Protein AF-0000000068820274 (afdb_homodimer)

Radius of gyration: 36.7 Å; Cα contacts (8 Å, |Δi|>4): 2735; chains: 2; bounding box: 63×118×173 Å

Structure (mmCIF, N/CA/C/O backbone):
data_AF-0000000068820274-model_v1
#
loop_
_entity.id
_entity.type
_entity.pdbx_description
1 polymer 'Uncharacterized protein'
#
loop_
_atom_site.group_PDB
_atom_site.id
_atom_site.type_symbol
_atom_site.label_atom_id
_atom_site.label_alt_id
_atom_site.label_comp_id
_atom_site.label_asym_id
_atom_site.label_entity_id
_atom_site.label_seq_id
_atom_site.pdbx_PDB_ins_code
_atom_site.Cartn_x
_atom_site.Cartn_y
_atom_site.Cartn_z
_atom_site.occupancy
_atom_site.B_iso_or_equiv
_atom_site.auth_seq_id
_atom_site.auth_comp_id
_atom_site.auth_asym_id
_atom_site.auth_atom_id
_atom_site.pdbx_PDB_model_num
ATOM 1 N N . MET A 1 1 ? -26.656 -56.094 -82.062 1 28.8 1 MET A N 1
ATOM 2 C CA . MET A 1 1 ? -25.469 -55.812 -82.875 1 28.8 1 MET A CA 1
ATOM 3 C C . MET A 1 1 ? -24.203 -56.031 -82.062 1 28.8 1 MET A C 1
ATOM 5 O O . MET A 1 1 ? -23.938 -55.281 -81.125 1 28.8 1 MET A O 1
ATOM 9 N N . LYS A 1 2 ? -23.906 -57.312 -81.938 1 45.19 2 LYS A N 1
ATOM 10 C CA . LYS A 1 2 ? -22.703 -57.812 -81.25 1 45.19 2 LYS A CA 1
ATOM 11 C C . LYS A 1 2 ? -21.453 -57.25 -81.938 1 45.19 2 LYS A C 1
ATOM 13 O O . LYS A 1 2 ? -21.219 -57.438 -83.125 1 45.19 2 LYS A O 1
ATOM 18 N N . ILE A 1 3 ? -21.016 -56.062 -81.562 1 47.78 3 ILE A N 1
ATOM 19 C CA . ILE A 1 3 ? -19.828 -55.375 -82.062 1 47.78 3 ILE A CA 1
ATOM 20 C C . ILE A 1 3 ? -18.625 -56.312 -81.938 1 47.78 3 ILE A C 1
ATOM 22 O O . ILE A 1 3 ? -18.266 -56.75 -80.875 1 47.78 3 ILE A O 1
ATOM 26 N N . ASN A 1 4 ? -18.328 -57.094 -83 1 51.5 4 ASN A N 1
ATOM 27 C CA . ASN A 1 4 ? -17.188 -57.969 -83.312 1 51.5 4 ASN A CA 1
ATOM 28 C C . ASN A 1 4 ? -15.875 -57.188 -83.312 1 51.5 4 ASN A C 1
ATOM 30 O O . ASN A 1 4 ? -15.57 -56.469 -84.25 1 51.5 4 ASN A O 1
ATOM 34 N N . LEU A 1 5 ? -15.492 -56.719 -82.188 1 54.69 5 LEU A N 1
ATOM 35 C CA . LEU A 1 5 ? -14.219 -56 -82.125 1 54.69 5 LEU A CA 1
ATOM 36 C C . LEU A 1 5 ? -13.055 -56.938 -82.5 1 54.69 5 LEU A C 1
ATOM 38 O O . LEU A 1 5 ? -13.094 -58.125 -82.125 1 54.69 5 LEU A O 1
ATOM 42 N N . SER A 1 6 ? -12.234 -56.656 -83.5 1 67.38 6 SER A N 1
ATOM 43 C CA . SER A 1 6 ? -11.078 -57.406 -84 1 67.38 6 SER A CA 1
ATOM 44 C C . SER A 1 6 ? -10.117 -57.75 -82.875 1 67.38 6 SER A C 1
ATOM 46 O O . SER A 1 6 ? -10.156 -57.125 -81.812 1 67.38 6 SER A O 1
ATOM 48 N N . ARG A 1 7 ? -9.289 -58.844 -83.062 1 64.38 7 ARG A N 1
ATOM 49 C CA . ARG A 1 7 ? -8.367 -59.375 -82.062 1 64.38 7 ARG A CA 1
ATOM 50 C C . ARG A 1 7 ? -7.406 -58.281 -81.625 1 64.38 7 ARG A C 1
ATOM 52 O O . ARG A 1 7 ? -7.094 -58.219 -80.375 1 64.38 7 ARG A O 1
ATOM 59 N N . ALA A 1 8 ? -7.012 -57.438 -82.5 1 64.94 8 ALA A N 1
ATOM 60 C CA . ALA A 1 8 ? -6.07 -56.375 -82.188 1 64.94 8 ALA A CA 1
ATOM 61 C C . ALA A 1 8 ? -6.738 -55.281 -81.312 1 64.94 8 ALA A C 1
ATOM 63 O O . ALA A 1 8 ? -6.152 -54.781 -80.375 1 64.94 8 ALA A O 1
ATOM 64 N N . ALA A 1 9 ? -7.902 -55.094 -81.75 1 64.94 9 ALA A N 1
ATOM 65 C CA . ALA A 1 9 ? -8.68 -54.094 -81 1 64.94 9 ALA A CA 1
ATOM 66 C C . ALA A 1 9 ? -9.062 -54.625 -79.625 1 64.94 9 ALA A C 1
ATOM 68 O O . ALA A 1 9 ? -9.023 -53.875 -78.688 1 64.94 9 ALA A O 1
ATOM 69 N N . LYS A 1 10 ? -9.188 -55.906 -79.438 1 68.94 10 LYS A N 1
ATOM 70 C CA . LYS A 1 10 ? -9.484 -56.531 -78.188 1 68.94 10 LYS A CA 1
ATOM 71 C C . LYS A 1 10 ? -8.25 -56.531 -77.25 1 68.94 10 LYS A C 1
ATOM 73 O O . LYS A 1 10 ? -8.344 -56.25 -76.062 1 68.94 10 LYS A O 1
ATOM 78 N N . LYS A 1 11 ? -7.105 -56.781 -77.938 1 70.69 11 LYS A N 1
ATOM 79 C CA . LYS A 1 11 ? -5.844 -56.781 -77.25 1 70.69 11 LYS A CA 1
ATOM 80 C C . LYS A 1 11 ? -5.523 -55.375 -76.688 1 70.69 11 LYS A C 1
ATOM 82 O O . LYS A 1 11 ? -5.094 -55.219 -75.562 1 70.69 11 LYS A O 1
ATOM 87 N N . ASN A 1 12 ? -5.746 -54.438 -77.562 1 69.62 12 ASN A N 1
ATOM 88 C CA . ASN A 1 12 ? -5.516 -53.031 -77.188 1 69.62 12 ASN A CA 1
ATOM 89 C C . ASN A 1 12 ? -6.492 -52.594 -76.125 1 69.62 12 ASN A C 1
ATOM 91 O O . ASN A 1 12 ? -6.125 -51.844 -75.188 1 69.62 12 ASN A O 1
ATOM 95 N N . LEU A 1 13 ? -7.703 -53.125 -76.188 1 69.06 13 LEU A N 1
ATOM 96 C CA . LEU A 1 13 ? -8.703 -52.812 -75.188 1 69.06 13 LEU A CA 1
ATOM 97 C C . LEU A 1 13 ? -8.328 -53.438 -73.875 1 69.06 13 LEU A C 1
ATOM 99 O O . LEU A 1 13 ? -8.469 -52.812 -72.812 1 69.06 13 LEU A O 1
ATOM 103 N N . TYR A 1 14 ? -7.789 -54.719 -74 1 72.25 14 TYR A N 1
ATOM 104 C CA . TYR A 1 14 ? -7.371 -55.375 -72.75 1 72.25 14 TYR A CA 1
ATOM 105 C C . TYR A 1 14 ? -6.16 -54.688 -72.125 1 72.25 14 TYR A C 1
ATOM 107 O O . TYR A 1 14 ? -6.078 -54.531 -70.938 1 72.25 14 TYR A O 1
ATOM 115 N N . ILE A 1 15 ? -5.277 -54.188 -73 1 74.81 15 ILE A N 1
ATOM 116 C CA . ILE A 1 15 ? -4.094 -53.469 -72.562 1 74.81 15 ILE A CA 1
ATOM 117 C C . ILE A 1 15 ? -4.512 -52.156 -71.938 1 74.81 15 ILE A C 1
ATOM 119 O O . ILE A 1 15 ? -4.004 -51.75 -70.875 1 74.81 15 ILE A O 1
ATOM 123 N N . THR A 1 16 ? -5.461 -51.469 -72.562 1 70.5 16 THR A N 1
ATOM 124 C CA . THR A 1 16 ? -5.953 -50.188 -72.062 1 70.5 16 THR A CA 1
ATOM 125 C C . THR A 1 16 ? -6.711 -50.406 -70.75 1 70.5 16 THR A C 1
ATOM 127 O O . THR A 1 16 ? -6.559 -49.625 -69.812 1 70.5 16 THR A O 1
ATOM 130 N N . LEU A 1 17 ? -7.453 -51.5 -70.625 1 71.25 17 LEU A N 1
ATOM 131 C CA . LEU A 1 17 ? -8.188 -51.812 -69.438 1 71.25 17 LEU A CA 1
ATOM 132 C C . LEU A 1 17 ? -7.23 -52.219 -68.312 1 71.25 17 LEU A C 1
ATOM 134 O O . LEU A 1 17 ? -7.402 -51.781 -67.188 1 71.25 17 LEU A O 1
ATOM 138 N N . ALA A 1 18 ? -6.223 -53.031 -68.688 1 72.5 18 ALA A N 1
ATOM 139 C CA . ALA A 1 18 ? -5.215 -53.406 -67.688 1 72.5 18 ALA A CA 1
ATOM 140 C C . ALA A 1 18 ? -4.426 -52.219 -67.188 1 72.5 18 ALA A C 1
ATOM 142 O O . ALA A 1 18 ? -4.152 -52.094 -66 1 72.5 18 ALA A O 1
ATOM 143 N N . ALA A 1 19 ? -4.07 -51.281 -68.125 1 75.06 19 ALA A N 1
ATOM 144 C CA . ALA A 1 19 ? -3.367 -50.062 -67.75 1 75.06 19 ALA A CA 1
ATOM 145 C C . ALA A 1 19 ? -4.242 -49.156 -66.875 1 75.06 19 ALA A C 1
ATOM 147 O O . ALA A 1 19 ? -3.758 -48.562 -65.938 1 75.06 19 ALA A O 1
ATOM 148 N N . SER A 1 20 ? -5.516 -49.125 -67.188 1 72.19 20 SER A N 1
ATOM 149 C CA . SER A 1 20 ? -6.445 -48.344 -66.375 1 72.19 20 SER A CA 1
ATOM 150 C C . SER A 1 20 ? -6.617 -48.938 -65 1 72.19 20 SER A C 1
ATOM 152 O O . SER A 1 20 ? -6.68 -48.219 -64 1 72.19 20 SER A O 1
ATOM 154 N N . VAL A 1 21 ? -6.633 -50.312 -64.938 1 72.38 21 VAL A N 1
ATOM 155 C CA . VAL A 1 21 ? -6.738 -50.969 -63.656 1 72.38 21 VAL A CA 1
ATOM 156 C C . VAL A 1 21 ? -5.445 -50.781 -62.875 1 72.38 21 VAL A C 1
ATOM 158 O O . VAL A 1 21 ? -5.484 -50.5 -61.656 1 72.38 21 VAL A O 1
ATOM 161 N N . LEU A 1 22 ? -4.305 -50.875 -63.531 1 72.94 22 LEU A N 1
ATOM 162 C CA . LEU A 1 22 ? -3.02 -50.625 -62.875 1 72.94 22 LEU A CA 1
ATOM 163 C C . LEU A 1 22 ? -2.914 -49.188 -62.375 1 72.94 22 LEU A C 1
ATOM 165 O O . LEU A 1 22 ? -2.426 -48.938 -61.281 1 72.94 22 LEU A O 1
ATOM 169 N N . SER A 1 23 ? -3.371 -48.25 -63.156 1 72.75 23 SER A N 1
ATOM 170 C CA . SER A 1 23 ? -3.371 -46.844 -62.75 1 72.75 23 SER A CA 1
ATOM 171 C C . SER A 1 23 ? -4.316 -46.625 -61.562 1 72.75 23 SER A C 1
ATOM 173 O O . SER A 1 23 ? -4 -45.875 -60.656 1 72.75 23 SER A O 1
ATOM 175 N N . ALA A 1 24 ? -5.438 -47.25 -61.594 1 74.75 24 ALA A N 1
ATOM 176 C CA . ALA A 1 24 ? -6.383 -47.156 -60.5 1 74.75 24 ALA A CA 1
ATOM 177 C C . ALA A 1 24 ? -5.816 -47.812 -59.25 1 74.75 24 ALA A C 1
ATOM 179 O O . ALA A 1 24 ? -5.977 -47.281 -58.125 1 74.75 24 ALA A O 1
ATOM 180 N N . VAL A 1 25 ? -5.121 -48.938 -59.344 1 72.06 25 VAL A N 1
ATOM 181 C CA . VAL A 1 25 ? -4.477 -49.625 -58.219 1 72.06 25 VAL A CA 1
ATOM 182 C C . VAL A 1 25 ? -3.338 -48.75 -57.688 1 72.06 25 VAL A C 1
ATOM 184 O O . VAL A 1 25 ? -3.186 -48.562 -56.5 1 72.06 25 VAL A O 1
ATOM 187 N N . ILE A 1 26 ? -2.533 -48.125 -58.562 1 71.94 26 ILE A N 1
ATOM 188 C CA . ILE A 1 26 ? -1.46 -47.219 -58.156 1 71.94 26 ILE A CA 1
ATOM 189 C C . ILE A 1 26 ? -2.051 -45.969 -57.5 1 71.94 26 ILE A C 1
ATOM 191 O O . ILE A 1 26 ? -1.549 -45.531 -56.469 1 71.94 26 ILE A O 1
ATOM 195 N N . LEU A 1 27 ? -3.121 -45.438 -58.062 1 71.5 27 LEU A N 1
ATOM 196 C CA . LEU A 1 27 ? -3.801 -44.312 -57.438 1 71.5 27 LEU A CA 1
ATOM 197 C C . LEU A 1 27 ? -4.402 -44.719 -56.094 1 71.5 27 LEU A C 1
ATOM 199 O O . LEU A 1 27 ? -4.32 -43.969 -55.125 1 71.5 27 LEU A O 1
ATOM 203 N N . GLY A 1 28 ? -5.051 -45.875 -55.969 1 68.38 28 GLY A N 1
ATOM 204 C CA . GLY A 1 28 ? -5.547 -46.406 -54.719 1 68.38 28 GLY A CA 1
ATOM 205 C C . GLY A 1 28 ? -4.445 -46.656 -53.719 1 68.38 28 GLY A C 1
ATOM 206 O O . GLY A 1 28 ? -4.598 -46.312 -52.531 1 68.38 28 GLY A O 1
ATOM 207 N N . LEU A 1 29 ? -3.328 -47.25 -54.125 1 66.25 29 LEU A N 1
ATOM 208 C CA . LEU A 1 29 ? -2.176 -47.469 -53.25 1 66.25 29 LEU A CA 1
ATOM 209 C C . LEU A 1 29 ? -1.571 -46.125 -52.844 1 66.25 29 LEU A C 1
ATOM 211 O O . LEU A 1 29 ? -1.197 -45.906 -51.688 1 66.25 29 LEU A O 1
ATOM 215 N N . THR A 1 30 ? -1.388 -45.156 -53.844 1 62.84 30 THR A N 1
ATOM 216 C CA . THR A 1 30 ? -0.918 -43.812 -53.5 1 62.84 30 THR A CA 1
ATOM 217 C C . THR A 1 30 ? -1.885 -43.125 -52.562 1 62.84 30 THR A C 1
ATOM 219 O O . THR A 1 30 ? -1.459 -42.469 -51.594 1 62.84 30 THR A O 1
ATOM 222 N N . LEU A 1 31 ? -3.158 -43.219 -52.875 1 62.03 31 LEU A N 1
ATOM 223 C CA . LEU A 1 31 ? -4.152 -42.656 -51.969 1 62.03 31 LEU A CA 1
ATOM 224 C C . LEU A 1 31 ? -4.117 -43.406 -50.625 1 62.03 31 LEU A C 1
ATOM 226 O O . LEU A 1 31 ? -4.242 -42.781 -49.562 1 62.03 31 LEU A O 1
ATOM 230 N N . TYR A 1 32 ? -4.059 -44.781 -50.656 1 55.84 32 TYR A N 1
ATOM 231 C CA . TYR A 1 32 ? -3.898 -45.594 -49.438 1 55.84 32 TYR A CA 1
ATOM 232 C C . TYR A 1 32 ? -2.637 -45.188 -48.688 1 55.84 32 TYR A C 1
ATOM 234 O O . TYR A 1 32 ? -2.662 -45 -47.469 1 55.84 32 TYR A O 1
ATOM 242 N N . PHE A 1 33 ? -1.496 -45.094 -49.312 1 57.34 33 PHE A N 1
ATOM 243 C CA . PHE A 1 33 ? -0.262 -44.688 -48.656 1 57.34 33 PHE A CA 1
ATOM 244 C C . PHE A 1 33 ? -0.289 -43.219 -48.344 1 57.34 33 PHE A C 1
ATOM 246 O O . PHE A 1 33 ? 0.257 -42.781 -47.344 1 57.34 33 PHE A O 1
ATOM 253 N N . VAL A 1 34 ? -0.666 -42.406 -49.281 1 53 34 VAL A N 1
ATOM 254 C CA . VAL A 1 34 ? -0.792 -40.969 -49.031 1 53 34 VAL A CA 1
ATOM 255 C C . VAL A 1 34 ? -1.95 -40.719 -48.062 1 53 34 VAL A C 1
ATOM 257 O O . VAL A 1 34 ? -1.823 -39.938 -47.125 1 53 34 VAL A O 1
ATOM 260 N N . LEU A 1 35 ? -3.123 -41.219 -48.406 1 50.72 35 LEU A N 1
ATOM 261 C CA . LEU A 1 35 ? -4.266 -41.062 -47.531 1 50.72 35 LEU A CA 1
ATOM 262 C C . LEU A 1 35 ? -4.164 -42 -46.344 1 50.72 35 LEU A C 1
ATOM 264 O O . LEU A 1 35 ? -4.664 -41.688 -45.25 1 50.72 35 LEU A O 1
ATOM 268 N N . GLY A 1 36 ? -3.762 -43.281 -46.594 1 47.91 36 GLY A N 1
ATOM 269 C CA . GLY A 1 36 ? -3.693 -44.25 -45.531 1 47.91 36 GLY A CA 1
ATOM 270 C C . GLY A 1 36 ? -2.631 -43.938 -44.5 1 47.91 36 GLY A C 1
ATOM 271 O O . GLY A 1 36 ? -2.723 -44.375 -43.344 1 47.91 36 GLY A O 1
ATOM 272 N N . ASN A 1 37 ? -1.454 -43.719 -45.062 1 42.56 37 ASN A N 1
ATOM 273 C CA . ASN A 1 37 ? -0.422 -43.406 -44.094 1 42.56 37 ASN A CA 1
ATOM 274 C C . ASN A 1 37 ? -0.684 -42.062 -43.375 1 42.56 37 ASN A C 1
ATOM 276 O O . ASN A 1 37 ? 0.256 -41.375 -43 1 42.56 37 ASN A O 1
ATOM 280 N N . GLY A 1 38 ? -1.677 -41.469 -43.719 1 42.53 38 GLY A N 1
ATOM 281 C CA . GLY A 1 38 ? -1.92 -40.344 -42.875 1 42.53 38 GLY A CA 1
ATOM 282 C C . GLY A 1 38 ? -1.878 -40.688 -41.375 1 42.53 38 GLY A C 1
ATOM 283 O O . GLY A 1 38 ? -2.9 -41.031 -40.781 1 42.53 38 GLY A O 1
ATOM 284 N N . HIS A 1 39 ? -0.945 -41.438 -40.969 1 44.75 39 HIS A N 1
ATOM 285 C CA . HIS A 1 39 ? -0.741 -41.594 -39.531 1 44.75 39 HIS A CA 1
ATOM 286 C C . HIS A 1 39 ? -1.062 -40.281 -38.781 1 44.75 39 HIS A C 1
ATOM 288 O O . HIS A 1 39 ? -0.376 -39.281 -38.969 1 44.75 39 HIS A O 1
ATOM 294 N N . THR A 1 40 ? -2.268 -39.875 -38.812 1 54.34 40 THR A N 1
ATOM 295 C CA . THR A 1 40 ? -2.627 -38.75 -37.938 1 54.34 40 THR A CA 1
ATOM 296 C C . THR A 1 40 ? -1.851 -38.844 -36.625 1 54.34 40 THR A C 1
ATOM 298 O O . THR A 1 40 ? -1.95 -39.812 -35.875 1 54.34 40 THR A O 1
ATOM 301 N N . LYS A 1 41 ? -0.756 -38.219 -36.469 1 69.56 41 LYS A N 1
ATOM 302 C CA . LYS A 1 41 ? 0.138 -38.125 -35.312 1 69.56 41 LYS A CA 1
ATOM 303 C C . LYS A 1 41 ? -0.645 -37.906 -34.031 1 69.56 41 LYS A C 1
ATOM 305 O O . LYS A 1 41 ? -1.383 -36.906 -33.906 1 69.56 41 LYS A O 1
ATOM 310 N N . LYS A 1 42 ? -0.745 -38.969 -33.375 1 89.44 42 LYS A N 1
ATOM 311 C CA . LYS A 1 42 ? -1.422 -38.906 -32.062 1 89.44 42 LYS A CA 1
ATOM 312 C C . LYS A 1 42 ? -0.634 -38.062 -31.078 1 89.44 42 LYS A C 1
ATOM 314 O O . LYS A 1 42 ? 0.587 -38.188 -30.969 1 89.44 42 LYS A O 1
ATOM 319 N N . ILE A 1 43 ? -1.303 -37.219 -30.406 1 94.69 43 ILE A N 1
ATOM 320 C CA . ILE A 1 43 ? -0.692 -36.406 -29.359 1 94.69 43 ILE A CA 1
ATOM 321 C C . ILE A 1 43 ? -0.411 -37.281 -28.125 1 94.69 43 ILE A C 1
ATOM 323 O O . ILE A 1 43 ? -1.303 -37.969 -27.641 1 94.69 43 ILE A O 1
ATOM 327 N N . ARG A 1 44 ? 0.851 -37.25 -27.703 1 95.44 44 ARG A N 1
ATOM 328 C CA . ARG A 1 44 ? 1.259 -38.094 -26.594 1 95.44 44 ARG A CA 1
ATOM 329 C C . ARG A 1 44 ? 1.648 -37.281 -25.375 1 95.44 44 ARG A C 1
ATOM 331 O O . ARG A 1 44 ? 1.866 -37.812 -24.281 1 95.44 44 ARG A O 1
ATOM 338 N N . GLY A 1 45 ? 1.765 -36.031 -25.547 1 96.88 45 GLY A N 1
ATOM 339 C CA . GLY A 1 45 ? 2.141 -35.125 -24.469 1 96.88 45 GLY A CA 1
ATOM 340 C C . GLY A 1 45 ? 2.023 -33.656 -24.844 1 96.88 45 GLY A C 1
ATOM 341 O O . GLY A 1 45 ? 1.717 -33.344 -26 1 96.88 45 GLY A O 1
ATOM 342 N N . SER A 1 46 ? 2.24 -32.781 -23.828 1 98.69 46 SER A N 1
ATOM 343 C CA . SER A 1 46 ? 2.139 -31.359 -24.094 1 98.69 46 SER A CA 1
ATOM 344 C C . SER A 1 46 ? 2.799 -30.547 -22.984 1 98.69 46 SER A C 1
ATOM 346 O O . SER A 1 46 ? 2.996 -31.047 -21.875 1 98.69 46 SER A O 1
ATOM 348 N N . VAL A 1 47 ? 3.242 -29.391 -23.344 1 98.81 47 VAL A N 1
ATOM 349 C CA . VAL A 1 47 ? 3.695 -28.359 -22.406 1 98.81 47 VAL A CA 1
ATOM 350 C C . VAL A 1 47 ? 2.889 -27.094 -22.625 1 98.81 47 VAL A C 1
ATOM 352 O O . VAL A 1 47 ? 2.732 -26.625 -23.75 1 98.81 47 VAL A O 1
ATOM 355 N N . VAL A 1 48 ? 2.324 -26.547 -21.547 1 98.75 48 VAL A N 1
ATOM 356 C CA . VAL A 1 48 ? 1.585 -25.297 -21.609 1 98.75 48 VAL A CA 1
ATOM 357 C C . VAL A 1 48 ? 2.209 -24.281 -20.656 1 98.75 48 VAL A C 1
ATOM 359 O O . VAL A 1 48 ? 2.521 -24.625 -19.5 1 98.75 48 VAL A O 1
ATOM 362 N N . THR A 1 49 ? 2.459 -23.062 -21.094 1 98.19 49 THR A N 1
ATOM 363 C CA . THR A 1 49 ? 3.08 -22 -20.312 1 98.19 49 THR A CA 1
ATOM 364 C C . THR A 1 49 ? 2.35 -20.672 -20.5 1 98.19 49 THR A C 1
ATOM 366 O O . THR A 1 49 ? 1.44 -20.578 -21.328 1 98.19 49 THR A O 1
ATOM 369 N N . ASN A 1 50 ? 2.707 -19.703 -19.703 1 95.88 50 ASN A N 1
ATOM 370 C CA . ASN A 1 50 ? 2.211 -18.344 -19.891 1 95.88 50 ASN A CA 1
ATOM 371 C C . ASN A 1 50 ? 3.039 -17.562 -20.922 1 95.88 50 ASN A C 1
ATOM 373 O O . ASN A 1 50 ? 2.496 -16.781 -21.688 1 95.88 50 ASN A O 1
ATOM 377 N N . GLY A 1 51 ? 4.305 -17.828 -20.875 1 95.81 51 GLY A N 1
ATOM 378 C CA . GLY A 1 51 ? 5.184 -17.188 -21.844 1 95.81 51 GLY A CA 1
ATOM 379 C C . GLY A 1 51 ? 5.035 -17.719 -23.25 1 95.81 51 GLY A C 1
ATOM 380 O O . GLY A 1 51 ? 4.898 -18.922 -23.453 1 95.81 51 GLY A O 1
ATOM 381 N N . VAL A 1 52 ? 5.156 -16.828 -24.188 1 96.88 52 VAL A N 1
ATOM 382 C CA . VAL A 1 52 ? 4.891 -17.203 -25.578 1 96.88 52 VAL A CA 1
ATOM 383 C C . VAL A 1 52 ? 6.016 -18.094 -26.109 1 96.88 52 VAL A C 1
ATOM 385 O O . VAL A 1 52 ? 5.777 -18.984 -26.922 1 96.88 52 VAL A O 1
ATOM 388 N N . GLU A 1 53 ? 7.188 -17.938 -25.594 1 97.69 53 GLU A N 1
ATOM 389 C CA . GLU A 1 53 ? 8.344 -18.688 -26.078 1 97.69 53 GLU A CA 1
ATOM 390 C C . GLU A 1 53 ? 8.562 -19.969 -25.266 1 97.69 53 GLU A C 1
ATOM 392 O O . GLU A 1 53 ? 9.305 -20.859 -25.688 1 97.69 53 GLU A O 1
ATOM 397 N N . CYS A 1 54 ? 7.922 -20.109 -24.219 1 98.69 54 CYS A N 1
ATOM 398 C CA . CYS A 1 54 ? 8.414 -21 -23.172 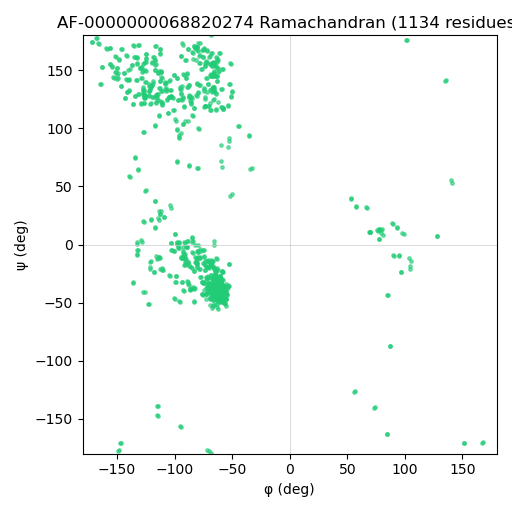1 98.69 54 CYS A CA 1
ATOM 399 C C . CYS A 1 54 ? 7.926 -22.422 -23.375 1 98.69 54 CYS A C 1
ATOM 401 O O . CYS A 1 54 ? 8.625 -23.391 -23.047 1 98.69 54 CYS A O 1
ATOM 403 N N . ALA A 1 55 ? 6.68 -22.562 -23.906 1 98.81 55 ALA A N 1
ATOM 404 C CA . ALA A 1 55 ? 6.219 -23.922 -24.188 1 98.81 55 ALA A CA 1
ATOM 405 C C . ALA A 1 55 ? 7.125 -24.609 -25.203 1 98.81 55 ALA A C 1
ATOM 407 O O . ALA A 1 55 ? 7.418 -25.797 -25.078 1 98.81 55 ALA A O 1
ATOM 408 N N . ASN A 1 56 ? 7.539 -23.844 -26.203 1 98.62 56 ASN A N 1
ATOM 409 C CA . ASN A 1 56 ? 8.461 -24.391 -27.188 1 98.62 56 ASN A CA 1
ATOM 410 C C . ASN A 1 56 ? 9.781 -24.828 -26.562 1 98.62 56 ASN A C 1
ATOM 412 O O . ASN A 1 56 ? 10.312 -25.875 -26.891 1 98.62 56 ASN A O 1
ATOM 416 N N . ILE A 1 57 ? 10.25 -24.031 -25.734 1 98.69 57 ILE A N 1
ATOM 417 C CA . ILE A 1 57 ? 11.516 -24.328 -25.078 1 98.69 57 ILE A CA 1
ATOM 418 C C . ILE A 1 57 ? 11.367 -25.562 -24.203 1 98.69 57 ILE A C 1
ATOM 420 O O . ILE A 1 57 ? 12.188 -26.484 -24.25 1 98.69 57 ILE A O 1
ATOM 424 N N . GLY A 1 58 ? 10.32 -25.672 -23.406 1 98.81 58 GLY A N 1
ATOM 425 C CA . GLY A 1 58 ? 10.055 -26.859 -22.609 1 98.81 58 GLY A CA 1
ATOM 426 C C . GLY A 1 58 ? 9.797 -28.094 -23.438 1 98.81 58 GLY A C 1
ATOM 427 O O . GLY A 1 58 ? 10.375 -29.156 -23.188 1 98.81 58 GLY A O 1
ATOM 428 N N . GLY A 1 59 ? 8.922 -27.953 -24.484 1 98.69 59 GLY A N 1
ATOM 429 C CA . GLY A 1 59 ? 8.57 -29.062 -25.344 1 98.69 59 GLY A CA 1
ATOM 430 C C . GLY A 1 59 ? 9.758 -29.625 -26.109 1 98.69 59 GLY A C 1
ATOM 431 O O . GLY A 1 59 ? 9.844 -30.828 -26.328 1 98.69 59 GLY A O 1
ATOM 432 N N . SER A 1 60 ? 10.641 -28.734 -26.5 1 98.44 60 SER A N 1
ATOM 433 C CA . SER A 1 60 ? 11.82 -29.172 -27.234 1 98.44 60 SER A CA 1
ATOM 434 C C . SER A 1 60 ? 12.68 -30.109 -26.406 1 98.44 60 SER A C 1
ATOM 436 O O . SER A 1 60 ? 13.359 -30.984 -26.953 1 98.44 60 SER A O 1
ATOM 438 N N . MET A 1 61 ? 12.703 -29.938 -25.109 1 98.75 61 MET A N 1
ATOM 439 C CA . MET A 1 61 ? 13.445 -30.844 -24.25 1 98.75 61 MET A CA 1
ATOM 440 C C . MET A 1 61 ? 12.852 -32.25 -24.312 1 98.75 61 MET A C 1
ATOM 442 O O . MET A 1 61 ? 13.586 -33.25 -24.266 1 98.75 61 MET A O 1
ATOM 446 N N . LEU A 1 62 ? 11.508 -32.344 -24.344 1 98.31 62 LEU A N 1
ATOM 447 C CA . LEU A 1 62 ? 10.852 -33.625 -24.469 1 98.31 62 LEU A CA 1
ATOM 448 C C . LEU A 1 62 ? 11.18 -34.281 -25.797 1 98.31 62 LEU A C 1
ATOM 450 O O . LEU A 1 62 ? 11.391 -35.5 -25.859 1 98.31 62 LEU A O 1
ATOM 454 N N . GLU A 1 63 ? 11.25 -33.5 -26.844 1 97.38 63 GLU A N 1
ATOM 455 C CA . GLU A 1 63 ? 11.586 -34 -28.156 1 97.38 63 GLU A CA 1
ATOM 456 C C . GLU A 1 63 ? 13 -34.594 -28.172 1 97.38 63 GLU A C 1
ATOM 458 O O . GLU A 1 63 ? 13.273 -35.531 -28.906 1 97.38 63 GLU A O 1
ATOM 463 N N . LYS A 1 64 ? 13.812 -34.094 -27.391 1 97.38 64 LYS A N 1
ATOM 464 C CA . LYS A 1 64 ? 15.203 -34.531 -27.312 1 97.38 64 LYS A CA 1
ATOM 465 C C . LYS A 1 64 ? 15.344 -35.75 -26.391 1 97.38 64 LYS A C 1
ATOM 467 O O . LYS A 1 64 ? 16.453 -36.156 -26.078 1 97.38 64 LYS A O 1
ATOM 472 N N . GLY A 1 65 ? 14.289 -36.188 -25.906 1 97.25 65 GLY A N 1
ATOM 473 C CA . GLY A 1 65 ? 14.312 -37.375 -25.047 1 97.25 65 GLY A CA 1
ATOM 474 C C . GLY A 1 65 ? 14.422 -37.031 -23.562 1 97.25 65 GLY A C 1
ATOM 475 O O . GLY A 1 65 ? 14.703 -37.906 -22.734 1 97.25 65 GLY A O 1
ATOM 476 N N . GLY A 1 66 ? 14.188 -35.781 -23.219 1 98.56 66 GLY A N 1
ATOM 477 C CA . GLY A 1 66 ? 14.25 -35.375 -21.844 1 98.56 66 GLY A CA 1
ATOM 478 C C . GLY A 1 66 ? 13.055 -35.812 -21.016 1 98.56 66 GLY A C 1
ATOM 479 O O . GLY A 1 66 ? 12.07 -36.312 -21.562 1 98.56 66 GLY A O 1
ATOM 480 N N . SER A 1 67 ? 13.195 -35.688 -19.719 1 98.69 67 SER A N 1
ATOM 481 C CA . SER A 1 67 ? 12.133 -36.031 -18.781 1 98.69 67 SER A CA 1
ATOM 482 C C . SER A 1 67 ? 11.133 -34.875 -18.656 1 98.69 67 SER A C 1
ATOM 484 O O . SER A 1 67 ? 11.359 -33.781 -19.172 1 98.69 67 SER A O 1
ATOM 486 N N . ALA A 1 68 ? 9.953 -35.156 -17.969 1 98.81 68 ALA A N 1
ATOM 487 C CA . ALA A 1 68 ? 9.023 -34.094 -17.625 1 98.81 68 ALA A CA 1
ATOM 488 C C . ALA A 1 68 ? 9.719 -33 -16.812 1 98.81 68 ALA A C 1
ATOM 490 O O . ALA A 1 68 ? 9.422 -31.828 -16.984 1 98.81 68 ALA A O 1
ATOM 491 N N . ALA A 1 69 ? 10.648 -33.438 -15.977 1 98.88 69 ALA A N 1
ATOM 492 C CA . ALA A 1 69 ? 11.406 -32.469 -15.172 1 98.88 69 ALA A CA 1
ATOM 493 C C . ALA A 1 69 ? 12.266 -31.578 -16.047 1 98.88 69 ALA A C 1
ATOM 495 O O . ALA A 1 69 ? 12.352 -30.359 -15.82 1 98.88 69 ALA A O 1
ATOM 496 N N . ASP A 1 70 ? 12.953 -32.188 -17.047 1 98.94 70 ASP A N 1
ATOM 497 C CA . ASP A 1 70 ? 13.766 -31.391 -17.969 1 98.94 70 ASP A CA 1
ATOM 498 C C . ASP A 1 70 ? 12.922 -30.328 -18.656 1 98.94 70 ASP A C 1
ATOM 500 O O . ASP A 1 70 ? 13.336 -29.172 -18.766 1 98.94 70 ASP A O 1
ATOM 504 N N . ALA A 1 71 ? 11.742 -30.719 -19.109 1 98.94 71 ALA A N 1
ATOM 505 C CA . ALA A 1 71 ? 10.844 -29.781 -19.781 1 98.94 71 ALA A CA 1
ATOM 506 C C . ALA A 1 71 ? 10.398 -28.672 -18.828 1 98.94 71 ALA A C 1
ATOM 508 O O . ALA A 1 71 ? 10.375 -27.5 -19.203 1 98.94 71 ALA A O 1
ATOM 509 N N . ALA A 1 72 ? 10.031 -29.031 -17.625 1 98.94 72 ALA A N 1
ATOM 510 C CA . ALA A 1 72 ? 9.578 -28.047 -16.625 1 98.94 72 ALA A CA 1
ATOM 511 C C . ALA A 1 72 ? 10.688 -27.062 -16.281 1 98.94 72 ALA A C 1
ATOM 513 O O . ALA A 1 72 ? 10.453 -25.859 -16.188 1 98.94 72 ALA A O 1
ATOM 514 N N . ILE A 1 73 ? 11.891 -27.578 -16.062 1 98.94 73 ILE A N 1
ATOM 515 C CA . ILE A 1 73 ? 13.023 -26.734 -15.688 1 98.94 73 ILE A CA 1
ATOM 516 C C . ILE A 1 73 ? 13.312 -25.734 -16.797 1 98.94 73 ILE A C 1
ATOM 518 O O . ILE A 1 73 ? 13.453 -24.531 -16.531 1 98.94 73 ILE A O 1
ATOM 522 N N . ALA A 1 74 ? 13.391 -26.219 -18 1 98.94 74 ALA A N 1
ATOM 523 C CA . ALA A 1 74 ? 13.648 -25.328 -19.141 1 98.94 74 ALA A CA 1
ATOM 524 C C . ALA A 1 74 ? 12.562 -24.266 -19.25 1 98.94 74 ALA A C 1
ATOM 526 O O . ALA A 1 74 ? 12.859 -23.078 -19.484 1 98.94 74 ALA A O 1
ATOM 527 N N . ALA A 1 75 ? 11.344 -24.688 -19.125 1 98.88 75 ALA A N 1
ATOM 528 C CA . ALA A 1 75 ? 10.227 -23.766 -19.219 1 98.88 75 ALA A CA 1
ATOM 529 C C . ALA A 1 75 ? 10.266 -22.75 -18.078 1 98.88 75 ALA A C 1
ATOM 531 O O . ALA A 1 75 ? 9.914 -21.578 -18.25 1 98.88 75 ALA A O 1
ATOM 532 N N . MET A 1 76 ? 10.641 -23.141 -16.875 1 98.81 76 MET A N 1
ATOM 533 C CA . MET A 1 76 ? 10.711 -22.25 -15.727 1 98.81 76 MET A CA 1
ATOM 534 C C . MET A 1 76 ? 11.766 -21.172 -15.938 1 98.81 76 MET A C 1
ATOM 536 O O . MET A 1 76 ? 11.555 -20 -15.602 1 98.81 76 MET A O 1
ATOM 540 N N . PHE A 1 77 ? 12.93 -21.578 -16.438 1 98.88 77 PHE A N 1
ATOM 541 C CA . PHE A 1 77 ? 13.93 -20.578 -16.766 1 98.88 77 PHE A CA 1
ATOM 542 C C . PHE A 1 77 ? 13.398 -19.578 -17.781 1 98.88 77 PHE A C 1
ATOM 544 O O . PHE A 1 77 ? 13.594 -18.359 -17.641 1 98.88 77 PHE A O 1
ATOM 551 N N . CYS A 1 78 ? 12.727 -20.094 -18.766 1 98.81 78 CYS A N 1
ATOM 552 C CA . CYS A 1 78 ? 12.172 -19.234 -19.797 1 98.81 78 CYS A CA 1
ATOM 553 C C . CYS A 1 78 ? 11.125 -18.297 -19.203 1 98.81 78 CYS A C 1
ATOM 555 O O . CYS A 1 78 ? 11.117 -17.094 -19.5 1 98.81 78 CYS A O 1
ATOM 557 N N . GLU A 1 79 ? 10.195 -18.812 -18.391 1 98.19 79 GLU A N 1
ATOM 558 C CA . GLU A 1 79 ? 9.148 -18.016 -17.766 1 98.19 79 GLU A CA 1
ATOM 559 C C . GLU A 1 79 ? 9.734 -16.875 -16.938 1 98.19 79 GLU A C 1
ATOM 561 O O . GLU A 1 79 ? 9.156 -15.797 -16.844 1 98.19 79 GLU A O 1
ATOM 566 N N . SER A 1 80 ? 10.867 -17.141 -16.297 1 97.75 80 SER A N 1
ATOM 567 C CA . SER A 1 80 ? 11.539 -16.125 -15.492 1 97.75 80 SER A CA 1
ATOM 568 C C . SER A 1 80 ? 11.969 -14.93 -16.344 1 97.75 80 SER A C 1
ATOM 570 O O . SER A 1 80 ? 12.062 -13.812 -15.836 1 97.75 80 SER A O 1
ATOM 572 N N . ALA A 1 81 ? 12.219 -15.18 -17.594 1 98 81 ALA A N 1
ATOM 573 C CA . ALA A 1 81 ? 12.609 -14.117 -18.5 1 98 81 ALA A CA 1
ATOM 574 C C . ALA A 1 81 ? 11.398 -13.523 -19.219 1 98 81 ALA A C 1
ATOM 576 O O . ALA A 1 81 ? 11.289 -12.305 -19.359 1 98 81 ALA A O 1
ATOM 577 N N . ALA A 1 82 ? 10.492 -14.352 -19.578 1 97 82 ALA A N 1
ATOM 578 C CA . ALA A 1 82 ? 9.344 -13.938 -20.391 1 97 82 ALA A CA 1
ATOM 579 C C . ALA A 1 82 ? 8.352 -13.141 -19.547 1 97 82 ALA A C 1
ATOM 581 O O . ALA A 1 82 ? 7.672 -12.25 -20.062 1 97 82 ALA A O 1
ATOM 582 N N . MET A 1 83 ? 8.25 -13.484 -18.281 1 95.19 83 MET A N 1
ATOM 583 C CA . MET A 1 83 ? 7.395 -12.766 -17.344 1 95.19 83 MET A CA 1
ATOM 584 C C . MET A 1 83 ? 8.141 -12.445 -16.047 1 95.19 83 MET A C 1
ATOM 586 O O . MET A 1 83 ? 7.711 -12.852 -14.969 1 95.19 83 MET A O 1
ATOM 590 N N . PRO A 1 84 ? 9.141 -11.625 -16.172 1 95.81 84 PRO A N 1
ATOM 591 C CA . PRO A 1 84 ? 9.992 -11.375 -15.008 1 95.81 84 PRO A CA 1
ATOM 592 C C . PRO A 1 84 ? 9.273 -10.602 -13.906 1 95.81 84 PRO A C 1
ATOM 594 O O . PRO A 1 84 ? 9.695 -10.625 -12.75 1 95.81 84 PRO A O 1
ATOM 597 N N . ALA A 1 85 ? 8.156 -9.992 -14.289 1 94.75 85 ALA A N 1
ATOM 598 C CA . ALA A 1 85 ? 7.383 -9.227 -13.312 1 94.75 85 ALA A CA 1
ATOM 599 C C . ALA A 1 85 ? 6.684 -10.156 -12.328 1 94.75 85 ALA A C 1
ATOM 601 O O . ALA A 1 85 ? 6.34 -9.75 -11.211 1 94.75 85 ALA A O 1
ATOM 602 N N . ALA A 1 86 ? 6.531 -11.414 -12.688 1 95.25 86 ALA A N 1
ATOM 603 C CA . ALA A 1 86 ? 5.621 -12.25 -11.906 1 95.25 86 ALA A CA 1
ATOM 604 C C . ALA A 1 86 ? 6.363 -13.406 -11.258 1 95.25 86 ALA A C 1
ATOM 606 O O . ALA A 1 86 ? 5.859 -14.031 -10.312 1 95.25 86 ALA A O 1
ATOM 607 N N . ASN A 1 87 ? 7.469 -13.781 -11.797 1 96.94 87 ASN A N 1
ATOM 608 C CA . ASN A 1 87 ? 8.203 -14.93 -11.289 1 96.94 87 ASN A CA 1
ATOM 609 C C . ASN A 1 87 ? 9.688 -14.859 -11.648 1 96.94 87 ASN A C 1
ATOM 611 O O . ASN A 1 87 ? 10.102 -13.984 -12.414 1 96.94 87 ASN A O 1
ATOM 615 N N . GLY A 1 88 ? 10.477 -15.758 -11.023 1 97.94 88 GLY A N 1
ATOM 616 C CA . GLY A 1 88 ? 11.891 -15.828 -11.367 1 97.94 88 GLY A CA 1
ATOM 617 C C . GLY A 1 88 ? 12.758 -16.312 -10.227 1 97.94 88 GLY A C 1
ATOM 618 O O . GLY A 1 88 ? 12.25 -16.719 -9.18 1 97.94 88 GLY A O 1
ATOM 619 N N . LEU A 1 89 ? 14.023 -16.203 -10.469 1 98.62 89 LEU A N 1
ATOM 620 C CA . LEU A 1 89 ? 15.008 -16.766 -9.555 1 98.62 89 LEU A CA 1
ATOM 621 C C . LEU A 1 89 ? 15 -16.016 -8.219 1 98.62 89 LEU A C 1
ATOM 623 O O . LEU A 1 89 ? 15.547 -16.516 -7.23 1 98.62 89 LEU A O 1
ATOM 627 N N . GLY A 1 90 ? 14.375 -14.875 -8.164 1 98.56 90 GLY A N 1
ATOM 628 C CA . GLY A 1 90 ? 14.25 -14.133 -6.918 1 98.56 90 GLY A CA 1
ATOM 629 C C . GLY A 1 90 ? 13.164 -14.672 -6.012 1 98.56 90 GLY A C 1
ATOM 630 O O . GLY A 1 90 ? 13.07 -14.289 -4.844 1 98.56 90 GLY A O 1
ATOM 631 N N . GLY A 1 91 ? 12.344 -15.547 -6.535 1 98.12 91 GLY A N 1
ATOM 632 C CA . GLY A 1 91 ? 11.219 -16.078 -5.797 1 98.12 91 GLY A CA 1
ATOM 633 C C . GLY A 1 91 ? 11.328 -17.578 -5.531 1 98.12 91 GLY A C 1
ATOM 634 O O . GLY A 1 91 ? 12.414 -18.062 -5.207 1 98.12 91 GLY A O 1
ATOM 635 N N . GLY A 1 92 ? 10.188 -18.234 -5.508 1 98.31 92 GLY A N 1
ATOM 636 C CA . GLY A 1 92 ? 10.078 -19.656 -5.277 1 98.31 92 GLY A CA 1
ATOM 637 C C . GLY A 1 92 ? 8.898 -20.297 -6.004 1 98.31 92 GLY A C 1
ATOM 638 O O . GLY A 1 92 ? 8.258 -19.641 -6.832 1 98.31 92 GLY A O 1
ATOM 639 N N . PHE A 1 93 ? 8.742 -21.609 -5.746 1 98.56 93 PHE A N 1
ATOM 640 C CA . PHE A 1 93 ? 7.664 -22.297 -6.445 1 98.56 93 PHE A CA 1
ATOM 641 C C . PHE A 1 93 ? 7.141 -23.469 -5.625 1 98.56 93 PHE A C 1
ATOM 643 O O . PHE A 1 93 ? 7.762 -23.859 -4.637 1 98.56 93 PHE A O 1
ATOM 650 N N . LEU A 1 94 ? 5.969 -23.906 -5.988 1 98.56 94 LEU A N 1
ATOM 651 C CA . LEU A 1 94 ? 5.348 -25.141 -5.547 1 98.56 94 LEU A CA 1
ATOM 652 C C . LEU A 1 94 ? 5.062 -26.062 -6.734 1 98.56 94 LEU A C 1
ATOM 654 O O . LEU A 1 94 ? 4.652 -25.594 -7.797 1 98.56 94 LEU A O 1
ATOM 658 N N . MET A 1 95 ? 5.352 -27.328 -6.508 1 98.81 95 MET A N 1
ATOM 659 C CA . MET A 1 95 ? 5.297 -28.234 -7.652 1 98.81 95 MET A CA 1
ATOM 660 C C . MET A 1 95 ? 4.715 -29.578 -7.254 1 98.81 95 MET A C 1
ATOM 662 O O . MET A 1 95 ? 5.105 -30.156 -6.23 1 98.81 95 MET A O 1
ATOM 666 N N . THR A 1 96 ? 3.746 -30.062 -8.039 1 98.88 96 THR A N 1
ATOM 667 C CA . THR A 1 96 ? 3.264 -31.438 -7.961 1 98.88 96 THR A CA 1
ATOM 668 C C . THR A 1 96 ? 3.816 -32.281 -9.109 1 98.88 96 THR A C 1
ATOM 670 O O . THR A 1 96 ? 3.803 -31.828 -10.266 1 98.88 96 THR A O 1
ATOM 673 N N . ILE A 1 97 ? 4.324 -33.469 -8.82 1 98.81 97 ILE A N 1
ATOM 674 C CA . ILE A 1 97 ? 4.938 -34.344 -9.812 1 98.81 97 ILE A CA 1
ATOM 675 C C . ILE A 1 97 ? 4.285 -35.719 -9.766 1 98.81 97 ILE A C 1
ATOM 677 O O . ILE A 1 97 ? 4.117 -36.281 -8.68 1 98.81 97 ILE A O 1
ATOM 681 N N . TYR A 1 98 ? 3.908 -36.25 -10.891 1 98.81 98 TYR A N 1
ATOM 682 C CA . TYR A 1 98 ? 3.365 -37.594 -11.016 1 98.81 98 TYR A CA 1
ATOM 683 C C . TYR A 1 98 ? 4.305 -38.469 -11.82 1 98.81 98 TYR A C 1
ATOM 685 O O . TYR A 1 98 ? 4.68 -38.156 -12.945 1 98.81 98 TYR A O 1
ATOM 693 N N . GLU A 1 99 ? 4.699 -39.594 -11.219 1 98.31 99 GLU A N 1
ATOM 694 C CA . GLU A 1 99 ? 5.48 -40.625 -11.883 1 98.31 99 GLU A CA 1
ATOM 695 C C . GLU A 1 99 ? 4.586 -41.781 -12.336 1 98.31 99 GLU A C 1
ATOM 697 O O . GLU A 1 99 ? 4.262 -42.656 -11.547 1 98.31 99 GLU A O 1
ATOM 702 N N . LYS A 1 100 ? 4.379 -41.875 -13.555 1 97.94 100 LYS A N 1
ATOM 703 C CA . LYS A 1 100 ? 3.404 -42.812 -14.109 1 97.94 100 LYS A CA 1
ATOM 704 C C . LYS A 1 100 ? 3.818 -44.25 -13.844 1 97.94 100 LYS A C 1
ATOM 706 O O . LYS A 1 100 ? 3.01 -45.062 -13.383 1 97.94 100 LYS A O 1
ATOM 711 N N . GLU A 1 101 ? 5.039 -44.531 -14.188 1 96.56 101 GLU A N 1
ATOM 712 C CA . GLU A 1 101 ? 5.508 -45.938 -14.07 1 96.56 101 GLU A CA 1
ATOM 713 C C . GLU A 1 101 ? 5.324 -46.438 -12.648 1 96.56 101 GLU A C 1
ATOM 715 O O . GLU A 1 101 ? 4.938 -47.594 -12.453 1 96.56 101 GLU A O 1
ATOM 720 N N . LYS A 1 102 ? 5.562 -45.625 -11.695 1 96.06 102 LYS A N 1
ATOM 721 C CA . LYS A 1 102 ? 5.469 -46.031 -10.297 1 96.06 102 LYS A CA 1
ATOM 722 C C . LYS A 1 102 ? 4.066 -45.781 -9.75 1 96.06 102 LYS A C 1
ATOM 724 O O . LYS A 1 102 ? 3.697 -46.344 -8.703 1 96.06 102 LYS A O 1
ATOM 729 N N . GLY A 1 103 ? 3.32 -44.969 -10.414 1 96 103 GLY A N 1
ATOM 730 C CA . GLY A 1 103 ? 2.014 -44.594 -9.906 1 96 103 GLY A CA 1
ATOM 731 C C . GLY A 1 103 ? 2.086 -43.75 -8.633 1 96 103 GLY A C 1
ATOM 732 O O . GLY A 1 103 ? 1.251 -43.906 -7.742 1 96 103 GLY A O 1
ATOM 733 N N . VAL A 1 104 ? 3.123 -42.969 -8.516 1 96.62 104 VAL A N 1
ATOM 734 C CA . VAL A 1 104 ? 3.355 -42.188 -7.297 1 96.62 104 VAL A CA 1
ATOM 735 C C . VAL A 1 104 ? 3.357 -40.688 -7.613 1 96.62 104 VAL A C 1
ATOM 737 O O . VAL A 1 104 ? 3.846 -40.281 -8.664 1 96.62 104 VAL A O 1
ATOM 740 N N . THR A 1 105 ? 2.748 -39.938 -6.734 1 98 105 THR A N 1
ATOM 741 C CA . THR A 1 105 ? 2.771 -38.469 -6.824 1 98 105 THR A CA 1
ATOM 742 C C . THR A 1 105 ? 3.568 -37.875 -5.672 1 98 105 THR A C 1
ATOM 744 O O . THR A 1 105 ? 3.414 -38.281 -4.52 1 98 105 THR A O 1
ATOM 747 N N . ARG A 1 106 ? 4.445 -36.906 -5.941 1 98.38 106 ARG A N 1
ATOM 748 C CA . ARG A 1 106 ? 5.25 -36.188 -4.957 1 98.38 106 ARG A CA 1
ATOM 749 C C . ARG A 1 106 ? 5.047 -34.656 -5.074 1 98.38 106 ARG A C 1
ATOM 751 O O . ARG A 1 106 ? 4.527 -34.188 -6.082 1 98.38 106 ARG A O 1
ATOM 758 N N . PHE A 1 107 ? 5.398 -34.031 -3.982 1 98.5 107 PHE A N 1
ATOM 759 C CA . PHE A 1 107 ? 5.285 -32.562 -3.943 1 98.5 107 PHE A CA 1
ATOM 760 C C . PHE A 1 107 ? 6.609 -31.922 -3.545 1 98.5 107 PHE A C 1
ATOM 762 O O . PHE A 1 107 ? 7.238 -32.344 -2.568 1 98.5 107 PHE A O 1
ATOM 769 N N . LEU A 1 108 ? 7.074 -31.016 -4.336 1 98.81 108 LEU A N 1
ATOM 770 C CA . LEU A 1 108 ? 8.297 -30.281 -4.027 1 98.81 108 LEU A CA 1
ATOM 771 C C . LEU A 1 108 ? 7.973 -28.844 -3.584 1 98.81 108 LEU A C 1
ATOM 773 O O . LEU A 1 108 ? 7.469 -28.047 -4.375 1 98.81 108 LEU A O 1
ATOM 777 N N . ASN A 1 109 ? 8.25 -28.578 -2.312 1 98.5 109 ASN A N 1
ATOM 778 C CA . ASN A 1 109 ? 8.102 -27.234 -1.747 1 98.5 109 ASN A CA 1
ATOM 779 C C . ASN A 1 109 ? 9.406 -26.453 -1.825 1 98.5 109 ASN A C 1
ATOM 781 O O . ASN A 1 109 ? 10.328 -26.688 -1.047 1 98.5 109 ASN A O 1
ATOM 785 N N . ALA A 1 110 ? 9.461 -25.562 -2.74 1 98.62 110 ALA A N 1
ATOM 786 C CA . ALA A 1 110 ? 10.578 -24.625 -2.855 1 98.62 110 ALA A CA 1
ATOM 787 C C . ALA A 1 110 ? 10.109 -23.188 -2.666 1 98.62 110 ALA A C 1
ATOM 789 O O . ALA A 1 110 ? 10.508 -22.297 -3.414 1 98.62 110 ALA A O 1
ATOM 790 N N . ARG A 1 111 ? 9.172 -22.969 -1.777 1 97.62 111 ARG A N 1
ATOM 791 C CA . ARG A 1 111 ? 8.688 -21.641 -1.423 1 97.62 111 ARG A CA 1
ATOM 792 C C . ARG A 1 111 ? 9.68 -20.906 -0.521 1 97.62 111 ARG A C 1
ATOM 794 O O . ARG A 1 111 ? 10.391 -21.547 0.267 1 97.62 111 ARG A O 1
ATOM 801 N N . GLU A 1 112 ? 9.727 -19.656 -0.57 1 98.06 112 GLU A N 1
ATOM 802 C CA . GLU A 1 112 ? 10.641 -18.812 0.195 1 98.06 112 GLU A CA 1
ATOM 803 C C . GLU A 1 112 ? 10.367 -18.906 1.692 1 98.06 112 GLU A C 1
ATOM 805 O O . GLU A 1 112 ? 9.242 -19.219 2.104 1 98.06 112 GLU A O 1
ATOM 810 N N . THR A 1 113 ? 11.367 -18.656 2.449 1 98.12 113 THR A N 1
ATOM 811 C CA . THR A 1 113 ? 11.242 -18.672 3.902 1 98.12 113 THR A CA 1
ATOM 812 C C . THR A 1 113 ? 11.719 -17.359 4.496 1 98.12 113 THR A C 1
ATOM 814 O O . THR A 1 113 ? 12.492 -16.625 3.871 1 98.12 113 THR A O 1
ATOM 817 N N . ALA A 1 114 ? 11.234 -17.062 5.68 1 97.88 114 ALA A N 1
ATOM 818 C CA . ALA A 1 114 ? 11.664 -15.867 6.395 1 97.88 114 ALA A CA 1
ATOM 819 C C . ALA A 1 114 ? 13.133 -15.969 6.789 1 97.88 114 ALA A C 1
ATOM 821 O O . ALA A 1 114 ? 13.586 -17.016 7.27 1 97.88 114 ALA A O 1
ATOM 822 N N . PRO A 1 115 ? 13.906 -14.891 6.594 1 98.19 115 PRO A N 1
ATOM 823 C CA . PRO A 1 115 ? 15.305 -14.883 7.027 1 98.19 115 PRO A CA 1
ATOM 824 C C . PRO A 1 115 ? 15.453 -15.07 8.539 1 98.19 115 PRO A C 1
ATOM 826 O O . PRO A 1 115 ? 14.492 -14.867 9.289 1 98.19 115 PRO A O 1
ATOM 829 N N . LYS A 1 116 ? 16.641 -15.375 8.984 1 97.94 116 LYS A N 1
ATOM 830 C CA . LYS A 1 116 ? 16.938 -15.648 10.383 1 97.94 116 LYS A CA 1
ATOM 831 C C . LYS A 1 116 ? 16.719 -14.414 11.25 1 97.94 116 LYS A C 1
ATOM 833 O O . LYS A 1 116 ? 16.344 -14.523 12.422 1 97.94 116 LYS A O 1
ATOM 838 N N . GLU A 1 117 ? 16.844 -13.242 10.711 1 96.06 117 GLU A N 1
ATOM 839 C CA . GLU A 1 117 ? 16.766 -12.008 11.484 1 96.06 117 GLU A CA 1
ATOM 840 C C . GLU A 1 117 ? 15.359 -11.414 11.438 1 96.06 117 GLU A C 1
ATOM 842 O O . GLU A 1 117 ? 15.117 -10.336 11.984 1 96.06 117 GLU A O 1
ATOM 847 N N . ALA A 1 118 ? 14.445 -12.086 10.766 1 95.19 118 ALA A N 1
ATOM 848 C CA . ALA A 1 118 ? 13.07 -11.594 10.695 1 95.19 118 ALA A CA 1
ATOM 849 C C . ALA A 1 118 ? 12.406 -11.656 12.07 1 95.19 118 ALA A C 1
ATOM 851 O O . ALA A 1 118 ? 12.672 -12.562 12.859 1 95.19 118 ALA A O 1
ATOM 852 N N . THR A 1 119 ? 11.516 -10.641 12.344 1 92.44 119 THR A N 1
ATOM 853 C CA . THR A 1 119 ? 10.766 -10.633 13.594 1 92.44 119 THR A CA 1
ATOM 854 C C . THR A 1 119 ? 9.273 -10.492 13.328 1 92.44 119 THR A C 1
ATOM 856 O O . THR A 1 119 ? 8.867 -9.945 12.305 1 92.44 119 THR A O 1
ATOM 859 N N . GLN A 1 120 ? 8.555 -10.938 14.227 1 89.75 120 GLN A N 1
ATOM 860 C CA . GLN A 1 120 ? 7.105 -11.016 14.094 1 89.75 120 GLN A CA 1
ATOM 861 C C . GLN A 1 120 ? 6.496 -9.641 13.859 1 89.75 120 GLN A C 1
ATOM 863 O O . GLN A 1 120 ? 5.512 -9.508 13.125 1 89.75 120 GLN A O 1
ATOM 868 N N . ASP A 1 121 ? 7.086 -8.57 14.414 1 84.69 121 ASP A N 1
ATOM 869 C CA . ASP A 1 121 ? 6.48 -7.242 14.398 1 84.69 121 ASP A CA 1
ATOM 870 C C . ASP A 1 121 ? 7.285 -6.277 13.531 1 84.69 121 ASP A C 1
ATOM 872 O O . ASP A 1 121 ? 7.211 -5.062 13.711 1 84.69 121 ASP A O 1
ATOM 876 N N . MET A 1 122 ? 7.969 -6.801 12.609 1 88.12 122 MET A N 1
ATOM 877 C CA . MET A 1 122 ? 8.906 -5.957 11.867 1 88.12 122 MET A CA 1
ATOM 878 C C . MET A 1 122 ? 8.164 -5.031 10.906 1 88.12 122 MET A C 1
ATOM 880 O O . MET A 1 122 ? 8.719 -4.027 10.453 1 88.12 122 MET A O 1
ATOM 884 N N . PHE A 1 123 ? 6.953 -5.418 10.562 1 83.88 123 PHE A N 1
ATOM 885 C CA . PHE A 1 123 ? 6.168 -4.551 9.695 1 83.88 123 PHE A CA 1
ATOM 886 C C . PHE A 1 123 ? 5.035 -3.889 10.469 1 83.88 123 PHE A C 1
ATOM 888 O O . PHE A 1 123 ? 4.324 -4.555 11.227 1 83.88 123 PHE A O 1
ATOM 895 N N . LYS A 1 124 ? 4.84 -2.578 10.172 1 73.31 124 LYS A N 1
ATOM 896 C CA . LYS A 1 124 ? 3.811 -1.847 10.906 1 73.31 124 LYS A CA 1
ATOM 897 C C . LYS A 1 124 ? 2.639 -1.482 10 1 73.31 124 LYS A C 1
ATOM 899 O O . LYS A 1 124 ? 1.556 -1.148 10.484 1 73.31 124 LYS A O 1
ATOM 904 N N . ASP A 1 125 ? 2.932 -1.49 8.695 1 68.38 125 ASP A N 1
ATOM 905 C CA . ASP A 1 125 ? 1.857 -1.204 7.75 1 68.38 125 ASP A CA 1
ATOM 906 C C . ASP A 1 125 ? 2.037 -2 6.461 1 68.38 125 ASP A C 1
ATOM 908 O O . ASP A 1 125 ? 3.096 -2.586 6.227 1 68.38 125 ASP A O 1
ATOM 912 N N . GLU A 1 126 ? 1.008 -2.014 5.633 1 65 126 GLU A N 1
ATOM 913 C CA . GLU A 1 126 ? 0.981 -2.818 4.414 1 65 126 GLU A CA 1
ATOM 914 C C . GLU A 1 126 ? 1.999 -2.312 3.398 1 65 126 GLU A C 1
ATOM 916 O O . GLU A 1 126 ? 2.617 -3.104 2.684 1 65 126 GLU A O 1
ATOM 921 N N . SER A 1 127 ? 2.154 -1.106 3.371 1 64.31 127 SER A N 1
ATOM 922 C CA . SER A 1 127 ? 3.066 -0.573 2.363 1 64.31 127 SER A CA 1
ATOM 923 C C . SER A 1 127 ? 4.504 -0.999 2.639 1 64.31 127 SER A C 1
ATOM 925 O O . SER A 1 127 ? 5.266 -1.267 1.707 1 64.31 127 SER A O 1
ATOM 927 N N . THR A 1 128 ? 4.77 -1.192 3.955 1 71.75 128 THR A N 1
ATOM 928 C CA . THR A 1 128 ? 6.152 -1.494 4.312 1 71.75 128 THR A CA 1
ATOM 929 C C . THR A 1 128 ? 6.453 -2.977 4.105 1 71.75 128 THR A C 1
ATOM 931 O O . THR A 1 128 ? 7.617 -3.375 4.039 1 71.75 128 THR A O 1
ATOM 934 N N . SER A 1 129 ? 5.402 -3.693 3.975 1 82.5 129 SER A N 1
ATOM 935 C CA . SER A 1 129 ? 5.648 -5.117 3.781 1 82.5 129 SER A CA 1
ATOM 936 C C . SER A 1 129 ? 5.68 -5.477 2.299 1 82.5 129 SER A C 1
ATOM 938 O O . SER A 1 129 ? 6.133 -6.562 1.929 1 82.5 129 SER A O 1
ATOM 940 N N . GLN A 1 130 ? 5.281 -4.562 1.438 1 86.12 130 GLN A N 1
ATOM 941 C CA . GLN A 1 130 ? 5.09 -4.902 0.032 1 86.12 130 GLN A CA 1
ATOM 942 C C . GLN A 1 130 ? 6.297 -4.484 -0.804 1 86.12 130 GLN A C 1
ATOM 944 O O . GLN A 1 130 ? 6.543 -5.051 -1.872 1 86.12 130 GLN A O 1
ATOM 949 N N . LEU A 1 131 ? 7.016 -3.482 -0.373 1 87.88 131 LEU A N 1
ATOM 950 C CA . LEU A 1 131 ? 8.148 -2.973 -1.138 1 87.88 131 LEU A CA 1
ATOM 951 C C . LEU A 1 131 ? 9.391 -2.857 -0.259 1 87.88 131 LEU A C 1
ATOM 953 O O . LEU A 1 131 ? 9.281 -2.787 0.968 1 87.88 131 LEU A O 1
ATOM 957 N N . GLY A 1 132 ? 10.555 -2.971 -0.907 1 90.75 132 GLY A N 1
ATOM 958 C CA . GLY A 1 132 ? 11.797 -2.684 -0.212 1 90.75 132 GLY A CA 1
ATOM 959 C C . GLY A 1 132 ? 12.539 -3.934 0.229 1 90.75 132 GLY A C 1
ATOM 960 O O . GLY A 1 132 ? 12.016 -5.047 0.102 1 90.75 132 GLY A O 1
ATOM 961 N N . PRO A 1 133 ? 13.672 -3.773 0.774 1 93.75 133 PRO A N 1
ATOM 962 C CA . PRO A 1 133 ? 14.57 -4.902 1.031 1 93.75 133 PRO A CA 1
ATOM 963 C C . PRO A 1 133 ? 14.078 -5.805 2.162 1 93.75 133 PRO A C 1
ATOM 965 O O . PRO A 1 133 ? 14.344 -7.008 2.158 1 93.75 133 PRO A O 1
ATOM 968 N N . LEU A 1 134 ? 13.344 -5.23 3.117 1 93.81 134 LEU A N 1
ATOM 969 C CA . LEU A 1 134 ? 12.883 -6.035 4.242 1 93.81 134 LEU A CA 1
ATOM 970 C C . LEU A 1 134 ? 11.734 -6.949 3.828 1 93.81 134 LEU A C 1
ATOM 972 O O . LEU A 1 134 ? 11.398 -7.895 4.547 1 93.81 134 LEU A O 1
ATOM 976 N N . SER A 1 135 ? 11.164 -6.625 2.709 1 94.44 135 SER A N 1
ATOM 977 C CA . SER A 1 135 ? 10.047 -7.43 2.23 1 94.44 135 SER A CA 1
ATOM 978 C C . SER A 1 135 ? 10.531 -8.711 1.562 1 94.44 135 SER A C 1
ATOM 980 O O . SER A 1 135 ? 9.734 -9.609 1.269 1 94.44 135 SER A O 1
ATOM 982 N N . VAL A 1 136 ? 11.82 -8.875 1.383 1 97.25 136 VAL A N 1
ATOM 983 C CA . VAL A 1 136 ? 12.383 -9.992 0.619 1 97.25 136 VAL A CA 1
ATOM 984 C C . VAL A 1 136 ? 12.547 -11.203 1.525 1 97.25 136 VAL A C 1
ATOM 986 O O . VAL A 1 136 ? 13.195 -11.125 2.572 1 97.25 136 VAL A O 1
ATOM 989 N N . ALA A 1 137 ? 11.93 -12.305 1.199 1 98.12 137 ALA A N 1
ATOM 990 C CA . ALA A 1 137 ? 12.211 -13.602 1.806 1 98.12 137 ALA A CA 1
ATOM 991 C C . ALA A 1 137 ? 13.32 -14.328 1.055 1 98.12 137 ALA A C 1
ATOM 993 O O . ALA A 1 137 ? 13.695 -13.93 -0.053 1 98.12 137 ALA A O 1
ATOM 994 N N . VAL A 1 138 ? 13.844 -15.375 1.59 1 98.75 138 VAL A N 1
ATOM 995 C CA . VAL A 1 138 ? 15.008 -16.047 1.024 1 98.75 138 VAL A CA 1
ATOM 996 C C . VAL A 1 138 ? 14.664 -16.609 -0.352 1 98.75 138 VAL A C 1
ATOM 998 O O . VAL A 1 138 ? 13.805 -17.484 -0.471 1 98.75 138 VAL A O 1
ATOM 1001 N N . PRO A 1 139 ? 15.328 -16.094 -1.422 1 98.69 139 PRO A N 1
ATOM 1002 C CA . PRO A 1 139 ? 15.07 -16.641 -2.754 1 98.69 139 PRO A CA 1
ATOM 1003 C C . PRO A 1 139 ? 15.375 -18.141 -2.848 1 98.69 139 PRO A C 1
ATOM 1005 O O . PRO A 1 139 ? 16.438 -18.578 -2.418 1 98.69 139 PRO A O 1
ATOM 1008 N N . SER A 1 140 ? 14.445 -18.906 -3.449 1 98.56 140 SER A N 1
ATOM 1009 C CA . SER A 1 140 ? 14.547 -20.344 -3.287 1 98.56 140 SER A CA 1
ATOM 1010 C C . SER A 1 140 ? 14.391 -21.062 -4.621 1 98.56 140 SER A C 1
ATOM 1012 O O . SER A 1 140 ? 14.633 -22.266 -4.715 1 98.56 140 SER A O 1
ATOM 1014 N N . GLN A 1 141 ? 14.023 -20.422 -5.664 1 98.62 141 GLN A N 1
ATOM 1015 C CA . GLN A 1 141 ? 13.633 -21.062 -6.906 1 98.62 141 GLN A CA 1
ATOM 1016 C C . GLN A 1 141 ? 14.773 -21.891 -7.48 1 98.62 141 GLN A C 1
ATOM 1018 O O . GLN A 1 141 ? 14.578 -23.047 -7.883 1 98.62 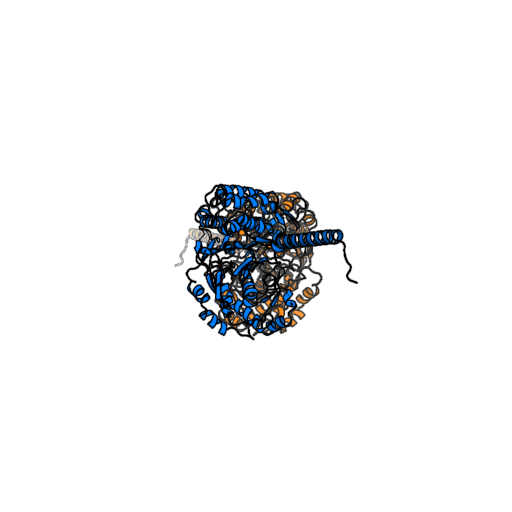141 GLN A O 1
ATOM 1023 N N . LEU A 1 142 ? 15.945 -21.328 -7.547 1 98.88 142 LEU A N 1
ATOM 1024 C CA . LEU A 1 142 ? 17.062 -22.047 -8.148 1 98.88 142 LEU A CA 1
ATOM 1025 C C . LEU A 1 142 ? 17.391 -23.312 -7.359 1 98.88 142 LEU A C 1
ATOM 1027 O O . LEU A 1 142 ? 17.703 -24.344 -7.945 1 98.88 142 LEU A O 1
ATOM 1031 N N . LYS A 1 143 ? 17.344 -23.188 -6.066 1 98.44 143 LYS A N 1
ATOM 1032 C CA . LYS A 1 143 ? 17.609 -24.359 -5.238 1 98.44 143 LYS A CA 1
ATOM 1033 C C . LYS A 1 143 ? 16.578 -25.453 -5.492 1 98.44 143 LYS A C 1
ATOM 1035 O O . LYS A 1 143 ? 16.906 -26.641 -5.531 1 98.44 143 LYS A O 1
ATOM 1040 N N . GLY A 1 144 ? 15.359 -25.078 -5.57 1 98.75 144 GLY A N 1
ATOM 1041 C CA . GLY A 1 144 ? 14.312 -26.031 -5.898 1 98.75 144 GLY A CA 1
ATOM 1042 C C . GLY A 1 144 ? 14.492 -26.672 -7.266 1 98.75 144 GLY A C 1
ATOM 1043 O O . GLY A 1 144 ? 14.305 -27.875 -7.422 1 98.75 144 GLY A O 1
ATOM 1044 N N . ILE A 1 145 ? 14.852 -25.859 -8.227 1 98.81 145 ILE A N 1
ATOM 1045 C CA . ILE A 1 145 ? 15.086 -26.359 -9.578 1 98.81 145 ILE A CA 1
ATOM 1046 C C . ILE A 1 145 ? 16.219 -27.375 -9.562 1 98.81 145 ILE A C 1
ATOM 1048 O O . ILE A 1 145 ? 16.141 -28.422 -10.211 1 98.81 145 ILE A O 1
ATOM 1052 N N . MET A 1 146 ? 17.25 -27.078 -8.852 1 98.56 146 MET A N 1
ATOM 1053 C CA . MET A 1 146 ? 18.375 -28 -8.766 1 98.56 146 MET A CA 1
ATOM 1054 C C . MET A 1 146 ? 17.969 -29.312 -8.109 1 98.56 146 MET A C 1
ATOM 1056 O O . MET A 1 146 ? 18.406 -30.391 -8.539 1 98.56 146 MET A O 1
ATOM 1060 N N . GLU A 1 147 ? 17.172 -29.219 -7.07 1 98.56 147 GLU A N 1
ATOM 1061 C CA . GLU A 1 147 ? 16.672 -30.422 -6.426 1 98.56 147 GLU A CA 1
ATOM 1062 C C . GLU A 1 147 ? 15.867 -31.281 -7.402 1 98.56 147 GLU A C 1
ATOM 1064 O O . GLU A 1 147 ? 16 -32.5 -7.426 1 98.56 147 GLU A O 1
ATOM 1069 N N . LEU A 1 148 ? 15.062 -30.641 -8.156 1 98.75 148 LEU A N 1
ATOM 1070 C CA . LEU A 1 148 ? 14.289 -31.328 -9.18 1 98.75 148 LEU A CA 1
ATOM 1071 C C . LEU A 1 148 ? 15.211 -32 -10.203 1 98.75 148 LEU A C 1
ATOM 1073 O O . LEU A 1 148 ? 14.992 -33.156 -10.578 1 98.75 148 LEU A O 1
ATOM 1077 N N . TYR A 1 149 ? 16.219 -31.328 -10.656 1 98.75 149 TYR A N 1
ATOM 1078 C CA . TYR A 1 149 ? 17.156 -31.812 -11.664 1 98.75 149 TYR A CA 1
ATOM 1079 C C . TYR A 1 149 ? 17.922 -33.031 -11.148 1 98.75 149 TYR A C 1
ATOM 1081 O O . TYR A 1 149 ? 18.078 -34.031 -11.859 1 98.75 149 TYR A O 1
ATOM 1089 N N . LYS A 1 150 ? 18.391 -32.969 -9.961 1 98.31 150 LYS A N 1
ATOM 1090 C CA . LYS A 1 150 ? 19.125 -34.062 -9.359 1 98.31 150 LYS A CA 1
ATOM 1091 C C . LYS A 1 150 ? 18.281 -35.312 -9.266 1 98.31 150 LYS A C 1
ATOM 1093 O O . LYS A 1 150 ? 18.781 -36.438 -9.414 1 98.31 150 LYS A O 1
ATOM 1098 N N . THR A 1 151 ? 17.062 -35.125 -9.078 1 98.38 151 THR A N 1
ATOM 1099 C CA . THR A 1 151 ? 16.172 -36.25 -8.828 1 98.38 151 THR A CA 1
ATOM 1100 C C . THR A 1 151 ? 15.68 -36.844 -10.148 1 98.38 151 THR A C 1
ATOM 1102 O O . THR A 1 151 ? 15.547 -38.062 -10.273 1 98.38 151 THR A O 1
ATOM 1105 N N . TYR A 1 152 ? 15.391 -36 -11.195 1 98.25 152 TYR A N 1
ATOM 1106 C CA . TYR A 1 152 ? 14.641 -36.5 -12.344 1 98.25 152 TYR A CA 1
ATOM 1107 C C . TYR A 1 152 ? 15.305 -36.094 -13.648 1 98.25 152 TYR A C 1
ATOM 1109 O O . TYR A 1 152 ? 14.852 -36.469 -14.734 1 98.25 152 TYR A O 1
ATOM 1117 N N . GLY A 1 153 ? 16.344 -35.312 -13.617 1 98.38 153 GLY A N 1
ATOM 1118 C CA . GLY A 1 153 ? 16.969 -34.781 -14.828 1 98.38 153 GLY A CA 1
ATOM 1119 C C . GLY A 1 153 ? 17.578 -35.875 -15.688 1 98.38 153 GLY A C 1
ATOM 1120 O O . GLY A 1 153 ? 18.156 -36.844 -15.172 1 98.38 153 GLY A O 1
ATOM 1121 N N . LYS A 1 154 ? 17.484 -35.625 -17.016 1 98.5 154 LYS A N 1
ATOM 1122 C CA . LYS A 1 154 ? 18.078 -36.594 -17.953 1 98.5 154 LYS A CA 1
ATOM 1123 C C . LYS A 1 154 ? 19.016 -35.875 -18.922 1 98.5 154 LYS A C 1
ATOM 1125 O O . LYS A 1 154 ? 20.062 -36.406 -19.281 1 98.5 154 LYS A O 1
ATOM 1130 N N . LEU A 1 155 ? 18.578 -34.719 -19.359 1 98.75 155 LEU A N 1
ATOM 1131 C CA . LEU A 1 155 ? 19.422 -33.938 -20.266 1 98.75 155 LEU A CA 1
ATOM 1132 C C . LEU A 1 155 ? 20.5 -33.156 -19.484 1 98.75 155 LEU A C 1
ATOM 1134 O O . LEU A 1 155 ? 20.438 -33.094 -18.25 1 98.75 155 LEU A O 1
ATOM 1138 N N . SER A 1 156 ? 21.484 -32.625 -20.234 1 98.69 156 SER A N 1
ATOM 1139 C CA . SER A 1 156 ? 22.531 -31.875 -19.547 1 98.69 156 SER A CA 1
ATOM 1140 C C . SER A 1 156 ? 21.969 -30.578 -18.969 1 98.69 156 SER A C 1
ATOM 1142 O O . SER A 1 156 ? 21.109 -29.938 -19.578 1 98.69 156 SER A O 1
ATOM 1144 N N . TRP A 1 157 ? 22.484 -30.219 -17.859 1 98.56 157 TRP A N 1
ATOM 1145 C CA . TRP A 1 157 ? 22.094 -29 -17.172 1 98.56 157 TRP A CA 1
ATOM 1146 C C . TRP A 1 157 ? 22.234 -27.797 -18.094 1 98.56 157 TRP A C 1
ATOM 1148 O O . TRP A 1 157 ? 21.328 -26.953 -18.188 1 98.56 157 TRP A O 1
ATOM 1158 N N . LYS A 1 158 ? 23.234 -27.703 -18.812 1 98.38 158 LYS A N 1
ATOM 1159 C CA . LYS A 1 158 ? 23.5 -26.594 -19.719 1 98.38 158 LYS A CA 1
ATOM 1160 C C . LYS A 1 158 ? 22.453 -26.484 -20.812 1 98.38 158 LYS A C 1
ATOM 1162 O O . LYS A 1 158 ? 22.047 -25.391 -21.188 1 98.38 158 LYS A O 1
ATOM 1167 N N . GLU A 1 159 ? 22.047 -27.609 -21.297 1 98.12 159 GLU A N 1
ATOM 1168 C CA . GLU A 1 159 ? 21.078 -27.656 -22.391 1 98.12 159 GLU A CA 1
ATOM 1169 C C . GLU A 1 159 ? 19.734 -27.078 -21.938 1 98.12 159 GLU A C 1
ATOM 1171 O O . GLU A 1 159 ? 18.984 -26.531 -22.75 1 98.12 159 GLU A O 1
ATOM 1176 N N . LEU A 1 160 ? 19.438 -27.188 -20.656 1 98.88 160 LEU A N 1
ATOM 1177 C CA . LEU A 1 160 ? 18.141 -26.734 -20.141 1 98.88 160 LEU A CA 1
ATOM 1178 C C . LEU A 1 160 ? 18.109 -25.219 -19.984 1 98.88 160 LEU A C 1
ATOM 1180 O O . LEU A 1 160 ? 17.031 -24.625 -19.969 1 98.88 160 LEU A O 1
ATOM 1184 N N . ILE A 1 161 ? 19.281 -24.562 -19.891 1 98.81 161 ILE A N 1
ATOM 1185 C CA . ILE A 1 161 ? 19.359 -23.141 -19.562 1 98.81 161 ILE A CA 1
ATOM 1186 C C . ILE A 1 161 ? 19.672 -22.344 -20.828 1 98.81 161 ILE A C 1
ATOM 1188 O O . ILE A 1 161 ? 19.25 -21.203 -20.969 1 98.81 161 ILE A O 1
ATOM 1192 N N . GLN A 1 162 ? 20.328 -22.938 -21.812 1 98.75 162 GLN A N 1
ATOM 1193 C CA . GLN A 1 162 ? 20.922 -22.266 -22.969 1 98.75 162 GLN A CA 1
ATOM 1194 C C . GLN A 1 162 ? 19.859 -21.516 -23.781 1 98.75 162 GLN A C 1
ATOM 1196 O O . GLN A 1 162 ? 20.078 -20.391 -24.203 1 98.75 162 GLN A O 1
ATOM 1201 N N . PRO A 1 163 ? 18.719 -22.156 -24.016 1 98.81 163 PRO A N 1
ATOM 1202 C CA . PRO A 1 163 ? 17.734 -21.422 -24.812 1 98.81 163 PRO A CA 1
ATOM 1203 C C . PRO A 1 163 ? 17.312 -20.109 -24.188 1 98.81 163 PRO A C 1
ATOM 1205 O O . PRO A 1 163 ? 17.062 -19.125 -24.891 1 98.81 163 PRO A O 1
ATOM 1208 N N . THR A 1 164 ? 17.219 -20.078 -22.859 1 98.88 164 THR A N 1
ATOM 1209 C CA . THR A 1 164 ? 16.797 -18.859 -22.172 1 98.88 164 THR A CA 1
ATOM 1210 C C . THR A 1 164 ? 17.906 -17.812 -22.219 1 98.88 164 THR A C 1
ATOM 1212 O O . THR A 1 164 ? 17.641 -16.609 -22.328 1 98.88 164 THR A O 1
ATOM 1215 N N . ILE A 1 165 ? 19.188 -18.25 -22.109 1 98.88 165 ILE A N 1
ATOM 1216 C CA . ILE A 1 165 ? 20.312 -17.328 -22.266 1 98.88 165 ILE A CA 1
ATOM 1217 C C . ILE A 1 165 ? 20.219 -16.625 -23.625 1 98.88 165 ILE A C 1
ATOM 1219 O O . ILE A 1 165 ? 20.344 -15.398 -23.688 1 98.88 165 ILE A O 1
ATOM 1223 N N . GLU A 1 166 ? 19.938 -17.375 -24.641 1 98.69 166 GLU A N 1
ATOM 1224 C CA . GLU A 1 166 ? 19.828 -16.812 -25.984 1 98.69 166 GLU A CA 1
ATOM 1225 C C . GLU A 1 166 ? 18.641 -15.867 -26.078 1 98.69 166 GLU A C 1
ATOM 1227 O O . GLU A 1 166 ? 18.734 -14.789 -26.688 1 98.69 166 GLU A O 1
ATOM 1232 N N . LEU A 1 167 ? 17.578 -16.266 -25.5 1 98.62 167 LEU A N 1
ATOM 1233 C CA . LEU A 1 167 ? 16.375 -15.43 -25.516 1 98.62 167 LEU A CA 1
ATOM 1234 C C . LEU A 1 167 ? 16.656 -14.07 -24.875 1 98.62 167 LEU A C 1
ATOM 1236 O O . LEU A 1 167 ? 16.25 -13.031 -25.391 1 98.62 167 LEU A O 1
ATOM 1240 N N . CYS A 1 168 ? 17.344 -14.062 -23.719 1 98.69 168 CYS A N 1
ATOM 1241 C CA . CYS A 1 168 ? 17.656 -12.844 -22.984 1 98.69 168 CYS A CA 1
ATOM 1242 C C . CYS A 1 168 ? 18.547 -11.922 -23.812 1 98.69 168 CYS A C 1
ATOM 1244 O O . CYS A 1 168 ? 18.484 -10.703 -23.688 1 98.69 168 CYS A O 1
ATOM 1246 N N . ARG A 1 169 ? 19.359 -12.5 -24.688 1 98.44 169 ARG A N 1
ATOM 1247 C CA . ARG A 1 169 ? 20.297 -11.734 -25.5 1 98.44 169 ARG A CA 1
ATOM 1248 C C . ARG A 1 169 ? 19.625 -11.234 -26.781 1 98.44 169 ARG A C 1
ATOM 1250 O O . ARG A 1 169 ? 19.875 -10.109 -27.219 1 98.44 169 ARG A O 1
ATOM 1257 N N . GLU A 1 170 ? 18.797 -12.023 -27.359 1 97.81 170 GLU A N 1
ATOM 1258 C CA . GLU A 1 170 ? 18.188 -11.703 -28.641 1 97.81 170 GLU A CA 1
ATOM 1259 C C . GLU A 1 170 ? 16.969 -10.797 -28.469 1 97.81 170 GLU A C 1
ATOM 1261 O O . GLU A 1 170 ? 16.672 -9.977 -29.328 1 97.81 170 GLU A O 1
ATOM 1266 N N . GLY A 1 171 ? 16.266 -11.125 -27.391 1 98.12 171 GLY A N 1
ATOM 1267 C CA . GLY A 1 171 ? 15.102 -10.305 -27.109 1 98.12 171 GLY A CA 1
ATOM 1268 C C . GLY A 1 171 ? 13.875 -11.117 -26.734 1 98.12 171 GLY A C 1
ATOM 1269 O O . GLY A 1 171 ? 13.625 -12.18 -27.312 1 98.12 171 GLY A O 1
ATOM 1270 N N . ILE A 1 172 ? 13.141 -10.648 -25.828 1 98.31 172 ILE A N 1
ATOM 1271 C CA . ILE A 1 172 ? 11.906 -11.266 -25.359 1 98.31 172 ILE A CA 1
ATOM 1272 C C . ILE A 1 172 ? 10.703 -10.453 -25.844 1 98.31 172 ILE A C 1
ATOM 1274 O O . ILE A 1 172 ? 10.672 -9.234 -25.688 1 98.31 172 ILE A O 1
ATOM 1278 N N . LEU A 1 173 ? 9.734 -11.102 -26.328 1 97.75 173 LEU A N 1
ATOM 1279 C CA . LEU A 1 173 ? 8.578 -10.43 -26.922 1 97.75 173 LEU A CA 1
ATOM 1280 C C . LEU A 1 173 ? 7.695 -9.828 -25.828 1 97.75 173 LEU A C 1
ATOM 1282 O O . LEU A 1 173 ? 7.383 -10.492 -24.828 1 97.75 173 LEU A O 1
ATOM 1286 N N . VAL A 1 174 ? 7.312 -8.586 -26 1 97.81 174 VAL A N 1
ATOM 1287 C CA . VAL A 1 174 ? 6.336 -7.949 -25.109 1 97.81 174 VAL A CA 1
ATOM 1288 C C . VAL A 1 174 ? 4.922 -8.289 -25.578 1 97.81 174 VAL A C 1
ATOM 1290 O O . VAL A 1 174 ? 4.496 -7.852 -26.656 1 97.81 174 VAL A O 1
ATOM 1293 N N . THR A 1 175 ? 4.227 -9.062 -24.812 1 95.69 175 THR A N 1
ATOM 1294 C CA . THR A 1 175 ? 2.84 -9.406 -25.094 1 95.69 175 THR A CA 1
ATOM 1295 C C . THR A 1 175 ? 1.901 -8.289 -24.656 1 95.69 175 THR A C 1
ATOM 1297 O O . THR A 1 175 ? 2.328 -7.34 -24 1 95.69 175 THR A O 1
ATOM 1300 N N . SER A 1 176 ? 0.635 -8.43 -25.078 1 93.62 176 SER A N 1
ATOM 1301 C CA . SER A 1 176 ? -0.356 -7.449 -24.641 1 93.62 176 SER A CA 1
ATOM 1302 C C . SER A 1 176 ? -0.47 -7.422 -23.125 1 93.62 176 SER A C 1
ATOM 1304 O O . SER A 1 176 ? -0.628 -6.355 -22.531 1 93.62 176 SER A O 1
ATOM 1306 N N . TYR A 1 177 ? -0.37 -8.578 -22.531 1 92.38 177 TYR A N 1
ATOM 1307 C CA . TYR A 1 177 ? -0.465 -8.664 -21.078 1 92.38 177 TYR A CA 1
ATOM 1308 C C . TYR A 1 177 ? 0.72 -7.973 -20.406 1 92.38 177 TYR A C 1
ATOM 1310 O O . TYR A 1 177 ? 0.544 -7.191 -19.469 1 92.38 177 TYR A O 1
ATOM 1318 N N . LEU A 1 178 ? 1.916 -8.25 -20.859 1 94.12 178 LEU A N 1
ATOM 1319 C CA . LEU A 1 178 ? 3.105 -7.652 -20.266 1 94.12 178 LEU A CA 1
ATOM 1320 C C . LEU A 1 178 ? 3.09 -6.137 -20.438 1 94.12 178 LEU A C 1
ATOM 1322 O O . LEU A 1 178 ? 3.494 -5.398 -19.531 1 94.12 178 LEU A O 1
ATOM 1326 N N . GLU A 1 179 ? 2.648 -5.668 -21.609 1 94.56 179 GLU A N 1
ATOM 1327 C CA . GLU A 1 179 ? 2.508 -4.227 -21.812 1 94.56 179 GLU A CA 1
ATOM 1328 C C . GLU A 1 179 ? 1.621 -3.609 -20.734 1 94.56 179 GLU A C 1
ATOM 1330 O O . GLU A 1 179 ? 1.957 -2.568 -20.156 1 94.56 179 GLU A O 1
ATOM 1335 N N . GLY A 1 180 ? 0.478 -4.27 -20.5 1 90.25 180 GLY A N 1
ATOM 1336 C CA . GLY A 1 180 ? -0.416 -3.791 -19.469 1 90.25 180 GLY A CA 1
ATOM 1337 C C . GLY A 1 180 ? 0.234 -3.75 -18.094 1 90.25 180 GLY A C 1
ATOM 1338 O O . GLY A 1 180 ? 0.028 -2.803 -17.328 1 90.25 180 GLY A O 1
ATOM 1339 N N . VAL A 1 181 ? 1.027 -4.723 -17.781 1 91.31 181 VAL A N 1
ATOM 1340 C CA . VAL A 1 181 ? 1.728 -4.797 -16.5 1 91.31 181 VAL A CA 1
ATOM 1341 C C . VAL A 1 181 ? 2.744 -3.662 -16.406 1 91.31 181 VAL A C 1
ATOM 1343 O O . VAL A 1 181 ? 2.863 -3.02 -15.359 1 91.31 181 VAL A O 1
ATOM 1346 N N . LEU A 1 182 ? 3.486 -3.441 -17.5 1 93.06 182 LEU A N 1
ATOM 1347 C CA . LEU A 1 182 ? 4.477 -2.371 -17.516 1 93.06 182 LEU A CA 1
ATOM 1348 C C . LEU A 1 182 ? 3.816 -1.014 -17.312 1 93.06 182 LEU A C 1
ATOM 1350 O O . LEU A 1 182 ? 4.344 -0.168 -16.578 1 93.06 182 LEU A O 1
ATOM 1354 N N . GLU A 1 183 ? 2.686 -0.86 -17.891 1 88.44 183 GLU A N 1
ATOM 1355 C CA . GLU A 1 183 ? 1.954 0.395 -17.734 1 88.44 183 GLU A CA 1
ATOM 1356 C C . GLU A 1 183 ? 1.431 0.567 -16.312 1 88.44 183 GLU A C 1
ATOM 1358 O O . GLU A 1 183 ? 1.6 1.628 -15.711 1 88.44 183 GLU A O 1
ATOM 1363 N N . ASP A 1 184 ? 0.875 -0.464 -15.852 1 84.31 184 ASP A N 1
ATOM 1364 C CA . ASP A 1 184 ? 0.233 -0.425 -14.547 1 84.31 184 ASP A CA 1
ATOM 1365 C C . ASP A 1 184 ? 1.263 -0.217 -13.438 1 84.31 184 ASP A C 1
ATOM 1367 O O . ASP A 1 184 ? 0.972 0.426 -12.422 1 84.31 184 ASP A O 1
ATOM 1371 N N . LYS A 1 185 ? 2.447 -0.769 -13.617 1 88.69 185 LYS A N 1
ATOM 1372 C CA . LYS A 1 185 ? 3.455 -0.744 -12.562 1 88.69 185 LYS A CA 1
ATOM 1373 C C . LYS A 1 185 ? 4.605 0.19 -12.922 1 88.69 185 LYS A C 1
ATOM 1375 O O . LYS A 1 185 ? 5.719 0.036 -12.414 1 88.69 185 LYS A O 1
ATOM 1380 N N . LEU A 1 186 ? 4.355 1.128 -13.766 1 88.88 186 LEU A N 1
ATOM 1381 C CA . LEU A 1 186 ? 5.395 2.039 -14.234 1 88.88 186 LEU A CA 1
ATOM 1382 C C . LEU A 1 186 ? 6.078 2.738 -13.062 1 88.88 186 LEU A C 1
ATOM 1384 O O . LEU A 1 186 ? 7.297 2.9 -13.062 1 88.88 186 LEU A O 1
ATOM 1388 N N . ASN A 1 187 ? 5.309 3.123 -12.109 1 86.19 187 ASN A N 1
ATOM 1389 C CA . ASN A 1 187 ? 5.855 3.826 -10.953 1 86.19 187 ASN A CA 1
ATOM 1390 C C . ASN A 1 187 ? 6.879 2.973 -10.211 1 86.19 187 ASN A C 1
ATOM 1392 O O . ASN A 1 187 ? 7.926 3.473 -9.797 1 86.19 187 ASN A O 1
ATOM 1396 N N . VAL A 1 188 ? 6.621 1.708 -10.008 1 87.75 188 VAL A N 1
ATOM 1397 C CA . VAL A 1 188 ? 7.531 0.783 -9.344 1 87.75 188 VAL A CA 1
ATOM 1398 C C . VAL A 1 188 ? 8.805 0.624 -10.172 1 87.75 188 VAL A C 1
ATOM 1400 O O . VAL A 1 188 ? 9.914 0.616 -9.625 1 87.75 188 VAL A O 1
ATOM 1403 N N . ILE A 1 189 ? 8.648 0.548 -11.445 1 92.5 189 ILE A N 1
ATOM 1404 C CA . ILE A 1 189 ? 9.773 0.409 -12.359 1 92.5 189 ILE A CA 1
ATOM 1405 C C . ILE A 1 189 ? 10.688 1.632 -12.25 1 92.5 189 ILE A C 1
ATOM 1407 O O . ILE A 1 189 ? 11.906 1.501 -12.195 1 92.5 189 ILE A O 1
ATOM 1411 N N . MET A 1 190 ? 10.094 2.74 -12.102 1 88.69 190 MET A N 1
ATOM 1412 C CA . MET A 1 190 ? 10.828 4 -12.117 1 88.69 190 MET A CA 1
ATOM 1413 C C . MET A 1 190 ? 11.539 4.227 -10.781 1 88.69 190 MET A C 1
ATOM 1415 O O . MET A 1 190 ? 12.414 5.086 -10.68 1 88.69 190 MET A O 1
ATOM 1419 N N . MET A 1 191 ? 11.258 3.469 -9.812 1 85.88 191 MET A N 1
ATOM 1420 C CA . MET A 1 191 ? 11.898 3.594 -8.508 1 85.88 191 MET A CA 1
ATOM 1421 C C . MET A 1 191 ? 13.266 2.912 -8.508 1 85.88 191 MET A C 1
ATOM 1423 O O . MET A 1 191 ? 14.078 3.143 -7.609 1 85.88 191 MET A O 1
ATOM 1427 N N . ASN A 1 192 ? 13.508 2.096 -9.5 1 89.44 192 ASN A N 1
ATOM 1428 C CA . ASN A 1 192 ? 14.727 1.296 -9.547 1 89.44 192 ASN A CA 1
ATOM 1429 C C . ASN A 1 192 ? 15.469 1.488 -10.867 1 89.44 192 ASN A C 1
ATOM 1431 O O . ASN A 1 192 ? 14.953 1.163 -11.938 1 89.44 192 ASN A O 1
ATOM 1435 N N . ALA A 1 193 ? 16.703 1.92 -10.773 1 89.19 193 ALA A N 1
ATOM 1436 C CA . ALA A 1 193 ? 17.484 2.27 -11.953 1 89.19 193 ALA A CA 1
ATOM 1437 C C . ALA A 1 193 ? 17.688 1.055 -12.852 1 89.19 193 ALA A C 1
ATOM 1439 O O . ALA A 1 193 ? 17.672 1.174 -14.086 1 89.19 193 ALA A O 1
ATOM 1440 N N . GLU A 1 194 ? 17.906 -0.11 -12.25 1 94.19 194 GLU A N 1
ATOM 1441 C CA . GLU A 1 194 ? 18.125 -1.319 -13.039 1 94.19 194 GLU A CA 1
ATOM 1442 C C . GLU A 1 194 ? 16.859 -1.722 -13.797 1 94.19 194 GLU A C 1
ATOM 1444 O O . GLU A 1 194 ? 16.938 -2.162 -14.945 1 94.19 194 GLU A O 1
ATOM 1449 N N . MET A 1 195 ? 15.727 -1.606 -13.203 1 95.75 195 MET A N 1
ATOM 1450 C CA . MET A 1 195 ? 14.477 -1.939 -13.875 1 95.75 195 MET A CA 1
ATOM 1451 C C . MET A 1 195 ? 14.195 -0.97 -15.023 1 95.75 195 MET A C 1
ATOM 1453 O O . MET A 1 195 ? 13.711 -1.374 -16.078 1 95.75 195 MET A O 1
ATOM 1457 N N . MET A 1 196 ? 14.477 0.293 -14.766 1 93.75 196 MET A N 1
ATOM 1458 C CA . MET A 1 196 ? 14.289 1.277 -15.828 1 93.75 196 MET A CA 1
ATOM 1459 C C . MET A 1 196 ? 15.125 0.927 -17.047 1 93.75 196 MET A C 1
ATOM 1461 O O . MET A 1 196 ? 14.648 1.032 -18.188 1 93.75 196 MET A O 1
ATOM 1465 N N . LYS A 1 197 ? 16.344 0.487 -16.828 1 96 197 LYS A N 1
ATOM 1466 C CA . LYS A 1 197 ? 17.25 0.122 -17.906 1 96 197 LYS A CA 1
ATOM 1467 C C . LYS A 1 197 ? 16.672 -1.009 -18.766 1 96 197 LYS A C 1
ATOM 1469 O O . LYS A 1 197 ? 16.906 -1.075 -19.969 1 96 197 LYS A O 1
ATOM 1474 N N . ILE A 1 198 ? 15.891 -1.84 -18.141 1 97.69 198 ILE A N 1
ATOM 1475 C CA . ILE A 1 198 ? 15.422 -3.053 -18.812 1 97.69 198 ILE A CA 1
ATOM 1476 C C . ILE A 1 198 ? 14.062 -2.793 -19.453 1 97.69 198 ILE A C 1
ATOM 1478 O O . ILE A 1 198 ? 13.797 -3.291 -20.562 1 97.69 198 ILE A O 1
ATOM 1482 N N . PHE A 1 199 ? 13.219 -1.937 -18.875 1 97.81 199 PHE A N 1
ATOM 1483 C CA . PHE A 1 199 ? 11.82 -1.961 -19.281 1 97.81 199 PHE A CA 1
ATOM 1484 C C . PHE A 1 199 ? 11.438 -0.65 -19.969 1 97.81 199 PHE A C 1
ATOM 1486 O O . PHE A 1 199 ? 10.352 -0.538 -20.531 1 97.81 199 PHE A O 1
ATOM 1493 N N . ILE A 1 200 ? 12.289 0.34 -19.875 1 95.69 200 ILE A N 1
ATOM 1494 C CA . ILE A 1 200 ? 12.055 1.6 -20.562 1 95.69 200 ILE A CA 1
ATOM 1495 C C . ILE A 1 200 ? 12.828 1.615 -21.875 1 95.69 200 ILE A C 1
ATOM 1497 O O . ILE A 1 200 ? 14.031 1.345 -21.906 1 95.69 200 ILE A O 1
ATOM 1501 N N . ASN A 1 201 ? 12.102 1.844 -22.938 1 96.12 201 ASN A N 1
ATOM 1502 C CA . ASN A 1 201 ? 12.719 1.989 -24.25 1 96.12 201 ASN A CA 1
ATOM 1503 C C . ASN A 1 201 ? 13.531 3.275 -24.359 1 96.12 201 ASN A C 1
ATOM 1505 O O . ASN A 1 201 ? 12.977 4.375 -24.297 1 96.12 201 ASN A O 1
ATOM 1509 N N . PRO A 1 202 ? 14.781 3.164 -24.531 1 92.88 202 PRO A N 1
ATOM 1510 C CA . PRO A 1 202 ? 15.617 4.363 -24.547 1 92.88 202 PRO A CA 1
ATOM 1511 C C . PRO A 1 202 ? 15.32 5.277 -25.734 1 92.88 202 PRO A C 1
ATOM 1513 O O . PRO A 1 202 ? 15.617 6.473 -25.688 1 92.88 202 PRO A O 1
ATOM 1516 N N . ASP A 1 203 ? 14.734 4.766 -26.75 1 94.25 203 ASP A N 1
ATOM 1517 C CA . ASP A 1 203 ? 14.43 5.566 -27.938 1 94.25 203 ASP A CA 1
ATOM 1518 C C . ASP A 1 203 ? 13.219 6.469 -27.703 1 94.25 203 ASP A C 1
ATOM 1520 O O . ASP A 1 203 ? 13.141 7.57 -28.25 1 94.25 203 ASP A O 1
ATOM 1524 N N . THR A 1 204 ? 12.297 5.984 -26.891 1 91.88 204 THR A N 1
ATOM 1525 C CA . THR A 1 204 ? 11.047 6.723 -26.719 1 91.88 204 THR A CA 1
ATOM 1526 C C . THR A 1 204 ? 10.961 7.324 -25.328 1 91.88 204 THR A C 1
ATOM 1528 O O . THR A 1 204 ? 10.156 8.227 -25.078 1 91.88 204 THR A O 1
ATOM 1531 N N . GLY A 1 205 ? 11.75 6.707 -24.438 1 89.25 205 GLY A N 1
ATOM 1532 C CA . GLY A 1 205 ? 11.656 7.125 -23.047 1 89.25 205 GLY A CA 1
ATOM 1533 C C . GLY A 1 205 ? 10.438 6.574 -22.328 1 89.25 205 GLY A C 1
ATOM 1534 O O . GLY A 1 205 ? 10.141 6.957 -21.203 1 89.25 205 GLY A O 1
ATOM 1535 N N . LYS A 1 206 ? 9.711 5.746 -22.984 1 91.31 206 LYS A N 1
ATOM 1536 C CA . LYS A 1 206 ? 8.523 5.094 -22.453 1 91.31 206 LYS A CA 1
ATOM 1537 C C . LYS A 1 206 ? 8.734 3.59 -22.297 1 91.31 206 LYS A C 1
ATOM 1539 O O . LYS A 1 206 ? 9.734 3.049 -22.781 1 91.31 206 LYS A O 1
ATOM 1544 N N . HIS A 1 207 ? 7.852 2.984 -21.531 1 95.19 207 HIS A N 1
ATOM 1545 C CA . HIS A 1 207 ? 7.969 1.536 -21.391 1 95.19 207 HIS A CA 1
ATOM 1546 C C . HIS A 1 207 ? 7.781 0.839 -22.734 1 95.19 207 HIS A C 1
ATOM 1548 O O . HIS A 1 207 ? 7.148 1.39 -23.641 1 95.19 207 HIS A O 1
ATOM 1554 N N . TYR A 1 208 ? 8.266 -0.411 -22.906 1 97.88 208 TYR A N 1
ATOM 1555 C CA . TYR A 1 208 ? 8.062 -1.197 -24.125 1 97.88 208 TYR A CA 1
ATOM 1556 C C . TYR A 1 208 ? 6.598 -1.562 -24.312 1 97.88 208 TYR A C 1
ATOM 1558 O O . TYR A 1 208 ? 5.859 -1.695 -23.328 1 97.88 208 TYR A O 1
ATOM 1566 N N . VAL A 1 209 ? 6.164 -1.64 -25.531 1 97.25 209 VAL A N 1
ATOM 1567 C CA . VAL A 1 209 ? 4.77 -1.919 -25.859 1 97.25 209 VAL A CA 1
ATOM 1568 C C . VAL A 1 209 ? 4.668 -3.242 -26.609 1 97.25 209 VAL A C 1
ATOM 1570 O O . VAL A 1 209 ? 5.684 -3.816 -27 1 97.25 209 VAL A O 1
ATOM 1573 N N . LYS A 1 210 ? 3.463 -3.715 -26.797 1 97.25 210 LYS A N 1
ATOM 1574 C CA . LYS A 1 210 ? 3.205 -4.969 -27.5 1 97.25 210 LYS A CA 1
ATOM 1575 C C . LYS A 1 210 ? 3.939 -5.008 -28.828 1 97.25 210 LYS A C 1
ATOM 1577 O O . LYS A 1 210 ? 3.867 -4.059 -29.609 1 97.25 210 LYS A O 1
ATOM 1582 N N . GLY A 1 211 ? 4.602 -6.074 -29.062 1 97.38 211 GLY A N 1
ATOM 1583 C CA . GLY A 1 211 ? 5.328 -6.254 -30.312 1 97.38 211 GLY A CA 1
ATOM 1584 C C . GLY A 1 211 ? 6.801 -5.902 -30.203 1 97.38 211 GLY A C 1
ATOM 1585 O O . GLY A 1 211 ? 7.621 -6.391 -30.984 1 97.38 211 GLY A O 1
ATOM 1586 N N . ASP A 1 212 ? 7.129 -5.031 -29.203 1 97.81 212 ASP A N 1
ATOM 1587 C CA . ASP A 1 212 ? 8.531 -4.742 -28.922 1 97.81 212 ASP A CA 1
ATOM 1588 C C . ASP A 1 212 ? 9.242 -5.969 -28.344 1 97.81 212 ASP A C 1
ATOM 1590 O O . ASP A 1 212 ? 8.602 -6.957 -28 1 97.81 212 ASP A O 1
ATOM 1594 N N . LYS A 1 213 ? 10.539 -5.914 -28.344 1 97.69 213 LYS A N 1
ATOM 1595 C CA . LYS A 1 213 ? 11.383 -6.875 -27.641 1 97.69 213 LYS A CA 1
ATOM 1596 C C . LYS A 1 213 ? 12.289 -6.18 -26.625 1 97.69 213 LYS A C 1
ATOM 1598 O O . LYS A 1 213 ? 12.789 -5.086 -26.891 1 97.69 213 LYS A O 1
ATOM 1603 N N . PHE A 1 214 ? 12.422 -6.695 -25.5 1 97.88 214 PHE A N 1
ATOM 1604 C CA . PHE A 1 214 ? 13.391 -6.207 -24.531 1 97.88 214 PHE A CA 1
ATOM 1605 C C . PHE A 1 214 ? 14.445 -7.273 -24.234 1 97.88 214 PHE A C 1
ATOM 1607 O O . PHE A 1 214 ? 14.227 -8.453 -24.5 1 97.88 214 PHE A O 1
ATOM 1614 N N . LYS A 1 215 ? 15.625 -6.867 -23.797 1 98.19 215 LYS A N 1
ATOM 1615 C CA . LYS A 1 215 ? 16.734 -7.766 -23.5 1 98.19 215 LYS A CA 1
ATOM 1616 C C . LYS A 1 215 ? 17.125 -7.707 -22.031 1 98.19 215 LYS A C 1
ATOM 1618 O O . LYS A 1 215 ? 16.734 -6.773 -21.312 1 98.19 215 LYS A O 1
ATOM 1623 N N . MET A 1 216 ? 17.766 -8.727 -21.594 1 98.31 216 MET A N 1
ATOM 1624 C CA . MET A 1 216 ? 18.234 -8.805 -20.203 1 98.31 216 MET A CA 1
ATOM 1625 C C . MET A 1 216 ? 19.672 -9.289 -20.156 1 98.31 216 MET A C 1
ATOM 1627 O O . MET A 1 216 ? 19.953 -10.383 -19.656 1 98.31 216 MET A O 1
ATOM 1631 N N . PRO A 1 217 ? 20.547 -8.422 -20.5 1 98.31 217 PRO A N 1
ATOM 1632 C CA . PRO A 1 217 ? 21.938 -8.852 -20.656 1 98.31 217 PRO A CA 1
ATOM 1633 C C . PRO A 1 217 ? 22.578 -9.273 -19.328 1 98.31 217 PRO A C 1
ATOM 1635 O O . PRO A 1 217 ? 23.312 -10.258 -19.281 1 98.31 217 PRO A O 1
ATOM 1638 N N . THR A 1 218 ? 22.359 -8.539 -18.25 1 98.56 218 THR A N 1
ATOM 1639 C CA . THR A 1 218 ? 22.922 -8.914 -16.953 1 98.56 218 THR A CA 1
ATOM 1640 C C . THR A 1 218 ? 22.375 -10.258 -16.5 1 98.56 218 THR A C 1
ATOM 1642 O O . THR A 1 218 ? 23.125 -11.094 -15.984 1 98.56 218 THR A O 1
ATOM 1645 N N . TYR A 1 219 ? 21.141 -10.516 -16.688 1 98.62 219 TYR A N 1
ATOM 1646 C CA . TYR A 1 219 ? 20.516 -11.789 -16.328 1 98.62 219 TYR A CA 1
ATOM 1647 C C . TYR A 1 219 ? 21.078 -12.93 -17.172 1 98.62 219 TYR A C 1
ATOM 1649 O O . TYR A 1 219 ? 21.281 -14.031 -16.672 1 98.62 219 TYR A O 1
ATOM 1657 N N . ALA A 1 220 ? 21.281 -12.656 -18.469 1 98.81 220 ALA A N 1
ATOM 1658 C CA . ALA A 1 220 ? 21.891 -13.656 -19.344 1 98.81 220 ALA A CA 1
ATOM 1659 C C . ALA A 1 220 ? 23.25 -14.102 -18.797 1 98.81 220 ALA A C 1
ATOM 1661 O O . ALA A 1 220 ? 23.562 -15.297 -18.797 1 98.81 220 ALA A O 1
ATOM 1662 N N . LYS A 1 221 ? 24.016 -13.141 -18.375 1 98.75 221 LYS A N 1
ATOM 1663 C CA . LYS A 1 221 ? 25.328 -13.461 -17.797 1 98.75 221 LYS A CA 1
ATOM 1664 C C . LYS A 1 221 ? 25.172 -14.305 -16.547 1 98.75 221 LYS A C 1
ATOM 1666 O O . LYS A 1 221 ? 25.953 -15.227 -16.297 1 98.75 221 LYS A O 1
ATOM 1671 N N . THR A 1 222 ? 24.219 -13.93 -15.742 1 98.81 222 THR A N 1
ATOM 1672 C CA . THR A 1 222 ? 23.938 -14.688 -14.531 1 98.81 222 THR A CA 1
ATOM 1673 C C . THR A 1 222 ? 23.562 -16.125 -14.867 1 98.81 222 THR A C 1
ATOM 1675 O O . THR A 1 222 ? 24.031 -17.062 -14.219 1 98.81 222 THR A O 1
ATOM 1678 N N . LEU A 1 223 ? 22.734 -16.312 -15.867 1 98.88 223 LEU A N 1
ATOM 1679 C CA . LEU A 1 223 ? 22.328 -17.656 -16.281 1 98.88 223 LEU A CA 1
ATOM 1680 C C . LEU A 1 223 ? 23.531 -18.438 -16.812 1 98.88 223 LEU A C 1
ATOM 1682 O O . LEU A 1 223 ? 23.609 -19.656 -16.641 1 98.88 223 LEU A O 1
ATOM 1686 N N . GLU A 1 224 ? 24.422 -17.766 -17.438 1 98.75 224 GLU A N 1
ATOM 1687 C CA . GLU A 1 224 ? 25.656 -18.422 -17.891 1 98.75 224 GLU A CA 1
ATOM 1688 C C . GLU A 1 224 ? 26.438 -18.969 -16.703 1 98.75 224 GLU A C 1
ATOM 1690 O O . GLU A 1 224 ? 26.922 -20.109 -16.734 1 98.75 224 GLU A O 1
ATOM 1695 N N . VAL A 1 225 ? 26.578 -18.172 -15.711 1 98.81 225 VAL A N 1
ATOM 1696 C CA . VAL A 1 225 ? 27.281 -18.625 -14.508 1 98.81 225 VAL A CA 1
ATOM 1697 C C . VAL A 1 225 ? 26.562 -19.828 -13.906 1 98.81 225 VAL A C 1
ATOM 1699 O O . VAL A 1 225 ? 27.188 -20.812 -13.523 1 98.81 225 VAL A O 1
ATOM 1702 N N . ILE A 1 226 ? 25.281 -19.75 -13.859 1 98.81 226 ILE A N 1
ATOM 1703 C CA . ILE A 1 226 ? 24.469 -20.828 -13.297 1 98.81 226 ILE A CA 1
ATOM 1704 C C . ILE A 1 226 ? 24.625 -22.078 -14.148 1 98.81 226 ILE A C 1
ATOM 1706 O O . ILE A 1 226 ? 24.656 -23.203 -13.625 1 98.81 226 ILE A O 1
ATOM 1710 N N . SER A 1 227 ? 24.688 -21.922 -15.461 1 98.56 227 SER A N 1
ATOM 1711 C CA . SER A 1 227 ? 24.844 -23.062 -16.359 1 98.56 227 SER A CA 1
ATOM 1712 C C . SER A 1 227 ? 26.156 -23.781 -16.109 1 98.56 227 SER A C 1
ATOM 1714 O O . SER A 1 227 ? 26.266 -24.984 -16.391 1 98.56 227 SER A O 1
ATOM 1716 N N . ILE A 1 228 ? 27.062 -23.078 -15.531 1 98 228 ILE A N 1
ATOM 1717 C CA . ILE A 1 228 ? 28.391 -23.641 -15.297 1 98 228 ILE A CA 1
ATOM 1718 C C . ILE A 1 228 ? 28.5 -24.125 -13.859 1 98 228 ILE A C 1
ATOM 1720 O O . ILE A 1 228 ? 28.906 -25.266 -13.609 1 98 228 ILE A O 1
ATOM 1724 N N . GLU A 1 229 ? 28.078 -23.312 -12.914 1 97.81 229 GLU A N 1
ATOM 1725 C CA . GLU A 1 229 ? 28.297 -23.578 -11.492 1 97.81 229 GLU A CA 1
ATOM 1726 C C . GLU A 1 229 ? 27.172 -24.422 -10.906 1 97.81 229 GLU A C 1
ATOM 1728 O O . GLU A 1 229 ? 27.297 -24.953 -9.805 1 97.81 229 GLU A O 1
ATOM 1733 N N . GLY A 1 230 ? 26.125 -24.484 -11.641 1 96.75 230 GLY A N 1
ATOM 1734 C CA . GLY A 1 230 ? 25 -25.266 -11.141 1 96.75 230 GLY A CA 1
ATOM 1735 C C . GLY A 1 230 ? 24.109 -24.484 -10.203 1 96.75 230 GLY A C 1
ATOM 1736 O O . GLY A 1 230 ? 24.094 -23.25 -10.227 1 96.75 230 GLY A O 1
ATOM 1737 N N . GLY A 1 231 ? 23.297 -25.234 -9.469 1 94.56 231 GLY A N 1
ATOM 1738 C CA . GLY A 1 231 ? 22.266 -24.656 -8.633 1 94.56 231 GLY A CA 1
ATOM 1739 C C . GLY A 1 231 ? 22.812 -23.938 -7.41 1 94.56 231 GLY A C 1
ATOM 1740 O O . GLY A 1 231 ? 22.094 -23.156 -6.777 1 94.56 231 GLY A O 1
ATOM 1741 N N . ASP A 1 232 ? 24.031 -24.109 -7.062 1 95.44 232 ASP A N 1
ATOM 1742 C CA . ASP A 1 232 ? 24.609 -23.516 -5.863 1 95.44 232 ASP A CA 1
ATOM 1743 C C . ASP A 1 232 ? 25.188 -22.141 -6.164 1 95.44 232 ASP A C 1
ATOM 1745 O O . ASP A 1 232 ? 25.641 -21.438 -5.258 1 95.44 232 ASP A O 1
ATOM 1749 N N . ALA A 1 233 ? 25.141 -21.719 -7.383 1 97.62 233 ALA A N 1
ATOM 1750 C CA . ALA A 1 233 ? 25.734 -20.453 -7.816 1 97.62 233 ALA A CA 1
ATOM 1751 C C . ALA A 1 233 ? 25.25 -19.281 -6.961 1 97.62 233 ALA A C 1
ATOM 1753 O O . ALA A 1 233 ? 26.016 -18.375 -6.633 1 97.62 233 ALA A O 1
ATOM 1754 N N . LEU A 1 234 ? 23.969 -19.297 -6.523 1 97.25 234 LEU A N 1
ATOM 1755 C CA . LEU A 1 234 ? 23.359 -18.203 -5.781 1 97.25 234 LEU A CA 1
ATOM 1756 C C . LEU A 1 234 ? 23.375 -18.484 -4.285 1 97.25 234 LEU A C 1
ATOM 1758 O O . LEU A 1 234 ? 22.875 -17.672 -3.49 1 97.25 234 LEU A O 1
ATOM 1762 N N . TYR A 1 235 ? 23.922 -19.578 -3.785 1 97.56 235 TYR A N 1
ATOM 1763 C CA . TYR A 1 235 ? 23.797 -19.984 -2.389 1 97.56 235 TYR A CA 1
ATOM 1764 C C . TYR A 1 235 ? 25.172 -20.156 -1.747 1 97.56 235 TYR A C 1
ATOM 1766 O O . TYR A 1 235 ? 25.453 -19.547 -0.704 1 97.56 235 TYR A O 1
ATOM 1774 N N . THR A 1 236 ? 26 -20.906 -2.41 1 96.75 236 THR A N 1
ATOM 1775 C CA . THR A 1 236 ? 27.359 -21.078 -1.923 1 96.75 236 THR A CA 1
ATOM 1776 C C . THR A 1 236 ? 28.375 -20.797 -3.029 1 96.75 236 THR A C 1
ATOM 1778 O O . THR A 1 236 ? 29.578 -20.922 -2.822 1 96.75 236 THR A O 1
ATOM 1781 N N . GLY A 1 237 ? 27.938 -20.391 -4.168 1 97.75 237 GLY A N 1
ATOM 1782 C CA . GLY A 1 237 ? 28.797 -20.188 -5.316 1 97.75 237 GLY A CA 1
ATOM 1783 C C . GLY A 1 237 ? 29.25 -18.75 -5.461 1 97.75 237 GLY A C 1
ATOM 1784 O O . GLY A 1 237 ? 29.281 -18 -4.484 1 97.75 237 GLY A O 1
ATOM 1785 N N . SER A 1 238 ? 29.609 -18.328 -6.641 1 98.12 238 SER A N 1
ATOM 1786 C CA . SER A 1 238 ? 30.344 -17.094 -6.891 1 98.12 238 SER A CA 1
ATOM 1787 C C . SER A 1 238 ? 29.422 -15.883 -6.879 1 98.12 238 SER A C 1
ATOM 1789 O O . SER A 1 238 ? 29.875 -14.742 -6.734 1 98.12 238 SER A O 1
ATOM 1791 N N . LEU A 1 239 ? 28.094 -16.141 -6.996 1 98.44 239 LEU A N 1
ATOM 1792 C CA . LEU A 1 239 ? 27.172 -15.016 -7.145 1 98.44 239 LEU A CA 1
ATOM 1793 C C . LEU A 1 239 ? 26.672 -14.539 -5.785 1 98.44 239 LEU A C 1
ATOM 1795 O O . LEU A 1 239 ? 26.109 -13.445 -5.672 1 98.44 239 LEU A O 1
ATOM 1799 N N . VAL A 1 240 ? 26.859 -15.352 -4.695 1 98.12 240 VAL A N 1
ATOM 1800 C CA . VAL A 1 240 ? 26.094 -15.18 -3.467 1 98.12 240 VAL A CA 1
ATOM 1801 C C . VAL A 1 240 ? 26.516 -13.883 -2.771 1 98.12 240 VAL A C 1
ATOM 1803 O O . VAL A 1 240 ? 25.656 -13.156 -2.246 1 98.12 240 VAL A O 1
ATOM 1806 N N . LYS A 1 241 ? 27.75 -13.523 -2.754 1 97.81 241 LYS A N 1
ATOM 1807 C CA . LYS A 1 241 ? 28.234 -12.352 -2.029 1 97.81 241 LYS A CA 1
ATOM 1808 C C . LYS A 1 241 ? 27.625 -11.07 -2.574 1 97.81 241 LYS A C 1
ATOM 1810 O O . LYS A 1 241 ? 27.047 -10.281 -1.822 1 97.81 241 LYS A O 1
ATOM 1815 N N . ASN A 1 242 ? 27.781 -10.891 -3.885 1 98.06 242 ASN A N 1
ATOM 1816 C CA . ASN A 1 242 ? 27.219 -9.688 -4.496 1 98.06 242 ASN A CA 1
ATOM 1817 C C . ASN A 1 242 ? 25.703 -9.688 -4.441 1 98.06 242 ASN A C 1
ATOM 1819 O O . ASN A 1 242 ? 25.078 -8.633 -4.301 1 98.06 242 ASN A O 1
ATOM 1823 N N . PHE A 1 243 ? 25.125 -10.852 -4.578 1 98.06 243 PHE A N 1
ATOM 1824 C CA . PHE A 1 243 ? 23.672 -10.977 -4.566 1 98.06 243 PHE A CA 1
ATOM 1825 C C . PHE A 1 243 ? 23.109 -10.539 -3.225 1 98.06 243 PHE A C 1
ATOM 1827 O O . PHE A 1 243 ? 22.141 -9.758 -3.178 1 98.06 243 PHE A O 1
ATOM 1834 N N . VAL A 1 244 ? 23.688 -10.984 -2.107 1 98.19 244 VAL A N 1
ATOM 1835 C CA . VAL A 1 244 ? 23.25 -10.633 -0.761 1 98.19 244 VAL A CA 1
ATOM 1836 C C . VAL A 1 244 ? 23.469 -9.141 -0.515 1 98.19 244 VAL A C 1
ATOM 1838 O O . VAL A 1 244 ? 22.625 -8.477 0.086 1 98.19 244 VAL A O 1
ATOM 1841 N N . LYS A 1 245 ? 24.562 -8.602 -1.007 1 96.12 245 LYS A N 1
ATOM 1842 C CA . LYS A 1 245 ? 24.828 -7.168 -0.907 1 96.12 245 LYS A CA 1
ATOM 1843 C C . LYS A 1 245 ? 23.781 -6.359 -1.653 1 96.12 245 LYS A C 1
ATOM 1845 O O . LYS A 1 245 ? 23.328 -5.32 -1.169 1 96.12 245 LYS A O 1
ATOM 1850 N N . ASP A 1 246 ? 23.391 -6.832 -2.842 1 96.31 246 ASP A N 1
ATOM 1851 C CA . ASP A 1 246 ? 22.391 -6.156 -3.67 1 96.31 246 ASP A CA 1
ATOM 1852 C C . ASP A 1 246 ? 21.031 -6.145 -2.99 1 96.31 246 ASP A C 1
ATOM 1854 O O . ASP A 1 246 ? 20.25 -5.199 -3.154 1 96.31 246 ASP A O 1
ATOM 1858 N N . ILE A 1 247 ? 20.688 -7.215 -2.248 1 95.12 247 ILE A N 1
ATOM 1859 C CA . ILE A 1 247 ? 19.406 -7.266 -1.536 1 95.12 247 ILE A CA 1
ATOM 1860 C C . ILE A 1 247 ? 19.359 -6.148 -0.497 1 95.12 247 ILE A C 1
ATOM 1862 O O . ILE A 1 247 ? 18.328 -5.484 -0.348 1 95.12 247 ILE A O 1
ATOM 1866 N N . ASN A 1 248 ? 20.484 -6.02 0.227 1 91.25 248 ASN A N 1
ATOM 1867 C CA . ASN A 1 248 ? 20.672 -4.938 1.19 1 91.25 248 ASN A CA 1
ATOM 1868 C C . ASN A 1 248 ? 19.578 -4.945 2.25 1 91.25 248 ASN A C 1
ATOM 1870 O O . ASN A 1 248 ? 19.016 -3.898 2.576 1 91.25 248 ASN A O 1
ATOM 1874 N N . GLY A 1 249 ? 19.062 -6.059 2.627 1 92.31 249 GLY A N 1
ATOM 1875 C CA . GLY A 1 249 ? 18.094 -6.277 3.695 1 92.31 249 GLY A CA 1
ATOM 1876 C C . GLY A 1 249 ? 18.656 -7.098 4.844 1 92.31 249 GLY A C 1
ATOM 1877 O O . GLY A 1 249 ? 19.797 -6.898 5.258 1 92.31 249 GLY A O 1
ATOM 1878 N N . ILE A 1 250 ? 17.859 -7.996 5.352 1 94.19 250 ILE A N 1
ATOM 1879 C CA . ILE A 1 250 ? 18.266 -8.742 6.539 1 94.19 250 ILE A CA 1
ATOM 1880 C C . ILE A 1 250 ? 18.719 -10.141 6.137 1 94.19 250 ILE A C 1
ATOM 1882 O O . ILE A 1 250 ? 19.156 -10.93 6.984 1 94.19 250 ILE A O 1
ATOM 1886 N N . ILE A 1 251 ? 18.578 -10.484 4.859 1 97.62 251 ILE A N 1
ATOM 1887 C CA . ILE A 1 251 ? 19.062 -11.781 4.379 1 97.62 251 ILE A CA 1
ATOM 1888 C C . ILE A 1 251 ? 20.594 -11.812 4.418 1 97.62 251 ILE A C 1
ATOM 1890 O O . ILE A 1 251 ? 21.25 -10.875 3.969 1 97.62 251 ILE A O 1
ATOM 1894 N N . THR A 1 252 ? 21.141 -12.898 4.941 1 97.88 252 THR A N 1
ATOM 1895 C CA . THR A 1 252 ? 22.578 -13.094 5.02 1 97.88 252 THR A CA 1
ATOM 1896 C C . THR A 1 252 ? 23.031 -14.234 4.109 1 97.88 252 THR A C 1
ATOM 1898 O O . THR A 1 252 ? 22.188 -14.977 3.584 1 97.88 252 THR A O 1
ATOM 1901 N N . GLU A 1 253 ? 24.328 -14.289 3.963 1 97.94 253 GLU A N 1
ATOM 1902 C CA . GLU A 1 253 ? 24.875 -15.422 3.211 1 97.94 253 GLU A CA 1
ATOM 1903 C C . GLU A 1 253 ? 24.516 -16.75 3.879 1 97.94 253 GLU A C 1
ATOM 1905 O O . GLU A 1 253 ? 24.297 -17.75 3.201 1 97.94 253 GLU A O 1
ATOM 1910 N N . GLU A 1 254 ? 24.406 -16.75 5.16 1 98.12 254 GLU A N 1
ATOM 1911 C CA . GLU A 1 254 ? 24.031 -17.953 5.898 1 98.12 254 GLU A CA 1
ATOM 1912 C C . GLU A 1 254 ? 22.594 -18.375 5.586 1 98.12 254 GLU A C 1
ATOM 1914 O O . GLU A 1 254 ? 22.297 -19.562 5.484 1 98.12 254 GLU A O 1
ATOM 1919 N N . ASP A 1 255 ? 21.688 -17.391 5.473 1 98.62 255 ASP A N 1
ATOM 1920 C CA . ASP A 1 255 ? 20.328 -17.688 5.074 1 98.62 255 ASP A CA 1
ATOM 1921 C C . ASP A 1 255 ? 20.297 -18.422 3.734 1 98.62 255 ASP A C 1
ATOM 1923 O O . ASP A 1 255 ? 19.562 -19.406 3.576 1 98.62 255 ASP A O 1
ATOM 1927 N N . MET A 1 256 ? 21.109 -17.891 2.814 1 98.5 256 MET A N 1
ATOM 1928 C CA . MET A 1 256 ? 21.172 -18.516 1.49 1 98.5 256 MET A CA 1
ATOM 1929 C C . MET A 1 256 ? 21.719 -19.922 1.569 1 98.5 256 MET A C 1
ATOM 1931 O O . MET A 1 256 ? 21.156 -20.859 0.982 1 98.5 256 MET A O 1
ATOM 1935 N N . LYS A 1 257 ? 22.719 -20.125 2.301 1 97.81 257 LYS A N 1
ATOM 1936 C CA . LYS A 1 257 ? 23.422 -21.391 2.42 1 97.81 257 LYS A CA 1
ATOM 1937 C C . LYS A 1 257 ? 22.531 -22.453 3.062 1 97.81 257 LYS A C 1
ATOM 1939 O O . LYS A 1 257 ? 22.547 -23.625 2.668 1 97.81 257 LYS A O 1
ATOM 1944 N N . GLU A 1 258 ? 21.75 -22.062 3.973 1 97.5 258 GLU A N 1
ATOM 1945 C CA . GLU A 1 258 ? 21.031 -23.031 4.809 1 97.5 258 GLU A CA 1
ATOM 1946 C C . GLU A 1 258 ? 19.672 -23.375 4.199 1 97.5 258 GLU A C 1
ATOM 1948 O O . GLU A 1 258 ? 19.047 -24.359 4.609 1 97.5 258 GLU A O 1
ATOM 1953 N N . TYR A 1 259 ? 19.281 -22.641 3.223 1 97.81 259 TYR A N 1
ATOM 1954 C CA . TYR A 1 259 ? 17.984 -22.953 2.646 1 97.81 259 TYR A CA 1
ATOM 1955 C C . TYR A 1 259 ? 17.969 -24.344 2.027 1 97.81 259 TYR A C 1
ATOM 1957 O O . TYR A 1 259 ? 18.922 -24.734 1.344 1 97.81 259 TYR A O 1
ATOM 1965 N N . LYS A 1 260 ? 16.797 -25.016 2.25 1 97.12 260 LYS A N 1
ATOM 1966 C CA . LYS A 1 260 ? 16.594 -26.328 1.644 1 97.12 260 LYS A CA 1
ATOM 1967 C C . LYS A 1 260 ? 15.148 -26.516 1.204 1 97.12 260 LYS A C 1
ATOM 1969 O O . LYS A 1 260 ? 14.227 -26.344 2.002 1 97.12 260 LYS A O 1
ATOM 1974 N N . PRO A 1 261 ? 14.977 -26.875 -0.098 1 97.81 261 PRO A N 1
ATOM 1975 C CA . PRO A 1 261 ? 13.625 -27.297 -0.489 1 97.81 261 PRO A CA 1
ATOM 1976 C C . PRO A 1 261 ? 13.172 -28.562 0.226 1 97.81 261 PRO A C 1
ATOM 1978 O O . PRO A 1 261 ? 14.008 -29.328 0.736 1 97.81 261 PRO A O 1
ATOM 1981 N N . LYS A 1 262 ? 11.859 -28.812 0.244 1 97.75 262 LYS A N 1
ATOM 1982 C CA . LYS A 1 262 ? 11.328 -29.984 0.959 1 97.75 262 LYS A CA 1
ATOM 1983 C C . LYS A 1 262 ? 10.461 -30.844 0.043 1 97.75 262 LYS A C 1
ATOM 1985 O O . LYS A 1 262 ? 9.578 -30.328 -0.649 1 97.75 262 LYS A O 1
ATOM 1990 N N . TRP A 1 263 ? 10.789 -32.125 0.03 1 98.31 263 TRP A N 1
ATOM 1991 C CA . TRP A 1 263 ? 9.883 -33.094 -0.572 1 98.31 263 TRP A CA 1
ATOM 1992 C C . TRP A 1 263 ? 8.766 -33.469 0.396 1 98.31 263 TRP A C 1
ATOM 1994 O O . TRP A 1 263 ? 9.023 -33.812 1.555 1 98.31 263 TRP A O 1
ATOM 2004 N N . LEU A 1 264 ? 7.527 -33.375 -0.06 1 97.06 264 LEU A N 1
ATOM 2005 C CA . LEU A 1 264 ? 6.355 -33.656 0.76 1 97.06 264 LEU A CA 1
ATOM 2006 C C . LEU A 1 264 ? 5.379 -34.562 0.012 1 97.06 264 LEU A C 1
ATOM 2008 O O . LEU A 1 264 ? 5.492 -34.719 -1.204 1 97.06 264 LEU A O 1
ATOM 2012 N N . ASP A 1 265 ? 4.48 -35.188 0.797 1 95.88 265 ASP A N 1
ATOM 2013 C CA . ASP A 1 265 ? 3.309 -35.781 0.174 1 95.88 265 ASP A CA 1
ATOM 2014 C C . ASP A 1 265 ? 2.293 -34.719 -0.241 1 95.88 265 ASP A C 1
ATOM 2016 O O . ASP A 1 265 ? 2.039 -33.781 0.505 1 95.88 265 ASP A O 1
ATOM 2020 N N . PRO A 1 266 ? 1.764 -34.844 -1.462 1 96.81 266 PRO A N 1
ATOM 2021 C CA . PRO A 1 266 ? 0.719 -33.906 -1.848 1 96.81 266 PRO A CA 1
ATOM 2022 C C . PRO A 1 266 ? -0.562 -34.062 -1.033 1 96.81 266 PRO A C 1
ATOM 2024 O O . PRO A 1 266 ? -0.772 -35.094 -0.414 1 96.81 266 PRO A O 1
ATOM 2027 N N . SER A 1 267 ? -1.317 -32.969 -0.961 1 93.44 267 SER A N 1
ATOM 2028 C CA . SER A 1 267 ? -2.697 -33.125 -0.511 1 93.44 267 SER A CA 1
ATOM 2029 C C . SER A 1 267 ? -3.521 -33.906 -1.521 1 93.44 267 SER A C 1
ATOM 2031 O O . SER A 1 267 ? -3.443 -33.656 -2.725 1 93.44 267 SER A O 1
ATOM 2033 N N . SER A 1 268 ? -4.242 -34.906 -1.011 1 91.94 268 SER A N 1
ATOM 2034 C CA . SER A 1 268 ? -4.988 -35.75 -1.93 1 91.94 268 SER A CA 1
ATOM 2035 C C . SER A 1 268 ? -6.449 -35.875 -1.509 1 91.94 268 SER A C 1
ATOM 2037 O O . SER A 1 268 ? -6.766 -35.812 -0.318 1 91.94 268 SER A O 1
ATOM 2039 N N . ASN A 1 269 ? -7.266 -35.906 -2.514 1 88.38 269 ASN A N 1
ATOM 2040 C CA . ASN A 1 269 ? -8.703 -36.125 -2.338 1 88.38 269 ASN A CA 1
ATOM 2041 C C . ASN A 1 269 ? -9.312 -36.844 -3.529 1 88.38 269 ASN A C 1
ATOM 2043 O O . ASN A 1 269 ? -8.844 -36.719 -4.66 1 88.38 269 ASN A O 1
ATOM 2047 N N . THR A 1 270 ? -10.305 -37.625 -3.178 1 87.5 270 THR A N 1
ATOM 2048 C CA . THR A 1 270 ? -11 -38.344 -4.25 1 87.5 270 THR A CA 1
ATOM 2049 C C . THR A 1 270 ? -12.227 -37.562 -4.707 1 87.5 270 THR A C 1
ATOM 2051 O O . THR A 1 270 ? -13.07 -37.188 -3.891 1 87.5 270 THR A O 1
ATOM 2054 N N . LEU A 1 271 ? -12.32 -37.375 -5.973 1 83.19 271 LEU A N 1
ATOM 2055 C CA . LEU A 1 271 ? -13.445 -36.656 -6.566 1 83.19 271 LEU A CA 1
ATOM 2056 C C . LEU A 1 271 ? -14.641 -37.594 -6.746 1 83.19 271 LEU A C 1
ATOM 2058 O O . LEU A 1 271 ? -14.523 -38.812 -6.605 1 83.19 271 LEU A O 1
ATOM 2062 N N . LEU A 1 272 ? -15.781 -37 -7.094 1 76 272 LEU A N 1
ATOM 2063 C CA . LEU A 1 272 ? -17 -37.75 -7.348 1 76 272 LEU A CA 1
ATOM 2064 C C . LEU A 1 272 ? -16.828 -38.719 -8.516 1 76 272 LEU A C 1
ATOM 2066 O O . LEU A 1 272 ? -17.453 -39.781 -8.562 1 76 272 LEU A O 1
ATOM 2070 N N . THR A 1 273 ? -16.031 -38.344 -9.422 1 77.69 273 THR A N 1
ATOM 2071 C CA . THR A 1 273 ? -15.797 -39.125 -10.617 1 77.69 273 THR A CA 1
ATOM 2072 C C . THR A 1 273 ? -15 -40.375 -10.273 1 77.69 273 THR A C 1
ATOM 2074 O O . THR A 1 273 ? -14.914 -41.312 -11.086 1 77.69 273 THR A O 1
ATOM 2077 N N . GLY A 1 274 ? -14.438 -40.438 -9.156 1 86.12 274 GLY A N 1
ATOM 2078 C CA . GLY A 1 274 ? -13.547 -41.5 -8.773 1 86.12 274 GLY A CA 1
ATOM 2079 C C . GLY A 1 274 ? -12.078 -41.188 -9.008 1 86.12 274 GLY A C 1
ATOM 2080 O O . GLY A 1 274 ? -11.195 -41.875 -8.5 1 86.12 274 GLY A O 1
ATOM 2081 N N . ASP A 1 275 ? -11.82 -40.094 -9.711 1 92.25 275 ASP A N 1
ATOM 2082 C CA . ASP A 1 275 ? -10.445 -39.656 -9.922 1 92.25 275 ASP A CA 1
ATOM 2083 C C . ASP A 1 275 ? -9.859 -39.062 -8.641 1 92.25 275 ASP A C 1
ATOM 2085 O O . ASP A 1 275 ? -10.594 -38.625 -7.758 1 92.25 275 ASP A O 1
ATOM 2089 N N . THR A 1 276 ? -8.539 -39.156 -8.562 1 95.25 276 THR A N 1
ATOM 2090 C CA . THR A 1 276 ? -7.859 -38.594 -7.395 1 95.25 276 THR A CA 1
ATOM 2091 C C . THR A 1 276 ? -7.176 -37.281 -7.742 1 95.25 276 THR A C 1
ATOM 2093 O O . THR A 1 276 ? -6.438 -37.188 -8.727 1 95.25 276 THR A O 1
ATOM 2096 N N . ILE A 1 277 ? -7.465 -36.281 -6.98 1 95.88 277 ILE A N 1
ATOM 2097 C CA . ILE A 1 277 ? -6.805 -35 -7.133 1 95.88 277 ILE A CA 1
ATOM 2098 C C . ILE A 1 277 ? -5.586 -34.938 -6.215 1 95.88 277 ILE A C 1
ATOM 2100 O O . ILE A 1 277 ? -5.664 -35.281 -5.039 1 95.88 277 ILE A O 1
ATOM 2104 N N . TYR A 1 278 ? -4.41 -34.625 -6.746 1 97.81 278 TYR A N 1
ATOM 2105 C CA . TYR A 1 278 ? -3.189 -34.312 -6.012 1 97.81 278 TYR A CA 1
ATOM 2106 C C . TYR A 1 278 ? -2.816 -32.844 -6.168 1 97.81 278 TYR A C 1
ATOM 2108 O O . TYR A 1 278 ? -2.693 -32.344 -7.285 1 97.81 278 TYR A O 1
ATOM 2116 N N . THR A 1 279 ? -2.691 -32.125 -5.09 1 97.5 279 THR A N 1
ATOM 2117 C CA . THR A 1 279 ? -2.41 -30.703 -5.145 1 97.5 279 THR A CA 1
ATOM 2118 C C . THR A 1 279 ? -1.56 -30.281 -3.949 1 97.5 279 THR A C 1
ATOM 2120 O O . THR A 1 279 ? -0.968 -31.109 -3.27 1 97.5 279 THR A O 1
ATOM 2123 N N . ALA A 1 280 ? -1.365 -29.016 -3.74 1 96.44 280 ALA A N 1
ATOM 2124 C CA . ALA A 1 280 ? -0.371 -28.469 -2.818 1 96.44 280 ALA A CA 1
ATOM 2125 C C . ALA A 1 280 ? -0.809 -28.656 -1.368 1 96.44 280 ALA A C 1
ATOM 2127 O O . ALA A 1 280 ? -1.862 -28.156 -0.962 1 96.44 280 ALA A O 1
ATOM 2128 N N . PRO A 1 281 ? -0.033 -29.406 -0.533 1 95.5 281 PRO A N 1
ATOM 2129 C CA . PRO A 1 281 ? -0.205 -29.266 0.915 1 95.5 281 PRO A CA 1
ATOM 2130 C C . PRO A 1 281 ? 0.249 -27.906 1.437 1 95.5 281 PRO A C 1
ATOM 2132 O O . PRO A 1 281 ? 0.57 -27.016 0.647 1 95.5 281 PRO A O 1
ATOM 2135 N N . LEU A 1 282 ? 0.158 -27.656 2.756 1 93.44 282 LEU A N 1
ATOM 2136 C CA . LEU A 1 282 ? 0.761 -26.438 3.279 1 93.44 282 LEU A CA 1
ATOM 2137 C C . LEU A 1 282 ? 2.221 -26.328 2.854 1 93.44 282 LEU A C 1
ATOM 2139 O O . LEU A 1 282 ? 2.936 -27.328 2.801 1 93.44 282 LEU A O 1
ATOM 2143 N N . PRO A 1 283 ? 2.672 -25.203 2.484 1 94.25 283 PRO A N 1
ATOM 2144 C CA . PRO A 1 283 ? 2.061 -23.891 2.668 1 94.25 283 PRO A CA 1
ATOM 2145 C C . PRO A 1 283 ? 1.127 -23.5 1.521 1 94.25 283 PRO A C 1
ATOM 2147 O O . PRO A 1 283 ? 0.605 -22.391 1.49 1 94.25 283 PRO A O 1
ATOM 2150 N N . GLY A 1 284 ? 0.896 -24.375 0.498 1 94.5 284 GLY A N 1
ATOM 2151 C CA . GLY A 1 284 ? -0.076 -24.094 -0.543 1 94.5 284 GLY A CA 1
ATOM 2152 C C . GLY A 1 284 ? -1.511 -24.156 -0.058 1 94.5 284 GLY A C 1
ATOM 2153 O O . GLY A 1 284 ? -1.76 -24.359 1.132 1 94.5 284 GLY A O 1
ATOM 2154 N N . SER A 1 285 ? -2.424 -23.953 -0.964 1 94.75 285 SER A N 1
ATOM 2155 C CA . SER A 1 285 ? -3.834 -23.922 -0.592 1 94.75 285 SER A CA 1
ATOM 2156 C C . SER A 1 285 ? -4.586 -25.125 -1.173 1 94.75 285 SER A C 1
ATOM 2158 O O . SER A 1 285 ? -5.785 -25.031 -1.438 1 94.75 285 SER A O 1
ATOM 2160 N N . GLY A 1 286 ? -3.932 -26.172 -1.353 1 95.62 286 GLY A N 1
ATOM 2161 C CA . GLY A 1 286 ? -4.574 -27.375 -1.868 1 95.62 286 GLY A CA 1
ATOM 2162 C C . GLY A 1 286 ? -5.641 -27.922 -0.94 1 95.62 286 GLY A C 1
ATOM 2163 O O . GLY A 1 286 ? -6.641 -28.484 -1.397 1 95.62 286 GLY A O 1
ATOM 2164 N N . ASN A 1 287 ? -5.426 -27.781 0.36 1 93.81 287 ASN A N 1
ATOM 2165 C CA . ASN A 1 287 ? -6.441 -28.203 1.316 1 93.81 287 ASN A CA 1
ATOM 2166 C C . ASN A 1 287 ? -7.719 -27.375 1.183 1 93.81 287 ASN A C 1
ATOM 2168 O O . ASN A 1 287 ? -8.82 -27.906 1.359 1 93.81 287 ASN A O 1
ATOM 2172 N N . VAL A 1 288 ? -7.535 -26.156 0.888 1 94.56 288 VAL A N 1
ATOM 2173 C CA . VAL A 1 288 ? -8.688 -25.281 0.672 1 94.56 288 VAL A CA 1
ATOM 2174 C C . VAL A 1 288 ? -9.43 -25.703 -0.593 1 94.56 288 VAL A C 1
ATOM 2176 O O . VAL A 1 288 ? -10.656 -25.828 -0.59 1 94.56 288 VAL A O 1
ATOM 2179 N N . LEU A 1 289 ? -8.68 -25.953 -1.615 1 95.44 289 LEU A N 1
ATOM 2180 C CA . LEU A 1 289 ? -9.234 -26.406 -2.883 1 95.44 289 LEU A CA 1
ATOM 2181 C C . LEU A 1 289 ? -10 -27.719 -2.701 1 95.44 289 LEU A C 1
ATOM 2183 O O . LEU A 1 289 ? -11.141 -27.828 -3.148 1 95.44 289 LEU A O 1
ATOM 2187 N N . SER A 1 290 ? -9.383 -28.625 -2.049 1 92.94 290 SER A N 1
ATOM 2188 C CA . SER A 1 290 ? -9.992 -29.938 -1.828 1 92.94 290 SER A CA 1
ATOM 2189 C C . SER A 1 290 ? -11.266 -29.812 -0.996 1 92.94 290 SER A C 1
ATOM 2191 O O . SER A 1 290 ? -12.273 -30.469 -1.295 1 92.94 290 SER A O 1
ATOM 2193 N N . PHE A 1 291 ? -11.211 -29.062 0.024 1 94.5 291 PHE A N 1
ATOM 2194 C CA . PHE A 1 291 ? -12.375 -28.859 0.885 1 94.5 291 PHE A CA 1
ATOM 2195 C C . PHE A 1 291 ? -13.531 -28.25 0.1 1 94.5 291 PHE A C 1
ATOM 2197 O O . PHE A 1 291 ? -14.672 -28.688 0.228 1 94.5 291 PHE A O 1
ATOM 2204 N N . PHE A 1 292 ? -13.25 -27.297 -0.684 1 95.25 292 PHE A N 1
ATOM 2205 C CA . PHE A 1 292 ? -14.234 -26.656 -1.545 1 95.25 292 PHE A CA 1
ATOM 2206 C C . PHE A 1 292 ? -14.914 -27.672 -2.449 1 95.25 292 PHE A C 1
ATOM 2208 O O . PHE A 1 292 ? -16.141 -27.719 -2.537 1 95.25 292 PHE A O 1
ATOM 2215 N N . LEU A 1 293 ? -14.133 -28.453 -3.102 1 92.81 293 LEU A N 1
ATOM 2216 C CA . LEU A 1 293 ? -14.68 -29.469 -4 1 92.81 293 LEU A CA 1
ATOM 2217 C C . LEU A 1 293 ? -15.5 -30.5 -3.23 1 92.81 293 LEU A C 1
ATOM 2219 O O . LEU A 1 293 ? -16.531 -30.969 -3.709 1 92.81 293 LEU A O 1
ATOM 2223 N N . ASN A 1 294 ? -15.031 -30.828 -2.014 1 92.12 294 ASN A N 1
ATOM 2224 C CA . ASN A 1 294 ? -15.781 -31.75 -1.167 1 92.12 294 ASN A CA 1
ATOM 2225 C C . ASN A 1 294 ? -17.156 -31.188 -0.795 1 92.12 294 ASN A C 1
ATOM 2227 O O . ASN A 1 294 ? -18.141 -31.922 -0.73 1 92.12 294 ASN A O 1
ATOM 2231 N N . LEU A 1 295 ? -17.172 -29.953 -0.538 1 94.25 295 LEU A N 1
ATOM 2232 C CA . LEU A 1 295 ? -18.422 -29.297 -0.173 1 94.25 295 LEU A CA 1
ATOM 2233 C C . LEU A 1 295 ? -19.453 -29.422 -1.295 1 94.25 295 LEU A C 1
ATOM 2235 O O . LEU A 1 295 ? -20.656 -29.531 -1.036 1 94.25 295 LEU A O 1
ATOM 2239 N N . LEU A 1 296 ? -18.969 -29.438 -2.467 1 92.94 296 LEU A N 1
ATOM 2240 C CA . LEU A 1 296 ? -19.875 -29.406 -3.611 1 92.94 296 LEU A CA 1
ATOM 2241 C C . LEU A 1 296 ? -20.25 -30.812 -4.059 1 92.94 296 LEU A C 1
ATOM 2243 O O . LEU A 1 296 ? -21.188 -31 -4.828 1 92.94 296 LEU A O 1
ATOM 2247 N N . HIS A 1 297 ? -19.578 -31.734 -3.57 1 87.06 297 HIS A N 1
ATOM 2248 C CA . HIS A 1 297 ? -19.781 -33.125 -3.98 1 87.06 297 HIS A CA 1
ATOM 2249 C C . HIS A 1 297 ? -21.234 -33.562 -3.734 1 87.06 297 HIS A C 1
ATOM 2251 O O . HIS A 1 297 ? -21.672 -33.594 -2.588 1 87.06 297 HIS A O 1
ATOM 2257 N N . GLY A 1 298 ? -21.922 -33.906 -4.801 1 83.62 298 GLY A N 1
ATOM 2258 C CA . GLY A 1 298 ? -23.297 -34.344 -4.695 1 83.62 298 GLY A CA 1
ATOM 2259 C C . GLY A 1 298 ? -24.25 -33.25 -4.285 1 83.62 298 GLY A C 1
ATOM 2260 O O . GLY A 1 298 ? -25.406 -33.5 -3.943 1 83.62 298 GLY A O 1
ATOM 2261 N N . PHE A 1 299 ? -23.781 -32.062 -4.301 1 89.75 299 PHE A N 1
ATOM 2262 C CA . PHE A 1 299 ? -24.531 -30.969 -3.703 1 89.75 299 PHE A CA 1
ATOM 2263 C C . PHE A 1 299 ? -25 -29.984 -4.773 1 89.75 299 PHE A C 1
ATOM 2265 O O . PHE A 1 299 ? -25.844 -29.125 -4.512 1 89.75 299 PHE A O 1
ATOM 2272 N N . ILE A 1 300 ? -24.484 -30.125 -5.98 1 87.88 300 ILE A N 1
ATOM 2273 C CA . ILE A 1 300 ? -24.859 -29.188 -7.035 1 87.88 300 ILE A CA 1
ATOM 2274 C C . ILE A 1 300 ? -25.312 -29.953 -8.273 1 87.88 300 ILE A C 1
ATOM 2276 O O . ILE A 1 300 ? -24.906 -31.094 -8.484 1 87.88 300 ILE A O 1
ATOM 2280 N N . ASP A 1 301 ? -26.203 -29.281 -9.031 1 85.81 301 ASP A N 1
ATOM 2281 C CA . ASP A 1 301 ? -26.656 -29.859 -10.281 1 85.81 301 ASP A CA 1
ATOM 2282 C C . ASP A 1 301 ? -25.797 -29.391 -11.453 1 85.81 301 ASP A C 1
ATOM 2284 O O . ASP A 1 301 ? -24.891 -28.578 -11.281 1 85.81 301 ASP A O 1
ATOM 2288 N N . LYS A 1 302 ? -26.016 -29.969 -12.586 1 85.19 302 LYS A N 1
ATOM 2289 C CA . LYS A 1 302 ? -25.156 -29.719 -13.742 1 85.19 302 LYS A CA 1
ATOM 2290 C C . LYS A 1 302 ? -25.609 -28.453 -14.484 1 85.19 302 LYS A C 1
ATOM 2292 O O . LYS A 1 302 ? -24.984 -28.062 -15.469 1 85.19 302 LYS A O 1
ATOM 2297 N N . ASN A 1 303 ? -26.562 -27.766 -13.891 1 87.44 303 ASN A N 1
ATOM 2298 C CA . ASN A 1 303 ? -27 -26.516 -14.516 1 87.44 303 ASN A CA 1
ATOM 2299 C C . ASN A 1 303 ? -26.203 -25.328 -14 1 87.44 303 ASN A C 1
ATOM 2301 O O . ASN A 1 303 ? -26.516 -24.766 -12.953 1 87.44 303 ASN A O 1
ATOM 2305 N N . THR A 1 304 ? -25.312 -24.828 -14.836 1 86.75 304 THR A N 1
ATOM 2306 C CA . THR A 1 304 ? -24.375 -23.781 -14.445 1 86.75 304 THR A CA 1
ATOM 2307 C C . THR A 1 304 ? -25.078 -22.438 -14.305 1 86.75 304 THR A C 1
ATOM 2309 O O . THR A 1 304 ? -24.547 -21.5 -13.703 1 86.75 304 THR A O 1
ATOM 2312 N N . LYS A 1 305 ? -26.281 -22.328 -14.797 1 89.06 305 LYS A N 1
ATOM 2313 C CA . LYS A 1 305 ? -26.984 -21.047 -14.758 1 89.06 305 LYS A CA 1
ATOM 2314 C C . LYS A 1 305 ? -27.984 -21.016 -13.609 1 89.06 305 LYS A C 1
ATOM 2316 O O . LYS A 1 305 ? -28.562 -19.969 -13.312 1 89.06 305 LYS A O 1
ATOM 2321 N N . SER A 1 306 ? -28.109 -22.109 -12.969 1 93.5 306 SER A N 1
ATOM 2322 C CA . SER A 1 306 ? -29.062 -22.219 -11.875 1 93.5 306 SER A CA 1
ATOM 2323 C C . SER A 1 306 ? -28.672 -21.328 -10.695 1 93.5 306 SER A C 1
ATOM 2325 O O . SER A 1 306 ? -27.5 -21.328 -10.289 1 93.5 306 SER A O 1
ATOM 2327 N N . LEU A 1 307 ? -29.688 -20.562 -10.18 1 96.25 307 LEU A N 1
ATOM 2328 C CA . LEU A 1 307 ? -29.453 -19.734 -9 1 96.25 307 LEU A CA 1
ATOM 2329 C C . LEU A 1 307 ? -29.016 -20.594 -7.816 1 96.25 307 LEU A C 1
ATOM 2331 O O . LEU A 1 307 ? -28.094 -20.219 -7.086 1 96.25 307 LEU A O 1
ATOM 2335 N N . THR A 1 308 ? -29.625 -21.734 -7.684 1 96.75 308 THR A N 1
ATOM 2336 C CA . THR A 1 308 ? -29.312 -22.625 -6.57 1 96.75 308 THR A CA 1
ATOM 2337 C C . THR A 1 308 ? -27.875 -23.125 -6.668 1 96.75 308 THR A C 1
ATOM 2339 O O . THR A 1 308 ? -27.156 -23.156 -5.676 1 96.75 308 THR A O 1
ATOM 2342 N N . THR A 1 309 ? -27.516 -23.547 -7.867 1 95.62 309 THR A N 1
ATOM 2343 C CA . THR A 1 309 ? -26.156 -24.047 -8.086 1 95.62 309 THR A CA 1
ATOM 2344 C C . THR A 1 309 ? -25.141 -22.969 -7.75 1 95.62 309 THR A C 1
ATOM 2346 O O . THR A 1 309 ? -24.172 -23.219 -7.023 1 95.62 309 THR A O 1
ATOM 2349 N N . ASN A 1 310 ? -25.359 -21.797 -8.227 1 97 310 ASN A N 1
ATOM 2350 C CA . ASN A 1 310 ? -24.406 -20.719 -8 1 97 310 ASN A CA 1
ATOM 2351 C C . ASN A 1 310 ? -24.406 -20.25 -6.551 1 97 310 ASN A C 1
ATOM 2353 O O . ASN A 1 310 ? -23.359 -19.922 -5.996 1 97 310 ASN A O 1
ATOM 2357 N N . GLN A 1 311 ? -25.578 -20.25 -5.926 1 97.75 311 GLN A N 1
ATOM 2358 C CA . GLN A 1 311 ? -25.672 -19.953 -4.5 1 97.75 311 GLN A CA 1
ATOM 2359 C C . GLN A 1 311 ? -24.844 -20.922 -3.676 1 97.75 311 GLN A C 1
ATOM 2361 O O . GLN A 1 311 ? -24.078 -20.516 -2.799 1 97.75 311 GLN A O 1
ATOM 2366 N N . ARG A 1 312 ? -24.938 -22.141 -3.984 1 97.19 312 ARG A N 1
ATOM 2367 C CA . ARG A 1 312 ? -24.203 -23.172 -3.242 1 97.19 312 ARG A CA 1
ATOM 2368 C C . ARG A 1 312 ? -22.703 -23.078 -3.484 1 97.19 312 ARG A C 1
ATOM 2370 O O . ARG A 1 312 ? -21.906 -23.297 -2.57 1 97.19 312 ARG A O 1
ATOM 2377 N N . ILE A 1 313 ? -22.359 -22.781 -4.699 1 97.06 313 ILE A N 1
ATOM 2378 C CA . ILE A 1 313 ? -20.938 -22.609 -5.023 1 97.06 313 ILE A CA 1
ATOM 2379 C C . ILE A 1 313 ? -20.375 -21.422 -4.246 1 97.06 313 ILE A C 1
ATOM 2381 O O . ILE A 1 313 ? -19.312 -21.531 -3.633 1 97.06 313 ILE A O 1
ATOM 2385 N N . VAL A 1 314 ? -21.078 -20.297 -4.215 1 97.81 314 VAL A N 1
ATOM 2386 C CA . VAL A 1 314 ? -20.609 -19.094 -3.527 1 97.81 314 VAL A CA 1
ATOM 2387 C C . VAL A 1 314 ? -20.484 -19.359 -2.031 1 97.81 314 VAL A C 1
ATOM 2389 O O . VAL A 1 314 ? -19.484 -19 -1.411 1 97.81 314 VAL A O 1
ATOM 2392 N N . GLU A 1 315 ? -21.5 -19.969 -1.478 1 98.19 315 GLU A N 1
ATOM 2393 C CA . GLU A 1 315 ? -21.453 -20.281 -0.053 1 98.19 315 GLU A CA 1
ATOM 2394 C C . GLU A 1 315 ? -20.312 -21.25 0.268 1 98.19 315 GLU A C 1
ATOM 2396 O O . GLU A 1 315 ? -19.672 -21.125 1.31 1 98.19 315 GLU A O 1
ATOM 2401 N N . ALA A 1 316 ? -20.109 -22.188 -0.604 1 97.31 316 ALA A N 1
ATOM 2402 C CA . ALA A 1 316 ? -19 -23.109 -0.413 1 97.31 316 ALA A CA 1
ATOM 2403 C C . ALA A 1 316 ? -17.672 -22.359 -0.436 1 97.31 316 ALA A C 1
ATOM 2405 O O . ALA A 1 316 ? -16.766 -22.688 0.333 1 97.31 316 ALA A O 1
ATOM 2406 N N . MET A 1 317 ? -17.531 -21.391 -1.345 1 97.12 317 MET A N 1
ATOM 2407 C CA . MET A 1 317 ? -16.328 -20.578 -1.361 1 97.12 317 MET A CA 1
ATOM 2408 C C . MET A 1 317 ? -16.125 -19.891 -0.017 1 97.12 317 MET A C 1
ATOM 2410 O O . MET A 1 317 ? -15.008 -19.875 0.519 1 97.12 317 MET A O 1
ATOM 2414 N N . LYS A 1 318 ? -17.156 -19.328 0.491 1 96.5 318 LYS A N 1
ATOM 2415 C CA . LYS A 1 318 ? -17.094 -18.578 1.745 1 96.5 318 LYS A CA 1
ATOM 2416 C C . LYS A 1 318 ? -16.625 -19.484 2.889 1 96.5 318 LYS A C 1
ATOM 2418 O O . LYS A 1 318 ? -15.75 -19.094 3.67 1 96.5 318 LYS A O 1
ATOM 2423 N N . TYR A 1 319 ? -17.141 -20.656 2.951 1 96.44 319 TYR A N 1
ATOM 2424 C CA . TYR A 1 319 ? -16.75 -21.578 4.012 1 96.44 319 TYR A CA 1
ATOM 2425 C C . TYR A 1 319 ? -15.32 -22.062 3.809 1 96.44 319 TYR A C 1
ATOM 2427 O O . TYR A 1 319 ? -14.57 -22.234 4.777 1 96.44 319 TYR A O 1
ATOM 2435 N N . ALA A 1 320 ? -14.969 -22.344 2.584 1 95.56 320 ALA A N 1
ATOM 2436 C CA . ALA A 1 320 ? -13.594 -22.766 2.301 1 95.56 320 ALA A CA 1
ATOM 2437 C C . ALA A 1 320 ? -12.594 -21.688 2.697 1 95.56 320 ALA A C 1
ATOM 2439 O O . ALA A 1 320 ? -11.57 -21.984 3.322 1 95.56 320 ALA A O 1
ATOM 2440 N N . TYR A 1 321 ? -12.898 -20.5 2.389 1 93.81 321 TYR A N 1
ATOM 2441 C CA . TYR A 1 321 ? -11.977 -19.406 2.689 1 93.81 321 TYR A CA 1
ATOM 2442 C C . TYR A 1 321 ? -12.039 -19.031 4.168 1 93.81 321 TYR A C 1
ATOM 2444 O O . TYR A 1 321 ? -11.102 -18.438 4.703 1 93.81 321 TYR A O 1
ATOM 2452 N N . GLY A 1 322 ? -13.18 -19.266 4.781 1 92 322 GLY A N 1
ATOM 2453 C CA . GLY A 1 322 ? -13.172 -19.188 6.234 1 92 322 GLY A CA 1
ATOM 2454 C C . GLY A 1 322 ? -12.125 -20.094 6.871 1 92 322 GLY A C 1
ATOM 2455 O O . GLY A 1 322 ? -11.406 -19.656 7.777 1 92 322 GLY A O 1
ATOM 2456 N N . LYS A 1 323 ? -12.023 -21.266 6.355 1 92.31 323 LYS A N 1
ATOM 2457 C CA . LYS A 1 323 ? -11.039 -22.203 6.863 1 92.31 323 LYS A CA 1
ATOM 2458 C C . LYS A 1 323 ? -9.617 -21.766 6.512 1 92.31 323 LYS A C 1
ATOM 2460 O O . LYS A 1 323 ? -8.68 -21.984 7.281 1 92.31 323 LYS A O 1
ATOM 2465 N N . ARG A 1 324 ? -9.445 -21.141 5.387 1 91.62 324 ARG A N 1
ATOM 2466 C CA . ARG A 1 324 ? -8.125 -20.688 4.961 1 91.62 324 ARG A CA 1
ATOM 2467 C C . ARG A 1 324 ? -7.531 -19.719 5.973 1 91.62 324 ARG A C 1
ATOM 2469 O O . ARG A 1 324 ? -6.312 -19.656 6.152 1 91.62 324 ARG A O 1
ATOM 2476 N N . THR A 1 325 ? -8.383 -18.922 6.602 1 88.44 325 THR A N 1
ATOM 2477 C CA . THR A 1 325 ? -7.918 -17.906 7.539 1 88.44 325 THR A CA 1
ATOM 2478 C C . THR A 1 325 ? -7.211 -18.547 8.734 1 88.44 325 THR A C 1
ATOM 2480 O O . THR A 1 325 ? -6.523 -17.875 9.492 1 88.44 325 THR A O 1
ATOM 2483 N N . LEU A 1 326 ? -7.34 -19.859 8.891 1 88.44 326 LEU A N 1
ATOM 2484 C CA . LEU A 1 326 ? -6.754 -20.578 10.031 1 88.44 326 LEU A CA 1
ATOM 2485 C C . LEU A 1 326 ? -5.41 -21.188 9.656 1 88.44 326 LEU A C 1
ATOM 2487 O O . LEU A 1 326 ? -4.719 -21.734 10.516 1 88.44 326 LEU A O 1
ATOM 2491 N N . LEU A 1 327 ? -5.062 -21.047 8.492 1 89.31 327 LEU A N 1
ATOM 2492 C CA . LEU A 1 327 ? -3.906 -21.797 7.992 1 89.31 327 LEU A CA 1
ATOM 2493 C C . LEU A 1 327 ? -2.639 -20.953 8.086 1 89.31 327 LEU A C 1
ATOM 2495 O O . LEU A 1 327 ? -2.711 -19.734 8.273 1 89.31 327 LEU A O 1
ATOM 2499 N N . GLY A 1 328 ? -1.494 -21.562 8.023 1 87.88 328 GLY A N 1
ATOM 2500 C CA . GLY A 1 328 ? -0.146 -21.031 8.133 1 87.88 328 GLY A CA 1
ATOM 2501 C C . GLY A 1 328 ? 0.909 -22.109 8.312 1 87.88 328 GLY A C 1
ATOM 2502 O O . GLY A 1 328 ? 0.683 -23.266 7.969 1 87.88 328 GLY A O 1
ATOM 2503 N N . ASP A 1 329 ? 1.991 -21.656 8.586 1 87.06 329 ASP A N 1
ATOM 2504 C CA . ASP A 1 329 ? 3.094 -22.578 8.844 1 87.06 329 ASP A CA 1
ATOM 2505 C C . ASP A 1 329 ? 3.301 -22.797 10.344 1 87.06 329 ASP A C 1
ATOM 2507 O O . ASP A 1 329 ? 4.234 -22.25 10.93 1 87.06 329 ASP A O 1
ATOM 2511 N N . SER A 1 330 ? 2.34 -23.516 10.891 1 81.69 330 SER A N 1
ATOM 2512 C CA . SER A 1 330 ? 2.367 -23.812 12.32 1 81.69 330 SER A CA 1
ATOM 2513 C C . SER A 1 330 ? 1.935 -25.25 12.602 1 81.69 330 SER A C 1
ATOM 2515 O O . SER A 1 330 ? 1.056 -25.781 11.922 1 81.69 330 SER A O 1
ATOM 2517 N N . ASP A 1 331 ? 2.576 -25.781 13.531 1 79.38 331 ASP A N 1
ATOM 2518 C CA . ASP A 1 331 ? 2.211 -27.141 13.945 1 79.38 331 ASP A CA 1
ATOM 2519 C C . ASP A 1 331 ? 0.848 -27.156 14.633 1 79.38 331 ASP A C 1
ATOM 2521 O O . ASP A 1 331 ? 0.213 -28.203 14.75 1 79.38 331 ASP A O 1
ATOM 2525 N N . GLU A 1 332 ? 0.451 -26 14.977 1 81.12 332 GLU A N 1
ATOM 2526 C CA . GLU A 1 332 ? -0.762 -25.891 15.781 1 81.12 332 GLU A CA 1
ATOM 2527 C C . GLU A 1 332 ? -2.012 -26.062 14.922 1 81.12 332 GLU A C 1
ATOM 2529 O O . GLU A 1 332 ? -3.111 -26.25 15.453 1 81.12 332 GLU A O 1
ATOM 2534 N N . ILE A 1 333 ? -1.799 -26.188 13.617 1 86.56 333 ILE A N 1
ATOM 2535 C CA . ILE A 1 333 ? -3.002 -26.172 12.797 1 86.56 333 ILE A CA 1
ATOM 2536 C C . ILE A 1 333 ? -3.178 -27.531 12.125 1 86.56 333 ILE A C 1
ATOM 2538 O O . ILE A 1 333 ? -3.887 -27.656 11.117 1 86.56 333 ILE A O 1
ATOM 2542 N N . LYS A 1 334 ? -2.627 -28.531 12.633 1 86.38 334 LYS A N 1
ATOM 2543 C CA . LYS A 1 334 ? -2.684 -29.875 12.039 1 86.38 334 LYS A CA 1
ATOM 2544 C C . LYS A 1 334 ? -4.109 -30.406 12.039 1 86.38 334 LYS A C 1
ATOM 2546 O O . LYS A 1 334 ? -4.539 -31.047 11.078 1 86.38 334 LYS A O 1
ATOM 2551 N N . ASP A 1 335 ? -4.82 -30.109 13.094 1 87.75 335 ASP A N 1
ATOM 2552 C CA . ASP A 1 335 ? -6.191 -30.609 13.203 1 87.75 335 ASP A CA 1
ATOM 2553 C C . ASP A 1 335 ? -7.102 -29.922 12.188 1 87.75 335 ASP A C 1
ATOM 2555 O O . ASP A 1 335 ? -8.008 -30.562 11.641 1 87.75 335 ASP A O 1
ATOM 2559 N N . VAL A 1 336 ? -6.848 -28.703 11.977 1 88.31 336 VAL A N 1
ATOM 2560 C CA . VAL A 1 336 ? -7.637 -27.953 11 1 88.31 336 VAL A CA 1
ATOM 2561 C C . VAL A 1 336 ? -7.441 -28.547 9.609 1 88.31 336 VAL A C 1
ATOM 2563 O O . VAL A 1 336 ? -8.406 -28.781 8.875 1 88.31 336 VAL A O 1
ATOM 2566 N N . VAL A 1 337 ? -6.242 -28.859 9.289 1 90 337 VAL A N 1
ATOM 2567 C CA . VAL A 1 337 ? -5.891 -29.406 7.98 1 90 337 VAL A CA 1
ATOM 2568 C C . VAL A 1 337 ? -6.504 -30.781 7.816 1 90 337 VAL A C 1
ATOM 2570 O O . VAL A 1 337 ? -7.059 -31.109 6.762 1 90 337 VAL A O 1
ATOM 2573 N N . LYS A 1 338 ? -6.426 -31.531 8.844 1 88.94 338 LYS A N 1
ATOM 2574 C CA . LYS A 1 338 ? -7 -32.875 8.812 1 88.94 338 LYS A CA 1
ATOM 2575 C C . LYS A 1 338 ? -8.508 -32.812 8.602 1 88.94 338 LYS A C 1
ATOM 2577 O O . LYS A 1 338 ? -9.055 -33.562 7.785 1 88.94 338 LYS A O 1
ATOM 2582 N N . ASN A 1 339 ? -9.125 -31.984 9.289 1 89.25 339 ASN A N 1
ATOM 2583 C CA . ASN A 1 339 ? -10.57 -31.859 9.172 1 89.25 339 ASN A CA 1
ATOM 2584 C C . ASN A 1 339 ? -10.984 -31.438 7.758 1 89.25 339 ASN A C 1
ATOM 2586 O O . ASN A 1 339 ? -11.992 -31.922 7.238 1 89.25 339 ASN A O 1
ATOM 2590 N N . MET A 1 340 ? -10.25 -30.625 7.176 1 90.38 340 MET A N 1
ATOM 2591 C CA . MET A 1 340 ? -10.578 -30.109 5.848 1 90.38 340 MET A CA 1
ATOM 2592 C C . MET A 1 340 ? -10.531 -31.234 4.816 1 90.38 340 MET A C 1
ATOM 2594 O O . MET A 1 340 ? -11.18 -31.156 3.771 1 90.38 340 MET A O 1
ATOM 2598 N N . SER A 1 341 ? -9.859 -32.281 5.121 1 85.69 341 SER A N 1
ATOM 2599 C CA . SER A 1 341 ? -9.695 -33.375 4.168 1 85.69 341 SER A CA 1
ATOM 2600 C C . SER A 1 341 ? -10.789 -34.438 4.352 1 85.69 341 SER A C 1
ATOM 2602 O O . SER A 1 341 ? -10.945 -35.312 3.52 1 85.69 341 SER A O 1
ATOM 2604 N N . MET A 1 342 ? -11.555 -34.25 5.367 1 86.56 342 MET A N 1
ATOM 2605 C CA . MET A 1 342 ? -12.555 -35.281 5.695 1 86.56 342 MET A CA 1
ATOM 2606 C C . MET A 1 342 ? -13.906 -34.938 5.074 1 86.56 342 MET A C 1
ATOM 2608 O O . MET A 1 342 ? -14.391 -33.812 5.207 1 86.56 342 MET A O 1
ATOM 2612 N N . MET A 1 343 ? -14.484 -35.938 4.48 1 88.38 343 MET A N 1
ATOM 2613 C CA . MET A 1 343 ? -15.812 -35.75 3.893 1 88.38 343 MET A CA 1
ATOM 2614 C C . MET A 1 343 ? -16.859 -35.5 4.973 1 88.38 343 MET A C 1
ATOM 2616 O O . MET A 1 343 ? -17.812 -34.781 4.75 1 88.38 343 MET A O 1
ATOM 2620 N N . SER A 1 344 ? -16.656 -36.062 6.109 1 90.75 344 SER A N 1
ATOM 2621 C CA . SER A 1 344 ? -17.609 -35.875 7.199 1 90.75 344 SER A CA 1
ATOM 2622 C C . SER A 1 344 ? -17.703 -34.406 7.609 1 90.75 344 SER A C 1
ATOM 2624 O O . SER A 1 344 ? -18.797 -33.906 7.91 1 90.75 344 SER A O 1
ATOM 2626 N N . HIS A 1 345 ? -16.594 -33.812 7.613 1 92.12 345 HIS A N 1
ATOM 2627 C CA . HIS A 1 345 ? -16.594 -32.406 7.945 1 92.12 345 HIS A CA 1
ATOM 2628 C C . HIS A 1 345 ? -17.312 -31.578 6.883 1 92.12 345 HIS A C 1
ATOM 2630 O O . HIS A 1 345 ? -18.062 -30.656 7.207 1 92.12 345 HIS A O 1
ATOM 2636 N N . ALA A 1 346 ? -17.078 -31.891 5.637 1 93.25 346 ALA A N 1
ATOM 2637 C CA . ALA A 1 346 ? -17.781 -31.203 4.547 1 93.25 346 ALA A CA 1
ATOM 2638 C C . ALA A 1 346 ? -19.297 -31.391 4.676 1 93.25 346 ALA A C 1
ATOM 2640 O O . ALA A 1 346 ? -20.062 -30.453 4.438 1 93.25 346 ALA A O 1
ATOM 2641 N N . ASP A 1 347 ? -19.688 -32.562 5.062 1 92.94 347 ASP A N 1
ATOM 2642 C CA . ASP A 1 347 ? -21.109 -32.875 5.25 1 92.94 347 ASP A CA 1
ATOM 2643 C C . ASP A 1 347 ? -21.719 -31.969 6.336 1 92.94 347 ASP A C 1
ATOM 2645 O O . ASP A 1 347 ? -22.844 -31.484 6.191 1 92.94 347 ASP A O 1
ATOM 2649 N N . ASP A 1 348 ? -21.016 -31.844 7.332 1 94.38 348 ASP A N 1
ATOM 2650 C CA . ASP A 1 348 ? -21.484 -31.016 8.438 1 94.38 348 ASP A CA 1
ATOM 2651 C C . ASP A 1 348 ? -21.641 -29.562 8 1 94.38 348 ASP A C 1
ATOM 2653 O O . ASP A 1 348 ? -22.594 -28.891 8.391 1 94.38 348 ASP A O 1
ATOM 2657 N N . ILE A 1 349 ? -20.734 -29.078 7.262 1 95.31 349 ILE A N 1
ATOM 2658 C CA . ILE A 1 349 ? -20.766 -27.688 6.809 1 95.31 349 ILE A CA 1
ATOM 2659 C C . ILE A 1 349 ? -21.891 -27.5 5.789 1 95.31 349 ILE A C 1
ATOM 2661 O O . ILE A 1 349 ? -22.547 -26.469 5.758 1 95.31 349 ILE A O 1
ATOM 2665 N N . ARG A 1 350 ? -22.188 -28.453 5.02 1 95 350 ARG A N 1
ATOM 2666 C CA . ARG A 1 350 ? -23.25 -28.391 4.016 1 95 350 ARG A CA 1
ATOM 2667 C C . ARG A 1 350 ? -24.594 -28.125 4.664 1 95 350 ARG A C 1
ATOM 2669 O O . ARG A 1 350 ? -25.438 -27.438 4.082 1 95 350 ARG A O 1
ATOM 2676 N N . LYS A 1 351 ? -24.688 -28.625 5.801 1 95.25 351 LYS A N 1
ATOM 2677 C CA . LYS A 1 351 ? -25.953 -28.422 6.52 1 95.25 351 LYS A CA 1
ATOM 2678 C C . LYS A 1 351 ? -26.156 -26.953 6.871 1 95.25 351 LYS A C 1
ATOM 2680 O O . LYS A 1 351 ? -27.281 -26.531 7.125 1 95.25 351 LYS A O 1
ATOM 2685 N N . LEU A 1 352 ? -25.141 -26.266 6.848 1 96.19 352 LEU A N 1
ATOM 2686 C CA . LEU A 1 352 ? -25.203 -24.859 7.23 1 96.19 352 LEU A CA 1
ATOM 2687 C C . LEU A 1 352 ? -25.453 -23.969 6.008 1 96.19 352 LEU A C 1
ATOM 2689 O O . LEU A 1 352 ? -25.75 -22.781 6.148 1 96.19 352 LEU A O 1
ATOM 2693 N N . ILE A 1 353 ? -25.375 -24.5 4.836 1 96.88 353 ILE A N 1
ATOM 2694 C CA . ILE A 1 353 ? -25.531 -23.734 3.605 1 96.88 353 ILE A CA 1
ATOM 2695 C C . ILE A 1 353 ? -27.016 -23.641 3.258 1 96.88 353 ILE A C 1
ATOM 2697 O O . ILE A 1 353 ? -27.703 -24.656 3.121 1 96.88 353 ILE A O 1
ATOM 2701 N N . SER A 1 354 ? -27.484 -22.406 3.131 1 97.44 354 SER A N 1
ATOM 2702 C CA . SER A 1 354 ? -28.875 -22.156 2.734 1 97.44 354 SER A CA 1
ATOM 2703 C C . SER A 1 354 ? -28.969 -21.797 1.254 1 97.44 354 SER A C 1
ATOM 2705 O O . SER A 1 354 ? -28.109 -21.078 0.725 1 97.44 354 SER A O 1
ATOM 2707 N N . ASP A 1 355 ? -30.047 -22.234 0.676 1 96.81 355 ASP A N 1
ATOM 2708 C CA . ASP A 1 355 ? -30.281 -21.922 -0.729 1 96.81 355 ASP A CA 1
ATOM 2709 C C . ASP A 1 355 ? -30.875 -20.516 -0.883 1 96.81 355 ASP A C 1
ATOM 2711 O O . ASP A 1 355 ? -30.906 -19.969 -1.987 1 96.81 355 ASP A O 1
ATOM 2715 N N . THR A 1 356 ? -31.297 -19.906 0.22 1 97.19 356 THR A N 1
ATOM 2716 C CA . THR A 1 356 ? -32.094 -18.672 0.071 1 97.19 356 THR A CA 1
ATOM 2717 C C . THR A 1 356 ? -31.562 -17.594 1.012 1 97.19 356 THR A C 1
ATOM 2719 O O . THR A 1 356 ? -32.156 -16.5 1.091 1 97.19 356 THR A O 1
ATOM 2722 N N . GLU A 1 357 ? -30.547 -17.891 1.75 1 97.06 357 GLU A N 1
ATOM 2723 C CA . GLU A 1 357 ? -29.984 -16.906 2.676 1 97.06 357 GLU A CA 1
ATOM 2724 C C . GLU A 1 357 ? -28.469 -16.906 2.627 1 97.06 357 GLU A C 1
ATOM 2726 O O . GLU A 1 357 ? -27.859 -17.906 2.221 1 97.06 357 GLU A O 1
ATOM 2731 N N . THR A 1 358 ? -27.891 -15.766 2.992 1 97.12 358 THR A N 1
ATOM 2732 C CA . THR A 1 358 ? -26.453 -15.633 3.141 1 97.12 358 THR A CA 1
ATOM 2733 C C . THR A 1 358 ? -26.109 -14.75 4.336 1 97.12 358 THR A C 1
ATOM 2735 O O . THR A 1 358 ? -27 -14.133 4.934 1 97.12 358 THR A O 1
ATOM 2738 N N . SER A 1 359 ? -24.891 -14.82 4.801 1 92.62 359 SER A N 1
ATOM 2739 C CA . SER A 1 359 ? -24.406 -13.945 5.863 1 92.62 359 SER A CA 1
ATOM 2740 C C . SER A 1 359 ? -23.359 -12.961 5.34 1 92.62 359 SER A C 1
ATOM 2742 O O . SER A 1 359 ? -22.562 -13.312 4.48 1 92.62 359 SER A O 1
ATOM 2744 N N . GLN A 1 360 ? -23.375 -11.727 5.867 1 84.62 360 GLN A N 1
ATOM 2745 C CA . GLN A 1 360 ? -22.359 -10.734 5.547 1 84.62 360 GLN A CA 1
ATOM 2746 C C . GLN A 1 360 ? -21.312 -10.648 6.652 1 84.62 360 GLN A C 1
ATOM 2748 O O . GLN A 1 360 ? -20.469 -9.75 6.645 1 84.62 360 GLN A O 1
ATOM 2753 N N . ASP A 1 361 ? -21.375 -11.594 7.617 1 80.94 361 ASP A N 1
ATOM 2754 C CA . ASP A 1 361 ? -20.422 -11.68 8.719 1 80.94 361 ASP A CA 1
ATOM 2755 C C . ASP A 1 361 ? -19.391 -12.766 8.461 1 80.94 361 ASP A C 1
ATOM 2757 O O . ASP A 1 361 ? -19.703 -13.953 8.477 1 80.94 361 ASP A O 1
ATOM 2761 N N . PRO A 1 362 ? -18.141 -12.383 8.32 1 85.94 362 PRO A N 1
ATOM 2762 C CA . PRO A 1 362 ? -17.109 -13.398 8.062 1 85.94 362 PRO A CA 1
ATOM 2763 C C . PRO A 1 362 ? -17 -14.43 9.18 1 85.94 362 PRO A C 1
ATOM 2765 O O . PRO A 1 362 ? -16.641 -15.578 8.93 1 85.94 362 PRO A O 1
ATOM 2768 N N . ALA A 1 363 ? -17.359 -14.055 10.359 1 83.38 363 ALA A N 1
ATOM 2769 C CA . ALA A 1 363 ? -17.266 -14.977 11.492 1 83.38 363 ALA A CA 1
ATOM 2770 C C . ALA A 1 363 ? -18.25 -16.125 11.344 1 83.38 363 ALA A C 1
ATOM 2772 O O . ALA A 1 363 ? -18 -17.234 11.805 1 83.38 363 ALA A O 1
ATOM 2773 N N . HIS A 1 364 ? -19.312 -15.867 10.688 1 89.81 364 HIS A N 1
ATOM 2774 C CA . HIS A 1 364 ? -20.297 -16.906 10.406 1 89.81 364 HIS A CA 1
ATOM 2775 C C . HIS A 1 364 ? -19.688 -18.062 9.617 1 89.81 364 HIS A C 1
ATOM 2777 O O . HIS A 1 364 ? -20.047 -19.219 9.805 1 89.81 364 HIS A O 1
ATOM 2783 N N . TYR A 1 365 ? -18.734 -17.766 8.852 1 93.06 365 TYR A N 1
ATOM 2784 C CA . TYR A 1 365 ? -18.109 -18.75 7.977 1 93.06 365 TYR A CA 1
ATOM 2785 C C . TYR A 1 365 ? -16.828 -19.312 8.602 1 93.06 365 TYR A C 1
ATOM 2787 O O . TYR A 1 365 ? -16.094 -20.062 7.957 1 93.06 365 TYR A O 1
ATOM 2795 N N . GLY A 1 366 ? -16.531 -18.844 9.75 1 85 366 GLY A N 1
ATOM 2796 C CA . GLY A 1 366 ? -15.406 -19.391 10.492 1 85 366 GLY A CA 1
ATOM 2797 C C . GLY A 1 366 ? -14.133 -18.578 10.344 1 85 366 GLY A C 1
ATOM 2798 O O . GLY A 1 366 ? -13.062 -19 10.789 1 85 366 GLY A O 1
ATOM 2799 N N . ALA A 1 367 ? -14.328 -17.422 9.75 1 82.12 367 ALA A N 1
ATOM 2800 C CA . ALA A 1 367 ? -13.141 -16.578 9.578 1 82.12 367 ALA A CA 1
ATOM 2801 C C . ALA A 1 367 ? -12.672 -16.016 10.914 1 82.12 367 ALA A C 1
ATOM 2803 O O . ALA A 1 367 ? -13.484 -15.625 11.75 1 82.12 367 ALA A O 1
ATOM 2804 N N . VAL A 1 368 ? -11.414 -16.062 11.016 1 69.56 368 VAL A N 1
ATOM 2805 C CA . VAL A 1 368 ? -10.883 -15.555 12.273 1 69.56 368 VAL A CA 1
ATOM 2806 C C . VAL A 1 368 ? -9.922 -14.398 12 1 69.56 368 VAL A C 1
ATOM 2808 O O . VAL A 1 368 ? -9.617 -13.609 12.891 1 69.56 368 VAL A O 1
ATOM 2811 N N . THR A 1 369 ? -9.57 -14.352 10.711 1 65.44 369 THR A N 1
ATOM 2812 C CA . THR A 1 369 ? -8.57 -13.336 10.398 1 65.44 369 THR A CA 1
ATOM 2813 C C . THR A 1 369 ? -8.594 -12.984 8.914 1 65.44 369 THR A C 1
ATOM 2815 O O . THR A 1 369 ? -9.305 -13.625 8.133 1 65.44 369 THR A O 1
ATOM 2818 N N . LEU A 1 370 ? -7.859 -11.859 8.664 1 58.22 370 LEU A N 1
ATOM 2819 C CA . LEU A 1 370 ? -7.676 -11.445 7.277 1 58.22 370 LEU A CA 1
ATOM 2820 C C . LEU A 1 370 ? -6.375 -12.008 6.711 1 58.22 370 LEU A C 1
ATOM 2822 O O . LEU A 1 370 ? -5.375 -12.109 7.426 1 58.22 370 LEU A O 1
ATOM 2826 N N . GLN A 1 371 ? -6.531 -12.5 5.461 1 57.75 371 GLN A N 1
ATOM 2827 C CA . GLN A 1 371 ? -5.336 -12.945 4.758 1 57.75 371 GLN A CA 1
ATOM 2828 C C . GLN A 1 371 ? -4.93 -11.945 3.678 1 57.75 371 GLN A C 1
ATOM 2830 O O . GLN A 1 371 ? -5.785 -11.375 3.002 1 57.75 371 GLN A O 1
ATOM 2835 N N . PRO A 1 372 ? -3.561 -11.688 3.49 1 52.88 372 PRO A N 1
ATOM 2836 C CA . PRO A 1 372 ? -3.096 -10.742 2.473 1 52.88 372 PRO A CA 1
ATOM 2837 C C . PRO A 1 372 ? -3.357 -11.234 1.05 1 52.88 372 PRO A C 1
ATOM 2839 O O . PRO A 1 372 ? -3.488 -12.438 0.821 1 52.88 372 PRO A O 1
ATOM 2842 N N . ASP A 1 373 ? -3.436 -10.242 0.064 1 58.06 373 ASP A N 1
ATOM 2843 C CA . ASP A 1 373 ? -3.629 -10.555 -1.349 1 58.06 373 ASP A CA 1
ATOM 2844 C C . ASP A 1 373 ? -2.291 -10.789 -2.047 1 58.06 373 ASP A C 1
ATOM 2846 O O . ASP A 1 373 ? -1.294 -10.141 -1.725 1 58.06 373 ASP A O 1
ATOM 2850 N N . ASP A 1 374 ? -2.166 -11.805 -2.91 1 59.56 374 ASP A N 1
ATOM 2851 C CA . ASP A 1 374 ? -1.001 -12.07 -3.75 1 59.56 374 ASP A CA 1
ATOM 2852 C C . ASP A 1 374 ? -1.342 -11.906 -5.23 1 59.56 374 ASP A C 1
ATOM 2854 O O . ASP A 1 374 ? -2.506 -12.016 -5.617 1 59.56 374 ASP A O 1
ATOM 2858 N N . HIS A 1 375 ? -0.319 -11.414 -6.191 1 66.94 375 HIS A N 1
ATOM 2859 C CA . HIS A 1 375 ? -0.756 -11.117 -7.551 1 66.94 375 HIS A CA 1
ATOM 2860 C C . HIS A 1 375 ? 0.232 -11.656 -8.578 1 66.94 375 HIS A C 1
ATOM 2862 O O . HIS A 1 375 ? -0.141 -11.922 -9.727 1 66.94 375 HIS A O 1
ATOM 2868 N N . GLY A 1 376 ? 1.527 -11.719 -8.383 1 70.31 376 GLY A N 1
ATOM 2869 C CA . GLY A 1 376 ? 2.521 -12.023 -9.398 1 70.31 376 GLY A CA 1
ATOM 2870 C C . GLY A 1 376 ? 2.904 -13.484 -9.438 1 70.31 376 GLY A C 1
ATOM 2871 O O . GLY A 1 376 ? 3.725 -13.945 -8.641 1 70.31 376 GLY A O 1
ATOM 2872 N N . THR A 1 377 ? 2.23 -14.258 -10.375 1 82.88 377 THR A N 1
ATOM 2873 C CA . THR A 1 377 ? 2.479 -15.695 -10.438 1 82.88 377 THR A CA 1
ATOM 2874 C C . THR A 1 377 ? 2.516 -16.172 -11.891 1 82.88 377 THR A C 1
ATOM 2876 O O . THR A 1 377 ? 2.055 -15.477 -12.789 1 82.88 377 THR A O 1
ATOM 2879 N N . ALA A 1 378 ? 3.295 -17.234 -12.141 1 91.62 378 ALA A N 1
ATOM 2880 C CA . ALA A 1 378 ? 3.264 -17.984 -13.391 1 91.62 378 ALA A CA 1
ATOM 2881 C C . ALA A 1 378 ? 3.025 -19.469 -13.141 1 91.62 378 ALA A C 1
ATOM 2883 O O . ALA A 1 378 ? 3.426 -20 -12.102 1 91.62 378 ALA A O 1
ATOM 2884 N N . HIS A 1 379 ? 2.359 -20.109 -14.164 1 97.62 379 HIS A N 1
ATOM 2885 C CA . HIS A 1 379 ? 2.09 -21.531 -14.008 1 97.62 379 HIS A CA 1
ATOM 2886 C C . HIS A 1 379 ? 2.453 -22.312 -15.266 1 97.62 379 HIS A C 1
ATOM 2888 O O . HIS A 1 379 ? 2.234 -21.828 -16.375 1 97.62 379 HIS A O 1
ATOM 2894 N N . ILE A 1 380 ? 3.014 -23.516 -15.07 1 98.56 380 ILE A N 1
ATOM 2895 C CA . ILE A 1 380 ? 3.434 -24.422 -16.141 1 98.56 380 ILE A CA 1
ATOM 2896 C C . ILE A 1 380 ? 2.807 -25.797 -15.938 1 98.56 380 ILE A C 1
ATOM 2898 O O . ILE A 1 380 ? 2.824 -26.328 -14.836 1 98.56 380 ILE A O 1
ATOM 2902 N N . SER A 1 381 ? 2.256 -26.328 -17.016 1 98.81 381 SER A N 1
ATOM 2903 C CA . SER A 1 381 ? 1.761 -27.703 -17.047 1 98.81 381 SER A CA 1
ATOM 2904 C C . SER A 1 381 ? 2.541 -28.547 -18.047 1 98.81 381 SER A C 1
ATOM 2906 O O . SER A 1 381 ? 2.666 -28.172 -19.219 1 98.81 381 SER A O 1
ATOM 2908 N N . VAL A 1 382 ? 3.029 -29.703 -17.594 1 98.94 382 VAL A N 1
ATOM 2909 C CA . VAL A 1 382 ? 3.789 -30.609 -18.469 1 98.94 382 VAL A CA 1
ATOM 2910 C C . VAL A 1 382 ? 3.207 -32 -18.375 1 98.94 382 VAL A C 1
ATOM 2912 O O . VAL A 1 382 ? 3.117 -32.594 -17.297 1 98.94 382 VAL A O 1
ATOM 2915 N N . LEU A 1 383 ? 2.795 -32.531 -19.453 1 98.88 383 LEU A N 1
ATOM 2916 C CA . LEU A 1 383 ? 2.506 -33.969 -19.641 1 98.88 383 LEU A CA 1
ATOM 2917 C C . LEU A 1 383 ? 3.484 -34.594 -20.609 1 98.88 383 LEU A C 1
ATOM 2919 O O . LEU A 1 383 ? 3.457 -34.281 -21.812 1 98.88 383 LEU A O 1
ATOM 2923 N N . ALA A 1 384 ? 4.344 -35.469 -20.094 1 98.69 384 ALA A N 1
ATOM 2924 C CA . ALA A 1 384 ? 5.348 -36.094 -20.938 1 98.69 384 ALA A CA 1
ATOM 2925 C C . ALA A 1 384 ? 4.758 -37.312 -21.656 1 98.69 384 ALA A C 1
ATOM 2927 O O . ALA A 1 384 ? 3.758 -37.875 -21.219 1 98.69 384 ALA A O 1
ATOM 2928 N N . PRO A 1 385 ? 5.402 -37.719 -22.75 1 97.12 385 PRO A N 1
ATOM 2929 C CA . PRO A 1 385 ? 4.867 -38.844 -23.531 1 97.12 385 PRO A CA 1
ATOM 2930 C C . PRO A 1 385 ? 4.82 -40.156 -22.75 1 97.12 385 PRO A C 1
ATOM 2932 O O . PRO A 1 385 ? 4 -41.031 -23.062 1 97.12 385 PRO A O 1
ATOM 2935 N N . ASN A 1 386 ? 5.648 -40.344 -21.828 1 97.19 386 ASN A N 1
ATOM 2936 C CA . ASN A 1 386 ? 5.656 -41.562 -21.047 1 97.19 386 ASN A CA 1
ATOM 2937 C C . ASN A 1 386 ? 4.582 -41.562 -19.953 1 97.19 386 ASN A C 1
ATOM 2939 O O . ASN A 1 386 ? 4.457 -42.5 -19.188 1 97.19 386 ASN A O 1
ATOM 2943 N N . GLY A 1 387 ? 3.871 -40.406 -19.781 1 97.88 387 GLY A N 1
ATOM 2944 C CA . GLY A 1 387 ? 2.777 -40.312 -18.828 1 97.88 387 GLY A CA 1
ATOM 2945 C C . GLY A 1 387 ? 3.141 -39.562 -17.562 1 97.88 387 GLY A C 1
ATOM 2946 O O . GLY A 1 387 ? 2.268 -39.219 -16.766 1 97.88 387 GLY A O 1
ATOM 2947 N N . ASP A 1 388 ? 4.453 -39.281 -17.328 1 98.75 388 ASP A N 1
ATOM 2948 C CA . ASP A 1 388 ? 4.844 -38.406 -16.219 1 98.75 388 ASP A CA 1
ATOM 2949 C C . ASP A 1 388 ? 4.27 -37 -16.391 1 98.75 388 ASP A C 1
ATOM 2951 O O . ASP A 1 388 ? 4.035 -36.562 -17.516 1 98.75 388 ASP A O 1
ATOM 2955 N N . ALA A 1 389 ? 4.004 -36.406 -15.289 1 98.88 389 ALA A N 1
ATOM 2956 C CA . ALA A 1 389 ? 3.393 -35.062 -15.375 1 98.88 389 ALA A CA 1
ATOM 2957 C C . ALA A 1 389 ? 3.908 -34.156 -14.266 1 98.88 389 ALA A C 1
ATOM 2959 O O . ALA A 1 389 ? 4.238 -34.625 -13.172 1 98.88 389 ALA A O 1
ATOM 2960 N N . ILE A 1 390 ? 3.99 -32.906 -14.578 1 98.94 390 ILE A N 1
ATOM 2961 C CA . ILE A 1 390 ? 4.383 -31.875 -13.602 1 98.94 390 ILE A CA 1
ATOM 2962 C C . ILE A 1 390 ? 3.451 -30.672 -13.711 1 98.94 390 ILE A C 1
ATOM 2964 O O . ILE A 1 390 ? 3.182 -30.188 -14.805 1 98.94 390 ILE A O 1
ATOM 2968 N N . SER A 1 391 ? 2.896 -30.25 -12.633 1 98.88 391 SER A N 1
ATOM 2969 C CA . SER A 1 391 ? 2.213 -28.969 -12.43 1 98.88 391 SER A CA 1
ATOM 2970 C C . SER A 1 391 ? 3 -28.062 -11.492 1 98.88 391 SER A C 1
ATOM 2972 O O . SER A 1 391 ? 3.295 -28.453 -10.359 1 98.88 391 SER A O 1
ATOM 2974 N N . VAL A 1 392 ? 3.402 -26.859 -11.961 1 98.81 392 VAL A N 1
ATOM 2975 C CA . VAL A 1 392 ? 4.27 -26.031 -11.133 1 98.81 392 VAL A CA 1
ATOM 2976 C C . VAL A 1 392 ? 3.84 -24.562 -11.242 1 98.81 392 VAL A C 1
ATOM 2978 O O . VAL A 1 392 ? 3.516 -24.078 -12.328 1 98.81 392 VAL A O 1
ATOM 2981 N N . THR A 1 393 ? 3.705 -23.859 -10.094 1 98.12 393 THR A N 1
ATOM 2982 C CA . THR A 1 393 ? 3.432 -22.438 -10 1 98.12 393 THR A CA 1
ATOM 2983 C C . THR A 1 393 ? 4.594 -21.703 -9.336 1 98.12 393 THR A C 1
ATOM 2985 O O . THR A 1 393 ? 5.031 -22.078 -8.25 1 98.12 393 THR A O 1
ATOM 2988 N N . SER A 1 394 ? 5.137 -20.75 -10.016 1 97.75 394 SER A N 1
ATOM 2989 C CA . SER A 1 394 ? 6.254 -19.938 -9.547 1 97.75 394 SER A CA 1
ATOM 2990 C C . SER A 1 394 ? 5.832 -18.484 -9.328 1 97.75 394 SER A C 1
ATOM 2992 O O . SER A 1 394 ? 4.926 -18 -10.008 1 97.75 394 SER A O 1
ATOM 2994 N N . THR A 1 395 ? 6.523 -17.797 -8.32 1 96.81 395 THR A N 1
ATOM 2995 C CA . THR A 1 395 ? 6.074 -16.453 -8 1 96.81 395 THR A CA 1
ATOM 2996 C C . THR A 1 395 ? 7.199 -15.633 -7.367 1 96.81 395 THR A C 1
ATOM 2998 O O . THR A 1 395 ? 8.156 -16.203 -6.832 1 96.81 395 THR A O 1
ATOM 3001 N N . ILE A 1 396 ? 7.086 -14.367 -7.5 1 96.94 396 ILE A N 1
ATOM 3002 C CA . ILE A 1 396 ? 7.809 -13.43 -6.648 1 96.94 396 ILE A CA 1
ATOM 3003 C C . ILE A 1 396 ? 6.812 -12.594 -5.84 1 96.94 396 ILE A C 1
ATOM 3005 O O . ILE A 1 396 ? 7.168 -11.547 -5.305 1 96.94 396 ILE A O 1
ATOM 3009 N N . ASN A 1 397 ? 5.551 -13.031 -5.801 1 93.88 397 ASN A N 1
ATOM 3010 C CA . ASN A 1 397 ? 4.43 -12.555 -4.996 1 93.88 397 ASN A CA 1
ATOM 3011 C C . ASN A 1 397 ? 3.695 -11.406 -5.68 1 93.88 397 ASN A C 1
ATOM 3013 O O . ASN A 1 397 ? 2.814 -11.633 -6.512 1 93.88 397 ASN A O 1
ATOM 3017 N N . LEU A 1 398 ? 4.094 -10.148 -5.504 1 90.94 398 LEU A N 1
ATOM 3018 C CA . LEU A 1 398 ? 3.467 -9.055 -6.234 1 90.94 398 LEU A CA 1
ATOM 3019 C C . LEU A 1 398 ? 4.188 -8.797 -7.551 1 90.94 398 LEU A C 1
ATOM 3021 O O . LEU A 1 398 ? 5.32 -9.242 -7.742 1 90.94 398 LEU A O 1
ATOM 3025 N N . LEU A 1 399 ? 3.477 -8.148 -8.492 1 91.69 399 LEU A N 1
ATOM 3026 C CA . LEU A 1 399 ? 4.129 -7.789 -9.742 1 91.69 399 LEU A CA 1
ATOM 3027 C C . LEU A 1 399 ? 5.355 -6.918 -9.492 1 91.69 399 LEU A C 1
ATOM 3029 O O . LEU A 1 399 ? 5.254 -5.871 -8.844 1 91.69 399 LEU A O 1
ATOM 3033 N N . PHE A 1 400 ? 6.508 -7.434 -9.859 1 94.12 400 PHE A N 1
ATOM 3034 C CA . PHE A 1 400 ? 7.844 -6.867 -9.711 1 94.12 400 PHE A CA 1
ATOM 3035 C C . PHE A 1 400 ? 8.328 -7.004 -8.273 1 94.12 400 PHE A C 1
ATOM 3037 O O . PHE A 1 400 ? 9.281 -6.328 -7.867 1 94.12 400 PHE A O 1
ATOM 3044 N N . GLY A 1 401 ? 7.633 -7.785 -7.488 1 93.38 401 GLY A N 1
ATOM 3045 C CA . GLY A 1 401 ? 8.086 -8.141 -6.152 1 93.38 401 GLY A CA 1
ATOM 3046 C C . GLY A 1 401 ? 8.359 -6.934 -5.273 1 93.38 401 GLY A C 1
ATOM 3047 O O . GLY A 1 401 ? 7.523 -6.031 -5.168 1 93.38 401 GLY A O 1
ATOM 3048 N N . SER A 1 402 ? 9.57 -6.914 -4.723 1 93.75 402 SER A N 1
ATOM 3049 C CA . SER A 1 402 ? 9.984 -5.887 -3.775 1 93.75 402 SER A CA 1
ATOM 3050 C C . SER A 1 402 ? 10.273 -4.566 -4.484 1 93.75 402 SER A C 1
ATOM 3052 O O . SER A 1 402 ? 10.562 -3.559 -3.836 1 93.75 402 SER A O 1
ATOM 3054 N N . GLY A 1 403 ? 10.203 -4.578 -5.758 1 92.12 403 GLY A N 1
ATOM 3055 C CA . GLY A 1 403 ? 10.578 -3.4 -6.523 1 92.12 403 GLY A CA 1
ATOM 3056 C C . GLY A 1 403 ? 12.078 -3.244 -6.684 1 92.12 403 GLY A C 1
ATOM 3057 O O . GLY A 1 403 ? 12.555 -2.182 -7.086 1 92.12 403 GLY A O 1
ATOM 3058 N N . ILE A 1 404 ? 12.844 -4.312 -6.355 1 94.38 404 ILE A N 1
ATOM 3059 C CA . ILE A 1 404 ? 14.297 -4.254 -6.434 1 94.38 404 ILE A CA 1
ATOM 3060 C C . ILE A 1 404 ? 14.805 -5.293 -7.43 1 94.38 404 ILE A C 1
ATOM 3062 O O . ILE A 1 404 ? 14.414 -6.461 -7.375 1 94.38 404 ILE A O 1
ATOM 3066 N N . MET A 1 405 ? 15.578 -4.832 -8.336 1 97.19 405 MET A N 1
ATOM 3067 C CA . MET A 1 405 ? 16.344 -5.719 -9.211 1 97.19 405 MET A CA 1
ATOM 3068 C C . MET A 1 405 ? 17.828 -5.707 -8.836 1 97.19 405 MET A C 1
ATOM 3070 O O . MET A 1 405 ? 18.438 -4.641 -8.734 1 97.19 405 MET A O 1
ATOM 3074 N N . SER A 1 406 ? 18.375 -6.855 -8.578 1 97.94 406 SER A N 1
ATOM 3075 C CA . SER A 1 406 ? 19.797 -6.98 -8.281 1 97.94 406 SER A CA 1
ATOM 3076 C C . SER A 1 406 ? 20.641 -6.484 -9.438 1 97.94 406 SER A C 1
ATOM 3078 O O . SER A 1 406 ? 20.594 -7.047 -10.539 1 97.94 406 SER A O 1
ATOM 3080 N N . PRO A 1 407 ? 21.438 -5.453 -9.195 1 97 407 PRO A N 1
ATOM 3081 C CA . PRO A 1 407 ? 22.234 -4.922 -10.312 1 97 407 PRO A CA 1
ATOM 3082 C C . PRO A 1 407 ? 23.328 -5.891 -10.773 1 97 407 PRO A C 1
ATOM 3084 O O . PRO A 1 407 ? 23.703 -5.871 -11.945 1 97 407 PRO A O 1
ATOM 3087 N N . SER A 1 408 ? 23.797 -6.742 -9.93 1 98.38 408 SER A N 1
ATOM 3088 C CA . SER A 1 408 ? 24.891 -7.641 -10.297 1 98.38 408 SER A CA 1
ATOM 3089 C C . SER A 1 408 ? 24.375 -8.867 -11.039 1 98.38 408 SER A C 1
ATOM 3091 O O . SER A 1 408 ? 25.109 -9.492 -11.805 1 98.38 408 SER A O 1
ATOM 3093 N N . THR A 1 409 ? 23.062 -9.18 -10.812 1 98.56 409 THR A N 1
ATOM 3094 C CA . THR A 1 409 ? 22.609 -10.445 -11.367 1 98.56 409 THR A CA 1
ATOM 3095 C C . THR A 1 409 ? 21.438 -10.219 -12.328 1 98.56 409 THR A C 1
ATOM 3097 O O . THR A 1 409 ? 21.109 -11.109 -13.117 1 98.56 409 THR A O 1
ATOM 3100 N N . GLY A 1 410 ? 20.781 -9.148 -12.25 1 98.38 410 GLY A N 1
ATOM 3101 C CA . GLY A 1 410 ? 19.609 -8.906 -13.062 1 98.38 410 GLY A CA 1
ATOM 3102 C C . GLY A 1 410 ? 18.375 -9.633 -12.555 1 98.38 410 GLY A C 1
ATOM 3103 O O . GLY A 1 410 ? 17.359 -9.695 -13.25 1 98.38 410 GLY A O 1
ATOM 3104 N N . ILE A 1 411 ? 18.391 -10.18 -11.328 1 98.62 411 ILE A N 1
ATOM 3105 C CA . ILE A 1 411 ? 17.281 -10.906 -10.727 1 98.62 411 ILE A CA 1
ATOM 3106 C C . ILE A 1 411 ? 16.359 -9.938 -10.008 1 98.62 411 ILE A C 1
ATOM 3108 O O . ILE A 1 411 ? 16.812 -9.102 -9.219 1 98.62 411 ILE A O 1
ATOM 3112 N N . ILE A 1 412 ? 15.078 -9.992 -10.328 1 98.19 412 ILE A N 1
ATOM 3113 C CA . ILE A 1 412 ? 14.094 -9.234 -9.562 1 98.19 412 ILE A CA 1
ATOM 3114 C C . ILE A 1 412 ? 13.758 -9.977 -8.273 1 98.19 412 ILE A C 1
ATOM 3116 O O . ILE A 1 412 ? 13.445 -11.172 -8.297 1 98.19 412 ILE A O 1
ATOM 3120 N N . LEU A 1 413 ? 13.789 -9.281 -7.176 1 97.88 413 LEU A N 1
ATOM 3121 C CA . LEU A 1 413 ? 13.648 -9.891 -5.859 1 97.88 413 LEU A CA 1
ATOM 3122 C C . LEU A 1 413 ? 12.18 -9.961 -5.449 1 97.88 413 LEU A C 1
ATOM 3124 O O . LEU A 1 413 ? 11.398 -9.047 -5.754 1 97.88 413 LEU A O 1
ATOM 3128 N N . ASN A 1 414 ? 11.828 -10.977 -4.711 1 97.56 414 ASN A N 1
ATOM 3129 C CA . ASN A 1 414 ? 10.461 -11.172 -4.238 1 97.56 414 ASN A CA 1
ATOM 3130 C C . ASN A 1 414 ? 10.125 -10.211 -3.1 1 97.56 414 ASN A C 1
ATOM 3132 O O . ASN A 1 414 ? 10.992 -9.477 -2.617 1 97.56 414 ASN A O 1
ATOM 3136 N N . ASP A 1 415 ? 8.805 -10.172 -2.787 1 95.25 415 ASP A N 1
ATOM 3137 C CA . ASP A 1 415 ? 8.344 -9.555 -1.548 1 95.25 415 ASP A CA 1
ATOM 3138 C C . ASP A 1 415 ? 7.496 -10.523 -0.728 1 95.25 415 ASP A C 1
ATOM 3140 O O . ASP A 1 415 ? 6.441 -10.148 -0.21 1 95.25 415 ASP A O 1
ATOM 3144 N N . GLU A 1 416 ? 7.969 -11.688 -0.596 1 96.06 416 GLU A N 1
ATOM 3145 C CA . GLU A 1 416 ? 7.18 -12.789 -0.053 1 96.06 416 GLU A CA 1
ATOM 3146 C C . GLU A 1 416 ? 6.93 -12.602 1.44 1 96.06 416 GLU A C 1
ATOM 3148 O O . GLU A 1 416 ? 6.055 -13.25 2.014 1 96.06 416 GLU A O 1
ATOM 3153 N N . MET A 1 417 ? 7.684 -11.797 2.158 1 94.31 417 MET A N 1
ATOM 3154 C CA . MET A 1 417 ? 7.402 -11.539 3.566 1 94.31 417 MET A CA 1
ATOM 3155 C C . MET A 1 417 ? 6.008 -10.953 3.744 1 94.31 417 MET A C 1
ATOM 3157 O O . MET A 1 417 ? 5.41 -11.078 4.816 1 94.31 417 MET A O 1
ATOM 3161 N N . ASP A 1 418 ? 5.523 -10.336 2.678 1 91.31 418 ASP A N 1
ATOM 3162 C CA . ASP A 1 418 ? 4.203 -9.711 2.668 1 91.31 418 ASP A CA 1
ATOM 3163 C C . ASP A 1 418 ? 3.102 -10.75 2.859 1 91.31 418 ASP A C 1
ATOM 3165 O O . ASP A 1 418 ? 1.981 -10.414 3.244 1 91.31 418 ASP A O 1
ATOM 3169 N N . ASP A 1 419 ? 3.387 -11.938 2.582 1 90.88 419 ASP A N 1
ATOM 3170 C CA . ASP A 1 419 ? 2.379 -12.984 2.662 1 90.88 419 ASP A CA 1
ATOM 3171 C C . ASP A 1 419 ? 2.189 -13.461 4.102 1 90.88 419 ASP A C 1
ATOM 3173 O O . ASP A 1 419 ? 1.259 -14.211 4.395 1 90.88 419 ASP A O 1
ATOM 3177 N N . PHE A 1 420 ? 3.074 -13.078 5.012 1 90.56 420 PHE A N 1
ATOM 3178 C CA . PHE A 1 420 ? 2.875 -13.359 6.43 1 90.56 420 PHE A CA 1
ATOM 3179 C C . PHE A 1 420 ? 1.829 -12.422 7.027 1 90.56 420 PHE A C 1
ATOM 3181 O O . PHE A 1 420 ? 1.479 -11.406 6.422 1 90.56 420 PHE A O 1
ATOM 3188 N N . SER A 1 421 ? 1.348 -12.875 8.133 1 81.31 421 SER A N 1
ATOM 3189 C CA . SER A 1 421 ? 0.502 -12 8.945 1 81.31 421 SER A CA 1
ATOM 3190 C C . SER A 1 421 ? 1.333 -11.164 9.914 1 81.31 421 SER A C 1
ATOM 3192 O O . SER A 1 421 ? 2.324 -11.648 10.461 1 81.31 421 SER A O 1
ATOM 3194 N N . SER A 1 422 ? 0.958 -9.906 9.945 1 74.69 422 SER A N 1
ATOM 3195 C CA . SER A 1 422 ? 1.643 -9.039 10.898 1 74.69 422 SER A CA 1
ATOM 3196 C C . SER A 1 422 ? 0.707 -8.602 12.023 1 74.69 422 SER A C 1
ATOM 3198 O O . SER A 1 422 ? -0.428 -8.195 11.773 1 74.69 422 SER A O 1
ATOM 3200 N N . THR A 1 423 ? 1.148 -8.719 13.25 1 69.12 423 THR A N 1
ATOM 3201 C CA . THR A 1 423 ? 0.353 -8.414 14.43 1 69.12 423 THR A CA 1
ATOM 3202 C C . THR A 1 423 ? -0.003 -6.934 14.484 1 69.12 423 THR A C 1
ATOM 3204 O O . THR A 1 423 ? -1.002 -6.547 15.094 1 69.12 423 THR A O 1
ATOM 3207 N N . SER A 1 424 ? 0.828 -6.199 13.867 1 63.41 424 SER A N 1
ATOM 3208 C CA . SER A 1 424 ? 0.701 -4.754 14.023 1 63.41 424 SER A CA 1
ATOM 3209 C C . SER A 1 424 ? -0.192 -4.156 12.945 1 63.41 424 SER A C 1
ATOM 3211 O O . SER A 1 424 ? -0.499 -2.963 12.977 1 63.41 424 SER A O 1
ATOM 3213 N N . ILE A 1 425 ? -0.517 -4.945 12.047 1 62.03 425 ILE A N 1
ATOM 3214 C CA . ILE A 1 425 ? -1.328 -4.422 10.953 1 62.03 425 ILE A CA 1
ATOM 3215 C C . ILE A 1 425 ? -2.799 -4.75 11.203 1 62.03 425 ILE A C 1
ATOM 3217 O O . ILE A 1 425 ? -3.18 -5.922 11.258 1 62.03 425 ILE A O 1
ATOM 3221 N N . VAL A 1 426 ? -3.479 -3.703 11.734 1 54.59 426 VAL A N 1
ATOM 3222 C CA . VAL A 1 426 ? -4.922 -3.877 11.852 1 54.59 426 VAL A CA 1
ATOM 3223 C C . VAL A 1 426 ? -5.594 -3.539 10.523 1 54.59 426 VAL A C 1
ATOM 3225 O O . VAL A 1 426 ? -5.352 -2.475 9.953 1 54.59 426 VAL A O 1
ATOM 3228 N N . ASN A 1 427 ? -6.215 -4.594 10.016 1 53.94 427 ASN A N 1
ATOM 3229 C CA . ASN A 1 427 ? -6.867 -4.355 8.734 1 53.94 427 ASN A CA 1
ATOM 3230 C C . ASN A 1 427 ? -8.117 -3.496 8.891 1 53.94 427 ASN A C 1
ATOM 3232 O O . ASN A 1 427 ? -8.531 -3.188 10.016 1 53.94 427 ASN A O 1
ATOM 3236 N N . TYR A 1 428 ? -8.531 -3.07 7.82 1 48.09 428 TYR A N 1
ATOM 3237 C CA . TYR A 1 428 ? -9.68 -2.182 7.703 1 48.09 428 TYR A CA 1
ATOM 3238 C C . TYR A 1 428 ? -10.891 -2.758 8.43 1 48.09 428 TYR A C 1
ATOM 3240 O O . TYR A 1 428 ? -11.789 -2.016 8.836 1 48.09 428 TYR A O 1
ATOM 3248 N N . TYR A 1 429 ? -10.781 -4.062 8.711 1 49.25 429 TYR A N 1
ATOM 3249 C CA . TYR A 1 429 ? -11.961 -4.715 9.25 1 49.25 429 TYR A CA 1
ATOM 3250 C C . TYR A 1 429 ? -11.82 -4.934 10.758 1 49.25 429 TYR A C 1
ATOM 3252 O O . TYR A 1 429 ? -12.75 -5.422 11.406 1 49.25 429 TYR A O 1
ATOM 3260 N N . GLY A 1 430 ? -10.727 -4.477 11.164 1 53.97 430 GLY A N 1
ATOM 3261 C CA . GLY A 1 430 ? -10.492 -4.684 12.586 1 53.97 430 GLY A CA 1
ATOM 3262 C C . GLY A 1 430 ? -10.258 -6.137 12.945 1 53.97 430 GLY A C 1
ATOM 3263 O O . GLY A 1 430 ? -10.352 -6.516 14.117 1 53.97 430 GLY A O 1
ATOM 3264 N N . VAL A 1 431 ? -10.078 -6.965 11.93 1 58.91 431 VAL A N 1
ATOM 3265 C CA . VAL A 1 431 ? -9.852 -8.391 12.148 1 58.91 431 VAL A CA 1
ATOM 3266 C C . VAL A 1 431 ? -8.367 -8.633 12.414 1 58.91 431 VAL A C 1
ATOM 3268 O O . VAL A 1 431 ? -7.504 -8.117 11.695 1 58.91 431 VAL A O 1
ATOM 3271 N N . PRO A 1 432 ? -8.156 -9.289 13.547 1 64.75 432 PRO A N 1
ATOM 3272 C CA . PRO A 1 432 ? -6.754 -9.57 13.867 1 64.75 432 PRO A CA 1
ATOM 3273 C C . PRO A 1 432 ? -6.094 -10.492 12.844 1 64.75 432 PRO A C 1
ATOM 3275 O O . PRO A 1 432 ? -6.777 -11.258 12.156 1 64.75 432 PRO A O 1
ATOM 3278 N N . PRO A 1 433 ? -4.777 -10.414 12.773 1 70.69 433 PRO A N 1
ATOM 3279 C CA . PRO A 1 433 ? -4.059 -11.305 11.867 1 70.69 433 PRO A CA 1
ATOM 3280 C C . PRO A 1 433 ? -4.02 -12.75 12.367 1 70.69 433 PRO A C 1
ATOM 3282 O O . PRO A 1 433 ? -4.215 -13 13.555 1 70.69 433 PRO A O 1
ATOM 3285 N N . SER A 1 434 ? -3.84 -13.641 11.445 1 74.62 434 SER A N 1
ATOM 3286 C CA . SER A 1 434 ? -3.793 -15.062 11.766 1 74.62 434 SER A CA 1
ATOM 3287 C C . SER A 1 434 ? -2.512 -15.422 12.516 1 74.62 434 SER A C 1
ATOM 3289 O O . SER A 1 434 ? -1.413 -15.297 11.969 1 74.62 434 SER A O 1
ATOM 3291 N N . PRO A 1 435 ? -2.609 -15.914 13.719 1 79.75 435 PRO A N 1
ATOM 3292 C CA . PRO A 1 435 ? -1.405 -16.297 14.453 1 79.75 435 PRO A CA 1
ATOM 3293 C C . PRO A 1 435 ? -0.644 -17.438 13.781 1 79.75 435 PRO A C 1
ATOM 3295 O O . PRO A 1 435 ? 0.579 -17.531 13.922 1 79.75 435 PRO A O 1
ATOM 3298 N N . ALA A 1 436 ? -1.37 -18.25 13.039 1 87.44 436 ALA A N 1
ATOM 3299 C CA . ALA A 1 436 ? -0.748 -19.406 12.398 1 87.44 436 ALA A CA 1
ATOM 3300 C C . ALA A 1 436 ? 0.205 -18.969 11.289 1 87.44 436 ALA A C 1
ATOM 3302 O O . ALA A 1 436 ? 1.072 -19.75 10.867 1 87.44 436 ALA A O 1
ATOM 3303 N N . ASN A 1 437 ? 0.135 -17.781 10.859 1 90.81 437 ASN A N 1
ATOM 3304 C CA . ASN A 1 437 ? 0.917 -17.297 9.727 1 90.81 437 ASN A CA 1
ATOM 3305 C C . ASN A 1 437 ? 1.814 -16.125 10.117 1 90.81 437 ASN A C 1
ATOM 3307 O O . ASN A 1 437 ? 2.256 -15.367 9.258 1 90.81 437 ASN A O 1
ATOM 3311 N N . PHE A 1 438 ? 2.105 -16 11.398 1 89.81 438 PHE A N 1
ATOM 3312 C CA . PHE A 1 438 ? 2.998 -14.945 11.867 1 89.81 438 PHE A CA 1
ATOM 3313 C C . PHE A 1 438 ? 4.422 -15.18 11.375 1 89.81 438 PHE A C 1
ATOM 3315 O O . PHE A 1 438 ? 4.84 -16.328 11.195 1 89.81 438 PHE A O 1
ATOM 3322 N N . ILE A 1 439 ? 5.105 -14.117 11.273 1 92.56 439 ILE A N 1
ATOM 3323 C CA . ILE A 1 439 ? 6.512 -14.172 10.891 1 92.56 439 ILE A CA 1
ATOM 3324 C C . ILE A 1 439 ? 7.32 -14.867 11.977 1 92.56 439 ILE A C 1
ATOM 3326 O O . ILE A 1 439 ? 7.219 -14.516 13.156 1 92.56 439 ILE A O 1
ATOM 3330 N N . LYS A 1 440 ? 8.008 -15.82 11.656 1 94.31 440 LYS A N 1
ATOM 3331 C CA . LYS A 1 440 ? 9.062 -16.453 12.438 1 94.31 440 LYS A CA 1
ATOM 3332 C C . LYS A 1 440 ? 10.227 -16.891 11.555 1 94.31 440 LYS A C 1
ATOM 3334 O O . LYS A 1 440 ? 10.023 -17.312 10.422 1 94.31 440 LYS A O 1
ATOM 3339 N N . PRO A 1 441 ? 11.414 -16.734 12.078 1 96.44 441 PRO A N 1
ATOM 3340 C CA . PRO A 1 441 ? 12.562 -17.156 11.273 1 96.44 441 PRO A CA 1
ATOM 3341 C C . PRO A 1 441 ? 12.422 -18.578 10.742 1 96.44 441 PRO A C 1
ATOM 3343 O O . PRO A 1 441 ? 12.094 -19.5 11.5 1 96.44 441 PRO A O 1
ATOM 3346 N N . GLY A 1 442 ? 12.594 -18.734 9.422 1 96.25 442 GLY A N 1
ATOM 3347 C CA . GLY A 1 442 ? 12.609 -20.047 8.82 1 96.25 442 GLY A CA 1
ATOM 3348 C C . GLY A 1 442 ? 11.234 -20.531 8.383 1 96.25 442 GLY A C 1
ATOM 3349 O O . GLY A 1 442 ? 11.117 -21.5 7.645 1 96.25 442 GLY A O 1
ATOM 3350 N N . ARG A 1 443 ? 10.219 -19.812 8.75 1 95.38 443 ARG A N 1
ATOM 3351 C CA . ARG A 1 443 ? 8.867 -20.219 8.383 1 95.38 443 ARG A CA 1
ATOM 3352 C C . ARG A 1 443 ? 8.562 -19.844 6.934 1 95.38 443 ARG A C 1
ATOM 3354 O O . ARG A 1 443 ? 9.211 -18.969 6.363 1 95.38 443 ARG A O 1
ATOM 3361 N N . CYS A 1 444 ? 7.586 -20.609 6.383 1 95.44 444 CYS A N 1
ATOM 3362 C CA . CYS A 1 444 ? 7.047 -20.344 5.051 1 95.44 444 CYS A CA 1
ATOM 3363 C C . CYS A 1 444 ? 5.668 -19.703 5.137 1 95.44 444 CYS A C 1
ATOM 3365 O O . CYS A 1 444 ? 4.777 -20.234 5.805 1 95.44 444 CYS A O 1
ATOM 3367 N N . PRO A 1 445 ? 5.551 -18.578 4.453 1 94.19 445 PRO A N 1
ATOM 3368 C CA . PRO A 1 445 ? 4.211 -17.984 4.484 1 94.19 445 PRO A CA 1
ATOM 3369 C C . PRO A 1 445 ? 3.201 -18.781 3.65 1 94.19 445 PRO A C 1
ATOM 3371 O O . PRO A 1 445 ? 3.582 -19.453 2.695 1 94.19 445 PRO A O 1
ATOM 3374 N N . LEU A 1 446 ? 1.939 -18.625 3.971 1 92.88 446 LEU A N 1
ATOM 3375 C CA . LEU A 1 446 ? 0.849 -19.266 3.24 1 92.88 446 LEU A CA 1
ATOM 3376 C C . LEU A 1 446 ? 0.801 -18.766 1.798 1 92.88 446 LEU A C 1
ATOM 3378 O O . LEU A 1 446 ? 1.076 -17.594 1.524 1 92.88 446 LEU A O 1
ATOM 3382 N N . SER A 1 447 ? 0.436 -19.672 0.905 1 93.69 447 SER A N 1
ATOM 3383 C CA . SER A 1 447 ? 0.345 -19.375 -0.52 1 93.69 447 SER A CA 1
ATOM 3384 C C . SER A 1 447 ? -1.006 -19.797 -1.089 1 93.69 447 SER A C 1
ATOM 3386 O O . SER A 1 447 ? -1.615 -20.75 -0.612 1 93.69 447 SER A O 1
ATOM 3388 N N . SER A 1 448 ? -1.444 -19.062 -2.086 1 93.75 448 SER A N 1
ATOM 3389 C CA . SER A 1 448 ? -2.668 -19.422 -2.793 1 93.75 448 SER A CA 1
ATOM 3390 C C . SER A 1 448 ? -2.393 -20.469 -3.881 1 93.75 448 SER A C 1
ATOM 3392 O O . SER A 1 448 ? -3.324 -20.984 -4.492 1 93.75 448 SER A O 1
ATOM 3394 N N . MET A 1 449 ? -1.178 -20.812 -4.164 1 96.31 449 MET A N 1
ATOM 3395 C CA . MET A 1 449 ? -0.797 -21.688 -5.266 1 96.31 449 MET A CA 1
ATOM 3396 C C . MET A 1 449 ? -1.314 -23.109 -5.039 1 96.31 449 MET A C 1
ATOM 3398 O O . MET A 1 449 ? -1.215 -23.641 -3.934 1 96.31 449 MET A O 1
ATOM 3402 N N . VAL A 1 450 ? -1.862 -23.672 -6.098 1 97.5 450 VAL A N 1
ATOM 3403 C CA . VAL A 1 450 ? -2.387 -25.031 -6.031 1 97.5 450 VAL A CA 1
ATOM 3404 C C . VAL A 1 450 ? -2.031 -25.781 -7.312 1 97.5 450 VAL A C 1
ATOM 3406 O O . VAL A 1 450 ? -2.91 -26.328 -7.984 1 97.5 450 VAL A O 1
ATOM 3409 N N . PRO A 1 451 ? -0.769 -25.906 -7.629 1 98.5 451 PRO A N 1
ATOM 3410 C CA . PRO A 1 451 ? -0.46 -26.781 -8.773 1 98.5 451 PRO A CA 1
ATOM 3411 C C . PRO A 1 451 ? -1.059 -28.172 -8.625 1 98.5 451 PRO A C 1
ATOM 3413 O O . PRO A 1 451 ? -0.665 -28.938 -7.738 1 98.5 451 PRO A O 1
ATOM 3416 N N . THR A 1 452 ? -1.924 -28.547 -9.586 1 98.62 452 THR A N 1
ATOM 3417 C CA . THR A 1 452 ? -2.807 -29.688 -9.367 1 98.62 452 THR A CA 1
ATOM 3418 C C . THR A 1 452 ? -2.656 -30.719 -10.492 1 98.62 452 THR A C 1
ATOM 3420 O O . THR A 1 452 ? -2.533 -30.344 -11.664 1 98.62 452 THR A O 1
ATOM 3423 N N . ILE A 1 453 ? -2.666 -32.031 -10.125 1 98.69 453 ILE A N 1
ATOM 3424 C CA . ILE A 1 453 ? -2.74 -33.156 -11.055 1 98.69 453 ILE A CA 1
ATOM 3425 C C . ILE A 1 453 ? -3.895 -34.062 -10.664 1 98.69 453 ILE A C 1
ATOM 3427 O O . ILE A 1 453 ? -3.998 -34.5 -9.508 1 98.69 453 ILE A O 1
ATOM 3431 N N . VAL A 1 454 ? -4.742 -34.344 -11.594 1 97.94 454 VAL A N 1
ATOM 3432 C CA . VAL A 1 454 ? -5.82 -35.312 -11.406 1 97.94 454 VAL A CA 1
ATOM 3433 C C . VAL A 1 454 ? -5.461 -36.625 -12.109 1 97.94 454 VAL A C 1
ATOM 3435 O O . VAL A 1 454 ? -5.156 -36.625 -13.305 1 97.94 454 VAL A O 1
ATOM 3438 N N . VAL A 1 455 ? -5.559 -37.688 -11.344 1 97.75 455 VAL A N 1
ATOM 3439 C CA . VAL A 1 455 ? -5.184 -39 -11.875 1 97.75 455 VAL A CA 1
ATOM 3440 C C . VAL A 1 455 ? -6.379 -39.969 -11.797 1 97.75 455 VAL A C 1
ATOM 3442 O O . VAL A 1 455 ? -7.055 -40.031 -10.773 1 97.75 455 VAL A O 1
ATOM 3445 N N . GLY A 1 456 ? -6.586 -40.625 -12.867 1 95.25 456 GLY A N 1
ATOM 3446 C CA . GLY A 1 456 ? -7.68 -41.594 -12.914 1 95.25 456 GLY A CA 1
ATOM 3447 C C . GLY A 1 456 ? -7.352 -42.906 -12.227 1 95.25 456 GLY A C 1
ATOM 3448 O O . GLY A 1 456 ? -6.199 -43.156 -11.859 1 95.25 456 GLY A O 1
ATOM 3449 N N . LYS A 1 457 ? -8.406 -43.781 -12.125 1 91.56 457 LYS A N 1
ATOM 3450 C CA . LYS A 1 457 ? -8.234 -45.094 -11.523 1 91.56 457 LYS A CA 1
ATOM 3451 C C . LYS A 1 457 ? -7.289 -45.938 -12.344 1 91.56 457 LYS A C 1
ATOM 3453 O O . LYS A 1 457 ? -6.629 -46.844 -11.805 1 91.56 457 LYS A O 1
ATOM 3458 N N . ASP A 1 458 ? -7.238 -45.688 -13.508 1 92.56 458 ASP A N 1
ATOM 3459 C CA . ASP A 1 458 ? -6.367 -46.406 -14.406 1 92.56 458 ASP A CA 1
ATOM 3460 C C . ASP A 1 458 ? -4.93 -45.906 -14.336 1 92.56 458 ASP A C 1
ATOM 3462 O O . ASP A 1 458 ? -4.086 -46.281 -15.148 1 92.56 458 ASP A O 1
ATOM 3466 N N . LYS A 1 459 ? -4.641 -44.938 -13.539 1 94.75 459 LYS A N 1
ATOM 3467 C CA . LYS A 1 459 ? -3.324 -44.375 -13.242 1 94.75 459 LYS A CA 1
ATOM 3468 C C . LYS A 1 459 ? -2.873 -43.438 -14.344 1 94.75 459 LYS A C 1
ATOM 3470 O O . LYS A 1 459 ? -1.704 -43.031 -14.391 1 94.75 459 LYS A O 1
ATOM 3475 N N . ASN A 1 460 ? -3.803 -43.156 -15.211 1 96.5 460 ASN A N 1
ATOM 3476 C CA . ASN A 1 460 ? -3.484 -42.125 -16.219 1 96.5 460 ASN A CA 1
ATOM 3477 C C . ASN A 1 460 ? -3.867 -40.75 -15.734 1 96.5 460 ASN A C 1
ATOM 3479 O O . ASN A 1 460 ? -4.887 -40.562 -15.07 1 96.5 460 ASN A O 1
ATOM 3483 N N . VAL A 1 461 ? -3.016 -39.812 -16.109 1 98 461 VAL A N 1
ATOM 3484 C CA . VAL A 1 461 ? -3.34 -38.406 -15.82 1 98 461 VAL A CA 1
ATOM 3485 C C . VAL A 1 461 ? -4.605 -38 -16.578 1 98 461 VAL A C 1
ATOM 3487 O O . VAL A 1 461 ? -4.734 -38.281 -17.766 1 98 461 VAL A O 1
ATOM 3490 N N . ARG A 1 462 ? -5.531 -37.406 -15.812 1 97.19 462 ARG A N 1
ATOM 3491 C CA . ARG A 1 462 ? -6.777 -36.938 -16.406 1 97.19 462 ARG A CA 1
ATOM 3492 C C . ARG A 1 462 ? -6.719 -35.438 -16.688 1 97.19 462 ARG A C 1
ATOM 3494 O O . ARG A 1 462 ? -7.332 -34.969 -17.656 1 97.19 462 ARG A O 1
ATOM 3501 N N . MET A 1 463 ? -5.98 -34.781 -15.812 1 98 463 MET A N 1
ATOM 3502 C CA . MET A 1 463 ? -5.949 -33.312 -15.969 1 98 463 MET A CA 1
ATOM 3503 C C . MET A 1 463 ? -4.797 -32.719 -15.172 1 98 463 MET A C 1
ATOM 3505 O O . MET A 1 463 ? -4.453 -33.219 -14.094 1 98 463 MET A O 1
ATOM 3509 N N . LEU A 1 464 ? -4.145 -31.797 -15.742 1 98.69 464 LEU A N 1
ATOM 3510 C CA . LEU A 1 464 ? -3.279 -30.859 -15.039 1 98.69 464 LEU A CA 1
ATOM 3511 C C . LEU A 1 464 ? -3.906 -29.469 -15 1 98.69 464 LEU A C 1
ATOM 3513 O O . LEU A 1 464 ? -4.488 -29.016 -15.992 1 98.69 464 LEU A O 1
ATOM 3517 N N . ALA A 1 465 ? -3.777 -28.797 -13.828 1 97.62 465 ALA A N 1
ATOM 3518 C CA . ALA A 1 465 ? -4.324 -27.453 -13.75 1 97.62 465 ALA A CA 1
ATOM 3519 C C . ALA A 1 465 ? -3.566 -26.609 -12.727 1 97.62 465 ALA A C 1
ATOM 3521 O O . ALA A 1 465 ? -3.156 -27.125 -11.68 1 97.62 465 ALA A O 1
ATOM 3522 N N . GLY A 1 466 ? -3.375 -25.406 -12.945 1 96.94 466 GLY A N 1
ATOM 3523 C CA . GLY A 1 466 ? -2.867 -24.328 -12.117 1 96.94 466 GLY A CA 1
ATOM 3524 C C . GLY A 1 466 ? -3.125 -22.953 -12.695 1 96.94 466 GLY A C 1
ATOM 3525 O O . GLY A 1 466 ? -3.666 -22.828 -13.797 1 96.94 466 GLY A O 1
ATOM 3526 N N . ALA A 1 467 ? -2.816 -21.984 -11.891 1 95.06 467 ALA A N 1
ATOM 3527 C CA . ALA A 1 467 ? -3.139 -20.641 -12.352 1 95.06 467 ALA A CA 1
ATOM 3528 C C . ALA A 1 467 ? -2.133 -19.625 -11.82 1 95.06 467 ALA A C 1
ATOM 3530 O O . ALA A 1 467 ? -1.406 -19.906 -10.867 1 95.06 467 ALA A O 1
ATOM 3531 N N . ALA A 1 468 ? -2.1 -18.531 -12.516 1 90.5 468 ALA A N 1
ATOM 3532 C CA . ALA A 1 468 ? -1.329 -17.359 -12.117 1 90.5 468 ALA A CA 1
ATOM 3533 C C . ALA A 1 468 ? -2.246 -16.172 -11.812 1 90.5 468 ALA A C 1
ATOM 3535 O O . ALA A 1 468 ? -3.09 -15.805 -12.633 1 90.5 468 ALA A O 1
ATOM 3536 N N . GLY A 1 469 ? -2.109 -15.57 -10.648 1 82.19 469 GLY A N 1
ATOM 3537 C CA . GLY A 1 469 ? -2.926 -14.391 -10.391 1 82.19 469 GLY A CA 1
ATOM 3538 C C . GLY A 1 469 ? -3.439 -14.328 -8.961 1 82.19 469 GLY A C 1
ATOM 3539 O O . GLY A 1 469 ? -4.652 -14.328 -8.734 1 82.19 469 GLY A O 1
ATOM 3540 N N . GLY A 1 470 ? -2.67 -14.422 -8.023 1 78.5 470 GLY A N 1
ATOM 3541 C CA . GLY A 1 470 ? -2.924 -14 -6.656 1 78.5 470 GLY A CA 1
ATOM 3542 C C . GLY A 1 470 ? -3.871 -14.93 -5.914 1 78.5 470 GLY A C 1
ATOM 3543 O O . GLY A 1 470 ? -3.805 -16.156 -6.07 1 78.5 470 GLY A O 1
ATOM 3544 N N . THR A 1 471 ? -4.789 -14.328 -5.102 1 80.62 471 THR A N 1
ATOM 3545 C CA . THR A 1 471 ? -5.625 -15.07 -4.164 1 80.62 471 THR A CA 1
ATOM 3546 C C . THR A 1 471 ? -6.723 -15.828 -4.906 1 80.62 471 THR A C 1
ATOM 3548 O O . THR A 1 471 ? -7.34 -16.734 -4.352 1 80.62 471 THR A O 1
ATOM 3551 N N . LYS A 1 472 ? -6.895 -15.547 -6.156 1 90.5 472 LYS A N 1
ATOM 3552 C CA . LYS A 1 472 ? -7.98 -16.172 -6.902 1 90.5 472 LYS A CA 1
ATOM 3553 C C . LYS A 1 472 ? -7.516 -17.469 -7.574 1 90.5 472 LYS A C 1
ATOM 3555 O O . LYS A 1 472 ? -8.297 -18.141 -8.25 1 90.5 472 LYS A O 1
ATOM 3560 N N . ILE A 1 473 ? -6.305 -17.797 -7.363 1 93.62 473 ILE A N 1
ATOM 3561 C CA . ILE A 1 473 ? -5.746 -19 -7.969 1 93.62 473 ILE A CA 1
ATOM 3562 C C . ILE A 1 473 ? -6.574 -20.219 -7.555 1 93.62 473 ILE A C 1
ATOM 3564 O O . ILE A 1 473 ? -7.004 -21 -8.398 1 93.62 473 ILE A O 1
ATOM 3568 N N . THR A 1 474 ? -6.855 -20.281 -6.301 1 93.88 474 THR A N 1
ATOM 3569 C CA . THR A 1 474 ? -7.496 -21.469 -5.75 1 93.88 474 THR A CA 1
ATOM 3570 C C . THR A 1 474 ? -8.891 -21.656 -6.34 1 93.88 474 THR A C 1
ATOM 3572 O O . THR A 1 474 ? -9.242 -22.734 -6.809 1 93.88 474 THR A O 1
ATOM 3575 N N . THR A 1 475 ? -9.641 -20.609 -6.41 1 94.12 475 THR A N 1
ATOM 3576 C CA . THR A 1 475 ? -11 -20.719 -6.926 1 94.12 475 THR A CA 1
ATOM 3577 C C . THR A 1 475 ? -10.992 -20.875 -8.445 1 94.12 475 THR A C 1
ATOM 3579 O O . THR A 1 475 ? -11.852 -21.547 -9.016 1 94.12 475 THR A O 1
ATOM 3582 N N . SER A 1 476 ? -10.039 -20.25 -9.094 1 94.88 476 SER A N 1
ATOM 3583 C CA . SER A 1 476 ? -9.953 -20.406 -10.547 1 94.88 476 SER A CA 1
ATOM 3584 C C . SER A 1 476 ? -9.664 -21.844 -10.938 1 94.88 476 SER A C 1
ATOM 3586 O O . SER A 1 476 ? -10.25 -22.375 -11.883 1 94.88 476 SER A O 1
ATOM 3588 N N . VAL A 1 477 ? -8.773 -22.453 -10.25 1 96.81 477 VAL A N 1
ATOM 3589 C CA . VAL A 1 477 ? -8.438 -23.844 -10.516 1 96.81 477 VAL A CA 1
ATOM 3590 C C . VAL A 1 477 ? -9.617 -24.75 -10.172 1 96.81 477 VAL A C 1
ATOM 3592 O O . VAL A 1 477 ? -9.961 -25.656 -10.938 1 96.81 477 VAL A O 1
ATOM 3595 N N . ALA A 1 478 ? -10.273 -24.453 -9.07 1 94.88 478 ALA A N 1
ATOM 3596 C CA . ALA A 1 478 ? -11.453 -25.219 -8.688 1 94.88 478 ALA A CA 1
ATOM 3597 C C . ALA A 1 478 ? -12.539 -25.125 -9.75 1 94.88 478 ALA A C 1
ATOM 3599 O O . ALA A 1 478 ? -13.172 -26.125 -10.094 1 94.88 478 ALA A O 1
ATOM 3600 N N . MET A 1 479 ? -12.695 -23.969 -10.227 1 94.12 479 MET A N 1
ATOM 3601 C CA . MET A 1 479 ? -13.781 -23.75 -11.188 1 94.12 479 MET A CA 1
ATOM 3602 C C . MET A 1 479 ? -13.508 -24.453 -12.5 1 94.12 479 MET A C 1
ATOM 3604 O O . MET A 1 479 ? -14.422 -25 -13.117 1 94.12 479 MET A O 1
ATOM 3608 N N . VAL A 1 480 ? -12.273 -24.469 -12.961 1 96.06 480 VAL A N 1
ATOM 3609 C CA . VAL A 1 480 ? -12 -25.125 -14.227 1 96.06 480 VAL A CA 1
ATOM 3610 C C . VAL A 1 480 ? -12.148 -26.641 -14.062 1 96.06 480 VAL A C 1
ATOM 3612 O O . VAL A 1 480 ? -12.594 -27.328 -14.977 1 96.06 480 VAL A O 1
ATOM 3615 N N . ILE A 1 481 ? -11.781 -27.156 -12.938 1 95.06 481 ILE A N 1
ATOM 3616 C CA . ILE A 1 481 ? -11.969 -28.578 -12.664 1 95.06 481 ILE A CA 1
ATOM 3617 C C . ILE A 1 481 ? -13.461 -28.906 -12.664 1 95.06 481 ILE A C 1
ATOM 3619 O O . ILE A 1 481 ? -13.883 -29.875 -13.312 1 95.06 481 ILE A O 1
ATOM 3623 N N . LEU A 1 482 ? -14.219 -28.109 -11.969 1 92.75 482 LEU A N 1
ATOM 3624 C CA . LEU A 1 482 ? -15.664 -28.297 -11.906 1 92.75 482 LEU A CA 1
ATOM 3625 C C . LEU A 1 482 ? -16.281 -28.25 -13.297 1 92.75 482 LEU A C 1
ATOM 3627 O O . LEU A 1 482 ? -17.031 -29.156 -13.672 1 92.75 482 LEU A O 1
ATOM 3631 N N . LYS A 1 483 ? -15.953 -27.281 -14.039 1 94.38 483 LYS A N 1
ATOM 3632 C CA . LYS A 1 483 ? -16.562 -27.062 -15.344 1 94.38 483 LYS A CA 1
ATOM 3633 C C . LYS A 1 483 ? -16.172 -28.156 -16.328 1 94.38 483 LYS A C 1
ATOM 3635 O O . LYS A 1 483 ? -17 -28.625 -17.109 1 94.38 483 LYS A O 1
ATOM 3640 N N . HIS A 1 484 ? -14.961 -28.578 -16.297 1 94.94 484 HIS A N 1
ATOM 3641 C CA . HIS A 1 484 ? -14.469 -29.531 -17.281 1 94.94 484 HIS A CA 1
ATOM 3642 C C . HIS A 1 484 ? -14.82 -30.969 -16.891 1 94.94 484 HIS A C 1
ATOM 3644 O O . HIS A 1 484 ? -15.375 -31.719 -17.688 1 94.94 484 HIS A O 1
ATOM 3650 N N . LEU A 1 485 ? -14.555 -31.312 -15.672 1 91.75 485 LEU A N 1
ATOM 3651 C CA . LEU A 1 485 ? -14.68 -32.719 -15.289 1 91.75 485 LEU A CA 1
ATOM 3652 C C . LEU A 1 485 ? -16.094 -33.031 -14.805 1 91.75 485 LEU A C 1
ATOM 3654 O O . LEU A 1 485 ? -16.578 -34.156 -14.977 1 91.75 485 LEU A O 1
ATOM 3658 N N . TRP A 1 486 ? -16.734 -32.031 -14.195 1 89.19 486 TRP A N 1
ATOM 3659 C CA . TRP A 1 486 ? -18.047 -32.281 -13.641 1 89.19 486 TRP A CA 1
ATOM 3660 C C . TRP A 1 486 ? -19.141 -31.875 -14.609 1 89.19 486 TRP A C 1
ATOM 3662 O O . TRP A 1 486 ? -20.094 -32.625 -14.852 1 89.19 486 TRP A O 1
ATOM 3672 N N . PHE A 1 487 ? -19.016 -30.656 -15.133 1 90.75 487 PHE A N 1
ATOM 3673 C CA . PHE A 1 487 ? -20.047 -30.156 -16.016 1 90.75 487 PHE A CA 1
ATOM 3674 C C . PHE A 1 487 ? -19.812 -30.625 -17.453 1 90.75 487 PHE A C 1
ATOM 3676 O O . PHE A 1 487 ? -20.703 -30.531 -18.297 1 90.75 487 PHE A O 1
ATOM 3683 N N . GLY A 1 488 ? -18.625 -31.016 -17.781 1 90.94 488 GLY A N 1
ATOM 3684 C CA . GLY A 1 488 ? -18.344 -31.641 -19.062 1 90.94 488 GLY A CA 1
ATOM 3685 C C . GLY A 1 488 ? -18 -30.641 -20.141 1 90.94 488 GLY A C 1
ATOM 3686 O O . GLY A 1 488 ? -18.016 -30.969 -21.328 1 90.94 488 GLY A O 1
ATOM 3687 N N . MET A 1 489 ? -17.641 -29.5 -19.781 1 93.81 489 MET A N 1
ATOM 3688 C CA . MET A 1 489 ? -17.203 -28.516 -20.766 1 93.81 489 MET A CA 1
ATOM 3689 C C . MET A 1 489 ? -15.875 -28.906 -21.406 1 93.81 489 MET A C 1
ATOM 3691 O O . MET A 1 489 ? -15.023 -29.484 -20.734 1 93.81 489 MET A O 1
ATOM 3695 N N . ASN A 1 490 ? -15.812 -28.547 -22.719 1 96 490 ASN A N 1
ATOM 3696 C CA . ASN A 1 490 ? -14.477 -28.672 -23.281 1 96 490 ASN A CA 1
ATOM 3697 C C . ASN A 1 490 ? -13.461 -27.828 -22.516 1 96 490 ASN A C 1
ATOM 3699 O O . ASN A 1 490 ? -13.82 -26.781 -21.969 1 96 490 ASN A O 1
ATOM 3703 N N . LEU A 1 491 ? -12.219 -28.328 -22.547 1 97.38 491 LEU A N 1
ATOM 3704 C CA . LEU A 1 491 ? -11.219 -27.719 -21.672 1 97.38 491 LEU A CA 1
ATOM 3705 C C . LEU A 1 491 ? -11.07 -26.234 -21.984 1 97.38 491 LEU A C 1
ATOM 3707 O O . LEU A 1 491 ? -11.102 -25.391 -21.078 1 97.38 491 LEU A O 1
ATOM 3711 N N . GLN A 1 492 ? -10.922 -25.875 -23.25 1 97.38 492 GLN A N 1
ATOM 3712 C CA . GLN A 1 492 ? -10.688 -24.469 -23.609 1 97.38 492 GLN A CA 1
ATOM 3713 C C . GLN A 1 492 ? -11.891 -23.609 -23.25 1 97.38 492 GLN A C 1
ATOM 3715 O O . GLN A 1 492 ? -11.734 -22.469 -22.812 1 97.38 492 GLN A O 1
ATOM 3720 N N . ASP A 1 493 ? -13.07 -24.156 -23.469 1 96.5 493 ASP A N 1
ATOM 3721 C CA . ASP A 1 493 ? -14.281 -23.438 -23.094 1 96.5 493 ASP A CA 1
ATOM 3722 C C . ASP A 1 493 ? -14.336 -23.219 -21.578 1 96.5 493 ASP A C 1
ATOM 3724 O O . ASP A 1 493 ? -14.742 -22.156 -21.109 1 96.5 493 ASP A O 1
ATOM 3728 N N . ALA A 1 494 ? -13.977 -24.234 -20.875 1 96.38 494 ALA A N 1
ATOM 3729 C CA . ALA A 1 494 ? -13.953 -24.141 -19.406 1 96.38 494 ALA A CA 1
ATOM 3730 C C . ALA A 1 494 ? -12.969 -23.062 -18.953 1 96.38 494 ALA A C 1
ATOM 3732 O O . ALA A 1 494 ? -13.266 -22.297 -18.016 1 96.38 494 ALA A O 1
ATOM 3733 N N . ILE A 1 495 ? -11.812 -22.984 -19.594 1 96.44 495 ILE A N 1
ATOM 3734 C CA . ILE A 1 495 ? -10.766 -22.031 -19.266 1 96.44 495 ILE A CA 1
ATOM 3735 C C . ILE A 1 495 ? -11.25 -20.609 -19.594 1 96.44 495 ILE A C 1
ATOM 3737 O O . ILE A 1 495 ? -11.031 -19.688 -18.812 1 96.44 495 ILE A O 1
ATOM 3741 N N . ASN A 1 496 ? -12.008 -20.469 -20.656 1 93.56 496 ASN A N 1
ATOM 3742 C CA . ASN A 1 496 ? -12.398 -19.141 -21.156 1 93.56 496 ASN A CA 1
ATOM 3743 C C . ASN A 1 496 ? -13.672 -18.656 -20.469 1 93.56 496 ASN A C 1
ATOM 3745 O O . ASN A 1 496 ? -13.984 -17.453 -20.531 1 93.56 496 ASN A O 1
ATOM 3749 N N . ASP A 1 497 ? -14.383 -19.531 -19.891 1 93.25 497 ASP A N 1
ATOM 3750 C CA . ASP A 1 497 ? -15.664 -19.156 -19.297 1 93.25 497 ASP A CA 1
ATOM 3751 C C . ASP A 1 497 ? -15.477 -18.141 -18.172 1 93.25 497 ASP A C 1
ATOM 3753 O O . ASP A 1 497 ? -14.398 -18.047 -17.594 1 93.25 497 ASP A O 1
ATOM 3757 N N . HIS A 1 498 ? -16.531 -17.281 -17.938 1 92.69 498 HIS A N 1
ATOM 3758 C CA . HIS A 1 498 ? -16.469 -16.25 -16.922 1 92.69 498 HIS A CA 1
ATOM 3759 C C . HIS A 1 498 ? -16.406 -16.859 -15.523 1 92.69 498 HIS A C 1
ATOM 3761 O O . HIS A 1 498 ? -16.844 -17.984 -15.32 1 92.69 498 HIS A O 1
ATOM 3767 N N . ARG A 1 499 ? -15.852 -16.062 -14.586 1 93.5 499 ARG A N 1
ATOM 3768 C CA . ARG A 1 499 ? -15.578 -16.547 -13.242 1 93.5 499 ARG A CA 1
ATOM 3769 C C . ARG A 1 499 ? -16.078 -15.562 -12.195 1 93.5 499 ARG A C 1
ATOM 3771 O O . ARG A 1 499 ? -16.312 -14.391 -12.5 1 93.5 499 ARG A O 1
ATOM 3778 N N . TYR A 1 500 ? -16.344 -16.016 -11.062 1 94.44 500 TYR A N 1
ATOM 3779 C CA . TYR A 1 500 ? -16.547 -15.203 -9.867 1 94.44 500 TYR A CA 1
ATOM 3780 C C . TYR A 1 500 ? -15.789 -15.773 -8.68 1 94.44 500 TYR A C 1
ATOM 3782 O O . TYR A 1 500 ? -15.312 -16.906 -8.727 1 94.44 500 TYR A O 1
ATOM 3790 N N . HIS A 1 501 ? -15.578 -14.984 -7.676 1 93.94 501 HIS A N 1
ATOM 3791 C CA . HIS A 1 501 ? -14.734 -15.289 -6.527 1 93.94 501 HIS A CA 1
ATOM 3792 C C . HIS A 1 501 ? -15.281 -14.648 -5.258 1 93.94 501 HIS A C 1
ATOM 3794 O O . HIS A 1 501 ? -15.828 -13.539 -5.301 1 93.94 501 HIS A O 1
ATOM 3800 N N . HIS A 1 502 ? -15.289 -15.352 -4.203 1 93.44 502 HIS A N 1
ATOM 3801 C CA . HIS A 1 502 ? -15.594 -14.812 -2.885 1 93.44 502 HIS A CA 1
ATOM 3802 C C . HIS A 1 502 ? -14.625 -15.336 -1.835 1 93.44 502 HIS A C 1
ATOM 3804 O O . HIS A 1 502 ? -14.539 -16.547 -1.604 1 93.44 502 HIS A O 1
ATOM 3810 N N . GLN A 1 503 ? -13.914 -14.445 -1.165 1 90.5 503 GLN A N 1
ATOM 3811 C CA . GLN A 1 503 ? -12.914 -14.898 -0.198 1 90.5 503 GLN A CA 1
ATOM 3812 C C . GLN A 1 503 ? -13.141 -14.242 1.162 1 90.5 503 GLN A C 1
ATOM 3814 O O . GLN A 1 503 ? -12.203 -14.117 1.956 1 90.5 503 GLN A O 1
ATOM 3819 N N . LEU A 1 504 ? -14.344 -13.727 1.412 1 86.25 504 LEU A N 1
ATOM 3820 C CA . LEU A 1 504 ? -14.844 -13.172 2.666 1 86.25 504 LEU A CA 1
ATOM 3821 C C . LEU A 1 504 ? -14.438 -11.711 2.814 1 86.25 504 LEU A C 1
ATOM 3823 O O . LEU A 1 504 ? -15.242 -10.883 3.262 1 86.25 504 LEU A O 1
ATOM 3827 N N . PHE A 1 505 ? -13.195 -11.391 2.484 1 77.06 505 PHE A N 1
ATOM 3828 C CA . PHE A 1 505 ? -12.742 -10.008 2.621 1 77.06 505 PHE A CA 1
ATOM 3829 C C . PHE A 1 505 ? -12.367 -9.43 1.263 1 77.06 505 PHE A C 1
ATOM 3831 O O . PHE A 1 505 ? -11.32 -9.766 0.707 1 77.06 505 PHE A O 1
ATOM 3838 N N . PRO A 1 506 ? -13.227 -8.594 0.673 1 76.38 506 PRO A N 1
ATOM 3839 C CA . PRO A 1 506 ? -14.477 -8.109 1.271 1 76.38 506 PRO A CA 1
ATOM 3840 C C . PRO A 1 506 ? -15.617 -9.117 1.159 1 76.38 506 PRO A C 1
ATOM 3842 O O . PRO A 1 506 ? -15.5 -10.102 0.427 1 76.38 506 PRO A O 1
ATOM 3845 N N . MET A 1 507 ? -16.703 -8.758 1.907 1 82.44 507 MET A N 1
ATOM 3846 C CA . MET A 1 507 ? -17.891 -9.609 1.872 1 82.44 507 MET A CA 1
ATOM 3847 C C . MET A 1 507 ? -18.719 -9.344 0.62 1 82.44 507 MET A C 1
ATOM 3849 O O . MET A 1 507 ? -19.875 -8.922 0.713 1 82.44 507 MET A O 1
ATOM 3853 N N . ALA A 1 508 ? -18.141 -9.672 -0.532 1 86.38 508 ALA A N 1
ATOM 3854 C CA . ALA A 1 508 ? -18.781 -9.461 -1.827 1 86.38 508 ALA A CA 1
ATOM 3855 C C . ALA A 1 508 ? -18.328 -10.516 -2.838 1 86.38 508 ALA A C 1
ATOM 3857 O O . ALA A 1 508 ? -17.172 -10.93 -2.84 1 86.38 508 ALA A O 1
ATOM 3858 N N . ILE A 1 509 ? -19.266 -10.93 -3.662 1 93.44 509 ILE A N 1
ATOM 3859 C CA . ILE A 1 509 ? -18.922 -11.734 -4.828 1 93.44 509 ILE A CA 1
ATOM 3860 C C . ILE A 1 509 ? -18.25 -10.852 -5.879 1 93.44 509 ILE A C 1
ATOM 3862 O O . ILE A 1 509 ? -18.828 -9.875 -6.348 1 93.44 509 ILE A O 1
ATOM 3866 N N . GLN A 1 510 ? -17.078 -11.164 -6.188 1 90.38 510 GLN A N 1
ATOM 3867 C CA . GLN A 1 510 ? -16.438 -10.492 -7.316 1 90.38 510 GLN A CA 1
ATOM 3868 C C . GLN A 1 510 ? -16.656 -11.273 -8.609 1 90.38 510 GLN A C 1
ATOM 3870 O O . GLN A 1 510 ? -16.281 -12.438 -8.711 1 90.38 510 GLN A O 1
ATOM 3875 N N . MET A 1 511 ? -17.312 -10.641 -9.57 1 92.69 511 MET A N 1
ATOM 3876 C CA . MET A 1 511 ? -17.656 -11.305 -10.828 1 92.69 511 MET A CA 1
ATOM 3877 C C . MET A 1 511 ? -16.953 -10.617 -12.008 1 92.69 511 MET A C 1
ATOM 3879 O O . MET A 1 511 ? -16.625 -9.438 -11.93 1 92.69 511 MET A O 1
ATOM 3883 N N . GLU A 1 512 ? -16.672 -11.391 -13 1 91.94 512 GLU A N 1
ATOM 3884 C CA . GLU A 1 512 ? -16.266 -10.773 -14.258 1 91.94 512 GLU A CA 1
ATOM 3885 C C . GLU A 1 512 ? -17.438 -10.039 -14.922 1 91.94 512 GLU A C 1
ATOM 3887 O O . GLU A 1 512 ? -18.594 -10.43 -14.75 1 91.94 512 GLU A O 1
ATOM 3892 N N . ASP A 1 513 ? -17.172 -9.062 -15.742 1 88.31 513 ASP A N 1
ATOM 3893 C CA . ASP A 1 513 ? -18.156 -8.172 -16.344 1 88.31 513 ASP A CA 1
ATOM 3894 C C . ASP A 1 513 ? -19.141 -8.953 -17.203 1 88.31 513 ASP A C 1
ATOM 3896 O O . ASP A 1 513 ? -20.297 -8.539 -17.375 1 88.31 513 ASP A O 1
ATOM 3900 N N . THR A 1 514 ? -18.688 -10.008 -17.688 1 90.88 514 THR A N 1
ATOM 3901 C CA . THR A 1 514 ? -19.531 -10.773 -18.594 1 90.88 514 THR A CA 1
ATOM 3902 C C . THR A 1 514 ? -20.734 -11.352 -17.844 1 90.88 514 THR A C 1
ATOM 3904 O O . THR A 1 514 ? -21.734 -11.711 -18.469 1 90.88 514 THR A O 1
ATOM 3907 N N . TYR A 1 515 ? -20.719 -11.359 -16.578 1 93.31 515 TYR A N 1
ATOM 3908 C CA . TYR A 1 515 ? -21.859 -11.805 -15.781 1 93.31 515 TYR A CA 1
ATOM 3909 C C . TYR A 1 515 ? -22.984 -10.781 -15.82 1 93.31 515 TYR A C 1
ATOM 3911 O O . TYR A 1 515 ? -24.125 -11.094 -15.484 1 93.31 515 TYR A O 1
ATOM 3919 N N . LYS A 1 516 ? -22.672 -9.602 -16.188 1 90.81 516 LYS A N 1
ATOM 3920 C CA . LYS A 1 516 ? -23.672 -8.555 -16.234 1 90.81 516 LYS A CA 1
ATOM 3921 C C . LYS A 1 516 ? -24.828 -8.93 -17.172 1 90.81 516 LYS A C 1
ATOM 3923 O O . LYS A 1 516 ? -25.953 -8.453 -17.016 1 90.81 516 LYS A O 1
ATOM 3928 N N . THR A 1 517 ? -24.562 -9.812 -18.094 1 92.56 517 THR A N 1
ATOM 3929 C CA . THR A 1 517 ? -25.594 -10.25 -19.031 1 92.56 517 THR A CA 1
ATOM 3930 C C . THR A 1 517 ? -26.484 -11.305 -18.391 1 92.56 517 THR A C 1
ATOM 3932 O O . THR A 1 517 ? -27.578 -11.594 -18.891 1 92.56 517 THR A O 1
ATOM 3935 N N . GLU A 1 518 ? -26.031 -11.922 -17.359 1 94.06 518 GLU A N 1
ATOM 3936 C CA . GLU A 1 518 ? -26.828 -12.914 -16.641 1 94.06 518 GLU A CA 1
ATOM 3937 C C . GLU A 1 518 ? -27.688 -12.258 -15.562 1 94.06 518 GLU A C 1
ATOM 3939 O O . GLU A 1 518 ? -27.547 -12.562 -14.375 1 94.06 518 GLU A O 1
ATOM 3944 N N . THR A 1 519 ? -28.672 -11.484 -15.945 1 94.94 519 THR A N 1
ATOM 3945 C CA . THR A 1 519 ? -29.438 -10.586 -15.086 1 94.94 519 THR A CA 1
ATOM 3946 C C . THR A 1 519 ? -30.219 -11.383 -14.047 1 94.94 519 THR A C 1
ATOM 3948 O O . THR A 1 519 ? -30.312 -10.977 -12.883 1 94.94 519 THR A O 1
ATOM 3951 N N . GLU A 1 520 ? -30.766 -12.5 -14.445 1 95.56 520 GLU A N 1
ATOM 3952 C CA . GLU A 1 520 ? -31.562 -13.305 -13.516 1 95.56 520 GLU A CA 1
ATOM 3953 C C . GLU A 1 520 ? -30.703 -13.844 -12.383 1 95.56 520 GLU A C 1
ATOM 3955 O O . GLU A 1 520 ? -31.125 -13.867 -11.227 1 95.56 520 GLU A O 1
ATOM 3960 N N . LEU A 1 521 ? -29.578 -14.281 -12.727 1 96.12 521 LEU A N 1
ATOM 3961 C CA . LEU A 1 521 ? -28.672 -14.797 -11.719 1 96.12 521 LEU A CA 1
ATOM 3962 C C . LEU A 1 521 ? -28.234 -13.695 -10.758 1 96.12 521 LEU A C 1
ATOM 3964 O O . LEU A 1 521 ? -28.234 -13.891 -9.547 1 96.12 521 LEU A O 1
ATOM 3968 N N . ILE A 1 522 ? -27.844 -12.562 -11.289 1 95.75 522 ILE A N 1
ATOM 3969 C CA . ILE A 1 522 ? -27.375 -11.43 -10.492 1 95.75 522 ILE A CA 1
ATOM 3970 C C . ILE A 1 522 ? -28.469 -10.977 -9.539 1 95.75 522 ILE A C 1
ATOM 3972 O O . ILE A 1 522 ? -28.234 -10.82 -8.336 1 95.75 522 ILE A O 1
ATOM 3976 N N . GLU A 1 523 ? -29.641 -10.797 -10.047 1 95.19 523 GLU A N 1
ATOM 3977 C CA . GLU A 1 523 ? -30.766 -10.359 -9.227 1 95.19 523 GLU A CA 1
ATOM 3978 C C . GLU A 1 523 ? -31.094 -11.383 -8.141 1 95.19 523 GLU A C 1
ATOM 3980 O O . GLU A 1 523 ? -31.406 -11.016 -7.012 1 95.19 523 GLU A O 1
ATOM 3985 N N . GLY A 1 524 ? -31.078 -12.602 -8.57 1 97 524 GLY A N 1
ATOM 3986 C CA . GLY A 1 524 ? -31.328 -13.656 -7.605 1 97 524 GLY A CA 1
ATOM 3987 C C . GLY A 1 524 ? -30.359 -13.664 -6.445 1 97 524 GLY A C 1
ATOM 3988 O O . GLY A 1 524 ? -30.766 -13.773 -5.285 1 97 524 GLY A O 1
ATOM 3989 N N . LEU A 1 525 ? -29.094 -13.547 -6.727 1 97.19 525 LEU A N 1
ATOM 3990 C CA . LEU A 1 525 ? -28.062 -13.531 -5.691 1 97.19 525 LEU A CA 1
ATOM 3991 C C . LEU A 1 525 ? -28.203 -12.297 -4.812 1 97.19 525 LEU A C 1
ATOM 3993 O O . LEU A 1 525 ? -27.984 -12.359 -3.602 1 97.19 525 LEU A O 1
ATOM 3997 N N . GLN A 1 526 ? -28.516 -11.195 -5.438 1 93.25 526 GLN A N 1
ATOM 3998 C CA . GLN A 1 526 ? -28.734 -9.969 -4.676 1 93.25 526 GLN A CA 1
ATOM 3999 C C . GLN A 1 526 ? -29.938 -10.102 -3.748 1 93.25 526 GLN A C 1
ATOM 4001 O O . GLN A 1 526 ? -29.906 -9.633 -2.609 1 93.25 526 GLN A O 1
ATOM 4006 N N . LYS A 1 527 ? -30.969 -10.664 -4.234 1 94.69 527 LYS A N 1
ATOM 4007 C CA . LYS A 1 527 ? -32.156 -10.883 -3.43 1 94.69 527 LYS A CA 1
ATOM 4008 C C . LYS A 1 527 ? -31.859 -11.766 -2.225 1 94.69 527 LYS A C 1
ATOM 4010 O O . LYS A 1 527 ? -32.438 -11.586 -1.153 1 94.69 527 LYS A O 1
ATOM 4015 N N . ILE A 1 528 ? -31.016 -12.734 -2.451 1 96.69 528 ILE A N 1
ATOM 4016 C CA . ILE A 1 528 ? -30.609 -13.609 -1.358 1 96.69 528 ILE A CA 1
ATOM 4017 C C . ILE A 1 528 ? -29.844 -12.812 -0.31 1 96.69 528 ILE A C 1
ATOM 4019 O O . ILE A 1 528 ? -29.859 -13.148 0.876 1 96.69 528 ILE A O 1
ATOM 4023 N N . GLY A 1 529 ? -29.141 -11.766 -0.79 1 93.5 529 GLY A N 1
ATOM 4024 C CA . GLY A 1 529 ? -28.453 -10.898 0.158 1 93.5 529 GLY A CA 1
ATOM 4025 C C . GLY A 1 529 ? -26.984 -10.703 -0.161 1 93.5 529 GLY A C 1
ATOM 4026 O O . GLY A 1 529 ? -26.266 -10.047 0.595 1 93.5 529 GLY A O 1
ATOM 4027 N N . HIS A 1 530 ? -26.531 -11.188 -1.3 1 93.88 530 HIS A N 1
ATOM 4028 C CA . HIS A 1 530 ? -25.125 -11.055 -1.656 1 93.88 530 HIS A CA 1
ATOM 4029 C C . HIS A 1 530 ? -24.812 -9.656 -2.174 1 93.88 530 HIS A C 1
ATOM 4031 O O . HIS A 1 530 ? -25.625 -9.062 -2.896 1 93.88 530 HIS A O 1
ATOM 4037 N N . ASN A 1 531 ? -23.672 -9.094 -1.721 1 86.06 531 ASN A N 1
ATOM 4038 C CA . ASN A 1 531 ? -23.078 -7.969 -2.428 1 86.06 531 ASN A CA 1
ATOM 4039 C C . ASN A 1 531 ? -22.281 -8.438 -3.646 1 86.06 531 ASN A C 1
ATOM 4041 O O . ASN A 1 531 ? -21.609 -9.469 -3.6 1 86.06 531 ASN A O 1
ATOM 4045 N N . ILE A 1 532 ? -22.422 -7.699 -4.707 1 88.38 532 ILE A N 1
ATOM 4046 C CA . ILE A 1 532 ? -21.734 -8.094 -5.938 1 88.38 532 ILE A CA 1
ATOM 4047 C C . ILE A 1 532 ? -20.906 -6.926 -6.461 1 88.38 532 ILE A C 1
ATOM 4049 O O . ILE A 1 532 ? -21.375 -5.785 -6.492 1 88.38 532 ILE A O 1
ATOM 4053 N N . THR A 1 533 ? -19.641 -7.203 -6.719 1 83.38 533 THR A N 1
ATOM 4054 C CA . THR A 1 533 ? -18.766 -6.258 -7.402 1 83.38 533 THR A CA 1
ATOM 4055 C C . THR A 1 533 ? -18.25 -6.855 -8.703 1 83.38 533 THR A C 1
ATOM 4057 O O . THR A 1 533 ? -18.219 -8.078 -8.875 1 83.38 533 THR A O 1
ATOM 4060 N N . PHE A 1 534 ? -17.859 -6 -9.633 1 82.56 534 PHE A N 1
ATOM 4061 C CA . PHE A 1 534 ? -17.359 -6.461 -10.922 1 82.56 534 PHE A CA 1
ATOM 4062 C C . PHE A 1 534 ? -15.898 -6.094 -11.094 1 82.56 534 PHE A C 1
ATOM 4064 O O . PHE A 1 534 ? -15.484 -4.977 -10.766 1 82.56 534 PHE A O 1
ATOM 4071 N N . ALA A 1 535 ? -15.133 -7.094 -11.453 1 77.38 535 ALA A N 1
ATOM 4072 C CA . ALA A 1 535 ? -13.688 -6.918 -11.609 1 77.38 535 ALA A CA 1
ATOM 4073 C C . ALA A 1 535 ? -13.344 -6.395 -13 1 77.38 535 ALA A C 1
ATOM 4075 O O . ALA A 1 535 ? -14.148 -6.508 -13.93 1 77.38 535 ALA A O 1
ATOM 4076 N N . ALA A 1 536 ? -12.039 -5.926 -13.039 1 67.5 536 ALA A N 1
ATOM 4077 C CA . ALA A 1 536 ? -11.477 -5.547 -14.336 1 67.5 536 ALA A CA 1
ATOM 4078 C C . ALA A 1 536 ? -11.25 -6.773 -15.219 1 67.5 536 ALA A C 1
ATOM 4080 O O . ALA A 1 536 ? -11.242 -7.902 -14.727 1 67.5 536 ALA A O 1
ATOM 4081 N N . PRO A 1 537 ? -11.094 -6.637 -16.516 1 62.69 537 PRO A N 1
ATOM 4082 C CA . PRO A 1 537 ? -10.914 -7.762 -17.438 1 62.69 537 PRO A CA 1
ATOM 4083 C C . PRO A 1 537 ? -9.75 -8.664 -17.047 1 62.69 537 PRO A C 1
ATOM 4085 O O . PRO A 1 537 ? -9.812 -9.883 -17.234 1 62.69 537 PRO A O 1
ATOM 4088 N N . ASP A 1 538 ? -8.766 -8.078 -16.516 1 63.22 538 ASP A N 1
ATOM 4089 C CA . ASP A 1 538 ? -7.602 -8.875 -16.125 1 63.22 538 ASP A CA 1
ATOM 4090 C C . ASP A 1 538 ? -7.566 -9.109 -14.617 1 63.22 538 ASP A C 1
ATOM 4092 O O . ASP A 1 538 ? -6.5 -9.344 -14.047 1 63.22 538 ASP A O 1
ATOM 4096 N N . GLY A 1 539 ? -8.773 -9.156 -14.148 1 68.06 539 GLY A N 1
ATOM 4097 C CA . GLY A 1 539 ? -8.836 -9.188 -12.695 1 68.06 539 GLY A CA 1
ATOM 4098 C C . GLY A 1 539 ? -8.828 -10.594 -12.125 1 68.06 539 GLY A C 1
ATOM 4099 O O . GLY A 1 539 ? -8.805 -10.773 -10.906 1 68.06 539 GLY A O 1
ATOM 4100 N N . PHE A 1 540 ? -8.805 -11.594 -13.023 1 76.25 540 PHE A N 1
ATOM 4101 C CA . PHE A 1 540 ? -8.82 -12.961 -12.523 1 76.25 540 PHE A CA 1
ATOM 4102 C C . PHE A 1 540 ? -7.562 -13.711 -12.953 1 76.25 540 PHE A C 1
ATOM 4104 O O . PHE A 1 540 ? -6.875 -13.305 -13.891 1 76.25 540 PHE A O 1
ATOM 4111 N N . SER A 1 541 ? -7.328 -14.836 -12.203 1 88.19 541 SER A N 1
ATOM 4112 C CA . SER A 1 541 ? -6.137 -15.648 -12.422 1 88.19 541 SER A CA 1
ATOM 4113 C C . SER A 1 541 ? -6.168 -16.312 -13.797 1 88.19 541 SER A C 1
ATOM 4115 O O . SER A 1 541 ? -7.242 -16.641 -14.312 1 88.19 541 SER A O 1
ATOM 4117 N N . ALA A 1 542 ? -5.027 -16.5 -14.367 1 92.31 542 ALA A N 1
ATOM 4118 C CA . ALA A 1 542 ? -4.895 -17.094 -15.688 1 92.31 542 ALA A CA 1
ATOM 4119 C C . ALA A 1 542 ? -4.48 -18.562 -15.586 1 92.31 542 ALA A C 1
ATOM 4121 O O . ALA A 1 542 ? -3.398 -18.875 -15.086 1 92.31 542 ALA A O 1
ATOM 4122 N N . LEU A 1 543 ? -5.258 -19.406 -16.219 1 96.12 543 LEU A N 1
ATOM 4123 C CA . LEU A 1 543 ? -5.078 -20.844 -16.109 1 96.12 543 LEU A CA 1
ATOM 4124 C C . LEU A 1 543 ? -4.164 -21.375 -17.203 1 96.12 543 LEU A C 1
ATOM 4126 O O . LEU A 1 543 ? -4.156 -20.828 -18.312 1 96.12 543 LEU A O 1
ATOM 4130 N N . THR A 1 544 ? -3.365 -22.375 -16.953 1 97.69 544 THR A N 1
ATOM 4131 C CA . THR A 1 544 ? -2.799 -23.328 -17.891 1 97.69 544 THR A CA 1
ATOM 4132 C C . THR A 1 544 ? -3.223 -24.75 -17.516 1 97.69 544 THR A C 1
ATOM 4134 O O . THR A 1 544 ? -3.281 -25.109 -16.344 1 97.69 544 THR A O 1
ATOM 4137 N N . SER A 1 545 ? -3.588 -25.484 -18.531 1 98.56 545 SER A N 1
ATOM 4138 C CA . SER A 1 545 ? -4.145 -26.797 -18.219 1 98.56 545 SER A CA 1
ATOM 4139 C C . SER A 1 545 ? -3.947 -27.766 -19.375 1 98.56 545 SER A C 1
ATOM 4141 O O . SER A 1 545 ? -3.756 -27.359 -20.516 1 98.56 545 SER A O 1
ATOM 4143 N N . ILE A 1 546 ? -3.881 -29.031 -19.078 1 98.75 546 ILE A N 1
ATOM 4144 C CA . ILE A 1 546 ? -3.871 -30.141 -20.016 1 98.75 546 ILE A CA 1
ATOM 4145 C C . ILE A 1 546 ? -4.891 -31.188 -19.578 1 98.75 546 ILE A C 1
ATOM 4147 O O . ILE A 1 546 ? -4.934 -31.578 -18.406 1 98.75 546 ILE A O 1
ATOM 4151 N N . SER A 1 547 ? -5.695 -31.578 -20.453 1 98.19 547 SER A N 1
ATOM 4152 C CA . SER A 1 547 ? -6.645 -32.656 -20.203 1 98.19 547 SER A CA 1
ATOM 4153 C C . SER A 1 547 ? -6.312 -33.906 -21.047 1 98.19 547 SER A C 1
ATOM 4155 O O . SER A 1 547 ? -5.84 -33.781 -22.188 1 98.19 547 SER A O 1
ATOM 4157 N N . ASN A 1 548 ? -6.469 -35 -20.453 1 97 548 ASN A N 1
ATOM 4158 C CA . ASN A 1 548 ? -6.309 -36.281 -21.109 1 97 548 ASN A CA 1
ATOM 4159 C C . ASN A 1 548 ? -7.531 -37.188 -20.922 1 97 548 ASN A C 1
ATOM 4161 O O . ASN A 1 548 ? -7.652 -37.844 -19.891 1 97 548 ASN A O 1
ATOM 4165 N N . ASN A 1 549 ? -8.367 -37.188 -21.844 1 92.38 549 ASN A N 1
ATOM 4166 C CA . ASN A 1 549 ? -9.547 -38.062 -21.812 1 92.38 549 ASN A CA 1
ATOM 4167 C C . ASN A 1 549 ? -9.32 -39.344 -22.594 1 92.38 549 ASN A C 1
ATOM 4169 O O . ASN A 1 549 ? -9.672 -39.438 -23.781 1 92.38 549 ASN A O 1
ATOM 4173 N N . ASN A 1 550 ? -8.883 -40.344 -21.953 1 89.5 550 ASN A N 1
ATOM 4174 C CA . ASN A 1 550 ? -8.641 -41.656 -22.547 1 89.5 550 ASN A CA 1
ATOM 4175 C C . ASN A 1 550 ? -7.742 -41.562 -23.781 1 89.5 550 ASN A C 1
ATOM 4177 O O . ASN A 1 550 ? -8.078 -42.094 -24.844 1 89.5 550 ASN A O 1
ATOM 4181 N N . GLY A 1 551 ? -6.77 -40.719 -23.656 1 90.94 551 GLY A N 1
ATOM 4182 C CA . GLY A 1 551 ? -5.793 -40.625 -24.734 1 90.94 551 GLY A CA 1
ATOM 4183 C C . GLY A 1 551 ? -5.984 -39.375 -25.578 1 90.94 551 GLY A C 1
ATOM 4184 O O . GLY A 1 551 ? -5.086 -39 -26.344 1 90.94 551 GLY A O 1
ATOM 4185 N N . ASP A 1 552 ? -7.098 -38.812 -25.562 1 94.44 552 ASP A N 1
ATOM 4186 C CA . ASP A 1 552 ? -7.312 -37.531 -26.234 1 94.44 552 ASP A CA 1
ATOM 4187 C C . ASP A 1 552 ? -6.77 -36.375 -25.406 1 94.44 552 ASP A C 1
ATOM 4189 O O . ASP A 1 552 ? -7.457 -35.844 -24.516 1 94.44 552 ASP A O 1
ATOM 4193 N N . ILE A 1 553 ? -5.598 -35.938 -25.781 1 97.31 553 ILE A N 1
ATOM 4194 C CA . ILE A 1 553 ? -4.91 -34.875 -25.016 1 97.31 553 ILE A CA 1
ATOM 4195 C C . ILE A 1 553 ? -5.234 -33.531 -25.609 1 97.31 553 ILE A C 1
ATOM 4197 O O . ILE A 1 553 ? -5.055 -33.281 -26.812 1 97.31 553 ILE A O 1
ATOM 4201 N N . VAL A 1 554 ? -5.746 -32.656 -24.781 1 98 554 VAL A N 1
ATOM 4202 C CA . VAL A 1 554 ? -6.043 -31.266 -25.141 1 98 554 VAL A CA 1
ATOM 4203 C C . VAL A 1 554 ? -5.379 -30.312 -24.141 1 98 554 VAL A C 1
ATOM 4205 O O . VAL A 1 554 ? -5.453 -30.516 -22.938 1 98 554 VAL A O 1
ATOM 4208 N N . ALA A 1 555 ? -4.672 -29.375 -24.703 1 98.12 555 ALA A N 1
ATOM 4209 C CA . ALA A 1 555 ? -4.02 -28.359 -23.875 1 98.12 555 ALA A CA 1
ATOM 4210 C C . ALA A 1 555 ? -4.648 -26.984 -24.078 1 98.12 555 ALA A C 1
ATOM 4212 O O . ALA A 1 555 ? -5.199 -26.703 -25.141 1 98.12 555 ALA A O 1
ATOM 4213 N N . GLY A 1 556 ? -4.629 -26.203 -23.016 1 97.81 556 GLY A N 1
ATOM 4214 C CA . GLY A 1 556 ? -5.195 -24.859 -23.109 1 97.81 556 GLY A CA 1
ATOM 4215 C C . GLY A 1 556 ? -4.543 -23.875 -22.156 1 97.81 556 GLY A C 1
ATOM 4216 O O . GLY A 1 556 ? -4.027 -24.266 -21.109 1 97.81 556 GLY A O 1
ATOM 4217 N N . TYR A 1 557 ? -4.492 -22.625 -22.578 1 96.5 557 TYR A N 1
ATOM 4218 C CA . TYR A 1 557 ? -4.102 -21.5 -21.719 1 96.5 557 TYR A CA 1
ATOM 4219 C C . TYR A 1 557 ? -5.176 -20.422 -21.703 1 96.5 557 TYR A C 1
ATOM 4221 O O . TYR A 1 557 ? -6.078 -20.422 -22.547 1 96.5 557 TYR A O 1
ATOM 4229 N N . ASP A 1 558 ? -5.109 -19.547 -20.75 1 94.38 558 ASP A N 1
ATOM 4230 C CA . ASP A 1 558 ? -6.156 -18.578 -20.438 1 94.38 558 ASP A CA 1
ATOM 4231 C C . ASP A 1 558 ? -6.008 -17.312 -21.266 1 94.38 558 ASP A C 1
ATOM 4233 O O . ASP A 1 558 ? -4.957 -16.672 -21.25 1 94.38 558 ASP A O 1
ATOM 4237 N N . ILE A 1 559 ? -7.023 -16.906 -21.906 1 88.69 559 ILE A N 1
ATOM 4238 C CA . ILE A 1 559 ? -7.004 -15.75 -22.781 1 88.69 559 ILE A CA 1
ATOM 4239 C C . ILE A 1 559 ? -6.816 -14.477 -21.969 1 88.69 559 ILE A C 1
ATOM 4241 O O . ILE A 1 559 ? -6.48 -13.422 -22.5 1 88.69 559 ILE A O 1
ATOM 4245 N N . ARG A 1 560 ? -7.062 -14.539 -20.688 1 89.88 560 ARG A N 1
ATOM 4246 C CA . ARG A 1 560 ? -6.871 -13.391 -19.812 1 89.88 560 ARG A CA 1
ATOM 4247 C C . ARG A 1 560 ? -5.402 -12.984 -19.75 1 89.88 560 ARG A C 1
ATOM 4249 O O . ARG A 1 560 ? -5.074 -11.875 -19.328 1 89.88 560 ARG A O 1
ATOM 4256 N N . ARG A 1 561 ? -4.594 -13.898 -20.031 1 90.38 561 ARG A N 1
ATOM 4257 C CA . ARG A 1 561 ? -3.156 -13.68 -20.172 1 90.38 561 ARG A CA 1
ATOM 4258 C C . ARG A 1 561 ? -2.635 -14.312 -21.469 1 90.38 561 ARG A C 1
ATOM 4260 O O . ARG A 1 561 ? -3.385 -14.977 -22.188 1 90.38 561 ARG A O 1
ATOM 4267 N N . SER A 1 562 ? -1.436 -14.086 -21.844 1 90.25 562 SER A N 1
ATOM 4268 C CA . SER A 1 562 ? -0.822 -14.789 -22.969 1 90.25 562 SER A CA 1
ATOM 4269 C C . SER A 1 562 ? -0.383 -16.188 -22.578 1 90.25 562 SER A C 1
ATOM 4271 O O . SER A 1 562 ? -0.35 -16.531 -21.391 1 90.25 562 SER A O 1
ATOM 4273 N N . GLY A 1 563 ? -0.157 -16.984 -23.531 1 95.06 563 GLY A N 1
ATOM 4274 C CA . GLY A 1 563 ? 0.343 -18.328 -23.297 1 95.06 563 GLY A CA 1
ATOM 4275 C C . GLY A 1 563 ? 0.81 -19.031 -24.547 1 95.06 563 GLY A C 1
ATOM 4276 O O . GLY A 1 563 ? 0.825 -18.438 -25.625 1 95.06 563 GLY A O 1
ATOM 4277 N N . SER A 1 564 ? 1.296 -20.203 -24.328 1 97.75 564 SER A N 1
ATOM 4278 C CA . SER A 1 564 ? 1.753 -21.031 -25.438 1 97.75 564 SER A CA 1
ATOM 4279 C C . SER A 1 564 ? 1.587 -22.516 -25.141 1 97.75 564 SER A C 1
ATOM 4281 O O . SER A 1 564 ? 1.534 -22.906 -23.969 1 97.75 564 SER A O 1
ATOM 4283 N N . ILE A 1 565 ? 1.408 -23.219 -26.25 1 98.44 565 ILE A N 1
ATOM 4284 C CA . ILE A 1 565 ? 1.224 -24.672 -26.172 1 98.44 565 ILE A CA 1
ATOM 4285 C C . ILE A 1 565 ? 2.215 -25.359 -27.109 1 98.44 565 ILE A C 1
ATOM 4287 O O . ILE A 1 565 ? 2.465 -24.891 -28.219 1 98.44 565 ILE A O 1
ATOM 4291 N N . TYR A 1 566 ? 2.824 -26.391 -26.594 1 98.62 566 TYR A N 1
ATOM 4292 C CA . TYR A 1 566 ? 3.613 -27.312 -27.391 1 98.62 566 TYR A CA 1
ATOM 4293 C C . TYR A 1 566 ? 3.08 -28.734 -27.281 1 98.62 566 TYR A C 1
ATOM 4295 O O . TYR A 1 566 ? 2.984 -29.281 -26.172 1 98.62 566 TYR A O 1
ATOM 4303 N N . TYR A 1 567 ? 2.695 -29.344 -28.391 1 97.88 567 TYR A N 1
ATOM 4304 C CA . TYR A 1 567 ? 2.26 -30.734 -28.406 1 97.88 567 TYR A CA 1
ATOM 4305 C C . TYR A 1 567 ? 3.395 -31.656 -28.844 1 97.88 567 TYR A C 1
ATOM 4307 O O . TYR A 1 567 ? 4.195 -31.297 -29.703 1 97.88 567 TYR A O 1
ATOM 4315 N N . ILE A 1 568 ? 3.383 -32.75 -28.234 1 96.5 568 ILE A N 1
ATOM 4316 C CA . ILE A 1 568 ? 4.281 -33.812 -28.641 1 96.5 568 ILE A CA 1
ATOM 4317 C C . ILE A 1 568 ? 3.49 -34.906 -29.344 1 96.5 568 ILE A C 1
ATOM 4319 O O . ILE A 1 568 ? 2.506 -35.406 -28.812 1 96.5 568 ILE A O 1
ATOM 4323 N N . TYR A 1 569 ? 4.039 -35.281 -30.484 1 93.25 569 TYR A N 1
ATOM 4324 C CA . TYR A 1 569 ? 3.338 -36.281 -31.281 1 93.25 569 TYR A CA 1
ATOM 4325 C C . TYR A 1 569 ? 4.102 -37.594 -31.281 1 93.25 569 TYR A C 1
ATOM 4327 O O . TYR A 1 569 ? 5.324 -37.625 -31.156 1 93.25 569 TYR A O 1
ATOM 4335 N N . MET B 1 1 ? 11.695 50.188 88.875 1 29.81 1 MET B N 1
ATOM 4336 C CA . MET B 1 1 ? 13.141 50.312 88.688 1 29.81 1 MET B CA 1
ATOM 4337 C C . MET B 1 1 ? 13.469 50.875 87.312 1 29.81 1 MET B C 1
ATOM 4339 O O . MET B 1 1 ? 13.234 50.25 86.312 1 29.81 1 MET B O 1
ATOM 4343 N N . LYS B 1 2 ? 13.242 52.188 87.25 1 45.16 2 LYS B N 1
ATOM 4344 C CA . LYS B 1 2 ? 13.539 53.031 86.125 1 45.16 2 LYS B CA 1
ATOM 4345 C C . LYS B 1 2 ? 15 52.906 85.688 1 45.16 2 LYS B C 1
ATOM 4347 O O . LYS B 1 2 ? 15.906 53.188 86.5 1 45.16 2 LYS B O 1
ATOM 4352 N N . ILE B 1 3 ? 15.336 51.906 84.875 1 48.56 3 ILE B N 1
ATOM 4353 C CA . ILE B 1 3 ? 16.688 51.625 84.375 1 48.56 3 ILE B CA 1
ATOM 4354 C C . ILE B 1 3 ? 17.25 52.875 83.75 1 48.56 3 ILE B C 1
ATOM 4356 O O . ILE B 1 3 ? 16.703 53.406 82.75 1 48.56 3 ILE B O 1
ATOM 4360 N N . ASN B 1 4 ? 17.906 53.75 84.438 1 50.78 4 ASN B N 1
ATOM 4361 C CA . ASN B 1 4 ? 18.656 54.969 84.125 1 50.78 4 ASN B CA 1
ATOM 4362 C C . ASN B 1 4 ? 19.812 54.656 83.188 1 50.78 4 ASN B C 1
ATOM 4364 O O . ASN B 1 4 ? 20.844 54.125 83.562 1 50.78 4 ASN B O 1
ATOM 4368 N N . LEU B 1 5 ? 19.562 54.375 82 1 54.72 5 LEU B N 1
ATOM 4369 C CA . LEU B 1 5 ? 20.609 54.094 81.062 1 54.72 5 LEU B CA 1
ATOM 4370 C C . LEU B 1 5 ? 21.422 55.344 80.75 1 54.72 5 LEU B C 1
ATOM 4372 O O . LEU B 1 5 ? 20.875 56.438 80.688 1 54.72 5 LEU B O 1
ATOM 4376 N N . SER B 1 6 ? 22.656 55.406 80.938 1 66 6 SER B N 1
ATOM 4377 C CA . SER B 1 6 ? 23.625 56.469 80.75 1 66 6 SER B CA 1
ATOM 4378 C C . SER B 1 6 ? 23.516 57.062 79.375 1 66 6 SER B C 1
ATOM 4380 O O . SER B 1 6 ? 22.969 56.438 78.438 1 66 6 SER B O 1
ATOM 4382 N N . ARG B 1 7 ? 23.969 58.344 79.25 1 63.47 7 ARG B N 1
ATOM 4383 C CA . ARG B 1 7 ? 23.875 59.125 78 1 63.47 7 ARG B CA 1
ATOM 4384 C C . ARG B 1 7 ? 24.547 58.406 76.875 1 63.47 7 ARG B C 1
ATOM 4386 O O . ARG B 1 7 ? 24.031 58.406 75.75 1 63.47 7 ARG B O 1
ATOM 4393 N N . ALA B 1 8 ? 25.656 57.781 77.125 1 64.5 8 ALA B N 1
ATOM 4394 C CA . ALA B 1 8 ? 26.406 57.062 76.125 1 64.5 8 ALA B CA 1
ATOM 4395 C C . ALA B 1 8 ? 25.672 55.812 75.688 1 64.5 8 ALA B C 1
ATOM 4397 O O . ALA B 1 8 ? 25.641 55.5 74.5 1 64.5 8 ALA B O 1
ATOM 4398 N N . ALA B 1 9 ? 25.047 55.281 76.625 1 65.38 9 ALA B N 1
ATOM 4399 C CA . ALA B 1 9 ? 24.266 54.062 76.375 1 65.38 9 ALA B CA 1
ATOM 4400 C C . ALA B 1 9 ? 23 54.406 75.562 1 65.38 9 ALA B C 1
ATOM 4402 O O . ALA B 1 9 ? 22.625 53.656 74.688 1 65.38 9 ALA B O 1
ATOM 4403 N N . LYS B 1 10 ? 22.5 55.594 75.75 1 70.31 10 LYS B N 1
ATOM 4404 C CA . LYS B 1 10 ? 21.297 56.031 75.062 1 70.31 10 LYS B CA 1
ATOM 4405 C C . LYS B 1 10 ? 21.641 56.375 73.625 1 70.31 10 LYS B C 1
ATOM 4407 O O . LYS B 1 10 ? 20.891 56.062 72.688 1 70.31 10 LYS B O 1
ATOM 4412 N N . LYS B 1 11 ? 22.797 57.062 73.5 1 69.75 11 LYS B N 1
ATOM 4413 C CA . LYS B 1 11 ? 23.266 57.406 72.188 1 69.75 11 LYS B CA 1
ATOM 4414 C C . LYS B 1 11 ? 23.547 56.156 71.312 1 69.75 11 LYS B C 1
ATOM 4416 O O . LYS B 1 11 ? 23.188 56.094 70.188 1 69.75 11 LYS B O 1
ATOM 4421 N N . ASN B 1 12 ? 24.156 55.188 72 1 68.5 12 ASN B N 1
ATOM 4422 C CA . ASN B 1 12 ? 24.453 53.938 71.312 1 68.5 12 ASN B CA 1
ATOM 4423 C C . ASN B 1 12 ? 23.172 53.156 71 1 68.5 12 ASN B C 1
ATOM 4425 O O . ASN B 1 12 ? 23.078 52.531 69.938 1 68.5 12 ASN B O 1
ATOM 4429 N N . LEU B 1 13 ? 22.203 53.344 71.812 1 69.56 13 LEU B N 1
ATOM 4430 C CA . LEU B 1 13 ? 20.922 52.688 71.625 1 69.56 13 LEU B CA 1
ATOM 4431 C C . LEU B 1 13 ? 20.188 53.344 70.438 1 69.56 13 LEU B C 1
ATOM 4433 O O . LEU B 1 13 ? 19.594 52.656 69.625 1 69.56 13 LEU B O 1
ATOM 4437 N N . TYR B 1 14 ? 20.297 54.75 70.438 1 72.19 14 TYR B N 1
ATOM 4438 C CA . TYR B 1 14 ? 19.656 55.438 69.375 1 72.19 14 TYR B CA 1
ATOM 4439 C C . TYR B 1 14 ? 20.344 55.156 68 1 72.19 14 TYR B C 1
ATOM 4441 O O . TYR B 1 14 ? 19.688 54.969 67 1 72.19 14 TYR B O 1
ATOM 4449 N N . ILE B 1 15 ? 21.672 55 68.062 1 73.94 15 ILE B N 1
ATOM 4450 C CA . ILE B 1 15 ? 22.438 54.656 66.875 1 73.94 15 ILE B CA 1
ATOM 4451 C C . ILE B 1 15 ? 22.109 53.25 66.438 1 73.94 15 ILE B C 1
ATOM 4453 O O . ILE B 1 15 ? 21.938 52.969 65.25 1 73.94 15 ILE B O 1
ATOM 4457 N N . THR B 1 16 ? 21.984 52.344 67.375 1 69.75 16 THR B N 1
ATOM 4458 C CA . THR B 1 16 ? 21.641 50.969 67.062 1 69.75 16 THR B CA 1
ATOM 4459 C C . THR B 1 16 ? 20.219 50.875 66.562 1 69.75 16 THR B C 1
ATOM 4461 O O . THR B 1 16 ? 19.953 50.125 65.562 1 69.75 16 THR B O 1
ATOM 4464 N N . LEU B 1 17 ? 19.328 51.656 67.062 1 71.56 17 LEU B N 1
ATOM 4465 C CA . LEU B 1 17 ? 17.938 51.656 66.625 1 71.56 17 LEU B CA 1
ATOM 4466 C C . LEU B 1 17 ? 17.828 52.281 65.25 1 71.56 17 LEU B C 1
ATOM 4468 O O . LEU B 1 17 ? 17.109 51.781 64.375 1 71.56 17 LEU B O 1
ATOM 4472 N N . ALA B 1 18 ? 18.562 53.406 65.062 1 72.12 18 ALA B N 1
ATOM 4473 C CA . ALA B 1 18 ? 18.578 54.062 63.75 1 72.12 18 ALA B CA 1
ATOM 4474 C C . ALA B 1 18 ? 19.172 53.156 62.688 1 72.12 18 ALA B C 1
ATOM 4476 O O . ALA B 1 18 ? 18.672 53.062 61.562 1 72.12 18 ALA B O 1
ATOM 4477 N N . ALA B 1 19 ? 20.25 52.406 63.031 1 74.31 19 ALA B N 1
ATOM 4478 C CA . ALA B 1 19 ? 20.875 51.469 62.125 1 74.31 19 ALA B CA 1
ATOM 4479 C C . ALA B 1 19 ? 19.938 50.281 61.844 1 74.31 19 ALA B C 1
ATOM 4481 O O . ALA B 1 19 ? 19.875 49.812 60.688 1 74.31 19 ALA B O 1
ATOM 4482 N N . SER B 1 20 ? 19.188 49.875 62.812 1 72.44 20 SER B N 1
ATOM 4483 C CA . SER B 1 20 ? 18.234 48.781 62.625 1 72.44 20 SER B CA 1
ATOM 4484 C C . SER B 1 20 ? 17.078 49.219 61.75 1 72.44 20 SER B C 1
ATOM 4486 O O . SER B 1 20 ? 16.609 48.469 60.875 1 72.44 20 SER B O 1
ATOM 4488 N N . VAL B 1 21 ? 16.656 50.5 61.969 1 72.44 21 VAL B N 1
ATOM 4489 C CA . VAL B 1 21 ? 15.594 51.062 61.125 1 72.44 21 VAL B CA 1
ATOM 4490 C C . VAL B 1 21 ? 16.094 51.219 59.688 1 72.44 21 VAL B C 1
ATOM 4492 O O . VAL B 1 21 ? 15.398 50.906 58.719 1 72.44 21 VAL B O 1
ATOM 4495 N N . LEU B 1 22 ? 17.312 51.75 59.531 1 72.25 22 LEU B N 1
ATOM 4496 C CA . LEU B 1 22 ? 17.906 51.906 58.188 1 72.25 22 LEU B CA 1
ATOM 4497 C C . LEU B 1 22 ? 18.094 50.531 57.531 1 72.25 22 LEU B C 1
ATOM 4499 O O . LEU B 1 22 ? 17.828 50.406 56.344 1 72.25 22 LEU B O 1
ATOM 4503 N N . SER B 1 23 ? 18.5 49.5 58.25 1 72.62 23 SER B N 1
ATOM 4504 C CA . SER B 1 23 ? 18.625 48.156 57.719 1 72.62 23 SER B CA 1
ATOM 4505 C C . SER B 1 23 ? 17.266 47.594 57.344 1 72.62 23 SER B C 1
ATOM 4507 O O . SER B 1 23 ? 17.141 46.938 56.312 1 72.62 23 SER B O 1
ATOM 4509 N N . ALA B 1 24 ? 16.312 47.875 58.125 1 74.88 24 ALA B N 1
ATOM 4510 C CA . ALA B 1 24 ? 14.953 47.406 57.812 1 74.88 24 ALA B CA 1
ATOM 4511 C C . ALA B 1 24 ? 14.398 48.125 56.594 1 74.88 24 ALA B C 1
ATOM 4513 O O . ALA B 1 24 ? 13.75 47.5 55.75 1 74.88 24 ALA B O 1
ATOM 4514 N N . VAL B 1 25 ? 14.648 49.438 56.469 1 72.44 25 VAL B N 1
ATOM 4515 C CA . VAL B 1 25 ? 14.227 50.219 55.281 1 72.44 25 VAL B CA 1
ATOM 4516 C C . VAL B 1 25 ? 14.977 49.719 54.062 1 72.44 25 VAL B C 1
ATOM 4518 O O . VAL B 1 25 ? 14.391 49.531 53 1 72.44 25 VAL B O 1
ATOM 4521 N N . ILE B 1 26 ? 16.281 49.438 54.156 1 71.5 26 ILE B N 1
ATOM 4522 C CA . ILE B 1 26 ? 17.078 48.906 53.031 1 71.5 26 ILE B CA 1
ATOM 4523 C C . ILE B 1 26 ? 16.562 47.5 52.688 1 71.5 26 ILE B C 1
ATOM 4525 O O . ILE B 1 26 ? 16.422 47.188 51.5 1 71.5 26 ILE B O 1
ATOM 4529 N N . LEU B 1 27 ? 16.281 46.688 53.688 1 71.25 27 LEU B N 1
ATOM 4530 C CA . LEU B 1 27 ? 15.703 45.375 53.438 1 71.25 27 LEU B CA 1
ATOM 4531 C C . LEU B 1 27 ? 14.312 45.5 52.812 1 71.25 27 LEU B C 1
ATOM 4533 O O . LEU B 1 27 ? 13.977 44.781 51.875 1 71.25 27 LEU B O 1
ATOM 4537 N N . GLY B 1 28 ? 13.477 46.375 53.312 1 68.38 28 GLY B N 1
ATOM 4538 C CA . GLY B 1 28 ? 12.18 46.656 52.719 1 68.38 28 GLY B CA 1
ATOM 4539 C C . GLY B 1 28 ? 12.273 47.188 51.281 1 68.38 28 GLY B C 1
ATOM 4540 O O . GLY B 1 28 ? 11.531 46.75 50.406 1 68.38 28 GLY B O 1
ATOM 4541 N N . LEU B 1 29 ? 13.156 48.156 51.031 1 65.75 29 LEU B N 1
ATOM 4542 C CA . LEU B 1 29 ? 13.398 48.656 49.688 1 65.75 29 LEU B CA 1
ATOM 4543 C C . LEU B 1 29 ? 13.969 47.562 48.781 1 65.75 29 LEU B C 1
ATOM 4545 O O . LEU B 1 29 ? 13.578 47.406 47.625 1 65.75 29 LEU B O 1
ATOM 4549 N N . THR B 1 30 ? 14.984 46.75 49.312 1 62.66 30 THR B N 1
ATOM 4550 C CA . THR B 1 30 ? 15.5 45.625 48.562 1 62.66 30 THR B CA 1
ATOM 4551 C C . THR B 1 30 ? 14.398 44.594 48.281 1 62.66 30 THR B C 1
ATOM 4553 O O . THR B 1 30 ? 14.297 44.062 47.188 1 62.66 30 THR B O 1
ATOM 4556 N N . LEU B 1 31 ? 13.633 44.312 49.312 1 61.75 31 LEU B N 1
ATOM 4557 C CA . LEU B 1 31 ? 12.492 43.438 49.125 1 61.75 31 LEU B CA 1
ATOM 4558 C C . LEU B 1 31 ? 11.477 44.062 48.156 1 61.75 31 LEU B C 1
ATOM 4560 O O . LEU B 1 31 ? 10.906 43.375 47.312 1 61.75 31 LEU B O 1
ATOM 4564 N N . TYR B 1 32 ? 11.133 45.375 48.375 1 56 32 TYR B N 1
ATOM 4565 C CA . TYR B 1 32 ? 10.258 46.125 47.469 1 56 32 TYR B CA 1
ATOM 4566 C C . TYR B 1 32 ? 10.828 46.094 46.031 1 56 32 TYR B C 1
ATOM 4568 O O . TYR B 1 32 ? 10.094 45.875 45.094 1 56 32 TYR B O 1
ATOM 4576 N N . PHE B 1 33 ? 12.07 46.469 45.844 1 57.19 33 PHE B N 1
ATOM 4577 C CA . PHE B 1 33 ? 12.68 46.438 44.531 1 57.19 33 PHE B CA 1
ATOM 4578 C C . PHE B 1 33 ? 12.883 45 44.062 1 57.19 33 PHE B C 1
ATOM 4580 O O . PHE B 1 33 ? 12.766 44.719 42.844 1 57.19 33 PHE B O 1
ATOM 4587 N N . VAL B 1 34 ? 13.406 44.156 44.906 1 53.06 34 VAL B N 1
ATOM 4588 C CA . VAL B 1 34 ? 13.547 42.75 44.531 1 53.06 34 VAL B CA 1
ATOM 4589 C C . VAL B 1 34 ? 12.164 42.094 44.438 1 53.06 34 VAL B C 1
ATOM 4591 O O . VAL B 1 34 ? 11.891 41.344 43.5 1 53.06 34 VAL B O 1
ATOM 4594 N N . LEU B 1 35 ? 11.367 42.25 45.5 1 50.56 35 LEU B N 1
ATOM 4595 C CA . LEU B 1 35 ? 10.023 41.688 45.438 1 50.56 35 LEU B CA 1
ATOM 4596 C C . LEU B 1 35 ? 9.102 42.531 44.594 1 50.56 35 LEU B C 1
ATOM 4598 O O . LEU B 1 35 ? 8.156 42.031 43.969 1 50.56 35 LEU B O 1
ATOM 4602 N N . GLY B 1 36 ? 9.172 43.875 44.75 1 48.28 36 GLY B N 1
ATOM 4603 C CA . GLY B 1 36 ? 8.281 44.781 44.031 1 48.28 36 GLY B CA 1
ATOM 4604 C C . GLY B 1 36 ? 8.516 44.781 42.531 1 48.28 36 GLY B C 1
ATOM 4605 O O . GLY B 1 36 ? 7.617 45.094 41.75 1 48.28 36 GLY B O 1
ATOM 4606 N N . ASN B 1 37 ? 9.789 45 42.219 1 42.72 37 ASN B N 1
ATOM 4607 C CA . ASN B 1 37 ? 10.031 44.969 40.781 1 42.72 37 ASN B CA 1
ATOM 4608 C C . ASN B 1 37 ? 9.805 43.594 40.188 1 42.72 37 ASN B C 1
ATOM 4610 O O . ASN B 1 37 ? 10.5 43.188 39.25 1 42.72 37 ASN B O 1
ATOM 4614 N N . GLY B 1 38 ? 9.406 42.75 40.969 1 42.62 38 GLY B N 1
ATOM 4615 C CA . GLY B 1 38 ? 9.047 41.531 40.281 1 42.62 38 GLY B CA 1
ATOM 4616 C C . GLY B 1 38 ? 8.086 41.75 39.125 1 42.62 38 GLY B C 1
ATOM 4617 O O . GLY B 1 38 ? 6.867 41.719 39.312 1 42.62 38 GLY B O 1
ATOM 4618 N N . HIS B 1 39 ? 8.266 42.75 38.344 1 44.62 39 HIS B N 1
ATOM 4619 C CA . HIS B 1 39 ? 7.52 42.844 37.094 1 44.62 39 HIS B CA 1
ATOM 4620 C C . HIS B 1 39 ? 7.277 41.438 36.531 1 44.62 39 HIS B C 1
ATOM 4622 O O . HIS B 1 39 ? 8.227 40.75 36.156 1 44.62 39 HIS B O 1
ATOM 4628 N N . THR B 1 40 ? 6.52 40.656 37.188 1 54.06 40 THR B N 1
ATOM 4629 C CA . THR B 1 40 ? 6.125 39.406 36.562 1 54.06 40 THR B CA 1
ATOM 4630 C C . THR B 1 40 ? 5.93 39.594 35.031 1 54.06 40 THR B C 1
ATOM 4632 O O . THR B 1 40 ? 5.109 40.406 34.625 1 54.06 40 THR B O 1
ATOM 4635 N N . LYS B 1 41 ? 6.84 39.375 34.219 1 69.31 41 LYS B N 1
ATOM 4636 C CA . LYS B 1 41 ? 6.875 39.469 32.75 1 69.31 41 LYS B CA 1
ATOM 4637 C C . LYS B 1 41 ? 5.641 38.844 32.125 1 69.31 41 LYS B C 1
ATOM 4639 O O . LYS B 1 41 ? 5.352 37.656 32.344 1 69.31 41 LYS B O 1
ATOM 4644 N N . LYS B 1 42 ? 4.824 39.75 31.766 1 89.38 42 LYS B N 1
ATOM 4645 C CA . LYS B 1 42 ? 3.602 39.312 31.094 1 89.38 42 LYS B CA 1
ATOM 4646 C C . LYS B 1 42 ? 3.908 38.688 29.734 1 89.38 42 LYS B C 1
ATOM 4648 O O . LYS B 1 42 ? 4.719 39.219 28.969 1 89.38 42 LYS B O 1
ATOM 4653 N N . ILE B 1 43 ? 3.312 37.594 29.469 1 94.69 43 ILE B N 1
ATOM 4654 C CA . ILE B 1 43 ? 3.447 36.938 28.172 1 94.69 43 ILE B CA 1
ATOM 4655 C C . ILE B 1 43 ? 2.656 37.719 27.125 1 94.69 43 ILE B C 1
ATOM 4657 O O . ILE B 1 43 ? 1.468 38 27.312 1 94.69 43 ILE B O 1
ATOM 4661 N N . ARG B 1 44 ? 3.359 38.062 26.047 1 95.5 44 ARG B N 1
ATOM 4662 C CA . ARG B 1 44 ? 2.73 38.875 25.016 1 95.5 44 ARG B CA 1
ATOM 4663 C C . ARG B 1 44 ? 2.615 38.125 23.703 1 95.5 44 ARG B C 1
ATOM 4665 O O . ARG B 1 44 ? 1.968 38.562 22.75 1 95.5 44 ARG B O 1
ATOM 4672 N N . GLY B 1 45 ? 3.225 37.031 23.641 1 96.88 45 GLY B N 1
ATOM 4673 C CA . GLY B 1 45 ? 3.203 36.188 22.453 1 96.88 45 GLY B CA 1
ATOM 4674 C C . GLY B 1 45 ? 3.85 34.812 22.656 1 96.88 45 GLY B C 1
ATOM 4675 O O . GLY B 1 45 ? 4.395 34.562 23.734 1 96.88 45 GLY B O 1
ATOM 4676 N N . SER B 1 46 ? 3.732 33.969 21.609 1 98.69 46 SER B N 1
ATOM 4677 C CA . SER B 1 46 ? 4.305 32.625 21.703 1 98.69 46 SER B CA 1
ATOM 4678 C C . SER B 1 46 ? 4.445 31.984 20.328 1 98.69 46 SER B C 1
ATOM 4680 O O . SER B 1 46 ? 3.781 32.406 19.375 1 98.69 46 SER B O 1
ATOM 4682 N N . VAL B 1 47 ? 5.375 31.109 20.234 1 98.81 47 VAL B N 1
ATOM 4683 C CA . VAL B 1 47 ? 5.543 30.203 19.094 1 98.81 47 VAL B CA 1
ATOM 4684 C C . VAL B 1 47 ? 5.508 28.766 19.578 1 98.81 47 VAL B C 1
ATOM 4686 O O . VAL B 1 47 ? 6.199 28.406 20.531 1 98.81 47 VAL B O 1
ATOM 4689 N N . VAL B 1 48 ? 4.668 27.953 18.969 1 98.75 48 VAL B N 1
ATOM 4690 C CA . VAL B 1 48 ? 4.586 26.531 19.297 1 98.75 48 VAL B CA 1
ATOM 4691 C C . VAL B 1 48 ? 4.859 25.703 18.047 1 98.75 48 VAL B C 1
ATOM 4693 O O . VAL B 1 48 ? 4.32 25.984 16.969 1 98.75 48 VAL B O 1
ATOM 4696 N N . THR B 1 49 ? 5.723 24.703 18.125 1 98.19 49 THR B N 1
ATOM 4697 C CA . THR B 1 49 ? 6.105 23.844 17 1 98.19 49 THR B CA 1
ATOM 4698 C C . THR B 1 49 ? 6.137 22.375 17.438 1 98.19 49 THR B C 1
ATOM 4700 O O . THR B 1 49 ? 5.961 22.062 18.609 1 98.19 49 THR B O 1
ATOM 4703 N N . ASN B 1 50 ? 6.297 21.5 16.469 1 95.88 50 ASN B N 1
ATOM 4704 C CA . ASN B 1 50 ? 6.504 20.078 16.734 1 95.88 50 ASN B CA 1
ATOM 4705 C C . ASN B 1 50 ? 7.977 19.766 17.016 1 95.88 50 ASN B C 1
ATOM 4707 O O . ASN B 1 50 ? 8.289 18.938 17.859 1 95.88 50 ASN B O 1
ATOM 4711 N N . GLY B 1 51 ? 8.805 20.453 16.297 1 95.81 51 GLY B N 1
ATOM 4712 C CA . GLY B 1 51 ? 10.227 20.266 16.484 1 95.81 51 GLY B CA 1
ATOM 4713 C C . GLY B 1 51 ? 10.734 20.875 17.781 1 95.81 51 GLY B C 1
ATOM 4714 O O . GLY B 1 51 ? 10.328 21.969 18.156 1 95.81 51 GLY B O 1
ATOM 4715 N N . VAL B 1 52 ? 11.672 20.203 18.375 1 96.81 52 VAL B N 1
ATOM 4716 C CA . VAL B 1 52 ? 12.133 20.609 19.703 1 96.81 52 VAL B CA 1
ATOM 4717 C C . VAL B 1 52 ? 12.961 21.891 19.594 1 96.81 52 VAL B C 1
ATOM 4719 O O . VAL B 1 52 ? 12.938 22.734 20.5 1 96.81 52 VAL B O 1
ATOM 4722 N N . GLU B 1 53 ? 13.586 22.109 18.5 1 97.69 53 GLU B N 1
ATOM 4723 C CA . GLU B 1 53 ? 14.469 23.266 18.328 1 97.69 53 GLU B CA 1
ATOM 4724 C C . GLU B 1 53 ? 13.719 24.422 17.688 1 97.69 53 GLU B C 1
ATOM 4726 O O . GLU B 1 53 ? 14.203 25.562 17.703 1 97.69 53 GLU B O 1
ATOM 4731 N N . CYS B 1 54 ? 12.594 24.219 17.203 1 98.69 54 CYS B N 1
ATOM 4732 C CA . CYS B 1 54 ? 12.055 25.094 16.172 1 98.69 54 CYS B CA 1
ATOM 4733 C C . CYS B 1 54 ? 11.312 26.281 16.797 1 98.69 54 CYS B C 1
ATOM 4735 O O . CYS B 1 54 ? 11.3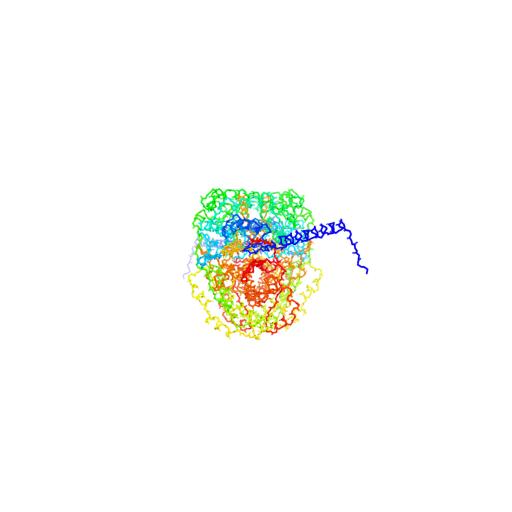05 27.375 16.234 1 98.69 54 CYS B O 1
ATOM 4737 N N . ALA B 1 55 ? 10.641 26.047 17.953 1 98.81 55 ALA B N 1
ATOM 4738 C CA . ALA B 1 55 ? 9.984 27.172 18.609 1 98.81 55 ALA B CA 1
ATOM 4739 C C . ALA B 1 55 ? 11 28.234 19 1 98.81 55 ALA B C 1
ATOM 4741 O O . ALA B 1 55 ? 10.727 29.438 18.875 1 98.81 55 ALA B O 1
ATOM 4742 N N . ASN B 1 56 ? 12.156 27.781 19.469 1 98.62 56 ASN B N 1
ATOM 4743 C CA . ASN B 1 56 ? 13.211 28.734 19.828 1 98.62 56 ASN B CA 1
ATOM 4744 C C . ASN B 1 56 ? 13.688 29.516 18.609 1 98.62 56 ASN B C 1
ATOM 4746 O O . ASN B 1 56 ? 13.898 30.734 18.688 1 98.62 56 ASN B O 1
ATOM 4750 N N . ILE B 1 57 ? 13.836 28.859 17.578 1 98.69 57 ILE B N 1
ATOM 4751 C CA . ILE B 1 57 ? 14.297 29.5 16.359 1 98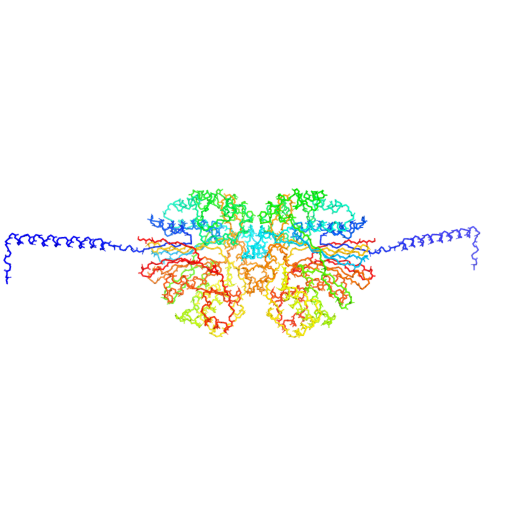.69 57 ILE B CA 1
ATOM 4752 C C . ILE B 1 57 ? 13.25 30.5 15.867 1 98.69 57 ILE B C 1
ATOM 4754 O O . ILE B 1 57 ? 13.57 31.641 15.547 1 98.69 57 ILE B O 1
ATOM 4758 N N . GLY B 1 58 ? 11.984 30.125 15.836 1 98.75 58 GLY B N 1
ATOM 4759 C CA . GLY B 1 58 ? 10.914 31.047 15.477 1 98.75 58 GLY B CA 1
ATOM 4760 C C . GLY B 1 58 ? 10.773 32.219 16.438 1 98.75 58 GLY B C 1
ATOM 4761 O O . GLY B 1 58 ? 10.68 33.375 16.031 1 98.75 58 GLY B O 1
ATOM 4762 N N . GLY B 1 59 ? 10.766 31.891 17.766 1 98.69 59 GLY B N 1
ATOM 4763 C CA . GLY B 1 59 ? 10.617 32.906 18.797 1 98.69 59 GLY B CA 1
ATOM 4764 C C . GLY B 1 59 ? 11.734 33.906 18.812 1 98.69 59 GLY B C 1
ATOM 4765 O O . GLY B 1 59 ? 11.508 35.094 19.094 1 98.69 59 GLY B O 1
ATOM 4766 N N . SER B 1 60 ? 12.914 33.438 18.516 1 98.38 60 SER B N 1
ATOM 4767 C CA . SER B 1 60 ? 14.062 34.344 18.5 1 98.38 60 SER B CA 1
ATOM 4768 C C . SER B 1 60 ? 13.898 35.438 17.438 1 98.38 60 SER B C 1
ATOM 4770 O O . SER B 1 60 ? 14.406 36.562 17.609 1 98.38 60 SER B O 1
ATOM 4772 N N . MET B 1 61 ? 13.242 35.125 16.359 1 98.75 61 MET B N 1
ATOM 4773 C CA . MET B 1 61 ? 12.984 36.125 15.344 1 98.75 61 MET B CA 1
ATOM 4774 C C . MET B 1 61 ? 12.094 37.25 15.891 1 98.75 61 MET B C 1
ATOM 4776 O O . MET B 1 61 ? 12.273 38.406 15.555 1 98.75 61 MET B O 1
ATOM 4780 N N . LEU B 1 62 ? 11.086 36.844 16.703 1 98.31 62 LEU B N 1
ATOM 4781 C CA . LEU B 1 62 ? 10.211 37.844 17.312 1 98.31 62 LEU B CA 1
ATOM 4782 C C . LEU B 1 62 ? 10.992 38.719 18.297 1 98.31 62 LEU B C 1
ATOM 4784 O O . LEU B 1 62 ? 10.758 39.938 18.359 1 98.31 62 LEU B O 1
ATOM 4788 N N . GLU B 1 63 ? 11.906 38.125 19 1 97.31 63 GLU B N 1
ATOM 4789 C CA . GLU B 1 63 ? 12.734 38.875 19.938 1 97.31 63 GLU B CA 1
ATOM 4790 C C . GLU B 1 63 ? 13.586 39.906 19.219 1 97.31 63 GLU B C 1
ATOM 4792 O O . GLU B 1 63 ? 13.867 40.969 19.766 1 97.31 63 GLU B O 1
ATOM 4797 N N . LYS B 1 64 ? 13.922 39.625 18.062 1 97.38 64 LYS B N 1
ATOM 4798 C CA . LYS B 1 64 ? 14.758 40.531 17.25 1 97.38 64 LYS B CA 1
ATOM 4799 C C . LYS B 1 64 ? 13.914 41.594 16.562 1 97.38 64 LYS B C 1
ATOM 4801 O O . LYS B 1 64 ? 14.422 42.344 15.727 1 97.38 64 LYS B O 1
ATOM 4806 N N . GLY B 1 65 ? 12.695 41.594 16.812 1 97.25 65 GLY B N 1
ATOM 4807 C CA . GLY B 1 65 ? 11.82 42.594 16.219 1 97.25 65 GLY B CA 1
ATOM 4808 C C . GLY B 1 65 ? 11.18 42.156 14.93 1 97.25 65 GLY B C 1
ATOM 4809 O O . GLY B 1 65 ? 10.625 42.969 14.188 1 97.25 65 GLY B O 1
ATOM 4810 N N . GLY B 1 66 ? 11.227 40.875 14.648 1 98.56 66 GLY B N 1
ATOM 4811 C CA . GLY B 1 66 ? 10.633 40.344 13.43 1 98.56 66 GLY B CA 1
ATOM 4812 C C . GLY B 1 66 ? 9.117 40.25 13.5 1 98.56 66 GLY B C 1
ATOM 4813 O O . GLY B 1 66 ? 8.531 40.438 14.562 1 98.56 66 GLY B O 1
ATOM 4814 N N . SER B 1 67 ? 8.531 40.031 12.344 1 98.69 67 SER B N 1
ATOM 4815 C CA . SER B 1 67 ? 7.086 39.875 12.227 1 98.69 67 SER B CA 1
ATOM 4816 C C . SER B 1 67 ? 6.664 38.438 12.562 1 98.69 67 SER B C 1
ATOM 4818 O O . SER B 1 67 ? 7.512 37.562 12.727 1 98.69 67 SER B O 1
ATOM 4820 N N . ALA B 1 68 ? 5.301 38.219 12.711 1 98.81 68 ALA B N 1
ATOM 4821 C CA . ALA B 1 68 ? 4.777 36.875 12.836 1 98.81 68 ALA B CA 1
ATOM 4822 C C . ALA B 1 68 ? 5.227 36 11.656 1 98.81 68 ALA B C 1
ATOM 4824 O O . ALA B 1 68 ? 5.508 34.812 11.828 1 98.81 68 ALA B O 1
ATOM 4825 N N . ALA B 1 69 ? 5.289 36.625 10.492 1 98.88 69 ALA B N 1
ATOM 4826 C CA . ALA B 1 69 ? 5.727 35.906 9.297 1 98.88 69 ALA B CA 1
ATOM 4827 C C . ALA B 1 69 ? 7.184 35.469 9.422 1 98.88 69 ALA B C 1
ATOM 4829 O O . ALA B 1 69 ? 7.535 34.344 9.039 1 98.88 69 ALA B O 1
ATOM 4830 N N . ASP B 1 70 ? 8.047 36.406 9.914 1 98.94 70 ASP B N 1
ATOM 4831 C CA . ASP B 1 70 ? 9.445 36.031 10.109 1 98.94 70 ASP B CA 1
ATOM 4832 C C . ASP B 1 70 ? 9.586 34.812 11.023 1 98.94 70 ASP B C 1
ATOM 4834 O O . ASP B 1 70 ? 10.367 33.906 10.742 1 98.94 70 ASP B O 1
ATOM 4838 N N . ALA B 1 71 ? 8.836 34.844 12.109 1 98.94 71 ALA B N 1
ATOM 4839 C CA . ALA B 1 71 ? 8.875 33.719 13.055 1 98.94 71 ALA B CA 1
ATOM 4840 C C . ALA B 1 71 ? 8.383 32.438 12.414 1 98.94 71 ALA B C 1
ATOM 4842 O O . ALA B 1 71 ? 8.984 31.375 12.594 1 98.94 71 ALA B O 1
ATOM 4843 N N . ALA B 1 72 ? 7.297 32.5 11.68 1 98.94 72 ALA B N 1
ATOM 4844 C CA . ALA B 1 72 ? 6.73 31.312 11.016 1 98.94 72 ALA B CA 1
ATOM 4845 C C . ALA B 1 72 ? 7.703 30.75 9.984 1 98.94 72 ALA B C 1
ATOM 4847 O O . ALA B 1 72 ? 7.895 29.531 9.914 1 98.94 72 ALA B O 1
ATOM 4848 N N . ILE B 1 73 ? 8.297 31.625 9.188 1 98.94 73 ILE B N 1
ATOM 4849 C CA . ILE B 1 73 ? 9.227 31.203 8.141 1 98.94 73 I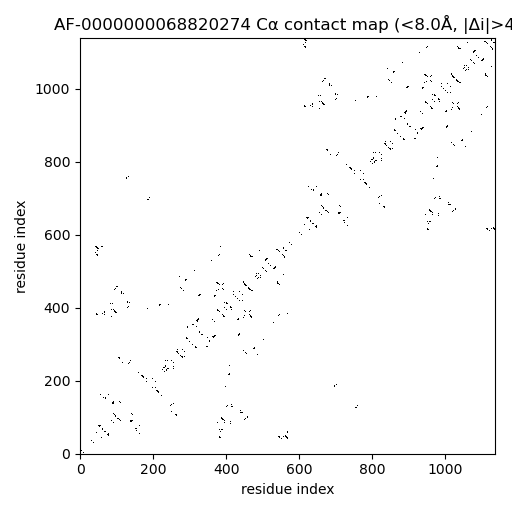LE B CA 1
ATOM 4850 C C . ILE B 1 73 ? 10.422 30.484 8.766 1 98.94 73 ILE B C 1
ATOM 4852 O O . ILE B 1 73 ? 10.797 29.391 8.328 1 98.94 73 ILE B O 1
ATOM 4856 N N . ALA B 1 74 ? 10.992 31.094 9.766 1 98.94 74 ALA B N 1
ATOM 4857 C CA . ALA B 1 74 ? 12.141 30.484 10.43 1 98.94 74 ALA B CA 1
ATOM 4858 C C . ALA B 1 74 ? 11.773 29.141 11.023 1 98.94 74 ALA B C 1
ATOM 4860 O O . ALA B 1 74 ? 12.539 28.172 10.906 1 98.94 74 ALA B O 1
ATOM 4861 N N . ALA B 1 75 ? 10.648 29.094 11.664 1 98.88 75 ALA B N 1
ATOM 4862 C CA . ALA B 1 75 ? 10.188 27.844 12.258 1 98.88 75 ALA B CA 1
ATOM 4863 C C . ALA B 1 75 ? 9.914 26.797 11.188 1 98.88 75 ALA B C 1
ATOM 4865 O O . ALA B 1 75 ? 10.164 25.609 11.406 1 98.88 75 ALA B O 1
ATOM 4866 N N . MET B 1 76 ? 9.375 27.156 10.055 1 98.81 76 MET B N 1
ATOM 4867 C CA . MET B 1 76 ? 9.086 26.219 8.977 1 98.81 76 MET B CA 1
ATOM 4868 C C . MET B 1 76 ? 10.367 25.609 8.414 1 98.81 76 MET B C 1
ATOM 4870 O O . MET B 1 76 ? 10.422 24.406 8.133 1 98.81 76 MET B O 1
ATOM 4874 N N . PHE B 1 77 ? 11.375 26.453 8.219 1 98.88 77 PHE B N 1
ATOM 4875 C CA . PHE B 1 77 ? 12.656 25.906 7.789 1 98.88 77 PHE B CA 1
ATOM 4876 C C . PHE B 1 77 ? 13.18 24.906 8.812 1 98.88 77 PHE B C 1
ATOM 4878 O O . PHE B 1 77 ? 13.672 23.844 8.445 1 98.88 77 PHE B O 1
ATOM 4885 N N . CYS B 1 78 ? 13.062 25.266 10.031 1 98.81 78 CYS B N 1
ATOM 4886 C CA . CYS B 1 78 ? 13.539 24.375 11.094 1 98.81 78 CYS B CA 1
ATOM 4887 C C . CYS B 1 78 ? 12.75 23.078 11.109 1 98.81 78 CYS B C 1
ATOM 4889 O O . CYS B 1 78 ? 13.336 22 11.211 1 98.81 78 CYS B O 1
ATOM 4891 N N . GLU B 1 79 ? 11.406 23.141 11.031 1 98.19 79 GLU B N 1
ATOM 4892 C CA . GLU B 1 79 ? 10.562 21.953 11.031 1 98.19 79 GLU B CA 1
ATOM 4893 C C . GLU B 1 79 ? 10.922 21.016 9.883 1 98.19 79 GLU B C 1
ATOM 4895 O O . GLU B 1 79 ? 10.82 19.797 10.023 1 98.19 79 GLU B O 1
ATOM 4900 N N . SER B 1 80 ? 11.312 21.594 8.766 1 97.75 80 SER B N 1
ATOM 4901 C CA . SER B 1 80 ? 11.695 20.781 7.605 1 97.75 80 SER B CA 1
ATOM 4902 C C . SER B 1 80 ? 12.914 19.922 7.91 1 97.75 80 SER B C 1
ATOM 4904 O O . SER B 1 80 ? 13.086 18.859 7.324 1 97.75 80 SER B O 1
ATOM 4906 N N . ALA B 1 81 ? 13.727 20.391 8.805 1 98 81 ALA B N 1
ATOM 4907 C CA . ALA B 1 81 ? 14.914 19.641 9.211 1 98 81 ALA B CA 1
ATOM 4908 C C . ALA B 1 81 ? 14.609 18.75 10.406 1 98 81 ALA B C 1
ATOM 4910 O O . ALA B 1 81 ? 15.031 17.578 10.445 1 98 81 ALA B O 1
ATOM 4911 N N . ALA B 1 82 ? 13.859 19.234 11.312 1 97 82 ALA B N 1
ATOM 4912 C CA . ALA B 1 82 ? 13.609 18.547 12.57 1 97 82 ALA B CA 1
ATOM 4913 C C . ALA B 1 82 ? 12.664 17.359 12.375 1 97 82 ALA B C 1
ATOM 4915 O O . ALA B 1 82 ? 12.758 16.359 13.078 1 97 82 ALA B O 1
ATOM 4916 N N . MET B 1 83 ? 11.75 17.5 11.438 1 95.12 83 MET B N 1
ATOM 4917 C CA . MET B 1 83 ? 10.82 16.438 11.078 1 95.12 83 MET B CA 1
ATOM 4918 C C . MET B 1 83 ? 10.758 16.25 9.57 1 95.12 83 MET B C 1
ATOM 4920 O O . MET B 1 83 ? 9.68 16.359 8.969 1 95.12 83 MET B O 1
ATOM 4924 N N . PRO B 1 84 ? 11.859 15.852 9.008 1 95.81 84 PRO B N 1
ATOM 4925 C CA . PRO B 1 84 ? 11.914 15.781 7.551 1 95.81 84 PRO B CA 1
ATOM 4926 C C . PRO B 1 84 ? 11.023 14.688 6.973 1 95.81 84 PRO B C 1
ATOM 4928 O O . PRO B 1 84 ? 10.672 14.727 5.793 1 95.81 84 PRO B O 1
ATOM 4931 N N . ALA B 1 85 ? 10.633 13.766 7.852 1 94.81 85 ALA B N 1
ATOM 4932 C CA . ALA B 1 85 ? 9.766 12.68 7.414 1 94.81 85 ALA B CA 1
ATOM 4933 C C . ALA B 1 85 ? 8.359 13.18 7.109 1 94.81 85 ALA B C 1
ATOM 4935 O O . ALA B 1 85 ? 7.613 12.555 6.352 1 94.81 85 ALA B O 1
ATOM 4936 N N . ALA B 1 86 ? 8.008 14.344 7.637 1 95.25 86 ALA B N 1
ATOM 4937 C CA . ALA B 1 86 ? 6.594 14.719 7.613 1 95.25 86 ALA B CA 1
ATOM 4938 C C . ALA B 1 86 ? 6.375 15.984 6.789 1 95.25 86 ALA B C 1
ATOM 4940 O O . ALA B 1 86 ? 5.246 16.281 6.379 1 95.25 86 ALA B O 1
ATOM 4941 N N . ASN B 1 87 ? 7.383 16.766 6.652 1 96.94 87 ASN B N 1
ATOM 4942 C CA . ASN B 1 87 ? 7.242 18.047 5.953 1 96.94 87 ASN B CA 1
ATOM 4943 C C . ASN B 1 87 ? 8.578 18.531 5.391 1 96.94 87 ASN B C 1
ATOM 4945 O O . ASN B 1 87 ? 9.625 17.938 5.676 1 96.94 87 ASN B O 1
ATOM 4949 N N . GLY B 1 88 ? 8.5 19.578 4.535 1 98 88 GLY B N 1
ATOM 4950 C CA . GLY B 1 88 ? 9.719 20.172 4.016 1 98 88 GLY B CA 1
ATOM 4951 C C . GLY B 1 88 ? 9.547 20.797 2.646 1 98 88 GLY B C 1
ATOM 4952 O O . GLY B 1 88 ? 8.43 20.875 2.131 1 98 88 GLY B O 1
ATOM 4953 N N . LEU B 1 89 ? 10.664 21.156 2.109 1 98.62 89 LEU B N 1
ATOM 4954 C CA . LEU B 1 89 ? 10.672 21.922 0.871 1 98.62 89 LEU B CA 1
ATOM 4955 C C . LEU B 1 89 ? 10.172 21.078 -0.296 1 98.62 89 LEU B C 1
ATOM 4957 O O . LEU B 1 89 ? 9.836 21.625 -1.355 1 98.62 89 LEU B O 1
ATOM 4961 N N . GLY B 1 90 ? 10.062 19.781 -0.122 1 98.56 90 GLY B N 1
ATOM 4962 C CA . GLY B 1 90 ? 9.516 18.922 -1.151 1 98.56 90 GLY B CA 1
ATOM 4963 C C . GLY B 1 90 ? 8 18.938 -1.2 1 98.56 90 GLY B C 1
ATOM 4964 O O . GLY B 1 90 ? 7.402 18.422 -2.143 1 98.56 90 GLY B O 1
ATOM 4965 N N . GLY B 1 91 ? 7.395 19.516 -0.211 1 98.12 91 GLY B N 1
ATOM 4966 C CA . GLY B 1 91 ? 5.945 19.547 -0.104 1 98.12 91 GLY B CA 1
ATOM 4967 C C . GLY B 1 91 ? 5.359 20.938 -0.218 1 98.12 91 GLY B C 1
ATOM 4968 O O . GLY B 1 91 ? 5.801 21.734 -1.046 1 98.12 91 GLY B O 1
ATOM 4969 N N . GLY B 1 92 ? 4.27 21.156 0.489 1 98.31 92 GLY B N 1
ATOM 4970 C CA . GLY B 1 92 ? 3.551 22.422 0.53 1 98.31 92 GLY B CA 1
ATOM 4971 C C . GLY B 1 92 ? 2.873 22.672 1.862 1 98.31 92 GLY B C 1
ATOM 4972 O O . GLY B 1 92 ? 3.09 21.938 2.826 1 98.31 92 GLY B O 1
ATOM 4973 N N . PHE B 1 93 ? 2.16 23.812 1.9 1 98.62 93 PHE B N 1
ATOM 4974 C CA . PHE B 1 93 ? 1.517 24.156 3.164 1 98.62 93 PHE B CA 1
ATOM 4975 C C . PHE B 1 93 ? 0.25 24.969 2.928 1 98.62 93 PHE B C 1
ATOM 4977 O O . PHE B 1 93 ? 0.013 25.438 1.817 1 98.62 93 PHE B O 1
ATOM 4984 N N . LEU B 1 94 ? -0.574 25 3.941 1 98.56 94 LEU B N 1
ATOM 4985 C CA . LEU B 1 94 ? -1.72 25.891 4.078 1 98.56 94 LEU B CA 1
ATOM 4986 C C . LEU B 1 94 ? -1.576 26.781 5.309 1 98.56 94 LEU B C 1
ATOM 4988 O O . LEU B 1 94 ? -1.111 26.328 6.355 1 98.56 94 LEU B O 1
ATOM 4992 N N . MET B 1 95 ? -1.927 28.031 5.102 1 98.81 95 MET B N 1
ATOM 4993 C CA . MET B 1 95 ? -1.629 28.984 6.168 1 98.81 95 MET B CA 1
ATOM 4994 C C . MET B 1 95 ? -2.76 30 6.328 1 98.81 95 MET B C 1
ATOM 4996 O O . MET B 1 95 ? -3.25 30.547 5.34 1 98.81 95 MET B O 1
ATOM 5000 N N . THR B 1 96 ? -3.193 30.188 7.574 1 98.88 96 THR B N 1
ATOM 5001 C CA . THR B 1 96 ? -4.078 31.281 7.945 1 98.88 96 THR B CA 1
ATOM 5002 C C . THR B 1 96 ? -3.303 32.375 8.664 1 98.88 96 THR B C 1
ATOM 5004 O O . THR B 1 96 ? -2.506 32.094 9.562 1 98.88 96 THR B O 1
ATOM 5007 N N . ILE B 1 97 ? -3.506 33.656 8.281 1 98.81 97 ILE B N 1
ATOM 5008 C CA . ILE B 1 97 ? -2.783 34.781 8.836 1 98.81 97 ILE B CA 1
ATOM 5009 C C . ILE B 1 97 ? -3.777 35.844 9.32 1 98.81 97 ILE B C 1
ATOM 5011 O O . ILE B 1 97 ? -4.723 36.188 8.609 1 98.81 97 ILE B O 1
ATOM 5015 N N . TYR B 1 98 ? -3.596 36.312 10.523 1 98.81 98 TYR B N 1
ATOM 5016 C CA . TYR B 1 98 ? -4.398 37.375 11.086 1 98.81 98 TYR B CA 1
ATOM 5017 C C . TYR B 1 98 ? -3.555 38.625 11.297 1 98.81 98 TYR B C 1
ATOM 5019 O O . TYR B 1 98 ? -2.518 38.594 11.969 1 98.81 98 TYR B O 1
ATOM 5027 N N . GLU B 1 99 ? -3.992 39.75 10.703 1 98.31 99 GLU B N 1
ATOM 5028 C CA . GLU B 1 99 ? -3.4 41.062 10.922 1 98.31 99 GLU B CA 1
ATOM 5029 C C . GLU B 1 99 ? -4.203 41.875 11.93 1 98.31 99 GLU B C 1
ATOM 5031 O O . GLU B 1 99 ? -5.203 42.5 11.578 1 98.31 99 GLU B O 1
ATOM 5036 N N . LYS B 1 100 ? -3.686 42 13.055 1 97.94 100 LYS B N 1
ATOM 5037 C CA . LYS B 1 100 ? -4.422 42.594 14.172 1 97.94 100 LYS B CA 1
ATOM 5038 C C . LYS B 1 100 ? -4.77 44.062 13.883 1 97.94 100 LYS B C 1
ATOM 5040 O O . LYS B 1 100 ? -5.914 44.5 14.062 1 97.94 100 LYS B O 1
ATOM 5045 N N . GLU B 1 101 ? -3.768 44.812 13.508 1 96.56 101 GLU B N 1
ATOM 5046 C CA . GLU B 1 101 ? -3.965 46.219 13.297 1 96.56 101 GLU B CA 1
ATOM 5047 C C . GLU B 1 101 ? -5.094 46.5 12.305 1 96.56 101 GLU B C 1
ATOM 5049 O O . GLU B 1 101 ? -5.895 47.406 12.508 1 96.56 101 GLU B O 1
ATOM 5054 N N . LYS B 1 102 ? -5.172 45.688 11.305 1 96 102 LYS B N 1
ATOM 5055 C CA . LYS B 1 102 ? -6.184 45.875 10.266 1 96 102 LYS B CA 1
ATOM 5056 C C . LYS B 1 102 ? -7.453 45.094 10.586 1 96 102 LYS B C 1
ATOM 5058 O O . LYS B 1 102 ? -8.516 45.375 10.016 1 96 102 LYS B O 1
ATOM 5063 N N . GLY B 1 103 ? -7.348 44.156 11.461 1 95.88 103 GLY B N 1
ATOM 5064 C CA . GLY B 1 103 ? -8.477 43.281 11.742 1 95.88 103 GLY B CA 1
ATOM 5065 C C . GLY B 1 103 ? -8.859 42.406 10.578 1 95.88 103 GLY B C 1
ATOM 5066 O O . GLY B 1 103 ? -10.047 42.156 10.344 1 95.88 103 GLY B O 1
ATOM 5067 N N . VAL B 1 104 ? -7.883 42.031 9.797 1 96.56 104 VAL B N 1
ATOM 5068 C CA . VAL B 1 104 ? -8.141 41.25 8.586 1 96.56 104 VAL B CA 1
ATOM 5069 C C . VAL B 1 104 ? -7.438 39.906 8.672 1 96.56 104 VAL B C 1
ATOM 5071 O O . VAL B 1 104 ? -6.324 39.812 9.195 1 96.56 104 VAL B O 1
ATOM 5074 N N . THR B 1 105 ? -8.117 38.875 8.203 1 98 105 THR B N 1
ATOM 5075 C CA . THR B 1 105 ? -7.539 37.531 8.102 1 98 105 THR B CA 1
ATOM 5076 C C . THR B 1 105 ? -7.395 37.125 6.641 1 98 105 THR B C 1
ATOM 5078 O O . THR B 1 105 ? -8.312 37.312 5.84 1 98 105 THR B O 1
ATOM 5081 N N . ARG B 1 106 ? -6.25 36.562 6.262 1 98.38 106 ARG B N 1
ATOM 5082 C CA . ARG B 1 106 ? -5.961 36.062 4.922 1 98.38 106 ARG B CA 1
ATOM 5083 C C . ARG B 1 106 ? -5.523 34.594 4.961 1 98.38 106 ARG B C 1
ATOM 5085 O O . ARG B 1 106 ? -5.168 34.094 6.023 1 98.38 106 ARG B O 1
ATOM 5092 N N . PHE B 1 107 ? -5.652 34 3.791 1 98.5 107 PHE B N 1
ATOM 5093 C CA . PHE B 1 107 ? -5.254 32.594 3.656 1 98.5 107 PHE B CA 1
ATOM 5094 C C . PHE B 1 107 ? -4.27 32.406 2.504 1 98.5 107 PHE B C 1
ATOM 5096 O O . PHE B 1 107 ? -4.504 32.906 1.402 1 98.5 107 PHE B O 1
ATOM 5103 N N . LEU B 1 108 ? -3.152 31.812 2.783 1 98.81 108 LEU B N 1
ATOM 5104 C CA . LEU B 1 108 ? -2.164 31.516 1.751 1 98.81 108 LEU B CA 1
ATOM 5105 C C . LEU B 1 108 ? -2.164 30.031 1.411 1 98.81 108 LEU B C 1
ATOM 5107 O O . LEU B 1 108 ? -1.812 29.203 2.248 1 98.81 108 LEU B O 1
ATOM 5111 N N . ASN B 1 109 ? -2.588 29.734 0.179 1 98.44 109 ASN B N 1
ATOM 5112 C CA . ASN B 1 109 ? -2.553 28.375 -0.35 1 98.44 109 ASN B CA 1
ATOM 5113 C C . ASN B 1 109 ? -1.261 28.109 -1.118 1 98.44 109 ASN B C 1
ATOM 5115 O O . ASN B 1 109 ? -1.099 28.578 -2.248 1 98.44 109 ASN B O 1
ATOM 5119 N N . ALA B 1 110 ? -0.401 27.406 -0.505 1 98.62 110 ALA B N 1
ATOM 5120 C CA . ALA B 1 110 ? 0.822 26.938 -1.153 1 98.62 110 ALA B CA 1
ATOM 5121 C C . ALA B 1 110 ? 0.867 25.422 -1.208 1 98.62 110 ALA B C 1
ATOM 5123 O O . ALA B 1 110 ? 1.904 24.812 -0.932 1 98.62 110 ALA B O 1
ATOM 5124 N N . ARG B 1 111 ? -0.247 24.781 -1.432 1 97.62 111 ARG B N 1
ATOM 5125 C CA . ARG B 1 111 ? -0.348 23.328 -1.596 1 97.62 111 ARG B CA 1
ATOM 5126 C C . ARG B 1 111 ? 0.126 22.906 -2.98 1 97.62 111 ARG B C 1
ATOM 5128 O O . ARG B 1 111 ? -0.031 23.641 -3.953 1 97.62 111 ARG B O 1
ATOM 5135 N N . GLU B 1 112 ? 0.625 21.75 -3.105 1 98.06 112 GLU B N 1
ATOM 5136 C CA . GLU B 1 112 ? 1.162 21.188 -4.348 1 98.06 112 GLU B CA 1
ATOM 5137 C C . GLU B 1 112 ? 0.068 21.031 -5.395 1 98.06 112 GLU B C 1
ATOM 5139 O O . GLU B 1 112 ? -1.108 20.875 -5.059 1 98.06 112 GLU B O 1
ATOM 5144 N N . THR B 1 113 ? 0.473 21.062 -6.609 1 98.12 113 THR B N 1
ATOM 5145 C CA . THR B 1 113 ? -0.45 20.859 -7.723 1 98.12 113 THR B CA 1
ATOM 5146 C C . THR B 1 113 ? 0.025 19.734 -8.625 1 98.12 113 THR B C 1
ATOM 5148 O O . THR B 1 113 ? 1.212 19.406 -8.641 1 98.12 113 THR B O 1
ATOM 5151 N N . ALA B 1 114 ? -0.916 19.156 -9.352 1 97.81 114 ALA B N 1
ATOM 5152 C CA . ALA B 1 114 ? -0.584 18.109 -10.32 1 97.81 114 ALA B CA 1
ATOM 5153 C C . ALA B 1 114 ? 0.249 18.672 -11.469 1 97.81 114 ALA B C 1
ATOM 5155 O O . ALA B 1 114 ? -0.053 19.75 -11.992 1 97.81 114 ALA B O 1
ATOM 5156 N N . PRO B 1 115 ? 1.31 17.969 -11.859 1 98.19 115 PRO B N 1
ATOM 5157 C CA . PRO B 1 115 ? 2.104 18.406 -13.016 1 98.19 115 PRO B CA 1
ATOM 5158 C C . PRO B 1 115 ? 1.29 18.453 -14.305 1 98.19 115 PRO B C 1
ATOM 5160 O O . PRO B 1 115 ? 0.224 17.844 -14.391 1 98.19 115 PRO B O 1
ATOM 5163 N N . LYS B 1 116 ? 1.818 19.109 -15.312 1 97.94 116 LYS B N 1
ATOM 5164 C CA . LYS B 1 116 ? 1.144 19.297 -16.594 1 97.94 116 LYS B CA 1
ATOM 5165 C C . LYS B 1 116 ? 0.917 17.969 -17.312 1 97.94 116 LYS B C 1
ATOM 5167 O O . LYS B 1 116 ? -0.065 17.812 -18.031 1 97.94 116 LYS B O 1
ATOM 5172 N N . GLU B 1 117 ? 1.734 17 -17.078 1 96.06 117 GLU B N 1
ATOM 5173 C CA . GLU B 1 117 ? 1.665 15.734 -17.812 1 96.06 117 GLU B CA 1
ATOM 5174 C C . GLU B 1 117 ? 0.857 14.695 -17.031 1 96.06 117 GLU B C 1
ATOM 5176 O O . GLU B 1 117 ? 0.736 13.547 -17.469 1 96.06 117 GLU B O 1
ATOM 5181 N N . ALA B 1 118 ? 0.325 15.078 -15.883 1 95.19 118 ALA B N 1
ATOM 5182 C CA . ALA B 1 118 ? -0.487 14.148 -15.109 1 95.19 118 ALA B CA 1
ATOM 5183 C C . ALA B 1 118 ? -1.789 13.812 -15.836 1 95.19 118 ALA B C 1
ATOM 5185 O O . ALA B 1 118 ? -2.355 14.664 -16.531 1 95.19 118 ALA B O 1
ATOM 5186 N N . THR B 1 119 ? -2.252 12.539 -15.672 1 92.38 119 THR B N 1
ATOM 5187 C CA . THR B 1 119 ? -3.516 12.125 -16.266 1 92.38 119 THR B CA 1
ATOM 5188 C C . THR B 1 119 ? -4.434 11.508 -15.219 1 92.38 119 THR B C 1
ATOM 5190 O O . THR B 1 119 ? -3.965 10.977 -14.211 1 92.38 119 THR B O 1
ATOM 5193 N N . GLN B 1 120 ? -5.633 11.562 -15.5 1 89.62 120 GLN B N 1
ATOM 5194 C CA . GLN B 1 120 ? -6.664 11.148 -14.555 1 89.62 120 GLN B CA 1
ATOM 5195 C C . GLN B 1 120 ? -6.504 9.68 -14.172 1 89.62 120 GLN B C 1
ATOM 5197 O O . GLN B 1 120 ? -6.77 9.305 -13.023 1 89.62 120 GLN B O 1
ATOM 5202 N N . ASP B 1 121 ? -6.016 8.828 -15.07 1 84.5 121 ASP B N 1
ATOM 5203 C CA . ASP B 1 121 ? -5.996 7.387 -14.859 1 84.5 121 ASP B CA 1
ATOM 5204 C C . ASP B 1 121 ? -4.566 6.871 -14.719 1 84.5 121 ASP B C 1
ATOM 5206 O O . ASP B 1 121 ? -4.297 5.691 -14.969 1 84.5 121 ASP B O 1
ATOM 5210 N N . MET B 1 122 ? -3.717 7.691 -14.305 1 88.06 122 MET B N 1
ATOM 5211 C CA . MET B 1 122 ? -2.307 7.316 -14.328 1 88.06 122 MET B CA 1
ATOM 5212 C C . MET B 1 122 ? -1.989 6.305 -13.234 1 88.06 122 MET B C 1
ATOM 5214 O O . MET B 1 122 ? -0.969 5.617 -13.297 1 88.06 122 MET B O 1
ATOM 5218 N N . PHE B 1 123 ? -2.824 6.277 -12.219 1 83.81 123 PHE B N 1
ATOM 5219 C CA . PHE B 1 123 ? -2.604 5.297 -11.164 1 83.81 123 PHE B CA 1
ATOM 5220 C C . PHE B 1 123 ? -3.654 4.195 -11.227 1 83.81 123 PHE B C 1
ATOM 5222 O O . PHE B 1 123 ? -4.844 4.473 -11.375 1 83.81 123 PHE B O 1
ATOM 5229 N N . LYS B 1 124 ? -3.176 2.947 -11.008 1 73.19 124 LYS B N 1
ATOM 5230 C CA . LYS B 1 124 ? -4.098 1.817 -11.102 1 73.19 124 LYS B CA 1
ATOM 5231 C C . LYS B 1 124 ? -4.316 1.172 -9.734 1 73.19 124 LYS B C 1
ATOM 5233 O O . LYS B 1 124 ? -5.277 0.422 -9.547 1 73.19 124 LYS B O 1
ATOM 5238 N N . ASP B 1 125 ? -3.355 1.433 -8.844 1 68.5 125 ASP B N 1
ATOM 5239 C CA . ASP B 1 125 ? -3.508 0.897 -7.492 1 68.5 125 ASP B CA 1
ATOM 5240 C C . ASP B 1 125 ? -2.918 1.848 -6.453 1 68.5 125 ASP B C 1
ATOM 5242 O O . ASP B 1 125 ? -2.211 2.795 -6.801 1 68.5 125 ASP B O 1
ATOM 5246 N N . GLU B 1 126 ? -3.203 1.591 -5.191 1 65.5 126 GLU B N 1
ATOM 5247 C CA . GLU B 1 126 ? -2.812 2.469 -4.094 1 65.5 126 GLU B CA 1
ATOM 5248 C C . GLU B 1 126 ? -1.297 2.477 -3.908 1 65.5 126 GLU B C 1
ATOM 5250 O O . GLU B 1 126 ? -0.712 3.512 -3.584 1 65.5 126 GLU B O 1
ATOM 5255 N N . SER B 1 127 ? -0.734 1.422 -4.113 1 64.62 127 SER B N 1
ATOM 5256 C CA . SER B 1 127 ? 0.706 1.366 -3.883 1 64.62 127 SER B CA 1
ATOM 5257 C C . SER B 1 127 ? 1.46 2.242 -4.875 1 64.62 127 SER B C 1
ATOM 5259 O O . SER B 1 127 ? 2.459 2.873 -4.523 1 64.62 127 SER B O 1
ATOM 5261 N N . THR B 1 128 ? 0.838 2.357 -6.082 1 72.06 128 THR B N 1
ATOM 5262 C CA . THR B 1 128 ? 1.546 3.094 -7.125 1 72.06 128 THR B CA 1
ATOM 5263 C C . THR B 1 128 ? 1.355 4.598 -6.953 1 72.06 128 THR B C 1
ATOM 5265 O O . THR B 1 128 ? 2.119 5.391 -7.504 1 72.06 128 THR B O 1
ATOM 5268 N N . SER B 1 129 ? 0.387 4.898 -6.176 1 82.69 129 SER B N 1
ATOM 5269 C CA . SER B 1 129 ? 0.17 6.328 -5.984 1 82.69 129 SER B CA 1
ATOM 5270 C C . SER B 1 129 ? 0.915 6.844 -4.758 1 82.69 129 SER B C 1
ATOM 5272 O O . SER B 1 129 ? 1.077 8.055 -4.586 1 82.69 129 SER B O 1
ATOM 5274 N N . GLN B 1 130 ? 1.425 5.949 -3.936 1 86.19 130 GLN B N 1
ATOM 5275 C CA . GLN B 1 130 ? 1.969 6.359 -2.645 1 86.19 130 GLN B CA 1
ATOM 5276 C C . GLN B 1 130 ? 3.488 6.48 -2.703 1 86.19 130 GLN B C 1
ATOM 5278 O O . GLN B 1 130 ? 4.086 7.219 -1.917 1 86.19 130 GLN B O 1
ATOM 5283 N N . LEU B 1 131 ? 4.121 5.75 -3.578 1 87.81 131 LEU B N 1
ATOM 5284 C CA . LEU B 1 131 ? 5.578 5.75 -3.66 1 87.81 131 LEU B CA 1
ATOM 5285 C C . LEU B 1 131 ? 6.039 5.98 -5.094 1 87.81 131 LEU B C 1
ATOM 5287 O O . LEU B 1 131 ? 5.289 5.738 -6.039 1 87.81 131 LEU B O 1
ATOM 5291 N N . GLY B 1 132 ? 7.246 6.566 -5.215 1 90.75 132 GLY B N 1
ATOM 5292 C CA . GLY B 1 132 ? 7.879 6.66 -6.523 1 90.75 132 GLY B CA 1
ATOM 5293 C C . GLY B 1 132 ? 7.738 8.031 -7.156 1 90.75 132 GLY B C 1
ATOM 5294 O O . GLY B 1 132 ? 7.039 8.898 -6.629 1 90.75 132 GLY B O 1
ATOM 5295 N N . PRO B 1 133 ? 8.328 8.219 -8.266 1 93.62 133 PRO B N 1
ATOM 5296 C CA . PRO B 1 133 ? 8.453 9.555 -8.852 1 93.62 133 PRO B CA 1
ATOM 5297 C C . PRO B 1 133 ? 7.129 10.086 -9.391 1 93.62 133 PRO B C 1
ATOM 5299 O O . PRO B 1 133 ? 6.91 11.297 -9.406 1 93.62 133 PRO B O 1
ATOM 5302 N N . LEU B 1 134 ? 6.234 9.18 -9.812 1 93.75 134 LEU B N 1
ATOM 5303 C CA . LEU B 1 134 ? 4.969 9.641 -10.375 1 93.75 134 LEU B CA 1
ATOM 5304 C C . LEU B 1 134 ? 4.031 10.133 -9.281 1 93.75 134 LEU B C 1
ATOM 5306 O O . LEU B 1 134 ? 3.043 10.812 -9.562 1 93.75 134 LEU B O 1
ATOM 5310 N N . SER B 1 135 ? 4.367 9.766 -8.086 1 94.5 135 SER B N 1
ATOM 5311 C CA . SER B 1 135 ? 3.523 10.18 -6.965 1 94.5 135 SER B CA 1
ATOM 5312 C C . SER B 1 135 ? 3.816 11.617 -6.555 1 94.5 135 SER B C 1
ATOM 5314 O O . SER B 1 135 ? 3.074 12.203 -5.766 1 94.5 135 SER B O 1
ATOM 5316 N N . VAL B 1 136 ? 4.816 12.25 -7.121 1 97.31 136 VAL B N 1
ATOM 5317 C CA . VAL B 1 136 ? 5.281 13.562 -6.691 1 97.31 136 VAL B CA 1
ATOM 5318 C C . VAL B 1 136 ? 4.465 14.648 -7.383 1 97.31 136 VAL B C 1
ATOM 5320 O O . VAL B 1 136 ? 4.379 14.68 -8.617 1 97.31 136 VAL B O 1
ATOM 5323 N N . ALA B 1 137 ? 3.805 15.492 -6.637 1 98.12 137 ALA B N 1
ATOM 5324 C CA . ALA B 1 137 ? 3.219 16.734 -7.141 1 98.12 137 ALA B CA 1
ATOM 5325 C C . ALA B 1 137 ? 4.223 17.875 -7.082 1 98.12 137 ALA B C 1
ATOM 5327 O O . ALA B 1 137 ? 5.27 17.766 -6.434 1 98.12 137 ALA B O 1
ATOM 5328 N N . VAL B 1 138 ? 3.947 18.969 -7.695 1 98.75 138 VAL B N 1
ATOM 5329 C CA . VAL B 1 138 ? 4.902 20.062 -7.82 1 98.75 138 VAL B CA 1
ATOM 5330 C C . VAL B 1 138 ? 5.227 20.625 -6.438 1 98.75 138 VAL B C 1
ATOM 5332 O O . VAL B 1 138 ? 4.352 21.156 -5.754 1 98.75 138 VAL B O 1
ATOM 5335 N N . PRO B 1 139 ? 6.52 20.5 -6.008 1 98.69 139 PRO B N 1
ATOM 5336 C CA . PRO B 1 139 ? 6.891 21.062 -4.711 1 98.69 139 PRO B CA 1
ATOM 5337 C C . PRO B 1 139 ? 6.652 22.562 -4.633 1 98.69 139 PRO B C 1
ATOM 5339 O O . PRO B 1 139 ? 7.047 23.312 -5.539 1 98.69 139 PRO B O 1
ATOM 5342 N N . SER B 1 140 ? 6.027 23.031 -3.527 1 98.56 140 SER B N 1
ATOM 5343 C CA . SER B 1 140 ? 5.512 24.406 -3.553 1 98.56 140 SER B CA 1
ATOM 5344 C C . SER B 1 140 ? 5.902 25.156 -2.291 1 98.56 140 SER B C 1
ATOM 5346 O O . SER B 1 140 ? 5.719 26.375 -2.215 1 98.56 140 SER B O 1
ATOM 5348 N N . GLN B 1 141 ? 6.461 24.531 -1.305 1 98.62 141 GLN B N 1
ATOM 5349 C CA . GLN B 1 141 ? 6.652 25.141 0.008 1 98.62 141 GLN B CA 1
ATOM 5350 C C . GLN B 1 141 ? 7.543 26.375 -0.083 1 98.62 141 GLN B C 1
ATOM 5352 O O . GLN B 1 141 ? 7.227 27.422 0.491 1 98.62 141 GLN B O 1
ATOM 5357 N N . LEU B 1 142 ? 8.641 26.266 -0.765 1 98.88 142 LEU B N 1
ATOM 5358 C CA . LEU B 1 142 ? 9.57 27.391 -0.83 1 98.88 142 LEU B CA 1
ATOM 5359 C C . LEU B 1 142 ? 8.922 28.594 -1.515 1 98.88 142 LEU B C 1
ATOM 5361 O O . LEU B 1 142 ? 9.133 29.734 -1.1 1 98.88 142 LEU B O 1
ATOM 5365 N N . LYS B 1 143 ? 8.188 28.328 -2.551 1 98.44 143 LYS B N 1
ATOM 5366 C CA . LYS B 1 143 ? 7.504 29.406 -3.242 1 98.44 143 LYS B CA 1
ATOM 5367 C C . LYS B 1 143 ? 6.5 30.094 -2.322 1 98.44 143 LYS B C 1
ATOM 5369 O O . LYS B 1 143 ? 6.371 31.328 -2.344 1 98.44 143 LYS B O 1
ATOM 5374 N N . GLY B 1 144 ? 5.781 29.328 -1.61 1 98.81 144 GLY B N 1
ATOM 5375 C CA . GLY B 1 144 ? 4.855 29.891 -0.637 1 98.81 144 GLY B CA 1
ATOM 5376 C C . GLY B 1 144 ? 5.543 30.703 0.444 1 98.81 144 GLY B C 1
ATOM 5377 O O . GLY B 1 144 ? 5.066 31.766 0.822 1 98.81 144 GLY B O 1
ATOM 5378 N N . ILE B 1 145 ? 6.641 30.172 0.934 1 98.81 145 ILE B N 1
ATOM 5379 C CA . ILE B 1 145 ? 7.41 30.875 1.957 1 98.81 145 ILE B CA 1
ATOM 5380 C C . ILE B 1 145 ? 7.895 32.219 1.414 1 98.81 145 ILE B C 1
ATOM 5382 O O . ILE B 1 145 ? 7.844 33.219 2.113 1 98.81 145 ILE B O 1
ATOM 5386 N N . MET B 1 146 ? 8.352 32.219 0.218 1 98.56 146 MET B N 1
ATOM 5387 C CA . MET B 1 146 ? 8.828 33.469 -0.388 1 98.56 146 MET B CA 1
ATOM 5388 C C . MET B 1 146 ? 7.691 34.469 -0.538 1 98.56 146 MET B C 1
ATOM 5390 O O . MET B 1 146 ? 7.887 35.656 -0.317 1 98.56 146 MET B O 1
ATOM 5394 N N . GLU B 1 147 ? 6.539 34 -0.951 1 98.56 147 GLU B N 1
ATOM 5395 C CA . GLU B 1 147 ? 5.379 34.875 -1.053 1 98.56 147 GLU B CA 1
ATOM 5396 C C . GLU B 1 147 ? 5.035 35.5 0.299 1 98.56 147 GLU B C 1
ATOM 5398 O O . GLU B 1 147 ? 4.723 36.688 0.38 1 98.56 147 GLU B O 1
ATOM 5403 N N . LEU B 1 148 ? 5.094 34.688 1.301 1 98.75 148 LEU B N 1
ATOM 5404 C CA . LEU B 1 148 ? 4.859 35.188 2.654 1 98.75 148 LEU B CA 1
ATOM 5405 C C . LEU B 1 148 ? 5.891 36.25 3.039 1 98.75 148 LEU B C 1
ATOM 5407 O O . LEU B 1 148 ? 5.543 37.281 3.605 1 98.75 148 LEU B O 1
ATOM 5411 N N . TYR B 1 149 ? 7.137 36.031 2.754 1 98.75 149 TYR B N 1
ATOM 5412 C CA . TYR B 1 149 ? 8.234 36.906 3.098 1 98.75 149 TYR B CA 1
ATOM 5413 C C . TYR B 1 149 ? 8.086 38.25 2.385 1 98.75 149 TYR B C 1
ATOM 5415 O O . TYR B 1 149 ? 8.258 39.312 2.994 1 98.75 149 TYR B O 1
ATOM 5423 N N . LYS B 1 150 ? 7.781 38.219 1.146 1 98.31 150 LYS B N 1
ATOM 5424 C CA . LYS B 1 150 ? 7.609 39.438 0.357 1 98.31 150 LYS B CA 1
ATOM 5425 C C . LYS B 1 150 ? 6.484 40.281 0.916 1 98.31 150 LYS B C 1
ATOM 5427 O O . LYS B 1 150 ? 6.559 41.531 0.875 1 98.31 150 LYS B O 1
ATOM 5432 N N . THR B 1 151 ? 5.539 39.656 1.427 1 98.38 151 THR B N 1
ATOM 5433 C CA . THR B 1 151 ? 4.344 40.375 1.864 1 98.38 151 THR B CA 1
ATOM 5434 C C . THR B 1 151 ? 4.52 40.906 3.285 1 98.38 151 THR B C 1
ATOM 5436 O O . THR B 1 151 ? 4.07 42 3.6 1 98.38 151 THR B O 1
ATOM 5439 N N . TYR B 1 152 ? 5.195 40.125 4.207 1 98.31 152 TYR B N 1
ATOM 5440 C CA . TYR B 1 152 ? 5.117 40.469 5.621 1 98.31 152 TYR B CA 1
ATOM 5441 C C . TYR B 1 152 ? 6.5 40.469 6.262 1 98.31 152 TYR B C 1
ATOM 5443 O O . TYR B 1 152 ? 6.645 40.812 7.441 1 98.31 152 TYR B O 1
ATOM 5451 N N . GLY B 1 153 ? 7.523 40.094 5.555 1 98.38 153 GLY B N 1
ATOM 5452 C CA . GLY B 1 153 ? 8.852 39.969 6.129 1 98.38 153 GLY B CA 1
ATOM 5453 C C . GLY B 1 153 ? 9.43 41.312 6.602 1 98.38 153 GLY B C 1
ATOM 5454 O O . GLY B 1 153 ? 9.227 42.344 5.957 1 98.38 153 GLY B O 1
ATOM 5455 N N . LYS B 1 154 ? 10.188 41.188 7.711 1 98.5 154 LYS B N 1
ATOM 5456 C CA . LYS B 1 154 ? 10.844 42.375 8.25 1 98.5 154 LYS B CA 1
ATOM 5457 C C . LYS B 1 154 ? 12.344 42.156 8.414 1 98.5 154 LYS B C 1
ATOM 5459 O O . LYS B 1 154 ? 13.141 43.062 8.172 1 98.5 154 LYS B O 1
ATOM 5464 N N . LEU B 1 155 ? 12.68 40.969 8.883 1 98.75 155 LEU B N 1
ATOM 5465 C CA . LEU B 1 155 ? 14.086 40.625 9.047 1 98.75 155 LEU B CA 1
ATOM 5466 C C . LEU B 1 155 ? 14.703 40.219 7.711 1 98.75 155 LEU B C 1
ATOM 5468 O O . LEU B 1 155 ? 13.984 40 6.734 1 98.75 155 LEU B O 1
ATOM 5472 N N . SER B 1 156 ? 16.062 40.156 7.699 1 98.62 156 SER B N 1
ATOM 5473 C CA . SER B 1 156 ? 16.688 39.719 6.453 1 98.62 156 SER B CA 1
ATOM 5474 C C . SER B 1 156 ? 16.406 38.25 6.152 1 98.62 156 SER B C 1
ATOM 5476 O O . SER B 1 156 ? 16.328 37.438 7.07 1 98.62 156 SER B O 1
ATOM 5478 N N . TRP B 1 157 ? 16.297 37.969 4.918 1 98.56 157 TRP B N 1
ATOM 5479 C CA . TRP B 1 157 ? 16.031 36.625 4.441 1 98.56 157 TRP B CA 1
ATOM 5480 C C . TRP B 1 157 ? 17.078 35.656 4.977 1 98.56 157 TRP B C 1
ATOM 5482 O O . TRP B 1 157 ? 16.734 34.562 5.469 1 98.56 157 TRP B O 1
ATOM 5492 N N . LYS B 1 158 ? 18.266 36 4.984 1 98.38 158 LYS B N 1
ATOM 5493 C CA . LYS B 1 158 ? 19.375 35.156 5.426 1 98.38 158 LYS B CA 1
ATOM 5494 C C . LYS B 1 158 ? 19.25 34.812 6.906 1 98.38 158 LYS B C 1
ATOM 5496 O O . LYS B 1 158 ? 19.547 33.688 7.32 1 98.38 158 LYS B O 1
ATOM 5501 N N . GLU B 1 159 ? 18.828 35.781 7.664 1 98.12 159 GLU B N 1
ATOM 5502 C CA . GLU B 1 159 ? 18.719 35.594 9.109 1 98.12 159 GLU B CA 1
ATOM 5503 C C . GLU B 1 159 ? 17.656 34.562 9.445 1 98.12 159 GLU B C 1
ATOM 5505 O O . GLU B 1 159 ? 17.766 33.875 10.461 1 98.12 159 GLU B O 1
ATOM 5510 N N . LEU B 1 160 ? 16.672 34.406 8.586 1 98.88 160 LEU B N 1
ATOM 5511 C CA . LEU B 1 160 ? 15.562 33.5 8.852 1 98.88 160 LEU B CA 1
ATOM 5512 C C . LEU B 1 160 ? 15.977 32.062 8.57 1 98.88 160 LEU B C 1
ATOM 5514 O O . LEU B 1 160 ? 15.383 31.109 9.102 1 98.88 160 LEU B O 1
ATOM 5518 N N . ILE B 1 161 ? 17.031 31.844 7.746 1 98.81 161 ILE B N 1
ATOM 5519 C CA . ILE B 1 161 ? 17.391 30.516 7.273 1 98.81 161 ILE B CA 1
ATOM 5520 C C . ILE B 1 161 ? 18.625 30.016 8.023 1 98.81 161 ILE B C 1
ATOM 5522 O O . ILE B 1 161 ? 18.781 28.812 8.25 1 98.81 161 ILE B O 1
ATOM 5526 N N . GLN B 1 162 ? 19.469 30.906 8.516 1 98.75 162 GLN B N 1
ATOM 5527 C CA . GLN B 1 162 ? 20.812 30.625 9.047 1 98.75 162 GLN B CA 1
ATOM 5528 C C . GLN B 1 162 ? 20.734 29.641 10.219 1 98.75 162 GLN B C 1
ATOM 5530 O O . GLN B 1 162 ? 21.547 28.719 10.312 1 98.75 162 GLN B O 1
ATOM 5535 N N . PRO B 1 163 ? 19.812 29.859 11.133 1 98.81 163 PRO B N 1
ATOM 5536 C CA . PRO B 1 163 ? 19.797 28.938 12.266 1 98.81 163 PRO B CA 1
ATOM 5537 C C . PRO B 1 163 ? 19.578 27.484 11.836 1 98.81 163 PRO B C 1
ATOM 5539 O O . PRO B 1 163 ? 20.125 26.562 12.445 1 98.81 163 PRO B O 1
ATOM 5542 N N . THR B 1 164 ? 18.75 27.281 10.82 1 98.88 164 THR B N 1
ATOM 5543 C CA . THR B 1 164 ? 18.469 25.922 10.359 1 98.88 164 THR B CA 1
ATOM 5544 C C . THR B 1 164 ? 19.688 25.344 9.633 1 98.88 164 THR B C 1
ATOM 5546 O O . THR B 1 164 ? 19.953 24.141 9.734 1 98.88 164 THR B O 1
ATOM 5549 N N . ILE B 1 165 ? 20.422 26.188 8.883 1 98.88 165 ILE B N 1
ATOM 5550 C CA . ILE B 1 165 ? 21.672 25.75 8.266 1 98.88 165 ILE B CA 1
ATOM 5551 C C . ILE B 1 165 ? 22.609 25.203 9.336 1 98.88 165 ILE B C 1
ATOM 5553 O O . ILE B 1 165 ? 23.172 24.109 9.18 1 98.88 165 ILE B O 1
ATOM 5557 N N . GLU B 1 166 ? 22.734 25.922 10.398 1 98.69 166 GLU B N 1
ATOM 5558 C CA . GLU B 1 166 ? 23.594 25.516 11.5 1 98.69 166 GLU B CA 1
ATOM 5559 C C . GLU B 1 166 ? 23.109 24.219 12.148 1 98.69 166 GLU B C 1
ATOM 5561 O O . GLU B 1 166 ? 23.891 23.328 12.461 1 98.69 166 GLU B O 1
ATOM 5566 N N . LEU B 1 167 ? 21.859 24.156 12.336 1 98.62 167 LEU B N 1
ATOM 5567 C CA . LEU B 1 167 ? 21.266 22.969 12.922 1 98.62 167 LEU B CA 1
ATOM 5568 C C . LEU B 1 167 ? 21.578 21.734 12.086 1 98.62 167 LEU B C 1
ATOM 5570 O O . LEU B 1 167 ? 21.922 20.672 12.625 1 98.62 167 LEU B O 1
ATOM 5574 N N . CYS B 1 168 ? 21.422 21.828 10.75 1 98.69 168 CYS B N 1
ATOM 5575 C CA . CYS B 1 168 ? 21.672 20.719 9.828 1 98.69 168 CYS B CA 1
ATOM 5576 C C . CYS B 1 168 ? 23.125 20.281 9.891 1 98.69 168 CYS B C 1
ATOM 5578 O O . CYS B 1 168 ? 23.422 19.094 9.672 1 98.69 168 CYS B O 1
ATOM 5580 N N . ARG B 1 169 ? 24.016 21.188 10.211 1 98.38 169 ARG B N 1
ATOM 5581 C CA . ARG B 1 169 ? 25.453 20.891 10.25 1 98.38 169 ARG B CA 1
ATOM 5582 C C . ARG B 1 169 ? 25.844 20.344 11.609 1 98.38 169 ARG B C 1
ATOM 5584 O O . ARG B 1 169 ? 26.688 19.438 11.695 1 98.38 169 ARG B O 1
ATOM 5591 N N . GLU B 1 170 ? 25.297 20.859 12.641 1 97.81 170 GLU B N 1
ATOM 5592 C CA . GLU B 1 170 ? 25.688 20.484 14 1 97.81 170 GLU B CA 1
ATOM 5593 C C . GLU B 1 170 ? 25 19.203 14.445 1 97.81 170 GLU B C 1
ATOM 5595 O O . GLU B 1 170 ? 25.562 18.422 15.219 1 97.81 170 GLU B O 1
ATOM 5600 N N . GLY B 1 171 ? 23.734 19.125 14 1 98.19 171 GLY B N 1
ATOM 5601 C CA . GLY B 1 171 ? 23 17.922 14.352 1 98.19 171 GLY B CA 1
ATOM 5602 C C . GLY B 1 171 ? 21.594 18.219 14.836 1 98.19 171 GLY B C 1
ATOM 5603 O O . GLY B 1 171 ? 21.359 19.172 15.578 1 98.19 171 GLY B O 1
ATOM 5604 N N . ILE B 1 172 ? 20.703 17.422 14.461 1 98.31 172 ILE B N 1
ATOM 5605 C CA . ILE B 1 172 ? 19.297 17.516 14.844 1 98.31 172 ILE B CA 1
ATOM 5606 C C . ILE B 1 172 ? 18.953 16.391 15.828 1 98.31 172 ILE B C 1
ATOM 5608 O O . ILE B 1 172 ? 19.266 15.227 15.578 1 98.31 172 ILE B O 1
ATOM 5612 N N . LEU B 1 173 ? 18.297 16.719 16.859 1 97.81 173 LEU B N 1
ATOM 5613 C CA . LEU B 1 173 ? 17.984 15.758 17.922 1 97.81 173 LEU B CA 1
ATOM 5614 C C . LEU B 1 173 ? 16.922 14.766 17.469 1 97.81 173 LEU B C 1
ATOM 5616 O O . LEU B 1 173 ? 15.898 15.164 16.906 1 97.81 173 LEU B O 1
ATOM 5620 N N . VAL B 1 174 ? 17.172 13.484 17.688 1 97.81 174 VAL B N 1
ATOM 5621 C CA . VAL B 1 174 ? 16.172 12.453 17.453 1 97.81 174 VAL B CA 1
ATOM 5622 C C . VAL B 1 174 ? 15.266 12.328 18.672 1 97.81 174 VAL B C 1
ATOM 5624 O O . VAL B 1 174 ? 15.711 11.891 19.734 1 97.81 174 VAL B O 1
ATOM 5627 N N . THR B 1 175 ? 14.039 12.734 18.531 1 95.69 175 THR B N 1
ATOM 5628 C CA . THR B 1 175 ? 13.055 12.602 19.594 1 95.69 175 THR B CA 1
ATOM 5629 C C . THR B 1 175 ? 12.492 11.18 19.641 1 95.69 175 THR B C 1
ATOM 5631 O O . THR B 1 175 ? 12.758 10.375 18.75 1 95.69 175 THR B O 1
ATOM 5634 N N . SER B 1 176 ? 11.742 10.914 20.719 1 93.62 176 SER B N 1
ATOM 5635 C CA . SER B 1 176 ? 11.094 9.609 20.812 1 93.62 176 SER B CA 1
ATOM 5636 C C . SER B 1 176 ? 10.148 9.375 19.641 1 93.62 176 SER B C 1
ATOM 5638 O O . SER B 1 176 ? 10.062 8.258 19.125 1 93.62 176 SER B O 1
ATOM 5640 N N . TYR B 1 177 ? 9.484 10.414 19.234 1 92.25 177 TYR B N 1
ATOM 5641 C CA . TYR B 1 177 ? 8.555 10.289 18.125 1 92.25 177 TYR B CA 1
ATOM 5642 C C . TYR B 1 177 ? 9.297 9.984 16.828 1 92.25 177 TYR B C 1
ATOM 5644 O O . TYR B 1 177 ? 8.906 9.094 16.062 1 92.25 177 TYR B O 1
ATOM 5652 N N . LEU B 1 178 ? 10.336 10.727 16.547 1 94.19 178 LEU B N 1
ATOM 5653 C CA . LEU B 1 178 ? 11.094 10.508 15.312 1 94.19 178 LEU B CA 1
ATOM 5654 C C . LEU B 1 178 ? 11.703 9.117 15.289 1 94.19 178 LEU B C 1
ATOM 5656 O O . LEU B 1 178 ? 11.75 8.469 14.242 1 94.19 178 LEU B O 1
ATOM 5660 N N . GLU B 1 179 ? 12.211 8.656 16.453 1 94.62 179 GLU B N 1
ATOM 5661 C CA . GLU B 1 179 ? 12.719 7.289 16.516 1 94.62 179 GLU B CA 1
ATOM 5662 C C . GLU B 1 179 ? 11.664 6.285 16.078 1 94.62 179 GLU B C 1
ATOM 5664 O O . GLU B 1 179 ? 11.953 5.367 15.305 1 94.62 179 GLU B O 1
ATOM 5669 N N . GLY B 1 180 ? 10.453 6.473 16.625 1 90.31 180 GLY B N 1
ATOM 5670 C CA . GLY B 1 180 ? 9.359 5.602 16.234 1 90.31 180 GLY B CA 1
ATOM 5671 C C . GLY B 1 180 ? 9.078 5.637 14.734 1 90.31 180 GLY B C 1
ATOM 5672 O O . GLY B 1 180 ? 8.812 4.598 14.125 1 90.31 180 GLY B O 1
ATOM 5673 N N . VAL B 1 181 ? 9.156 6.773 14.141 1 91.31 181 VAL B N 1
ATOM 5674 C CA . VAL B 1 181 ? 8.922 6.945 12.711 1 91.31 181 VAL B CA 1
ATOM 5675 C C . VAL B 1 181 ? 10.016 6.23 11.922 1 91.31 181 VAL B C 1
ATOM 5677 O O . VAL B 1 181 ? 9.734 5.559 10.93 1 91.31 181 VAL B O 1
ATOM 5680 N N . LEU B 1 182 ? 11.273 6.41 12.367 1 93.06 182 LEU B N 1
ATOM 5681 C CA . LEU B 1 182 ? 12.391 5.762 11.688 1 93.06 182 LEU B CA 1
ATOM 5682 C C . LEU B 1 182 ? 12.242 4.246 11.734 1 93.06 182 LEU B C 1
ATOM 5684 O O . LEU B 1 182 ? 12.516 3.561 10.742 1 93.06 182 LEU B O 1
ATOM 5688 N N . GLU B 1 183 ? 11.789 3.777 12.828 1 88.56 183 GLU B N 1
ATOM 5689 C CA . GLU B 1 183 ? 11.602 2.34 12.984 1 88.56 183 GLU B CA 1
ATOM 5690 C C . GLU B 1 183 ? 10.461 1.836 12.109 1 88.56 183 GLU B C 1
ATOM 5692 O O . GLU B 1 183 ? 10.609 0.84 11.398 1 88.56 183 GLU B O 1
ATOM 5697 N N . ASP B 1 184 ? 9.422 2.543 12.172 1 84.44 184 ASP B N 1
ATOM 5698 C CA . ASP B 1 184 ? 8.211 2.135 11.469 1 84.44 184 ASP B CA 1
ATOM 5699 C C . ASP B 1 184 ? 8.414 2.176 9.953 1 84.44 184 ASP B C 1
ATOM 5701 O O . ASP B 1 184 ? 7.844 1.363 9.227 1 84.44 184 ASP B O 1
ATOM 5705 N N . LYS B 1 185 ? 9.203 3.125 9.484 1 88.81 185 LYS B N 1
ATOM 5706 C CA . LYS B 1 185 ? 9.359 3.334 8.055 1 88.81 185 LYS B CA 1
ATOM 5707 C C . LYS B 1 185 ? 10.75 2.906 7.582 1 88.81 185 LYS B C 1
ATOM 5709 O O . LYS B 1 185 ? 11.234 3.377 6.551 1 88.81 185 LYS B O 1
ATOM 5714 N N . LEU B 1 186 ? 11.375 2.045 8.305 1 89 186 LEU B N 1
ATOM 5715 C CA . LEU B 1 186 ? 12.734 1.614 7.996 1 89 186 LEU B CA 1
ATOM 5716 C C . LEU B 1 186 ? 12.82 1.064 6.578 1 89 186 LEU B C 1
ATOM 5718 O O . LEU B 1 186 ? 13.781 1.339 5.855 1 89 186 LEU B O 1
ATOM 5722 N N . ASN B 1 187 ? 11.836 0.326 6.199 1 86.5 187 ASN B N 1
ATOM 5723 C CA . ASN B 1 187 ? 11.836 -0.272 4.867 1 86.5 187 ASN B CA 1
ATOM 5724 C C . ASN B 1 187 ? 11.867 0.793 3.775 1 86.5 187 ASN B C 1
ATOM 5726 O O . ASN B 1 187 ? 12.578 0.64 2.777 1 86.5 187 ASN B O 1
ATOM 5730 N N . VAL B 1 188 ? 11.133 1.857 3.904 1 87.69 188 VAL B N 1
ATOM 5731 C CA . VAL B 1 188 ? 11.102 2.959 2.947 1 87.69 188 VAL B CA 1
ATOM 5732 C C . VAL B 1 188 ? 12.461 3.646 2.908 1 87.69 188 VAL B C 1
ATOM 5734 O O . VAL B 1 188 ? 12.969 3.977 1.832 1 87.69 188 VAL B O 1
ATOM 5737 N N . ILE B 1 189 ? 13.047 3.811 4.047 1 92.56 189 ILE B N 1
ATOM 5738 C CA . ILE B 1 189 ? 14.359 4.441 4.16 1 92.56 189 ILE B CA 1
ATOM 5739 C C . ILE B 1 189 ? 15.398 3.609 3.416 1 92.56 189 ILE B C 1
ATOM 5741 O O . ILE B 1 189 ? 16.234 4.152 2.688 1 92.56 189 ILE B O 1
ATOM 5745 N N . MET B 1 190 ? 15.258 2.355 3.502 1 88.88 190 MET B N 1
ATOM 5746 C CA . MET B 1 190 ? 16.25 1.446 2.945 1 88.88 190 MET B CA 1
ATOM 5747 C C . MET B 1 190 ? 16.109 1.332 1.433 1 88.88 190 MET B C 1
ATOM 5749 O O . MET B 1 190 ? 17 0.828 0.751 1 88.88 190 MET B O 1
ATOM 5753 N N . MET B 1 191 ? 15.078 1.822 0.896 1 85.88 191 MET B N 1
ATOM 5754 C CA . MET B 1 191 ? 14.859 1.783 -0.547 1 85.88 191 MET B CA 1
ATOM 5755 C C . MET B 1 191 ? 15.633 2.893 -1.247 1 85.88 191 MET B C 1
ATOM 5757 O O . MET B 1 191 ? 15.805 2.863 -2.467 1 85.88 191 MET B O 1
ATOM 5761 N N . ASN B 1 192 ? 16.094 3.854 -0.482 1 89.5 192 ASN B N 1
ATOM 5762 C CA . ASN B 1 192 ? 16.75 5.027 -1.046 1 89.5 192 ASN B CA 1
ATOM 5763 C C . ASN B 1 192 ? 18.125 5.258 -0.422 1 89.5 192 ASN B C 1
ATOM 5765 O O . ASN B 1 192 ? 18.234 5.5 0.782 1 89.5 192 ASN B O 1
ATOM 5769 N N . ALA B 1 193 ? 19.141 5.27 -1.247 1 89.25 193 ALA B N 1
ATOM 5770 C CA . ALA B 1 193 ? 20.516 5.352 -0.771 1 89.25 193 ALA B CA 1
ATOM 5771 C C . ALA B 1 193 ? 20.75 6.652 -0.014 1 89.25 193 ALA B C 1
ATOM 5773 O O . ALA B 1 193 ? 21.484 6.672 0.985 1 89.25 193 ALA B O 1
ATOM 5774 N N . GLU B 1 194 ? 20.156 7.746 -0.491 1 94.19 194 GLU B N 1
ATOM 5775 C CA . GLU B 1 194 ? 20.359 9.039 0.163 1 94.19 194 GLU B CA 1
ATOM 5776 C C . GLU B 1 194 ? 19.703 9.055 1.545 1 94.19 194 GLU B C 1
ATOM 5778 O O . GLU B 1 194 ? 20.266 9.625 2.488 1 94.19 194 GLU B O 1
ATOM 5783 N N . MET B 1 195 ? 18.562 8.492 1.695 1 95.69 195 MET B N 1
ATOM 5784 C CA . MET B 1 195 ? 17.891 8.438 2.996 1 95.69 195 MET B CA 1
ATOM 5785 C C . MET B 1 195 ? 18.688 7.57 3.973 1 95.69 195 MET B C 1
ATOM 5787 O O . MET B 1 195 ? 18.781 7.898 5.156 1 95.69 195 MET B O 1
ATOM 5791 N N . MET B 1 196 ? 19.188 6.465 3.457 1 93.75 196 MET B N 1
ATOM 5792 C CA . MET B 1 196 ? 20 5.602 4.316 1 93.75 196 MET B CA 1
ATOM 5793 C C . MET B 1 196 ? 21.188 6.359 4.875 1 93.75 196 MET B C 1
ATOM 5795 O O . MET B 1 196 ? 21.531 6.223 6.055 1 93.75 196 MET B O 1
ATOM 5799 N N . LYS B 1 197 ? 21.828 7.168 4.047 1 96 197 LYS B N 1
ATOM 5800 C CA . LYS B 1 197 ? 22.984 7.945 4.453 1 96 197 LYS B CA 1
ATOM 5801 C C . LYS B 1 197 ? 22.641 8.891 5.602 1 96 197 LYS B C 1
ATOM 5803 O O . LYS B 1 197 ? 23.484 9.172 6.453 1 96 197 LYS B O 1
ATOM 5808 N N . ILE B 1 198 ? 21.422 9.32 5.641 1 97.69 198 ILE B N 1
ATOM 5809 C CA . ILE B 1 198 ? 21.031 10.359 6.586 1 97.69 198 ILE B CA 1
ATOM 5810 C C . ILE B 1 198 ? 20.484 9.719 7.859 1 97.69 198 ILE B C 1
ATOM 5812 O O . ILE B 1 198 ? 20.734 10.211 8.961 1 97.69 198 ILE B O 1
ATOM 5816 N N . PHE B 1 199 ? 19.828 8.562 7.77 1 97.88 199 PHE B N 1
ATOM 5817 C CA . PHE B 1 199 ? 19 8.141 8.898 1 97.88 199 PHE B CA 1
ATOM 5818 C C . PHE B 1 199 ? 19.562 6.859 9.523 1 97.88 199 PHE B C 1
ATOM 5820 O O . PHE B 1 199 ? 19.125 6.449 10.602 1 97.88 199 PHE B O 1
ATOM 5827 N N . ILE B 1 200 ? 20.484 6.23 8.844 1 95.75 200 ILE B N 1
ATOM 5828 C CA . ILE B 1 200 ? 21.141 5.055 9.398 1 95.75 200 ILE B CA 1
ATOM 5829 C C . ILE B 1 200 ? 22.469 5.461 10.023 1 95.75 200 ILE B C 1
ATOM 5831 O O . ILE B 1 200 ? 23.281 6.133 9.391 1 95.75 200 ILE B O 1
ATOM 5835 N N . ASN B 1 201 ? 22.625 5.121 11.273 1 96.25 201 ASN B N 1
ATOM 5836 C CA . ASN B 1 201 ? 23.875 5.352 11.977 1 96.25 201 ASN B CA 1
ATOM 5837 C C . ASN B 1 201 ? 25 4.453 11.445 1 96.25 201 ASN B C 1
ATOM 5839 O O . ASN B 1 201 ? 24.938 3.23 11.594 1 96.25 201 ASN B O 1
ATOM 5843 N N . PRO B 1 202 ? 25.969 5.008 10.898 1 93 202 PRO B N 1
ATOM 5844 C CA . PRO B 1 202 ? 27.031 4.188 10.297 1 93 202 PRO B CA 1
ATOM 5845 C C . PRO B 1 202 ? 27.797 3.371 11.336 1 93 202 PRO B C 1
ATOM 5847 O O . PRO B 1 202 ? 28.422 2.357 10.992 1 93 202 PRO B O 1
ATOM 5850 N N . ASP B 1 203 ? 27.781 3.758 12.562 1 94.38 203 ASP B N 1
ATOM 5851 C CA . ASP B 1 203 ? 28.5 3.045 13.609 1 94.38 203 ASP B CA 1
ATOM 5852 C C . ASP B 1 203 ? 27.781 1.757 13.992 1 94.38 203 ASP B C 1
ATOM 5854 O O . ASP B 1 203 ? 28.422 0.768 14.367 1 94.38 203 ASP B O 1
ATOM 5858 N N . THR B 1 204 ? 26.469 1.781 13.906 1 92.06 204 THR B N 1
ATOM 5859 C CA . THR B 1 204 ? 25.703 0.638 14.391 1 92.06 204 THR B CA 1
ATOM 5860 C C . THR B 1 204 ? 25.047 -0.11 13.227 1 92.06 204 THR B C 1
ATOM 5862 O O . THR B 1 204 ? 24.625 -1.257 13.383 1 92.06 204 THR B O 1
ATOM 5865 N N . GLY B 1 205 ? 24.906 0.638 12.133 1 89.44 205 GLY B N 1
ATOM 5866 C CA . GLY B 1 205 ? 24.203 0.059 11 1 89.44 205 GLY B CA 1
ATOM 5867 C C . GLY B 1 205 ? 22.688 0.063 11.18 1 89.44 205 GLY B C 1
ATOM 5868 O O . GLY B 1 205 ? 21.969 -0.519 10.375 1 89.44 205 GLY B O 1
ATOM 5869 N N . LYS B 1 206 ? 22.234 0.657 12.234 1 91.5 206 LYS B N 1
ATOM 5870 C CA . LYS B 1 206 ? 20.812 0.786 12.547 1 91.5 206 LYS B CA 1
ATOM 5871 C C . LYS B 1 206 ? 20.359 2.242 12.469 1 91.5 206 LYS B C 1
ATOM 5873 O O . LYS B 1 206 ? 21.188 3.148 12.359 1 91.5 206 LYS B O 1
ATOM 5878 N N . HIS B 1 207 ? 19.047 2.414 12.422 1 95.25 207 HIS B N 1
ATOM 5879 C CA . HIS B 1 207 ? 18.562 3.785 12.414 1 95.25 207 HIS B CA 1
ATOM 5880 C C . HIS B 1 207 ? 18.938 4.52 13.695 1 95.25 207 HIS B C 1
ATOM 5882 O O . HIS B 1 207 ? 19.172 3.893 14.727 1 95.25 207 HIS B O 1
ATOM 5888 N N . TYR B 1 208 ? 18.969 5.871 13.703 1 97.88 208 TYR B N 1
ATOM 5889 C CA . TYR B 1 208 ? 19.234 6.672 14.891 1 97.88 208 TYR B CA 1
ATOM 5890 C C . TYR B 1 208 ? 18.125 6.516 15.922 1 97.88 208 TYR B C 1
ATOM 5892 O O . TYR B 1 208 ? 16.969 6.27 15.555 1 97.88 208 TYR B O 1
ATOM 5900 N N . VAL B 1 209 ? 18.469 6.578 17.172 1 97.25 209 VAL B N 1
ATOM 5901 C CA . VAL B 1 209 ? 17.516 6.387 18.25 1 97.25 209 VAL B CA 1
ATOM 5902 C C . VAL B 1 209 ? 17.406 7.668 19.078 1 97.25 209 VAL B C 1
ATOM 5904 O O . VAL B 1 209 ? 18.188 8.602 18.891 1 97.25 209 VAL B O 1
ATOM 5907 N N . LYS B 1 210 ? 16.453 7.711 19.969 1 97.25 210 LYS B N 1
ATOM 5908 C CA . LYS B 1 210 ? 16.234 8.867 20.828 1 97.25 210 LYS B CA 1
ATOM 5909 C C . LYS B 1 210 ? 17.531 9.305 21.5 1 97.25 210 LYS B C 1
ATOM 5911 O O . LYS B 1 210 ? 18.25 8.484 22.062 1 97.25 210 LYS B O 1
ATOM 5916 N N . GLY B 1 211 ? 17.781 10.555 21.438 1 97.38 211 GLY B N 1
ATOM 5917 C CA . GLY B 1 211 ? 18.969 11.117 22.047 1 97.38 211 GLY B CA 1
ATOM 5918 C C . GLY B 1 211 ? 20.125 11.297 21.078 1 97.38 211 GLY B C 1
ATOM 5919 O O . GLY B 1 211 ? 21 12.125 21.297 1 97.38 211 GLY B O 1
ATOM 5920 N N . ASP B 1 212 ? 20.094 10.484 19.984 1 97.81 212 ASP B N 1
ATOM 5921 C CA . ASP B 1 212 ? 21.078 10.672 18.922 1 97.81 212 ASP B CA 1
ATOM 5922 C C . ASP B 1 212 ? 20.859 11.992 18.188 1 97.81 212 ASP B C 1
ATOM 5924 O O . ASP B 1 212 ? 19.828 12.648 18.391 1 97.81 212 ASP B O 1
ATOM 5928 N N . LYS B 1 213 ? 21.844 12.398 17.438 1 97.75 213 LYS B N 1
ATOM 5929 C CA . LYS B 1 213 ? 21.719 13.508 16.5 1 97.75 213 LYS B CA 1
ATOM 5930 C C . LYS B 1 213 ? 22.062 13.055 15.078 1 97.75 213 LYS B C 1
ATOM 5932 O O . LYS B 1 213 ? 22.969 12.25 14.875 1 97.75 213 LYS B O 1
ATOM 5937 N N . PHE B 1 214 ? 21.359 13.461 14.148 1 97.88 214 PHE B N 1
ATOM 5938 C CA . PHE B 1 214 ? 21.688 13.234 12.742 1 97.88 214 PHE B CA 1
ATOM 5939 C C . PHE B 1 214 ? 21.938 14.555 12.023 1 97.88 214 PHE B C 1
ATOM 5941 O O . PHE B 1 214 ? 21.516 15.609 12.5 1 97.88 214 PHE B O 1
ATOM 5948 N N . LYS B 1 215 ? 22.703 14.547 10.961 1 98.19 215 LYS B N 1
ATOM 5949 C CA . LYS B 1 215 ? 23.047 15.734 10.188 1 98.19 215 LYS B CA 1
ATOM 5950 C C . LYS B 1 215 ? 22.516 15.648 8.766 1 98.19 215 LYS B C 1
ATOM 5952 O O . LYS B 1 215 ? 22.156 14.562 8.297 1 98.19 215 LYS B O 1
ATOM 5957 N N . MET B 1 216 ? 22.391 16.75 8.156 1 98.31 216 MET B N 1
ATOM 5958 C CA . MET B 1 216 ? 21.922 16.844 6.777 1 98.31 216 MET B CA 1
ATOM 5959 C C . MET B 1 216 ? 22.797 17.797 5.965 1 98.31 216 MET B C 1
ATOM 5961 O O . MET B 1 216 ? 22.344 18.844 5.531 1 98.31 216 MET B O 1
ATOM 5965 N N . PRO B 1 217 ? 23.938 17.328 5.645 1 98.31 217 PRO B N 1
ATOM 5966 C CA . PRO B 1 217 ? 24.922 18.234 5.027 1 98.31 217 PRO B CA 1
ATOM 5967 C C . PRO B 1 217 ? 24.484 18.703 3.639 1 98.31 217 PRO B C 1
ATOM 5969 O O . PRO B 1 217 ? 24.672 19.875 3.295 1 98.31 217 PRO B O 1
ATOM 5972 N N . THR B 1 218 ? 23.953 17.812 2.807 1 98.56 218 THR B N 1
ATOM 5973 C CA . THR B 1 218 ? 23.516 18.219 1.476 1 98.56 218 THR B CA 1
ATOM 5974 C C . THR B 1 218 ? 22.375 19.234 1.565 1 98.56 218 THR B C 1
ATOM 5976 O O . THR B 1 218 ? 22.359 20.203 0.813 1 98.56 218 THR B O 1
ATOM 5979 N N . TYR B 1 219 ? 21.484 19.062 2.469 1 98.62 219 TYR B N 1
ATOM 5980 C CA . TYR B 1 219 ? 20.375 19.984 2.674 1 98.62 219 TYR B CA 1
ATOM 5981 C C . TYR B 1 219 ? 20.875 21.328 3.174 1 98.62 219 TYR B C 1
ATOM 5983 O O . TYR B 1 219 ? 20.359 22.375 2.777 1 98.62 219 TYR B O 1
ATOM 5991 N N . ALA B 1 220 ? 21.859 21.312 4.074 1 98.81 220 ALA B N 1
ATOM 5992 C CA . ALA B 1 220 ? 22.453 22.547 4.555 1 98.81 220 ALA B CA 1
ATOM 5993 C C . ALA B 1 220 ? 23 23.375 3.395 1 98.81 220 ALA B C 1
ATOM 5995 O O . ALA B 1 220 ? 22.812 24.594 3.35 1 98.81 220 ALA B O 1
ATOM 5996 N N . LYS B 1 221 ? 23.672 22.703 2.502 1 98.75 221 LYS B N 1
ATOM 5997 C CA . LYS B 1 221 ? 24.203 23.391 1.328 1 98.75 221 LYS B CA 1
ATOM 5998 C C . LYS B 1 221 ? 23.078 23.984 0.483 1 98.75 221 LYS B C 1
ATOM 6000 O O . LYS B 1 221 ? 23.188 25.078 -0.048 1 98.75 221 LYS B O 1
ATOM 6005 N N . THR B 1 222 ? 22.047 23.203 0.331 1 98.81 222 THR B N 1
ATOM 6006 C CA . THR B 1 222 ? 20.875 23.656 -0.402 1 98.81 222 THR B CA 1
ATOM 6007 C C . THR B 1 222 ? 20.281 24.906 0.25 1 98.81 222 THR B C 1
ATOM 6009 O O . THR B 1 222 ? 19.938 25.875 -0.438 1 98.81 222 THR B O 1
ATOM 6012 N N . LEU B 1 223 ? 20.172 24.922 1.562 1 98.88 223 LEU B N 1
ATOM 6013 C CA . LEU B 1 223 ? 19.641 26.078 2.281 1 98.88 223 LEU B CA 1
ATOM 6014 C C . LEU B 1 223 ? 20.562 27.281 2.117 1 98.88 223 LEU B C 1
ATOM 6016 O O . LEU B 1 223 ? 20.094 28.422 2.07 1 98.88 223 LEU B O 1
ATOM 6020 N N . GLU B 1 224 ? 21.828 27.031 2.035 1 98.75 224 GLU B N 1
ATOM 6021 C CA . GLU B 1 224 ? 22.766 28.125 1.774 1 98.75 224 GLU B CA 1
ATOM 6022 C C . GLU B 1 224 ? 22.484 28.781 0.422 1 98.75 224 GLU B C 1
ATOM 6024 O O . GLU B 1 224 ? 22.469 30.016 0.308 1 98.75 224 GLU B O 1
ATOM 6029 N N . VAL B 1 225 ? 22.281 27.969 -0.546 1 98.81 225 VAL B N 1
ATOM 6030 C CA . VAL B 1 225 ? 21.969 28.484 -1.872 1 98.81 225 VAL B CA 1
ATOM 6031 C C . VAL B 1 225 ? 20.672 29.281 -1.818 1 98.81 225 VAL B C 1
ATOM 6033 O O . VAL B 1 225 ? 20.594 30.375 -2.379 1 98.81 225 VAL B O 1
ATOM 6036 N N . ILE B 1 226 ? 19.719 28.766 -1.127 1 98.81 226 ILE B N 1
ATOM 6037 C CA . ILE B 1 226 ? 18.422 29.422 -1.001 1 98.81 226 ILE B CA 1
ATOM 6038 C C . ILE B 1 226 ? 18.594 30.75 -0.248 1 98.81 226 ILE B C 1
ATOM 6040 O O . ILE B 1 226 ? 17.922 31.734 -0.569 1 98.81 226 ILE B O 1
ATOM 6044 N N . SER B 1 227 ? 19.453 30.766 0.76 1 98.56 227 SER B N 1
ATOM 6045 C CA . SER B 1 227 ? 19.672 31.984 1.538 1 98.56 227 SER B CA 1
ATOM 6046 C C . SER B 1 227 ? 20.266 33.094 0.674 1 98.56 227 SER B C 1
ATOM 6048 O O . SER B 1 227 ? 20.078 34.281 0.968 1 98.56 227 SER B O 1
ATOM 6050 N N . ILE B 1 228 ? 20.844 32.688 -0.409 1 98 228 ILE B N 1
ATOM 6051 C CA . ILE B 1 228 ? 21.5 33.656 -1.289 1 98 228 ILE B CA 1
ATOM 6052 C C . ILE B 1 228 ? 20.594 33.969 -2.473 1 98 228 ILE B C 1
ATOM 6054 O O . ILE B 1 228 ? 20.359 35.156 -2.771 1 98 228 ILE B O 1
ATOM 6058 N N . GLU B 1 229 ? 20.031 32.969 -3.09 1 97.75 229 GLU B N 1
ATOM 6059 C CA . GLU B 1 229 ? 19.297 33.125 -4.34 1 97.75 229 GLU B CA 1
ATOM 6060 C C . GLU B 1 229 ? 17.828 33.438 -4.078 1 97.75 229 GLU B C 1
ATOM 6062 O O . GLU B 1 229 ? 17.109 33.875 -4.98 1 97.75 229 GLU B O 1
ATOM 6067 N N . GLY B 1 230 ? 17.438 33.219 -2.873 1 96.75 230 GLY B N 1
ATOM 6068 C CA . GLY B 1 230 ? 16.047 33.5 -2.547 1 96.75 230 GLY B CA 1
ATOM 6069 C C . GLY B 1 230 ? 15.117 32.344 -2.9 1 96.75 230 GLY B C 1
ATOM 6070 O O . GLY B 1 230 ? 15.555 31.203 -3.025 1 96.75 230 GLY B O 1
ATOM 6071 N N . GLY B 1 231 ? 13.836 32.688 -2.945 1 94.56 231 GLY B N 1
ATOM 6072 C CA . GLY B 1 231 ? 12.781 31.703 -3.102 1 94.56 231 GLY B CA 1
ATOM 6073 C C . GLY B 1 231 ? 12.75 31.078 -4.484 1 94.56 231 GLY B C 1
ATOM 6074 O O . GLY B 1 231 ? 12.125 30.031 -4.688 1 94.56 231 GLY B O 1
ATOM 6075 N N . ASP B 1 232 ? 13.398 31.625 -5.445 1 95.56 232 ASP B N 1
ATOM 6076 C CA . ASP B 1 232 ? 13.352 31.141 -6.816 1 95.56 232 ASP B CA 1
ATOM 6077 C C . ASP B 1 232 ? 14.438 30.094 -7.062 1 95.56 232 ASP B C 1
ATOM 6079 O O . ASP B 1 232 ? 14.5 29.5 -8.141 1 95.56 232 ASP B O 1
ATOM 6083 N N . ALA B 1 233 ? 15.242 29.812 -6.098 1 97.69 233 ALA B N 1
ATOM 6084 C CA . ALA B 1 233 ? 16.375 28.891 -6.227 1 97.69 233 ALA B CA 1
ATOM 6085 C C . ALA B 1 233 ? 15.922 27.547 -6.777 1 97.69 233 ALA B C 1
ATOM 6087 O O . ALA B 1 233 ? 16.625 26.938 -7.582 1 97.69 233 ALA B O 1
ATOM 6088 N N . LEU B 1 234 ? 14.727 27.047 -6.41 1 97.25 234 LEU B N 1
ATOM 6089 C CA . LEU B 1 234 ? 14.227 25.734 -6.789 1 97.25 234 LEU B CA 1
ATOM 6090 C C . LEU B 1 234 ? 13.289 25.844 -7.988 1 97.25 234 LEU B C 1
ATOM 6092 O O . LEU B 1 234 ? 12.75 24.828 -8.445 1 97.25 234 LEU B O 1
ATOM 6096 N N . TYR B 1 235 ? 13.023 27 -8.57 1 97.62 235 TYR B N 1
ATOM 6097 C CA . TYR B 1 235 ? 12 27.188 -9.594 1 97.62 235 TYR B CA 1
ATOM 6098 C C . TYR B 1 235 ? 12.594 27.75 -10.875 1 97.62 235 TYR B C 1
ATOM 6100 O O . TYR B 1 235 ? 12.414 27.172 -11.953 1 97.62 235 TYR B O 1
ATOM 6108 N N . THR B 1 236 ? 13.328 28.812 -10.727 1 96.88 236 THR B N 1
ATOM 6109 C CA . THR B 1 236 ? 14 29.406 -11.875 1 96.88 236 THR B CA 1
ATOM 6110 C C . THR B 1 236 ? 15.484 29.609 -11.586 1 96.88 236 THR B C 1
ATOM 6112 O O . THR B 1 236 ? 16.219 30.125 -12.422 1 96.88 236 THR B O 1
ATOM 6115 N N . GLY B 1 237 ? 15.945 29.219 -10.445 1 97.75 237 GLY B N 1
ATOM 6116 C CA . GLY B 1 237 ? 17.312 29.453 -10.031 1 97.75 237 GLY B CA 1
ATOM 6117 C C . GLY B 1 237 ? 18.234 28.281 -10.336 1 97.75 237 GLY B C 1
ATOM 6118 O O . GLY B 1 237 ? 17.969 27.5 -11.242 1 97.75 237 GLY B O 1
ATOM 6119 N N . SER B 1 238 ? 19.328 28.156 -9.641 1 98.12 238 SER B N 1
ATOM 6120 C CA . SER B 1 238 ? 20.438 27.297 -10 1 98.12 238 SER B CA 1
ATOM 6121 C C . SER B 1 238 ? 20.172 25.844 -9.617 1 98.12 238 SER B C 1
ATOM 6123 O O . SER B 1 238 ? 20.812 24.922 -10.125 1 98.12 238 SER B O 1
ATOM 6125 N N . LEU B 1 239 ? 19.172 25.625 -8.734 1 98.44 239 LEU B N 1
ATOM 6126 C CA . LEU B 1 239 ? 18.953 24.281 -8.219 1 98.44 239 LEU B CA 1
ATOM 6127 C C . LEU B 1 239 ? 17.984 23.5 -9.094 1 98.44 239 LEU B C 1
ATOM 6129 O O . LEU B 1 239 ? 17.875 22.281 -8.992 1 98.44 239 LEU B O 1
ATOM 6133 N N . VAL B 1 240 ? 17.219 24.203 -9.984 1 98.19 240 VAL B N 1
ATOM 6134 C CA . VAL B 1 240 ? 16 23.625 -10.57 1 98.19 240 VAL B CA 1
ATOM 6135 C C . VAL B 1 240 ? 16.359 22.484 -11.523 1 98.19 240 VAL B C 1
ATOM 6137 O O . VAL B 1 240 ? 15.695 21.453 -11.547 1 98.19 240 VAL B O 1
ATOM 6140 N N . LYS B 1 241 ? 17.406 22.594 -12.289 1 97.81 241 LYS B N 1
ATOM 6141 C CA . LYS B 1 241 ? 17.766 21.594 -13.297 1 97.81 241 LYS B CA 1
ATOM 6142 C C . LYS B 1 241 ? 18.062 20.25 -12.648 1 97.81 241 LYS B C 1
ATOM 6144 O O . LYS B 1 241 ? 17.484 19.234 -13.023 1 97.81 241 LYS B O 1
ATOM 6149 N N . ASN B 1 242 ? 19 20.281 -11.695 1 98.06 242 ASN B N 1
ATOM 6150 C CA . ASN B 1 242 ? 19.344 19.031 -11.016 1 98.06 242 ASN B CA 1
ATOM 6151 C C . ASN B 1 242 ? 18.188 18.5 -10.188 1 98.06 242 ASN B C 1
ATOM 6153 O O . ASN B 1 242 ? 18.016 17.281 -10.07 1 98.06 242 ASN B O 1
ATOM 6157 N N . PHE B 1 243 ? 17.438 19.391 -9.609 1 98.06 243 PHE B N 1
ATOM 6158 C CA . PHE B 1 243 ? 16.312 19 -8.781 1 98.06 243 PHE B CA 1
ATOM 6159 C C . PHE B 1 243 ? 15.266 18.234 -9.594 1 98.06 243 PHE B C 1
ATOM 6161 O O . PHE B 1 243 ? 14.805 17.172 -9.18 1 98.06 243 PHE B O 1
ATOM 6168 N N . VAL B 1 244 ? 14.914 18.734 -10.797 1 98.12 244 VAL B N 1
ATOM 6169 C CA . VAL B 1 244 ? 13.938 18.094 -11.68 1 98.12 244 VAL B CA 1
ATOM 6170 C C . VAL B 1 244 ? 14.484 16.766 -12.18 1 98.12 244 VAL B C 1
ATOM 6172 O O . VAL B 1 244 ? 13.75 15.773 -12.266 1 98.12 244 VAL B O 1
ATOM 6175 N N . LYS B 1 245 ? 15.766 16.703 -12.461 1 96.12 245 LYS B N 1
ATOM 6176 C CA . LYS B 1 245 ? 16.406 15.461 -12.859 1 96.12 245 LYS B CA 1
ATOM 6177 C C . LYS B 1 245 ? 16.328 14.422 -11.742 1 96.12 245 LYS B C 1
ATOM 6179 O O . LYS B 1 245 ? 16.078 13.242 -12 1 96.12 245 LYS B O 1
ATOM 6184 N N . ASP B 1 246 ? 16.547 14.859 -10.508 1 96.25 246 ASP B N 1
ATOM 6185 C CA . ASP B 1 246 ? 16.516 13.969 -9.344 1 96.25 246 ASP B CA 1
ATOM 6186 C C . ASP B 1 246 ? 15.117 13.406 -9.125 1 96.25 246 ASP B C 1
ATOM 6188 O O . ASP B 1 246 ? 14.969 12.273 -8.656 1 96.25 246 ASP B O 1
ATOM 6192 N N . ILE B 1 247 ? 14.062 14.188 -9.406 1 95.12 247 ILE B N 1
ATOM 6193 C CA . ILE B 1 247 ? 12.695 13.711 -9.25 1 95.12 247 ILE B CA 1
ATOM 6194 C C . ILE B 1 247 ? 12.445 12.539 -10.195 1 95.12 247 ILE B C 1
ATOM 6196 O O . ILE B 1 247 ? 11.82 11.547 -9.812 1 95.12 247 ILE B O 1
ATOM 6200 N N . ASN B 1 248 ? 12.93 12.734 -11.445 1 91.25 248 ASN B N 1
ATOM 6201 C CA . ASN B 1 248 ? 12.891 11.68 -12.453 1 91.25 248 ASN B CA 1
ATOM 6202 C C . ASN B 1 248 ? 11.469 11.188 -12.695 1 91.25 248 ASN B C 1
ATOM 6204 O O . ASN B 1 248 ? 11.227 9.984 -12.758 1 91.25 248 ASN B O 1
ATOM 6208 N N . GLY B 1 249 ? 10.484 12 -12.594 1 92.25 249 GLY B N 1
ATOM 6209 C CA . GLY B 1 249 ? 9.086 11.75 -12.883 1 92.25 249 GLY B CA 1
ATOM 6210 C C . GLY B 1 249 ? 8.555 12.586 -14.039 1 92.25 249 GLY B C 1
ATOM 6211 O O . GLY B 1 249 ? 9.234 12.75 -15.047 1 92.25 249 GLY B O 1
ATOM 6212 N N . ILE B 1 250 ? 7.359 13.086 -13.898 1 94.12 250 ILE B N 1
ATOM 6213 C CA . ILE B 1 250 ? 6.727 13.789 -15.008 1 94.12 250 ILE B CA 1
ATOM 6214 C C . ILE B 1 250 ? 6.805 15.289 -14.773 1 94.12 250 ILE B C 1
ATOM 6216 O O . ILE B 1 250 ? 6.371 16.078 -15.617 1 94.12 250 ILE B O 1
ATOM 6220 N N . ILE B 1 251 ? 7.32 15.711 -13.617 1 97.62 251 ILE B N 1
ATOM 6221 C CA . ILE B 1 251 ? 7.5 17.125 -13.352 1 97.62 251 ILE B CA 1
ATOM 6222 C C . ILE B 1 251 ? 8.602 17.688 -14.25 1 97.62 251 ILE B C 1
ATOM 6224 O O . ILE B 1 251 ? 9.672 17.109 -14.367 1 97.62 251 ILE B O 1
ATOM 6228 N N . THR B 1 252 ? 8.328 18.844 -14.875 1 97.81 252 THR B N 1
ATOM 6229 C CA . THR B 1 252 ? 9.289 19.516 -15.734 1 97.81 252 THR B CA 1
ATOM 6230 C C . THR B 1 252 ? 9.742 20.828 -15.117 1 97.81 252 THR B C 1
ATOM 6232 O O . THR B 1 252 ? 9.164 21.281 -14.125 1 97.81 252 THR B O 1
ATOM 6235 N N . GLU B 1 253 ? 10.781 21.359 -15.727 1 97.94 253 GLU B N 1
ATOM 6236 C CA . GLU B 1 253 ? 11.211 22.672 -15.281 1 97.94 253 GLU B CA 1
ATOM 6237 C C . GLU B 1 253 ? 10.102 23.703 -15.469 1 97.94 253 GLU B C 1
ATOM 6239 O O . GLU B 1 253 ? 9.977 24.641 -14.68 1 97.94 253 GLU B O 1
ATOM 6244 N N . GLU B 1 254 ? 9.289 23.531 -16.453 1 98.12 254 GLU B N 1
ATOM 6245 C CA . GLU B 1 254 ? 8.172 24.438 -16.703 1 98.12 254 GLU B CA 1
ATOM 6246 C C . GLU B 1 254 ? 7.141 24.359 -15.586 1 98.12 254 GLU B C 1
ATOM 6248 O O . GLU B 1 254 ? 6.559 25.375 -15.195 1 98.12 254 GLU B O 1
ATOM 6253 N N . ASP B 1 255 ? 6.883 23.141 -15.102 1 98.62 255 ASP B N 1
ATOM 6254 C CA . ASP B 1 255 ? 5.98 22.984 -13.961 1 98.62 255 ASP B CA 1
ATOM 6255 C C . ASP B 1 255 ? 6.461 23.797 -12.766 1 98.62 255 ASP B C 1
ATOM 6257 O O . ASP B 1 255 ? 5.664 24.469 -12.102 1 98.62 255 ASP B O 1
ATOM 6261 N N . MET B 1 256 ? 7.777 23.719 -12.531 1 98.5 256 MET B N 1
ATOM 6262 C CA . MET B 1 256 ? 8.367 24.453 -11.422 1 98.5 256 MET B CA 1
ATOM 6263 C C . MET B 1 256 ? 8.234 25.953 -11.633 1 98.5 256 MET B C 1
ATOM 6265 O O . MET B 1 256 ? 7.828 26.688 -10.734 1 98.5 256 MET B O 1
ATOM 6269 N N . LYS B 1 257 ? 8.5 26.406 -12.781 1 97.88 257 LYS B N 1
ATOM 6270 C CA . LYS B 1 257 ? 8.508 27.812 -13.125 1 97.88 257 LYS B CA 1
ATOM 6271 C C . LYS B 1 257 ? 7.105 28.422 -13.023 1 97.88 257 LYS B C 1
ATOM 6273 O O . LYS B 1 257 ? 6.945 29.562 -12.586 1 97.88 257 LYS B O 1
ATOM 6278 N N . GLU B 1 258 ? 6.145 27.672 -13.367 1 97.56 258 GLU B N 1
ATOM 6279 C CA . GLU B 1 258 ? 4.797 28.219 -13.531 1 97.56 258 GLU B CA 1
ATOM 6280 C C . GLU B 1 258 ? 4.012 28.156 -12.219 1 97.56 258 GLU B C 1
ATOM 6282 O O . GLU B 1 258 ? 2.971 28.797 -12.078 1 97.56 258 GLU B O 1
ATOM 6287 N N . TYR B 1 259 ? 4.539 27.438 -11.297 1 97.81 259 TYR B N 1
ATOM 6288 C CA . TYR B 1 259 ? 3.787 27.328 -10.047 1 97.81 259 TYR B CA 1
ATOM 6289 C C . TYR B 1 259 ? 3.646 28.688 -9.383 1 97.81 259 TYR B C 1
ATOM 6291 O O . TYR B 1 259 ? 4.609 29.469 -9.32 1 97.81 259 TYR B O 1
ATOM 6299 N N . LYS B 1 260 ? 2.408 28.891 -8.812 1 97.19 260 LYS B N 1
ATOM 6300 C CA . LYS B 1 260 ? 2.145 30.109 -8.047 1 97.19 260 LYS B CA 1
ATOM 6301 C C . LYS B 1 260 ? 1.255 29.828 -6.844 1 97.19 260 LYS B C 1
ATOM 6303 O O . LYS B 1 260 ? 0.176 29.25 -6.988 1 97.19 260 LYS B O 1
ATOM 6308 N N . PRO B 1 261 ? 1.746 30.25 -5.648 1 97.81 261 PRO B N 1
ATOM 6309 C CA . PRO B 1 261 ? 0.819 30.219 -4.512 1 97.81 261 PRO B CA 1
ATOM 6310 C C . PRO B 1 261 ? -0.372 31.156 -4.691 1 97.81 261 PRO B C 1
ATOM 6312 O O . PRO B 1 261 ? -0.311 32.094 -5.5 1 97.81 261 PRO B O 1
ATOM 6315 N N . LYS B 1 262 ? -1.459 30.922 -3.924 1 97.75 262 LYS B N 1
ATOM 6316 C CA . LYS B 1 262 ? -2.668 31.734 -4.07 1 97.75 262 LYS B CA 1
ATOM 6317 C C . LYS B 1 262 ? -3.086 32.344 -2.734 1 97.75 262 LYS B C 1
ATOM 6319 O O . LYS B 1 262 ? -3.168 31.641 -1.725 1 97.75 262 LYS B O 1
ATOM 6324 N N . TRP B 1 263 ? -3.277 33.656 -2.762 1 98.31 263 TRP B N 1
ATOM 6325 C CA . TRP B 1 263 ? -3.945 34.312 -1.644 1 98.31 263 TRP B CA 1
ATOM 6326 C C . TRP B 1 263 ? -5.461 34.156 -1.749 1 98.31 263 TRP B C 1
ATOM 6328 O O . TRP B 1 263 ? -6.043 34.438 -2.803 1 98.31 263 TRP B O 1
ATOM 6338 N N . LEU B 1 264 ? -6.086 33.688 -0.684 1 97.06 264 LEU B N 1
ATOM 6339 C CA . LEU B 1 264 ? -7.523 33.438 -0.65 1 97.06 264 LEU B CA 1
ATOM 6340 C C . LEU B 1 264 ? -8.141 34.031 0.62 1 97.06 264 LEU B C 1
ATOM 6342 O O . LEU B 1 264 ? -7.422 34.344 1.566 1 97.06 264 LEU B O 1
ATOM 6346 N N . ASP B 1 265 ? -9.469 34.219 0.569 1 95.88 265 ASP B N 1
ATOM 6347 C CA . ASP B 1 265 ? -10.203 34.438 1.814 1 95.88 265 ASP B CA 1
ATOM 6348 C C . ASP B 1 265 ? -10.352 33.156 2.605 1 95.88 265 ASP B C 1
ATOM 6350 O O . ASP B 1 265 ? -10.633 32.094 2.031 1 95.88 265 ASP B O 1
ATOM 6354 N N . PRO B 1 266 ? -10.094 33.188 3.912 1 96.81 266 PRO B N 1
ATOM 6355 C CA . PRO B 1 266 ? -10.32 31.984 4.711 1 96.81 266 PRO B CA 1
ATOM 6356 C C . PRO B 1 266 ? -11.797 31.609 4.797 1 96.81 266 PRO B C 1
ATOM 6358 O O . PRO B 1 266 ? -12.672 32.438 4.539 1 96.81 266 PRO B O 1
ATOM 6361 N N . SER B 1 267 ? -12.016 30.328 5.035 1 93.44 267 SER B N 1
ATOM 6362 C CA . SER B 1 267 ? -13.352 29.938 5.473 1 93.44 267 SER B CA 1
ATOM 6363 C C . SER B 1 267 ? -13.664 30.5 6.855 1 93.44 267 SER B C 1
ATOM 6365 O O . SER B 1 267 ? -12.828 30.438 7.762 1 93.44 267 SER B O 1
ATOM 6367 N N . SER B 1 268 ? -14.836 31.094 6.969 1 91.88 268 SER B N 1
ATOM 6368 C CA . SER B 1 268 ? -15.164 31.734 8.242 1 91.88 268 SER B CA 1
ATOM 6369 C C . SER B 1 268 ? -16.531 31.281 8.742 1 91.88 268 SER B C 1
ATOM 6371 O O . SER B 1 268 ? -17.438 31 7.949 1 91.88 268 SER B O 1
ATOM 6373 N N . ASN B 1 269 ? -16.578 31.156 10.039 1 88.38 269 ASN B N 1
ATOM 6374 C CA . ASN B 1 269 ? -17.812 30.812 10.734 1 88.38 269 ASN B CA 1
ATOM 6375 C C . ASN B 1 269 ? -17.844 31.422 12.141 1 88.38 269 ASN B C 1
ATOM 6377 O O . ASN B 1 269 ? -16.797 31.562 12.781 1 88.38 269 ASN B O 1
ATOM 6381 N N . THR B 1 270 ? -19.062 31.766 12.508 1 87.62 270 THR B N 1
ATOM 6382 C CA . THR B 1 270 ? -19.203 32.312 13.859 1 87.62 270 THR B CA 1
ATOM 6383 C C . THR B 1 270 ? -19.594 31.188 14.836 1 87.62 270 THR B C 1
ATOM 6385 O O . THR B 1 270 ? -20.547 30.453 14.609 1 87.62 270 THR B O 1
ATOM 6388 N N . LEU B 1 271 ? -18.875 31.141 15.906 1 83.31 271 LEU B N 1
ATOM 6389 C CA . LEU B 1 271 ? -19.109 30.141 16.938 1 83.31 271 LEU B CA 1
ATOM 6390 C C . LEU B 1 271 ? -20.219 30.594 17.875 1 83.31 271 LEU B C 1
ATOM 6392 O O . LEU B 1 271 ? -20.641 31.75 17.828 1 83.31 271 LEU B O 1
ATOM 6396 N N . LEU B 1 272 ? -20.656 29.703 18.734 1 76.25 272 LEU B N 1
ATOM 6397 C CA . LEU B 1 272 ? -21.688 29.984 19.734 1 76.25 272 LEU B CA 1
ATOM 6398 C C . LEU B 1 272 ? -21.219 31.078 20.688 1 76.25 272 LEU B C 1
ATOM 6400 O O . LEU B 1 272 ? -22.031 31.844 21.203 1 76.25 272 LEU B O 1
ATOM 6404 N N . THR B 1 273 ? -20 31.109 20.938 1 78 273 THR B N 1
ATOM 6405 C CA . THR B 1 273 ? -19.406 32.062 21.859 1 78 273 THR B CA 1
ATOM 6406 C C . THR B 1 273 ? -19.453 33.469 21.281 1 78 273 THR B C 1
ATOM 6408 O O . THR B 1 273 ? -19.266 34.469 22 1 78 273 THR B O 1
ATOM 6411 N N . GLY B 1 274 ? -19.688 33.594 20.047 1 86.19 274 GLY B N 1
ATOM 6412 C CA . GLY B 1 274 ? -19.625 34.844 19.344 1 86.19 274 GLY B CA 1
ATOM 6413 C C . GLY B 1 274 ? -18.297 35.094 18.672 1 86.19 274 GLY B C 1
ATOM 6414 O O . GLY B 1 274 ? -18.172 36 17.828 1 86.19 274 GLY B O 1
ATOM 6415 N N . ASP B 1 275 ? -17.328 34.25 18.953 1 92.31 275 ASP B N 1
ATOM 6416 C CA . ASP B 1 275 ? -16.016 34.344 18.297 1 92.31 275 ASP B CA 1
ATOM 6417 C C . ASP B 1 275 ? -16.109 33.875 16.859 1 92.31 275 ASP B C 1
ATOM 6419 O O . ASP B 1 275 ? -17 33.094 16.5 1 92.31 275 ASP B O 1
ATOM 6423 N N . THR B 1 276 ? -15.211 34.406 16.047 1 95.25 276 THR B N 1
ATOM 6424 C CA . THR B 1 276 ? -15.18 34 14.641 1 95.25 276 THR B CA 1
ATOM 6425 C C . THR B 1 276 ? -14.016 33.062 14.383 1 95.25 276 THR B C 1
ATOM 6427 O O . THR B 1 276 ? -12.875 33.344 14.75 1 95.25 276 THR B O 1
ATOM 6430 N N . ILE B 1 277 ? -14.312 31.938 13.812 1 95.88 277 ILE B N 1
ATOM 6431 C CA . ILE B 1 277 ? -13.281 30.984 13.414 1 95.88 277 ILE B CA 1
ATOM 6432 C C . ILE B 1 277 ? -12.875 31.25 11.961 1 95.88 277 ILE B C 1
ATOM 6434 O O . ILE B 1 277 ? -13.734 31.422 11.094 1 95.88 277 ILE B O 1
ATOM 6438 N N . TYR B 1 278 ? -11.594 31.438 11.688 1 97.81 278 TYR B N 1
ATOM 6439 C CA . TYR B 1 278 ? -11 31.5 10.359 1 97.81 278 TYR B CA 1
ATOM 6440 C C . TYR B 1 278 ? -10.117 30.281 10.102 1 97.81 278 TYR B C 1
ATOM 6442 O O . TYR B 1 278 ? -9.219 29.984 10.891 1 97.81 278 TYR B O 1
ATOM 6450 N N . THR B 1 279 ? -10.391 29.516 9.078 1 97.5 279 THR B N 1
ATOM 6451 C CA . THR B 1 279 ? -9.648 28.297 8.797 1 97.5 279 THR B CA 1
ATOM 6452 C C . THR B 1 279 ? -9.547 28.062 7.293 1 97.5 279 THR B C 1
ATOM 6454 O O . THR B 1 279 ? -9.789 28.969 6.5 1 97.5 279 THR B O 1
ATOM 6457 N N . ALA B 1 280 ? -9.078 26.938 6.863 1 96.38 280 ALA B N 1
ATOM 6458 C CA . ALA B 1 280 ? -8.68 26.672 5.48 1 96.38 280 ALA B CA 1
ATOM 6459 C C . ALA B 1 280 ? -9.898 26.531 4.574 1 96.38 280 ALA B C 1
ATOM 6461 O O . ALA B 1 280 ? -10.734 25.641 4.785 1 96.38 280 ALA B O 1
ATOM 6462 N N . PRO B 1 281 ? -10.055 27.406 3.543 1 95.5 281 PRO B N 1
ATOM 6463 C CA . PRO B 1 281 ? -10.961 27.062 2.447 1 95.5 281 PRO B CA 1
ATOM 6464 C C . PRO B 1 281 ? -10.445 25.891 1.606 1 95.5 281 PRO B C 1
ATOM 6466 O O . PRO B 1 281 ? -9.445 25.266 1.962 1 95.5 281 PRO B O 1
ATOM 6469 N N . LEU B 1 282 ? -11.188 25.469 0.561 1 93.38 282 LEU B N 1
ATOM 6470 C CA . LEU B 1 282 ? -10.609 24.5 -0.351 1 93.38 282 LEU B CA 1
ATOM 6471 C C . LEU B 1 282 ? -9.242 24.953 -0.848 1 93.38 282 LEU B C 1
ATOM 6473 O O . LEU B 1 282 ? -9.031 26.141 -1.098 1 93.38 282 LEU B O 1
ATOM 6477 N N . PRO B 1 283 ? -8.297 24.109 -0.938 1 94.19 283 PRO B N 1
ATOM 6478 C CA . PRO B 1 283 ? -8.398 22.641 -0.889 1 94.19 283 PRO B CA 1
ATOM 6479 C C . PRO B 1 283 ? -8.305 22.094 0.532 1 94.19 283 PRO B C 1
ATOM 6481 O O . PRO B 1 283 ? -8.273 20.875 0.725 1 94.19 283 PRO B O 1
ATOM 6484 N N . GLY B 1 284 ? -8.211 22.938 1.596 1 94.44 284 GLY B N 1
ATOM 6485 C CA . GLY B 1 284 ? -8.242 22.438 2.963 1 94.44 284 GLY B CA 1
ATOM 6486 C C . GLY B 1 284 ? -9.609 21.953 3.395 1 94.44 284 GLY B C 1
ATOM 6487 O O . GLY B 1 284 ? -10.539 21.906 2.588 1 94.44 284 GLY B O 1
ATOM 6488 N N . SER B 1 285 ? -9.703 21.562 4.629 1 94.62 285 SER B N 1
ATOM 6489 C CA . SER B 1 285 ? -10.953 20.984 5.125 1 94.62 285 SER B CA 1
ATOM 6490 C C . SER B 1 285 ? -11.594 21.906 6.164 1 94.62 285 SER B C 1
ATOM 6492 O O . SER B 1 285 ? -12.312 21.438 7.051 1 94.62 285 SER B O 1
ATOM 6494 N N . GLY B 1 286 ? -11.367 23.141 6.059 1 95.56 286 GLY B N 1
ATOM 6495 C CA . GLY B 1 286 ? -11.969 24.094 6.984 1 95.56 286 GLY B CA 1
ATOM 6496 C C . GLY B 1 286 ? -13.484 24.125 6.898 1 95.56 286 GLY B C 1
ATOM 6497 O O . GLY B 1 286 ? -14.164 24.344 7.902 1 95.56 286 GLY B O 1
ATOM 6498 N N . ASN B 1 287 ? -14.016 23.906 5.695 1 93.81 287 ASN B N 1
ATOM 6499 C CA . ASN B 1 287 ? -15.469 23.844 5.543 1 93.81 287 ASN B CA 1
ATOM 6500 C C . ASN B 1 287 ? -16.062 22.656 6.285 1 93.81 287 ASN B C 1
ATOM 6502 O O . ASN B 1 287 ? -17.156 22.734 6.824 1 93.81 287 ASN B O 1
ATOM 6506 N N . VAL B 1 288 ? -15.32 21.594 6.277 1 94.56 288 VAL B N 1
ATOM 6507 C CA . VAL B 1 288 ? -15.75 20.406 7.004 1 94.56 288 VAL B CA 1
ATOM 6508 C C . VAL B 1 288 ? -15.727 20.688 8.508 1 94.56 288 VAL B C 1
ATOM 6510 O O . VAL B 1 288 ? -16.688 20.375 9.219 1 94.56 288 VAL B O 1
ATOM 6513 N N . LEU B 1 289 ? -14.68 21.312 8.938 1 95.5 289 LEU B N 1
ATOM 6514 C CA . LEU B 1 289 ? -14.531 21.688 10.336 1 95.5 289 LEU B CA 1
ATOM 6515 C C . LEU B 1 289 ? -15.656 22.609 10.773 1 95.5 289 LEU B C 1
ATOM 6517 O O . LEU B 1 289 ? -16.297 22.375 11.805 1 95.5 289 LEU B O 1
ATOM 6521 N N . SER B 1 290 ? -15.891 23.594 10 1 93.12 290 SER B N 1
ATOM 6522 C CA . SER B 1 290 ? -16.922 24.578 10.32 1 93.12 290 SER B CA 1
ATOM 6523 C C . SER B 1 290 ? -18.297 23.922 10.352 1 93.12 290 SER B C 1
ATOM 6525 O O . SER B 1 290 ? -19.109 24.219 11.242 1 93.12 290 SER B O 1
ATOM 6527 N N . PHE B 1 291 ? -18.594 23.125 9.406 1 94.56 291 PHE B N 1
ATOM 6528 C CA . PHE B 1 291 ? -19.859 22.422 9.336 1 94.56 291 PHE B CA 1
ATOM 6529 C C . PHE B 1 291 ? -20.062 21.547 10.562 1 94.56 291 PHE B C 1
ATOM 6531 O O . PHE B 1 291 ? -21.141 21.531 11.164 1 94.56 291 PHE B O 1
ATOM 6538 N N . PHE B 1 292 ? -19.094 20.844 10.945 1 95.44 292 PHE B N 1
ATOM 6539 C CA . PHE B 1 292 ? -19.109 20 12.133 1 95.44 292 PHE B CA 1
ATOM 6540 C C . PHE B 1 292 ? -19.453 20.828 13.367 1 95.44 292 PHE B C 1
ATOM 6542 O O . PHE B 1 292 ? -20.328 20.438 14.148 1 95.44 292 PHE B O 1
ATOM 6549 N N . LEU B 1 293 ? -18.766 21.891 13.547 1 92.94 293 LEU B N 1
ATOM 6550 C CA . LEU B 1 293 ? -19.016 22.75 14.703 1 92.94 293 LEU B CA 1
ATOM 6551 C C . LEU B 1 293 ? -20.422 23.344 14.664 1 92.94 293 LEU B C 1
ATOM 6553 O O . LEU B 1 293 ? -21.078 23.469 15.695 1 92.94 293 LEU B O 1
ATOM 6557 N N . ASN B 1 294 ? -20.875 23.672 13.445 1 92.19 294 ASN B N 1
ATOM 6558 C CA . ASN B 1 294 ? -22.234 24.172 13.289 1 92.19 294 ASN B CA 1
ATOM 6559 C C . ASN B 1 294 ? -23.266 23.125 13.703 1 92.19 294 ASN B C 1
ATOM 6561 O O . ASN B 1 294 ? -24.297 23.453 14.297 1 92.19 294 ASN B O 1
ATOM 6565 N N . LEU B 1 295 ? -23.016 21.938 13.367 1 94.31 295 LEU B N 1
ATOM 6566 C CA . LEU B 1 295 ? -23.922 20.844 13.703 1 94.31 295 LEU B CA 1
ATOM 6567 C C . LEU B 1 295 ? -24.094 20.734 15.219 1 94.31 295 LEU B C 1
ATOM 6569 O O . LEU B 1 295 ? -25.172 20.375 15.703 1 94.31 295 LEU B O 1
ATOM 6573 N N . LEU B 1 296 ? -23.062 21.062 15.891 1 93.06 296 LEU B N 1
ATOM 6574 C CA . LEU B 1 296 ? -23.078 20.828 17.328 1 93.06 296 LEU B CA 1
ATOM 6575 C C . LEU B 1 296 ? -23.578 22.062 18.078 1 93.06 296 LEU B C 1
ATOM 6577 O O . LEU B 1 296 ? -23.906 22 19.266 1 93.06 296 LEU B O 1
ATOM 6581 N N . HIS B 1 297 ? -23.672 23.125 17.406 1 87.12 297 HIS B N 1
ATOM 6582 C CA . HIS B 1 297 ? -24.062 24.375 18.016 1 87.12 297 HIS B CA 1
ATOM 6583 C C . HIS B 1 297 ? -25.438 24.266 18.688 1 87.12 297 HIS B C 1
ATOM 6585 O O . HIS B 1 297 ? -26.438 24.031 18.031 1 87.12 297 HIS B O 1
ATOM 6591 N N . GLY B 1 298 ? -25.453 24.453 20 1 83.62 298 GLY B N 1
ATOM 6592 C CA . GLY B 1 298 ? -26.703 24.375 20.75 1 83.62 298 GLY B CA 1
ATOM 6593 C C . GLY B 1 298 ? -27.266 22.969 20.828 1 83.62 298 GLY B C 1
ATOM 6594 O O . GLY B 1 298 ? -28.406 22.766 21.25 1 83.62 298 GLY B O 1
ATOM 6595 N N . PHE B 1 299 ? -26.484 22.031 20.438 1 89.88 299 PHE B N 1
ATOM 6596 C CA . PHE B 1 299 ? -27 20.688 20.25 1 89.88 299 PHE B CA 1
ATOM 6597 C C . PHE B 1 299 ? -26.391 19.734 21.266 1 89.88 299 PHE B C 1
ATOM 6599 O O . PHE B 1 299 ? -26.875 18.609 21.422 1 89.88 299 PHE B O 1
ATOM 6606 N N . ILE B 1 300 ? -25.391 20.156 21.984 1 87.75 300 ILE B N 1
ATOM 6607 C CA . ILE B 1 300 ? -24.734 19.281 22.938 1 87.75 300 ILE B CA 1
ATOM 6608 C C . ILE B 1 300 ? -24.641 19.969 24.297 1 87.75 300 ILE B C 1
ATOM 6610 O O . ILE B 1 300 ? -24.609 21.203 24.359 1 87.75 300 ILE B O 1
ATOM 6614 N N . ASP B 1 301 ? -24.609 19.125 25.328 1 85.69 301 ASP B N 1
ATOM 6615 C CA . ASP B 1 301 ? -24.438 19.656 26.688 1 85.69 301 ASP B CA 1
ATOM 6616 C C . ASP B 1 301 ? -22.969 19.656 27.078 1 85.69 301 ASP B C 1
ATOM 6618 O O . ASP B 1 301 ? -22.109 19.172 26.328 1 85.69 301 ASP B O 1
ATOM 6622 N N . LYS B 1 302 ? -22.688 20.234 28.203 1 85.12 302 LYS B N 1
ATOM 6623 C CA . LYS B 1 302 ? -21.297 20.422 28.625 1 85.12 302 LYS B CA 1
ATOM 6624 C C . LYS B 1 302 ? -20.781 19.172 29.328 1 85.12 302 LYS B C 1
ATOM 6626 O O . LYS B 1 302 ? -19.609 19.125 29.734 1 85.12 302 LYS B O 1
ATOM 6631 N N . ASN B 1 303 ? -21.594 18.141 29.328 1 87.5 303 ASN B N 1
ATOM 6632 C CA . ASN B 1 303 ? -21.141 16.906 29.938 1 87.5 303 ASN B CA 1
ATOM 6633 C C . ASN B 1 303 ? -20.406 16.016 28.938 1 87.5 303 ASN B C 1
ATOM 6635 O O . ASN B 1 303 ? -21.047 15.258 28.188 1 87.5 303 ASN B O 1
ATOM 6639 N N . THR B 1 304 ? -19.094 15.938 29.047 1 86.69 304 THR B N 1
ATOM 6640 C CA . THR B 1 304 ? -18.25 15.242 28.078 1 86.69 304 THR B CA 1
ATOM 6641 C C . THR B 1 304 ? -18.391 13.734 28.219 1 86.69 304 THR B C 1
ATOM 6643 O O . THR B 1 304 ? -18.016 12.984 27.312 1 86.69 304 THR B O 1
ATOM 6646 N N . LYS B 1 305 ? -18.969 13.266 29.281 1 89 305 LYS B N 1
ATOM 6647 C CA . LYS B 1 305 ? -19.078 11.828 29.5 1 89 305 LYS B CA 1
ATOM 6648 C C . LYS B 1 305 ? -20.469 11.32 29.141 1 89 305 LYS B C 1
ATOM 6650 O O . LYS B 1 305 ? -20.703 10.109 29.109 1 89 305 LYS B O 1
ATOM 6655 N N . SER B 1 306 ? -21.297 12.211 28.828 1 93.44 306 SER B N 1
ATOM 6656 C CA . SER B 1 306 ? -22.672 11.859 28.484 1 93.44 306 SER B CA 1
ATOM 6657 C C . SER B 1 306 ? -22.734 11.039 27.203 1 93.44 306 SER B C 1
ATOM 6659 O O . SER B 1 306 ? -22.094 11.391 26.203 1 93.44 306 SER B O 1
ATOM 6661 N N . LEU B 1 307 ? -23.531 9.922 27.25 1 96.19 307 LEU B N 1
ATOM 6662 C CA . LEU B 1 307 ? -23.75 9.094 26.078 1 96.19 307 LEU B CA 1
ATOM 6663 C C . LEU B 1 307 ? -24.391 9.914 24.953 1 96.19 307 LEU B C 1
ATOM 6665 O O . LEU B 1 307 ? -24 9.797 23.797 1 96.19 307 LEU B O 1
ATOM 6669 N N . THR B 1 308 ? -25.312 10.758 25.344 1 96.75 308 THR B N 1
ATOM 6670 C CA . THR B 1 308 ? -26.031 11.562 24.359 1 96.75 308 THR B CA 1
ATOM 6671 C C . THR B 1 308 ? -25.094 12.547 23.672 1 96.75 308 THR B C 1
ATOM 6673 O O . THR B 1 308 ? -25.125 12.711 22.453 1 96.75 308 THR B O 1
ATOM 6676 N N . THR B 1 309 ? -24.281 13.195 24.5 1 95.62 309 THR B N 1
ATOM 6677 C CA . THR B 1 309 ? -23.312 14.148 23.953 1 95.62 309 THR B CA 1
ATOM 6678 C C . THR B 1 309 ? -22.375 13.469 22.969 1 95.62 309 THR B C 1
ATOM 6680 O O . THR B 1 309 ? -22.156 13.961 21.859 1 95.62 309 THR B O 1
ATOM 6683 N N . ASN B 1 310 ? -21.859 12.359 23.344 1 97 310 ASN B N 1
ATOM 6684 C CA . ASN B 1 310 ? -20.906 11.664 22.5 1 97 310 ASN B CA 1
ATOM 6685 C C . ASN B 1 310 ? -21.578 11.062 21.266 1 97 310 ASN B C 1
ATOM 6687 O O . ASN B 1 310 ? -21 11.055 20.188 1 97 310 ASN B O 1
ATOM 6691 N N . GLN B 1 311 ? -22.797 10.586 21.422 1 97.81 311 GLN B N 1
ATOM 6692 C CA . GLN B 1 311 ? -23.578 10.117 20.297 1 97.81 311 GLN B CA 1
ATOM 6693 C C . GLN B 1 311 ? -23.766 11.219 19.266 1 97.81 311 GLN B C 1
ATOM 6695 O O . GLN B 1 311 ? -23.562 11 18.062 1 97.81 311 GLN B O 1
ATOM 6700 N N . ARG B 1 312 ? -24.094 12.367 19.703 1 97.19 312 ARG B N 1
ATOM 6701 C CA . ARG B 1 312 ? -24.328 13.484 18.797 1 97.19 312 ARG B CA 1
ATOM 6702 C C . ARG B 1 312 ? -23.047 13.945 18.125 1 97.19 312 ARG B C 1
ATOM 6704 O O . ARG B 1 312 ? -23.047 14.328 16.953 1 97.19 312 ARG B O 1
ATOM 6711 N N . ILE B 1 313 ? -21.984 13.914 18.875 1 97.12 313 ILE B N 1
ATOM 6712 C CA . ILE B 1 313 ? -20.688 14.289 18.312 1 97.12 313 ILE B CA 1
ATOM 6713 C C . ILE B 1 313 ? -20.297 13.305 17.219 1 97.12 313 ILE B C 1
ATOM 6715 O O . ILE B 1 313 ? -19.891 13.703 16.125 1 97.12 313 ILE B O 1
ATOM 6719 N N . VAL B 1 314 ? -20.438 12 17.469 1 97.81 314 VAL B N 1
ATOM 6720 C CA . VAL B 1 314 ? -20.078 10.961 16.516 1 97.81 314 VAL B CA 1
ATOM 6721 C C . VAL B 1 314 ? -20.938 11.094 15.25 1 97.81 314 VAL B C 1
ATOM 6723 O O . VAL B 1 314 ? -20.422 11.039 14.133 1 97.81 314 VAL B O 1
ATOM 6726 N N . GLU B 1 315 ? -22.203 11.25 15.445 1 98.19 315 GLU B N 1
ATOM 6727 C CA . GLU B 1 315 ? -23.109 11.391 14.297 1 98.19 315 GLU B CA 1
ATOM 6728 C C . GLU B 1 315 ? -22.766 12.648 13.5 1 98.19 315 GLU B C 1
ATOM 6730 O O . GLU B 1 315 ? -22.844 12.641 12.266 1 98.19 315 GLU B O 1
ATOM 6735 N N . ALA B 1 316 ? -22.453 13.688 14.195 1 97.31 316 ALA B N 1
ATOM 6736 C CA . ALA B 1 316 ? -22.047 14.914 13.516 1 97.31 316 ALA B CA 1
ATOM 6737 C C . ALA B 1 316 ? -20.781 14.695 12.688 1 97.31 316 ALA B C 1
ATOM 6739 O O . ALA B 1 316 ? -20.656 15.227 11.578 1 97.31 316 ALA B O 1
ATOM 6740 N N . MET B 1 317 ? -19.828 13.938 13.242 1 97.12 317 MET B N 1
ATOM 6741 C CA . MET B 1 317 ? -18.641 13.594 12.477 1 97.12 317 MET B CA 1
ATOM 6742 C C . MET B 1 317 ? -19.016 12.875 11.18 1 97.12 317 MET B C 1
ATOM 6744 O O . MET B 1 317 ? -18.484 13.203 10.109 1 97.12 317 MET B O 1
ATOM 6748 N N . LYS B 1 318 ? -19.875 11.93 11.297 1 96.5 318 LYS B N 1
ATOM 6749 C CA . LYS B 1 318 ? -20.281 11.125 10.148 1 96.5 318 LYS B CA 1
ATOM 6750 C C . LYS B 1 318 ? -20.891 11.992 9.055 1 96.5 318 LYS B C 1
ATOM 6752 O O . LYS B 1 318 ? -20.562 11.852 7.879 1 96.5 318 LYS B O 1
ATOM 6757 N N . TYR B 1 319 ? -21.734 12.906 9.438 1 96.44 319 TYR B N 1
ATOM 6758 C CA . TYR B 1 319 ? -22.359 13.781 8.461 1 96.44 319 TYR B CA 1
ATOM 6759 C C . TYR B 1 319 ? -21.359 14.75 7.863 1 96.44 319 TYR B C 1
ATOM 6761 O O . TYR B 1 319 ? -21.406 15.062 6.668 1 96.44 319 TYR B O 1
ATOM 6769 N N . ALA B 1 320 ? -20.484 15.281 8.688 1 95.56 320 ALA B N 1
ATOM 6770 C CA . ALA B 1 320 ? -19.453 16.188 8.188 1 95.56 320 ALA B CA 1
ATOM 6771 C C . ALA B 1 320 ? -18.562 15.477 7.172 1 95.56 320 ALA B C 1
ATOM 6773 O O . ALA B 1 320 ? -18.266 16.031 6.113 1 95.56 320 ALA B O 1
ATOM 6774 N N . TYR B 1 321 ? -18.203 14.297 7.461 1 93.81 321 TYR B N 1
ATOM 6775 C CA . TYR B 1 321 ? -17.297 13.57 6.566 1 93.81 321 TYR B CA 1
ATOM 6776 C C . TYR B 1 321 ? -18.062 13.039 5.355 1 93.81 321 TYR B C 1
ATOM 6778 O O . TYR B 1 321 ? -17.453 12.742 4.32 1 93.81 321 TYR B O 1
ATOM 6786 N N . GLY B 1 322 ? -19.344 12.789 5.531 1 92 322 GLY B N 1
ATOM 6787 C CA . GLY B 1 322 ? -20.141 12.555 4.336 1 92 322 GLY B CA 1
ATOM 6788 C C . GLY B 1 322 ? -20.031 13.688 3.322 1 92 322 GLY B C 1
ATOM 6789 O O . GLY B 1 322 ? -19.875 13.438 2.125 1 92 322 GLY B O 1
ATOM 6790 N N . LYS B 1 323 ? -20.078 14.875 3.822 1 92.31 323 LYS B N 1
ATOM 6791 C CA . LYS B 1 323 ? -19.953 16.047 2.951 1 92.31 323 LYS B CA 1
ATOM 6792 C C . LYS B 1 323 ? -18.547 16.156 2.379 1 92.31 323 LYS B C 1
ATOM 6794 O O . LYS B 1 323 ? -18.359 16.609 1.246 1 92.31 323 LYS B O 1
ATOM 6799 N N . ARG B 1 324 ? -17.547 15.773 3.123 1 91.62 324 ARG B N 1
ATOM 6800 C CA . ARG B 1 324 ? -16.172 15.859 2.668 1 91.62 324 ARG B CA 1
ATOM 6801 C C . ARG B 1 324 ? -15.961 15.039 1.395 1 91.62 324 ARG B C 1
ATOM 6803 O O . ARG B 1 324 ? -15.148 15.398 0.546 1 91.62 324 ARG B O 1
ATOM 6810 N N . THR B 1 325 ? -16.688 13.938 1.279 1 88.38 325 THR B N 1
ATOM 6811 C CA . THR B 1 325 ? -16.516 13.055 0.135 1 88.38 325 THR B CA 1
ATOM 6812 C C . THR B 1 325 ? -16.906 13.758 -1.162 1 88.38 325 THR B C 1
ATOM 6814 O O . THR B 1 325 ? -16.578 13.281 -2.254 1 88.38 325 THR B O 1
ATOM 6817 N N . LEU B 1 326 ? -17.547 14.922 -1.076 1 88.31 326 LEU B N 1
ATOM 6818 C CA . LEU B 1 326 ? -18 15.648 -2.252 1 88.31 326 LEU B CA 1
ATOM 6819 C C . LEU B 1 326 ? -17 16.734 -2.645 1 88.31 326 LEU B C 1
ATOM 6821 O O . LEU B 1 326 ? -17.172 17.391 -3.674 1 88.31 326 LEU B O 1
ATOM 6825 N N . LEU B 1 327 ? -16.031 16.859 -1.899 1 89.25 327 LEU B N 1
ATOM 6826 C CA . LEU B 1 327 ? -15.148 18.016 -2.068 1 89.25 327 LEU B CA 1
ATOM 6827 C C . LEU B 1 327 ? -13.961 17.656 -2.959 1 89.25 327 LEU B C 1
ATOM 6829 O O . LEU B 1 327 ? -13.695 16.484 -3.203 1 89.25 327 LEU B O 1
ATOM 6833 N N . GLY B 1 328 ? -13.289 18.641 -3.5 1 87.94 328 GLY B N 1
ATOM 6834 C CA . GLY B 1 328 ? -12.156 18.609 -4.414 1 87.94 328 GLY B CA 1
ATOM 6835 C C . GLY B 1 328 ? -11.852 19.953 -5.039 1 87.94 328 GLY B C 1
ATOM 6836 O O . GLY B 1 328 ? -12.234 20.984 -4.5 1 87.94 328 GLY B O 1
ATOM 6837 N N . ASP B 1 329 ? -11.047 19.875 -5.926 1 86.88 329 ASP B N 1
ATOM 6838 C CA . ASP B 1 329 ? -10.688 21.094 -6.652 1 86.88 329 ASP B CA 1
ATOM 6839 C C . ASP B 1 329 ? -11.461 21.203 -7.965 1 86.88 329 ASP B C 1
ATOM 6841 O O . ASP B 1 329 ? -10.914 20.953 -9.039 1 86.88 329 ASP B O 1
ATOM 6845 N N . SER B 1 330 ? -12.742 21.484 -7.789 1 81.75 330 SER B N 1
ATOM 6846 C CA . SER B 1 330 ? -13.641 21.594 -8.93 1 81.75 330 SER B CA 1
ATOM 6847 C C . SER B 1 330 ? -14.625 22.75 -8.75 1 81.75 330 SER B C 1
ATOM 6849 O O . SER B 1 330 ? -15.078 23.016 -7.637 1 81.75 330 SER B O 1
ATOM 6851 N N . ASP B 1 331 ? -14.859 23.375 -9.812 1 79.31 331 ASP B N 1
ATOM 6852 C CA . ASP B 1 331 ? -15.836 24.453 -9.781 1 79.31 331 ASP B CA 1
ATOM 6853 C C . ASP B 1 331 ? -17.25 23.922 -9.57 1 79.31 331 ASP B C 1
ATOM 6855 O O . ASP B 1 331 ? -18.156 24.656 -9.18 1 79.31 331 ASP B O 1
ATOM 6859 N N . GLU B 1 332 ? -17.344 22.672 -9.758 1 81.19 332 GLU B N 1
ATOM 6860 C CA . GLU B 1 332 ? -18.656 22.047 -9.734 1 81.19 332 GLU B CA 1
ATOM 6861 C C . GLU B 1 332 ? -19.172 21.875 -8.305 1 81.19 332 GLU B C 1
ATOM 6863 O O . GLU B 1 332 ? -20.359 21.609 -8.094 1 81.19 332 GLU B O 1
ATOM 6868 N N . ILE B 1 333 ? -18.312 22.203 -7.355 1 86.5 333 ILE B N 1
ATOM 6869 C CA . ILE B 1 333 ? -18.734 21.859 -6 1 86.5 333 ILE B CA 1
ATOM 6870 C C . ILE B 1 333 ? -18.969 23.141 -5.199 1 86.5 333 ILE B C 1
ATOM 6872 O O . ILE B 1 333 ? -18.984 23.125 -3.967 1 86.5 333 ILE B O 1
ATOM 6876 N N . LYS B 1 334 ? -19.188 24.219 -5.812 1 86.44 334 LYS B N 1
ATOM 6877 C CA . LYS B 1 334 ? -19.359 25.5 -5.145 1 86.44 334 LYS B CA 1
ATOM 6878 C C . LYS B 1 334 ? -20.609 25.5 -4.27 1 86.44 334 LYS B C 1
ATOM 6880 O O . LYS B 1 334 ? -20.609 26.062 -3.174 1 86.44 334 LYS B O 1
ATOM 6885 N N . ASP B 1 335 ? -21.641 24.859 -4.742 1 87.81 335 ASP B N 1
ATOM 6886 C CA . ASP B 1 335 ? -22.891 24.828 -3.998 1 87.81 335 ASP B CA 1
ATOM 6887 C C . ASP B 1 335 ? -22.75 23.984 -2.729 1 87.81 335 ASP B C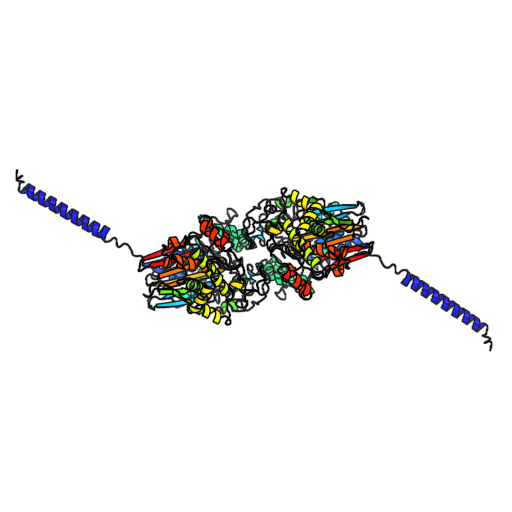 1
ATOM 6889 O O . ASP B 1 335 ? -23.344 24.312 -1.694 1 87.81 335 ASP B O 1
ATOM 6893 N N . VAL B 1 336 ? -22.016 22.969 -2.846 1 88.31 336 VAL B N 1
ATOM 6894 C CA . VAL B 1 336 ? -21.781 22.109 -1.689 1 88.31 336 VAL B CA 1
ATOM 6895 C C . VAL B 1 336 ? -21.062 22.891 -0.601 1 88.31 336 VAL B C 1
ATOM 6897 O O . VAL B 1 336 ? -21.438 22.828 0.571 1 88.31 336 VAL B O 1
ATOM 6900 N N . VAL B 1 337 ? -20.094 23.625 -0.992 1 89.94 337 VAL B N 1
ATOM 6901 C CA . VAL B 1 337 ? -19.281 24.406 -0.064 1 89.94 337 VAL B CA 1
ATOM 6902 C C . VAL B 1 337 ? -20.125 25.5 0.581 1 89.94 337 VAL B C 1
ATOM 6904 O O . VAL B 1 337 ? -20.047 25.719 1.792 1 89.94 337 VAL B O 1
ATOM 6907 N N . LYS B 1 338 ? -20.906 26.094 -0.216 1 89.06 338 LYS B N 1
ATOM 6908 C CA . LYS B 1 338 ? -21.781 27.141 0.29 1 89.06 338 LYS B CA 1
ATOM 6909 C C . LYS B 1 338 ? -22.766 26.594 1.314 1 89.06 338 LYS B C 1
ATOM 6911 O O . LYS B 1 338 ? -22.969 27.188 2.377 1 89.06 338 LYS B O 1
ATOM 6916 N N . ASN B 1 339 ? -23.328 25.516 1.005 1 89.25 339 ASN B N 1
ATOM 6917 C CA . ASN B 1 339 ? -24.297 24.906 1.908 1 89.25 339 ASN B CA 1
ATOM 6918 C C . ASN B 1 339 ? -23.656 24.531 3.244 1 89.25 339 ASN B C 1
ATOM 6920 O O . ASN B 1 339 ? -24.281 24.688 4.297 1 89.25 339 ASN B O 1
ATOM 6924 N N . MET B 1 340 ? -22.484 24.094 3.201 1 90.44 340 MET B N 1
ATOM 6925 C CA . MET B 1 340 ? -21.797 23.672 4.414 1 90.44 340 MET B CA 1
ATOM 6926 C C . MET B 1 340 ? -21.562 24.844 5.359 1 90.44 340 MET B C 1
ATOM 6928 O O . MET B 1 340 ? -21.422 24.641 6.566 1 90.44 340 MET B O 1
ATOM 6932 N N . SER B 1 341 ? -21.594 26.016 4.844 1 85.62 341 SER B N 1
ATOM 6933 C CA . SER B 1 341 ? -21.312 27.188 5.656 1 85.62 341 SER B CA 1
ATOM 6934 C C . SER B 1 341 ? -22.594 27.781 6.246 1 85.62 341 SER B C 1
ATOM 6936 O O . SER B 1 341 ? -22.547 28.641 7.117 1 85.62 341 SER B O 1
ATOM 6938 N N . MET B 1 342 ? -23.688 27.234 5.844 1 86.69 342 MET B N 1
ATOM 6939 C CA . MET B 1 342 ? -24.969 27.797 6.258 1 86.69 342 MET B CA 1
ATOM 6940 C C . MET B 1 342 ? -25.5 27.078 7.496 1 86.69 342 MET B C 1
ATOM 6942 O O . MET B 1 342 ? -25.547 25.844 7.531 1 86.69 342 MET B O 1
ATOM 6946 N N . MET B 1 343 ? -25.938 27.875 8.43 1 88.44 343 MET B N 1
ATOM 6947 C CA . MET B 1 343 ? -26.531 27.328 9.641 1 88.44 343 MET B CA 1
ATOM 6948 C C . MET B 1 343 ? -27.828 26.594 9.328 1 88.44 343 MET B C 1
ATOM 6950 O O . MET B 1 343 ? -28.156 25.594 9.977 1 88.44 343 MET B O 1
ATOM 6954 N N . SER B 1 344 ? -28.531 27.047 8.359 1 90.69 344 SER B N 1
ATOM 6955 C CA . SER B 1 344 ? -29.797 26.422 7.996 1 90.69 344 SER B CA 1
ATOM 6956 C C . SER B 1 344 ? -29.594 24.984 7.547 1 90.69 344 SER B C 1
ATOM 6958 O O . SER B 1 344 ? -30.391 24.109 7.867 1 90.69 344 SER B O 1
ATOM 6960 N N . HIS B 1 345 ? -28.562 24.812 6.84 1 92.12 345 HIS B N 1
ATOM 6961 C CA . HIS B 1 345 ? -28.25 23.453 6.406 1 92.12 345 HIS B CA 1
ATOM 6962 C C . HIS B 1 345 ? -27.906 22.562 7.594 1 92.12 345 HIS B C 1
ATOM 6964 O O . HIS B 1 345 ? -28.328 21.406 7.656 1 92.12 345 HIS B O 1
ATOM 6970 N N . ALA B 1 346 ? -27.125 23.062 8.508 1 93.25 346 ALA B N 1
ATOM 6971 C CA . ALA B 1 346 ? -26.797 22.312 9.719 1 93.25 346 ALA B CA 1
ATOM 6972 C C . ALA B 1 346 ? -28.047 21.938 10.492 1 93.25 346 ALA B C 1
ATOM 6974 O O . ALA B 1 346 ? -28.156 20.828 11.016 1 93.25 346 ALA B O 1
ATOM 6975 N N . ASP B 1 347 ? -28.984 22.859 10.547 1 92.94 347 ASP B N 1
ATOM 6976 C CA . ASP B 1 347 ? -30.25 22.625 11.234 1 92.94 347 ASP B CA 1
ATOM 6977 C C . ASP B 1 347 ? -31 21.453 10.594 1 92.94 347 ASP B C 1
ATOM 6979 O O . ASP B 1 347 ? -31.594 20.625 11.297 1 92.94 347 ASP B O 1
ATOM 6983 N N . ASP B 1 348 ? -31 21.469 9.359 1 94.38 348 ASP B N 1
ATOM 6984 C CA . ASP B 1 348 ? -31.688 20.406 8.633 1 94.38 348 ASP B CA 1
ATOM 6985 C C . ASP B 1 348 ? -31.047 19.047 8.914 1 94.38 348 ASP B C 1
ATOM 6987 O O . ASP B 1 348 ? -31.75 18.047 9.07 1 94.38 348 ASP B O 1
ATOM 6991 N N . ILE B 1 349 ? -29.797 19 8.945 1 95.38 349 ILE B N 1
ATOM 6992 C CA . ILE B 1 349 ? -29.078 17.75 9.18 1 95.38 349 ILE B CA 1
ATOM 6993 C C . ILE B 1 349 ? -29.266 17.297 10.625 1 95.38 349 ILE B C 1
ATOM 6995 O O . ILE B 1 349 ? -29.375 16.109 10.906 1 95.38 349 ILE B O 1
ATOM 6999 N N . ARG B 1 350 ? -29.375 18.172 11.531 1 95 350 ARG B N 1
ATOM 7000 C CA . ARG B 1 350 ? -29.578 17.859 12.945 1 95 350 ARG B CA 1
ATOM 7001 C C . ARG B 1 350 ? -30.859 17.062 13.156 1 95 350 ARG B C 1
ATOM 7003 O O . ARG B 1 350 ? -30.922 16.188 14.039 1 95 350 ARG B O 1
ATOM 7010 N N . LYS B 1 351 ? -31.75 17.359 12.344 1 95.19 351 LYS B N 1
ATOM 7011 C CA . LYS B 1 351 ? -33.031 16.656 12.453 1 95.19 351 LYS B CA 1
ATOM 7012 C C . LYS B 1 351 ? -32.875 15.172 12.117 1 95.19 351 LYS B C 1
ATOM 7014 O O . LYS B 1 351 ? -33.688 14.352 12.5 1 95.19 351 LYS B O 1
ATOM 7019 N N . LEU B 1 352 ? -31.844 14.891 11.484 1 96.19 352 LEU B N 1
ATOM 7020 C CA . LEU B 1 352 ? -31.625 13.516 11.047 1 96.19 352 LEU B CA 1
ATOM 7021 C C . LEU B 1 352 ? -30.797 12.75 12.086 1 96.19 352 LEU B C 1
ATOM 7023 O O . LEU B 1 352 ? -30.688 11.523 12.008 1 96.19 352 LEU B O 1
ATOM 7027 N N . ILE B 1 353 ? -30.266 13.391 13.055 1 96.81 353 ILE B N 1
ATOM 7028 C CA . ILE B 1 353 ? -29.422 12.758 14.055 1 96.81 353 ILE B CA 1
ATOM 7029 C C . ILE B 1 353 ? -30.281 12.195 15.18 1 96.81 353 ILE B C 1
ATOM 7031 O O . ILE B 1 353 ? -31.062 12.922 15.797 1 96.81 353 ILE B O 1
ATOM 7035 N N . SER B 1 354 ? -30.125 10.914 15.398 1 97.44 354 SER B N 1
ATOM 7036 C CA . SER B 1 354 ? -30.844 10.234 16.484 1 97.44 354 SER B CA 1
ATOM 7037 C C . SER B 1 354 ? -29.938 10.039 17.703 1 97.44 354 SER B C 1
ATOM 7039 O O . SER B 1 354 ? -28.75 9.734 17.562 1 97.44 354 SER B O 1
ATOM 7041 N N . ASP B 1 355 ? -30.578 10.133 18.844 1 96.88 355 ASP B N 1
ATOM 7042 C CA . ASP B 1 355 ? -29.828 9.914 20.078 1 96.88 355 ASP B CA 1
ATOM 7043 C C . ASP B 1 355 ? -29.703 8.422 20.375 1 96.88 355 ASP B C 1
ATOM 7045 O O . ASP B 1 355 ? -28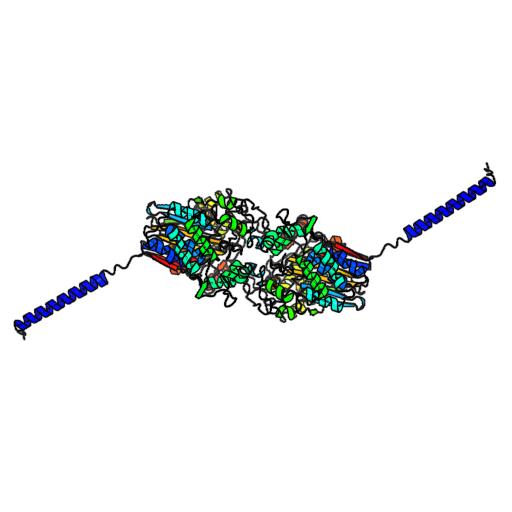.906 8.023 21.234 1 96.88 355 ASP B O 1
ATOM 7049 N N . THR B 1 356 ? -30.438 7.57 19.656 1 97.12 356 THR B N 1
ATOM 7050 C CA . THR B 1 356 ? -30.5 6.176 20.078 1 97.12 356 THR B CA 1
ATOM 7051 C C . THR B 1 356 ? -30.281 5.242 18.891 1 97.12 356 THR B C 1
ATOM 7053 O O . THR B 1 356 ? -30.375 4.02 19.031 1 97.12 356 THR B O 1
ATOM 7056 N N . GLU B 1 357 ? -30.047 5.797 17.75 1 97.06 357 GLU B N 1
ATOM 7057 C CA . GLU B 1 357 ? -29.828 4.977 16.562 1 97.06 357 GLU B CA 1
ATOM 7058 C C . GLU B 1 357 ? -28.656 5.516 15.727 1 97.06 357 GLU B C 1
ATOM 7060 O O . GLU B 1 357 ? -28.312 6.695 15.836 1 97.06 357 GLU B O 1
ATOM 7065 N N . THR B 1 358 ? -28.047 4.594 14.961 1 97.12 358 THR B N 1
ATOM 7066 C CA . THR B 1 358 ? -27.016 4.957 14.008 1 97.12 358 THR B CA 1
ATOM 7067 C C . THR B 1 358 ? -27.141 4.121 12.734 1 97.12 358 THR B C 1
ATOM 7069 O O . THR B 1 358 ? -27.922 3.178 12.68 1 97.12 358 THR B O 1
ATOM 7072 N N . SER B 1 359 ? -26.516 4.57 11.68 1 92.62 359 SER B N 1
ATOM 7073 C CA . SER B 1 359 ? -26.469 3.799 10.445 1 92.62 359 SER B CA 1
ATOM 7074 C C . SER B 1 359 ? -25.047 3.311 10.156 1 92.62 359 SER B C 1
ATOM 7076 O O . SER B 1 359 ? -24.078 4.02 10.43 1 92.62 359 SER B O 1
ATOM 7078 N N . GLN B 1 360 ? -24.938 2.098 9.594 1 84.62 360 GLN B N 1
ATOM 7079 C CA . GLN B 1 360 ? -23.641 1.565 9.156 1 84.62 360 GLN B CA 1
ATOM 7080 C C . GLN B 1 360 ? -23.469 1.729 7.652 1 84.62 360 GLN B C 1
ATOM 7082 O O . GLN B 1 360 ? -22.516 1.2 7.07 1 84.62 360 GLN B O 1
ATOM 7087 N N . ASP B 1 361 ? -24.391 2.469 7.012 1 80.94 361 ASP B N 1
ATOM 7088 C CA . ASP B 1 361 ? -24.344 2.76 5.582 1 80.94 361 ASP B CA 1
ATOM 7089 C C . ASP B 1 361 ? -23.797 4.164 5.328 1 80.94 361 ASP B C 1
ATOM 7091 O O . ASP B 1 361 ? -24.453 5.156 5.633 1 80.94 361 ASP B O 1
ATOM 7095 N N . PRO B 1 362 ? -22.656 4.25 4.684 1 86.06 362 PRO B N 1
ATOM 7096 C CA . PRO B 1 362 ? -22.094 5.578 4.426 1 86.06 362 PRO B CA 1
ATOM 7097 C C . PRO B 1 362 ? -23.016 6.449 3.574 1 86.06 362 PRO B C 1
ATOM 7099 O O . PRO B 1 362 ? -23 7.676 3.705 1 86.06 362 PRO B O 1
ATOM 7102 N N . ALA B 1 363 ? -23.828 5.855 2.77 1 83.62 363 ALA B N 1
ATOM 7103 C CA . ALA B 1 363 ? -24.719 6.617 1.904 1 83.62 363 ALA B CA 1
ATOM 7104 C C . ALA B 1 363 ? -25.781 7.363 2.723 1 83.62 363 ALA B C 1
ATOM 7106 O O . ALA B 1 363 ? -26.234 8.438 2.324 1 83.62 363 ALA B O 1
ATOM 7107 N N . HIS B 1 364 ? -26.109 6.824 3.836 1 89.94 364 HIS B N 1
ATOM 7108 C CA . HIS B 1 364 ? -27.031 7.48 4.75 1 89.94 364 HIS B CA 1
ATOM 7109 C C . HIS B 1 364 ? -26.516 8.852 5.164 1 89.94 364 HIS B C 1
ATOM 7111 O O . HIS B 1 364 ? -27.297 9.781 5.359 1 89.94 364 HIS B O 1
ATOM 7117 N N . TYR B 1 365 ? -25.281 9 5.215 1 93.12 365 TYR B N 1
ATOM 7118 C CA . TYR B 1 365 ? -24.656 10.227 5.688 1 93.12 365 TYR B CA 1
ATOM 7119 C C . TYR B 1 365 ? -24.266 11.117 4.516 1 93.12 365 TYR B C 1
ATOM 7121 O O . TYR B 1 365 ? -23.609 12.148 4.703 1 93.12 365 TYR B O 1
ATOM 7129 N N . GLY B 1 366 ? -24.516 10.656 3.35 1 85.25 366 GLY B N 1
ATOM 7130 C CA . GLY B 1 366 ? -24.297 11.477 2.168 1 85.25 366 GLY B CA 1
ATOM 7131 C C . GLY B 1 366 ? -23 11.172 1.466 1 85.25 366 GLY B C 1
ATOM 7132 O O . GLY B 1 366 ? -22.594 11.891 0.544 1 85.25 366 GLY B O 1
ATOM 7133 N N . ALA B 1 367 ? -22.391 10.102 1.927 1 82.44 367 ALA B N 1
ATOM 7134 C CA . ALA B 1 367 ? -21.109 9.758 1.298 1 82.44 367 ALA B CA 1
ATOM 7135 C C . ALA B 1 367 ? -21.328 9.242 -0.125 1 82.44 367 ALA B C 1
ATOM 7137 O O . ALA B 1 367 ? -22.266 8.492 -0.388 1 82.44 367 ALA B O 1
ATOM 7138 N N . VAL B 1 368 ? -20.469 9.719 -0.92 1 69.69 368 VAL B N 1
ATOM 7139 C CA . VAL B 1 368 ? -20.609 9.281 -2.305 1 69.69 368 VAL B CA 1
ATOM 7140 C C . VAL B 1 368 ? -19.344 8.578 -2.756 1 69.69 368 VAL B C 1
ATOM 7142 O O . VAL B 1 368 ? -19.344 7.84 -3.746 1 69.69 368 VAL B O 1
ATOM 7145 N N . THR B 1 369 ? -18.328 8.789 -1.913 1 65.81 369 THR B N 1
ATOM 7146 C CA . THR B 1 369 ? -17.047 8.234 -2.342 1 65.81 369 THR B CA 1
ATOM 7147 C C . THR B 1 369 ? -16.109 8.07 -1.157 1 65.81 369 THR B C 1
ATOM 7149 O O . THR B 1 369 ? -16.422 8.5 -0.045 1 65.81 369 THR B O 1
ATOM 7152 N N . LEU B 1 370 ? -15.008 7.324 -1.503 1 58.34 370 LEU B N 1
ATOM 7153 C CA . LEU B 1 370 ? -13.938 7.164 -0.525 1 58.34 370 LEU B CA 1
ATOM 7154 C C . LEU B 1 370 ? -12.844 8.203 -0.747 1 58.34 370 LEU B C 1
ATOM 7156 O O . LEU B 1 370 ? -12.531 8.555 -1.889 1 58.34 370 LEU B O 1
ATOM 7160 N N . GLN B 1 371 ? -12.422 8.766 0.417 1 57.56 371 GLN B N 1
ATOM 7161 C CA . GLN B 1 371 ? -11.281 9.672 0.353 1 57.56 371 GLN B CA 1
ATOM 7162 C C . GLN B 1 371 ? -10.016 9 0.88 1 57.56 371 GLN B C 1
ATOM 7164 O O . GLN B 1 371 ? -10.07 8.242 1.852 1 57.56 371 GLN B O 1
ATOM 7169 N N . PRO B 1 372 ? -8.805 9.258 0.222 1 52.72 372 PRO B N 1
ATOM 7170 C CA . PRO B 1 372 ? -7.551 8.648 0.676 1 52.72 372 PRO B CA 1
ATOM 7171 C C . PRO B 1 372 ? -7.102 9.172 2.039 1 52.72 372 PRO B C 1
ATOM 7173 O O . PRO B 1 372 ? -7.488 10.273 2.439 1 52.72 372 PRO B O 1
ATOM 7176 N N . ASP B 1 373 ? -6.258 8.336 2.77 1 58.31 373 ASP B N 1
ATOM 7177 C CA . ASP B 1 373 ? -5.707 8.719 4.066 1 58.31 373 ASP B CA 1
ATOM 7178 C C . ASP B 1 373 ? -4.398 9.484 3.898 1 58.31 373 ASP B C 1
ATOM 7180 O O . ASP B 1 373 ? -3.613 9.195 2.994 1 58.31 373 ASP B O 1
ATOM 7184 N N . ASP B 1 374 ? -4.172 10.562 4.641 1 59.75 374 ASP B N 1
ATOM 7185 C CA . ASP B 1 374 ? -2.918 11.312 4.699 1 59.75 374 ASP B CA 1
ATOM 7186 C C . ASP B 1 374 ? -2.277 11.211 6.078 1 59.75 374 ASP B C 1
ATOM 7188 O O . ASP B 1 374 ? -2.961 10.938 7.066 1 59.75 374 ASP B O 1
ATOM 7192 N N . HIS B 1 375 ? -0.795 11.227 6.234 1 66.88 375 HIS B N 1
ATOM 7193 C CA . HIS B 1 375 ? -0.248 10.953 7.559 1 66.88 375 HIS B CA 1
ATOM 7194 C C . HIS B 1 375 ? 0.884 11.922 7.898 1 66.88 375 HIS B C 1
ATOM 7196 O O . HIS B 1 375 ? 1.167 12.164 9.07 1 66.88 375 HIS B O 1
ATOM 7202 N N . GLY B 1 376 ? 1.702 12.422 7 1 70.06 376 GLY B N 1
ATOM 7203 C CA . GLY B 1 376 ? 2.924 13.148 7.305 1 70.06 376 GLY B CA 1
ATOM 7204 C C . GLY B 1 376 ? 2.74 14.656 7.293 1 70.06 376 GLY B C 1
ATOM 7205 O O . GLY B 1 376 ? 2.775 15.281 6.234 1 70.06 376 GLY B O 1
ATOM 7206 N N . THR B 1 377 ? 2.469 15.234 8.523 1 83.06 377 THR B N 1
ATOM 7207 C CA . THR B 1 377 ? 2.213 16.672 8.594 1 83.06 377 THR B CA 1
ATOM 7208 C C . THR B 1 377 ? 2.91 17.281 9.805 1 83.06 377 THR B C 1
ATOM 7210 O O . THR B 1 377 ? 3.314 16.562 10.727 1 83.06 377 THR B O 1
ATOM 7213 N N . ALA B 1 378 ? 3.277 18.562 9.703 1 91.62 378 ALA B N 1
ATOM 7214 C CA . ALA B 1 378 ? 3.713 19.391 10.82 1 91.62 378 ALA B CA 1
ATOM 7215 C C . ALA B 1 378 ? 2.875 20.672 10.922 1 91.62 378 ALA B C 1
ATOM 7217 O O . ALA B 1 378 ? 2.4 21.188 9.914 1 91.62 378 ALA B O 1
ATOM 7218 N N . HIS B 1 379 ? 2.736 21.141 12.211 1 97.56 379 HIS B N 1
ATOM 7219 C CA . HIS B 1 379 ? 1.944 22.344 12.398 1 97.56 379 HIS B CA 1
ATOM 7220 C C . HIS B 1 379 ? 2.662 23.344 13.312 1 97.56 379 HIS B C 1
ATOM 7222 O O . HIS B 1 379 ? 3.303 22.938 14.289 1 97.56 379 HIS B O 1
ATOM 7228 N N . ILE B 1 380 ? 2.543 24.641 12.977 1 98.56 380 ILE B N 1
ATOM 7229 C CA . ILE B 1 380 ? 3.156 25.75 13.711 1 98.56 380 ILE B CA 1
ATOM 7230 C C . ILE B 1 380 ? 2.094 26.781 14.055 1 98.56 380 ILE B C 1
ATOM 7232 O O . ILE B 1 380 ? 1.284 27.156 13.211 1 98.56 380 ILE B O 1
ATOM 7236 N N . SER B 1 381 ? 2.107 27.203 15.305 1 98.81 381 SER B N 1
ATOM 7237 C CA . SER B 1 381 ? 1.278 28.312 15.766 1 98.81 381 SER B CA 1
ATOM 7238 C C . SER B 1 381 ? 2.133 29.484 16.234 1 98.81 381 SER B C 1
ATOM 7240 O O . SER B 1 381 ? 3.021 29.328 17.078 1 98.81 381 SER B O 1
ATOM 7242 N N . VAL B 1 382 ? 1.842 30.688 15.727 1 98.94 382 VAL B N 1
ATOM 7243 C CA . VAL B 1 382 ? 2.584 31.875 16.094 1 98.94 382 VAL B CA 1
ATOM 7244 C C . VAL B 1 382 ? 1.612 32.969 16.516 1 98.94 382 VAL B C 1
ATOM 7246 O O . VAL B 1 382 ? 0.729 33.375 15.75 1 98.94 382 VAL B O 1
ATOM 7249 N N . LEU B 1 383 ? 1.73 33.438 17.688 1 98.88 383 LEU B N 1
ATOM 7250 C CA . LEU B 1 383 ? 1.124 34.688 18.156 1 98.88 383 LEU B CA 1
ATOM 7251 C C . LEU B 1 383 ? 2.191 35.719 18.484 1 98.88 383 LEU B C 1
ATOM 7253 O O . LEU B 1 383 ? 2.955 35.562 19.438 1 98.88 383 LEU B O 1
ATOM 7257 N N . ALA B 1 384 ? 2.244 36.75 17.672 1 98.69 384 ALA B N 1
ATOM 7258 C CA . ALA B 1 384 ? 3.24 37.812 17.859 1 98.69 384 ALA B CA 1
ATOM 7259 C C . ALA B 1 384 ? 2.793 38.812 18.922 1 98.69 384 ALA B C 1
ATOM 7261 O O . ALA B 1 384 ? 1.599 38.938 19.203 1 98.69 384 ALA B O 1
ATOM 7262 N N . PRO B 1 385 ? 3.75 39.531 19.484 1 97.12 385 PRO B N 1
ATOM 7263 C CA . PRO B 1 385 ? 3.418 40.469 20.562 1 97.12 385 PRO B CA 1
ATOM 7264 C C . PRO B 1 385 ? 2.484 41.594 20.109 1 97.12 385 PRO B C 1
ATOM 7266 O O . PRO B 1 385 ? 1.745 42.156 20.922 1 97.12 385 PRO B O 1
ATOM 7269 N N . ASN B 1 386 ? 2.494 41.969 18.906 1 97.19 386 ASN B N 1
ATOM 7270 C CA . ASN B 1 386 ? 1.627 43.031 18.406 1 97.19 386 ASN B CA 1
ATOM 7271 C C . ASN B 1 386 ? 0.216 42.5 18.125 1 97.19 386 ASN B C 1
ATOM 7273 O O . ASN B 1 386 ? -0.646 43.25 17.672 1 97.19 386 ASN B O 1
ATOM 7277 N N . GLY B 1 387 ? -0.019 41.156 18.25 1 97.88 387 GLY B N 1
ATOM 7278 C CA . GLY B 1 387 ? -1.346 40.594 18.078 1 97.88 387 GLY B CA 1
ATOM 7279 C C . GLY B 1 387 ? -1.521 39.875 16.766 1 97.88 387 GLY B C 1
ATOM 7280 O O . GLY B 1 387 ? -2.508 39.156 16.562 1 97.88 387 GLY B O 1
ATOM 7281 N N . ASP B 1 388 ? -0.588 40.062 15.797 1 98.75 388 ASP B N 1
ATOM 7282 C CA . ASP B 1 388 ? -0.629 39.25 14.57 1 98.75 388 ASP B CA 1
ATOM 7283 C C . ASP B 1 388 ? -0.468 37.781 14.875 1 98.75 388 ASP B C 1
ATOM 7285 O O . ASP B 1 388 ? 0.157 37.406 15.867 1 98.75 388 ASP B O 1
ATOM 7289 N N . ALA B 1 389 ? -1.079 36.969 14.055 1 98.88 389 ALA B N 1
ATOM 7290 C CA . ALA B 1 389 ? -1.025 35.531 14.32 1 98.88 389 ALA B CA 1
ATOM 7291 C C . ALA B 1 389 ? -0.953 34.75 13.016 1 98.88 389 ALA B C 1
ATOM 7293 O O . ALA B 1 389 ? -1.487 35.188 11.992 1 98.88 389 ALA B O 1
ATOM 7294 N N . ILE B 1 390 ? -0.278 33.656 13.078 1 98.94 390 ILE B N 1
ATOM 7295 C CA . ILE B 1 390 ? -0.183 32.719 11.945 1 98.94 390 ILE B CA 1
ATOM 7296 C C . ILE B 1 390 ? -0.396 31.297 12.422 1 98.94 390 ILE B C 1
ATOM 7298 O O . ILE B 1 390 ? 0.203 30.859 13.414 1 98.94 390 ILE B O 1
ATOM 7302 N N . SER B 1 391 ? -1.277 30.578 11.82 1 98.88 391 SER B N 1
ATOM 7303 C CA . SER B 1 391 ? -1.456 29.141 11.898 1 98.88 391 SER B CA 1
ATOM 7304 C C . SER B 1 391 ? -1.091 28.453 10.578 1 98.88 391 SER B C 1
ATOM 7306 O O . SER B 1 391 ? -1.65 28.781 9.531 1 98.88 391 SER B O 1
ATOM 7308 N N . VAL B 1 392 ? -0.104 27.531 10.594 1 98.81 392 VAL B N 1
ATOM 7309 C CA . VAL B 1 392 ? 0.357 26.953 9.328 1 98.81 392 VAL B CA 1
ATOM 7310 C C . VAL B 1 392 ? 0.606 25.469 9.5 1 98.81 392 VAL B C 1
ATOM 7312 O O . VAL B 1 392 ? 1.149 25.031 10.516 1 98.81 392 VAL B O 1
ATOM 7315 N N . THR B 1 393 ? 0.096 24.625 8.562 1 98.12 393 THR B N 1
ATOM 7316 C CA . THR B 1 393 ? 0.342 23.188 8.477 1 98.12 393 THR B CA 1
ATOM 7317 C C . THR B 1 393 ? 1.083 22.844 7.188 1 98.12 393 THR B C 1
ATOM 7319 O O . THR B 1 393 ? 0.655 23.234 6.098 1 98.12 393 THR B O 1
ATOM 7322 N N . SER B 1 394 ? 2.201 22.25 7.32 1 97.75 394 SER B N 1
ATOM 7323 C CA . SER B 1 394 ? 3.051 21.828 6.211 1 97.75 394 SER B CA 1
ATOM 7324 C C . SER B 1 394 ? 3.117 20.312 6.109 1 97.75 394 SER B C 1
ATOM 7326 O O . SER B 1 394 ? 3.012 19.609 7.117 1 97.75 394 SER B O 1
ATOM 7328 N N . THR B 1 395 ? 3.295 19.781 4.816 1 96.81 395 THR B N 1
ATOM 7329 C CA . THR B 1 395 ? 3.25 18.328 4.656 1 96.81 395 THR B CA 1
ATOM 7330 C C . THR B 1 395 ? 4.008 17.906 3.402 1 96.81 395 THR B C 1
ATOM 7332 O O . THR B 1 395 ? 4.203 18.703 2.486 1 96.81 395 THR B O 1
ATOM 7335 N N . ILE B 1 396 ? 4.449 16.703 3.432 1 96.94 396 ILE B N 1
ATOM 7336 C CA . ILE B 1 396 ? 4.824 15.992 2.219 1 96.94 396 ILE B CA 1
ATOM 7337 C C . ILE B 1 396 ? 3.916 14.773 2.031 1 96.94 396 ILE B C 1
ATOM 7339 O O . ILE B 1 396 ? 4.242 13.859 1.273 1 96.94 396 ILE B O 1
ATOM 7343 N N . ASN B 1 397 ? 2.793 14.734 2.771 1 93.88 397 ASN B N 1
ATOM 7344 C CA . ASN B 1 397 ? 1.665 13.805 2.697 1 93.88 397 ASN B CA 1
ATOM 7345 C C . ASN B 1 397 ? 1.906 12.562 3.543 1 93.88 397 ASN B C 1
ATOM 7347 O O . ASN B 1 397 ? 1.635 12.555 4.746 1 93.88 397 ASN B O 1
ATOM 7351 N N . LEU B 1 398 ? 2.545 11.516 3.037 1 90.88 398 LEU B N 1
ATOM 7352 C CA . LEU B 1 398 ? 2.873 10.359 3.861 1 90.88 398 LEU B CA 1
ATOM 7353 C C . LEU B 1 398 ? 4.254 10.516 4.492 1 90.88 398 LEU B C 1
ATOM 7355 O O . LEU B 1 398 ? 5.051 11.352 4.055 1 90.88 398 LEU B O 1
ATOM 7359 N N . LEU B 1 399 ? 4.488 9.766 5.578 1 91.75 399 LEU B N 1
ATOM 7360 C CA . LEU B 1 399 ? 5.812 9.797 6.188 1 91.75 399 LEU B CA 1
ATOM 7361 C C . LEU B 1 399 ? 6.883 9.391 5.184 1 91.75 399 LEU B C 1
ATOM 7363 O O . LEU B 1 399 ? 6.805 8.305 4.594 1 91.75 399 LEU B O 1
ATOM 7367 N N . PHE B 1 400 ? 7.781 10.32 4.887 1 94.06 400 PHE B N 1
ATOM 7368 C CA . PHE B 1 400 ? 8.891 10.242 3.938 1 94.06 400 PHE B CA 1
ATOM 7369 C C . PHE B 1 400 ? 8.383 10.367 2.506 1 94.06 400 PHE B C 1
ATOM 7371 O O . PHE B 1 400 ? 9.094 10.023 1.558 1 94.06 400 PHE B O 1
ATOM 7378 N N . GLY B 1 401 ? 7.133 10.766 2.359 1 93.38 401 GLY B N 1
ATOM 7379 C CA . GLY B 1 401 ? 6.582 11.102 1.056 1 93.38 401 GLY B CA 1
ATOM 7380 C C . GLY B 1 401 ? 6.707 9.969 0.048 1 93.38 401 GLY B C 1
ATOM 7381 O O . GLY B 1 401 ? 6.34 8.828 0.338 1 93.38 401 GLY B O 1
ATOM 7382 N N . SER B 1 402 ? 7.297 10.32 -1.095 1 93.75 402 SER B N 1
ATOM 7383 C CA . SER B 1 402 ? 7.43 9.398 -2.221 1 93.75 402 SER B CA 1
ATOM 7384 C C . SER B 1 402 ? 8.508 8.359 -1.959 1 93.75 402 SER B C 1
ATOM 7386 O O . SER B 1 402 ? 8.711 7.445 -2.764 1 93.75 402 SER B O 1
ATOM 7388 N N . GLY B 1 403 ? 9.18 8.492 -0.89 1 92.19 403 GLY B N 1
ATOM 7389 C CA . GLY B 1 403 ? 10.305 7.609 -0.613 1 92.19 403 GLY B CA 1
ATOM 7390 C C . GLY B 1 403 ? 11.57 8.008 -1.352 1 92.19 403 GLY B C 1
ATOM 7391 O O . GLY B 1 403 ? 12.523 7.23 -1.415 1 92.19 403 GLY B O 1
ATOM 7392 N N . ILE B 1 404 ? 11.586 9.234 -1.92 1 94.38 404 ILE B N 1
ATOM 7393 C CA . ILE B 1 404 ? 12.734 9.695 -2.691 1 94.38 404 ILE B CA 1
ATOM 7394 C C . ILE B 1 404 ? 13.32 10.945 -2.051 1 94.38 404 ILE B C 1
ATOM 7396 O O . ILE B 1 404 ? 12.594 11.898 -1.745 1 94.38 404 ILE B O 1
ATOM 7400 N N . MET B 1 405 ? 14.562 10.891 -1.802 1 97.19 405 MET B N 1
ATOM 7401 C CA . MET B 1 405 ? 15.32 12.078 -1.428 1 97.19 405 MET B CA 1
ATOM 7402 C C . MET B 1 405 ? 16.219 12.539 -2.576 1 97.19 405 MET B C 1
ATOM 7404 O O . MET B 1 405 ? 16.984 11.75 -3.125 1 97.19 405 MET B O 1
ATOM 7408 N N . SER B 1 406 ? 16.062 13.773 -2.973 1 97.94 406 SER B N 1
ATOM 7409 C CA . SER B 1 406 ? 16.922 14.352 -4.012 1 97.94 406 SER B CA 1
ATOM 7410 C C . SER B 1 406 ? 18.391 14.32 -3.609 1 97.94 406 SER B C 1
ATOM 7412 O O . SER B 1 406 ? 18.781 14.953 -2.627 1 97.94 406 SER B O 1
ATOM 7414 N N . PRO B 1 407 ? 19.203 13.609 -4.375 1 97 407 PRO B N 1
ATOM 7415 C CA . PRO B 1 407 ? 20.609 13.523 -3.979 1 97 407 PRO B CA 1
ATOM 7416 C C . PRO B 1 407 ? 21.344 14.852 -4.113 1 97 407 PRO B C 1
ATOM 7418 O O . PRO B 1 407 ? 22.312 15.102 -3.385 1 97 407 PRO B O 1
ATOM 7421 N N . SER B 1 408 ? 20.906 15.711 -4.973 1 98.38 408 SER B N 1
ATOM 7422 C CA . SER B 1 408 ? 21.625 16.969 -5.195 1 98.38 408 SER B CA 1
ATOM 7423 C C . SER B 1 408 ? 21.234 18.016 -4.156 1 98.38 408 SER B C 1
ATOM 7425 O O . SER B 1 408 ? 21.984 18.953 -3.889 1 98.38 408 SER B O 1
ATOM 7427 N N . THR B 1 409 ? 20.031 17.828 -3.559 1 98.56 409 THR B N 1
ATOM 7428 C CA . THR B 1 409 ? 19.547 18.906 -2.697 1 98.56 409 THR B CA 1
ATOM 7429 C C . THR B 1 409 ? 19.312 18.391 -1.276 1 98.56 409 THR B C 1
ATOM 7431 O O . THR B 1 409 ? 19.203 19.188 -0.34 1 98.56 409 THR B O 1
ATOM 7434 N N . GLY B 1 410 ? 19.156 17.172 -1.096 1 98.38 410 GLY B N 1
ATOM 7435 C CA . GLY B 1 410 ? 18.828 16.625 0.209 1 98.38 410 GLY B CA 1
ATOM 7436 C C . GLY B 1 410 ? 17.375 16.812 0.579 1 98.38 410 GLY B C 1
ATOM 7437 O O . GLY B 1 410 ? 16.984 16.594 1.728 1 98.38 410 GLY B O 1
ATOM 7438 N N . ILE B 1 411 ? 16.5 17.188 -0.367 1 98.62 411 ILE B N 1
ATOM 7439 C CA . ILE B 1 411 ? 15.07 17.406 -0.141 1 98.62 411 ILE B CA 1
ATOM 7440 C C . ILE B 1 411 ? 14.312 16.094 -0.311 1 98.62 411 ILE B C 1
ATOM 7442 O O . ILE B 1 411 ? 14.492 15.391 -1.305 1 98.62 411 ILE B O 1
ATOM 7446 N N . ILE B 1 412 ? 13.523 15.742 0.682 1 98.19 412 ILE B N 1
ATOM 7447 C CA . ILE B 1 412 ? 12.617 14.609 0.536 1 98.19 412 ILE B CA 1
ATOM 7448 C C . ILE B 1 412 ? 11.375 15.031 -0.24 1 98.19 412 ILE B C 1
ATOM 7450 O O . ILE B 1 412 ? 10.742 16.031 0.092 1 98.19 412 ILE B O 1
ATOM 7454 N N . LEU B 1 413 ? 11.023 14.273 -1.229 1 97.88 413 LEU B N 1
ATOM 7455 C CA . LEU B 1 413 ? 9.953 14.641 -2.15 1 97.88 413 LEU B CA 1
ATOM 7456 C C . LEU B 1 413 ? 8.602 14.141 -1.644 1 97.88 413 LEU B C 1
ATOM 7458 O O . LEU B 1 413 ? 8.516 13.062 -1.053 1 97.88 413 LEU B O 1
ATOM 7462 N N . ASN B 1 414 ? 7.574 14.891 -1.927 1 97.56 414 ASN B N 1
ATOM 7463 C CA . ASN B 1 414 ? 6.219 14.539 -1.512 1 97.56 414 ASN B CA 1
ATOM 7464 C C . ASN B 1 414 ? 5.652 13.398 -2.354 1 97.56 414 ASN B C 1
ATOM 7466 O O . ASN B 1 414 ? 6.277 12.969 -3.326 1 97.56 414 ASN B O 1
ATOM 7470 N N . ASP B 1 415 ? 4.496 12.867 -1.862 1 95.25 415 ASP B N 1
ATOM 7471 C CA . ASP B 1 415 ? 3.666 11.984 -2.678 1 95.25 415 ASP B CA 1
ATOM 7472 C C . ASP B 1 415 ? 2.23 12.5 -2.754 1 95.25 415 ASP B C 1
ATOM 7474 O O . ASP B 1 415 ? 1.28 11.719 -2.621 1 95.25 415 ASP B O 1
ATOM 7478 N N . GLU B 1 416 ? 2.102 13.734 -2.988 1 96.06 416 GLU B N 1
ATOM 7479 C CA . GLU B 1 416 ? 0.82 14.422 -2.859 1 96.06 416 GLU B CA 1
ATOM 7480 C C . GLU B 1 416 ? -0.153 13.992 -3.951 1 96.06 416 GLU B C 1
ATOM 7482 O O . GLU B 1 416 ? -1.358 14.227 -3.844 1 96.06 416 GLU B O 1
ATOM 7487 N N . MET B 1 417 ? 0.289 13.43 -5.059 1 94.25 417 MET B N 1
ATOM 7488 C CA . MET B 1 417 ? -0.633 12.93 -6.074 1 94.25 417 MET B CA 1
ATOM 7489 C C . MET B 1 417 ? -1.569 11.883 -5.492 1 94.25 417 MET B C 1
ATOM 7491 O O . MET B 1 417 ? -2.666 11.664 -6.012 1 94.25 417 MET B O 1
ATOM 7495 N N . ASP B 1 418 ? -1.107 11.258 -4.41 1 91.19 418 ASP B N 1
ATOM 7496 C CA . ASP B 1 418 ? -1.868 10.219 -3.725 1 91.19 418 ASP B CA 1
ATOM 7497 C C . ASP B 1 418 ? -3.16 10.781 -3.135 1 91.19 418 ASP B C 1
ATOM 7499 O O . ASP B 1 418 ? -4.098 10.031 -2.854 1 91.19 418 ASP B O 1
ATOM 7503 N N . ASP B 1 419 ? -3.201 12.008 -2.939 1 90.88 419 ASP B N 1
ATOM 7504 C CA . ASP B 1 419 ? -4.363 12.633 -2.311 1 90.88 419 ASP B CA 1
ATOM 7505 C C . ASP B 1 419 ? -5.488 12.844 -3.322 1 90.88 419 ASP B C 1
ATOM 7507 O O . ASP B 1 419 ? -6.613 13.18 -2.945 1 90.88 419 ASP B O 1
ATOM 7511 N N . PHE B 1 420 ? -5.215 12.695 -4.609 1 90.5 420 PHE B N 1
ATOM 7512 C CA . PHE B 1 420 ? -6.266 12.727 -5.617 1 90.5 420 PHE B CA 1
ATOM 7513 C C . PHE B 1 420 ? -7.059 11.422 -5.617 1 90.5 420 PHE B C 1
ATOM 7515 O O . PHE B 1 420 ? -6.621 10.422 -5.039 1 90.5 420 PHE B O 1
ATOM 7522 N N . SER B 1 421 ? -8.195 11.547 -6.203 1 81.31 421 SER B N 1
ATOM 7523 C CA . SER B 1 421 ? -8.977 10.344 -6.473 1 81.31 421 SER B CA 1
ATOM 7524 C C . SER B 1 421 ? -8.617 9.742 -7.828 1 81.31 421 SER B C 1
ATOM 7526 O O . SER B 1 421 ? -8.375 10.477 -8.789 1 81.31 421 SER B O 1
ATOM 7528 N N . SER B 1 422 ? -8.477 8.445 -7.781 1 74.69 422 SER B N 1
ATOM 7529 C CA . SER B 1 422 ? -8.203 7.766 -9.047 1 74.69 422 SER B CA 1
ATOM 7530 C C . SER B 1 422 ? -9.383 6.902 -9.469 1 74.69 422 SER B C 1
ATOM 7532 O O . SER B 1 422 ? -9.93 6.145 -8.664 1 74.69 422 SER B O 1
ATOM 7534 N N . THR B 1 423 ? -9.797 7.02 -10.703 1 69.06 423 THR B N 1
ATOM 7535 C CA . THR B 1 423 ? -10.961 6.328 -11.25 1 69.06 423 THR B CA 1
ATOM 7536 C C . THR B 1 423 ? -10.734 4.82 -11.266 1 69.06 423 THR B C 1
ATOM 7538 O O . THR B 1 423 ? -11.688 4.043 -11.234 1 69.06 423 THR B O 1
ATOM 7541 N N . SER B 1 424 ? -9.516 4.504 -11.32 1 63.38 424 SER B N 1
ATOM 7542 C CA . SER B 1 424 ? -9.195 3.098 -11.547 1 63.38 424 SER B CA 1
ATOM 7543 C C . SER B 1 424 ? -9.023 2.35 -10.227 1 63.38 424 SER B C 1
ATOM 7545 O O . SER B 1 424 ? -8.859 1.127 -10.219 1 63.38 424 SER B O 1
ATOM 7547 N N . ILE B 1 425 ? -9.023 3.072 -9.234 1 62.22 425 ILE B N 1
ATOM 7548 C CA . ILE B 1 425 ? -8.812 2.426 -7.941 1 62.22 425 ILE B CA 1
ATOM 7549 C C . ILE B 1 425 ? -10.164 2.186 -7.262 1 62.22 425 ILE B C 1
ATOM 7551 O O . ILE B 1 425 ? -10.891 3.133 -6.961 1 62.22 425 ILE B O 1
ATOM 7555 N N . VAL B 1 426 ? -10.609 0.917 -7.418 1 54.53 426 VAL B N 1
ATOM 7556 C CA . VAL B 1 426 ? -11.805 0.56 -6.664 1 54.53 426 VAL B CA 1
ATOM 7557 C C . VAL B 1 426 ? -11.422 0.172 -5.238 1 54.53 426 VAL B C 1
ATOM 7559 O O . VAL B 1 426 ? -10.547 -0.668 -5.031 1 54.53 426 VAL B O 1
ATOM 7562 N N . ASN B 1 427 ? -11.969 0.996 -4.359 1 53.84 427 ASN B N 1
ATOM 7563 C CA . ASN B 1 427 ? -11.633 0.703 -2.973 1 53.84 427 ASN B CA 1
ATOM 7564 C C . ASN B 1 427 ? -12.336 -0.558 -2.479 1 53.84 427 ASN B C 1
ATOM 7566 O O . ASN B 1 427 ? -13.164 -1.129 -3.186 1 53.84 427 ASN B O 1
ATOM 7570 N N . TYR B 1 428 ? -11.883 -0.955 -1.417 1 47.66 428 TYR B N 1
ATOM 7571 C CA . TYR B 1 428 ? -12.352 -2.172 -0.763 1 47.66 428 TYR B CA 1
ATOM 7572 C C . TYR B 1 428 ? -13.867 -2.16 -0.602 1 47.66 428 TYR B C 1
ATOM 7574 O O . TYR B 1 428 ? -14.5 -3.215 -0.505 1 47.66 428 TYR B O 1
ATOM 7582 N N . TYR B 1 429 ? -14.406 -0.955 -0.739 1 48.47 429 TYR B N 1
ATOM 7583 C CA . TYR B 1 429 ? -15.828 -0.835 -0.435 1 48.47 429 TYR B CA 1
ATOM 7584 C C . TYR B 1 429 ? -16.656 -0.763 -1.713 1 48.47 429 TYR B C 1
ATOM 7586 O O . TYR B 1 429 ? -17.891 -0.714 -1.661 1 48.47 429 TYR B O 1
ATOM 7594 N N . GLY B 1 430 ? -15.914 -0.848 -2.721 1 53.69 430 GLY B N 1
ATOM 7595 C CA . GLY B 1 430 ? -16.625 -0.745 -3.986 1 53.69 430 GLY B CA 1
ATOM 7596 C C . GLY B 1 430 ? -17.172 0.645 -4.254 1 53.69 430 GLY B C 1
ATOM 7597 O O . GLY B 1 430 ? -18.031 0.823 -5.113 1 53.69 430 GLY B O 1
ATOM 7598 N N . VAL B 1 431 ? -16.75 1.594 -3.438 1 58.62 431 VAL B N 1
ATOM 7599 C CA . VAL B 1 431 ? -17.219 2.971 -3.586 1 58.62 431 VAL B CA 1
ATOM 7600 C C . VAL B 1 431 ? -16.344 3.693 -4.621 1 58.62 431 VAL B C 1
ATOM 7602 O O . VAL B 1 431 ? -15.117 3.609 -4.582 1 58.62 431 VAL B O 1
ATOM 7605 N N . PRO B 1 432 ? -17.078 4.254 -5.582 1 64.31 432 PRO B N 1
ATOM 7606 C CA . PRO B 1 432 ? -16.312 4.969 -6.605 1 64.31 432 PRO B CA 1
ATOM 7607 C C . PRO B 1 432 ? -15.57 6.18 -6.051 1 64.31 432 PRO B C 1
ATOM 7609 O O . PRO B 1 432 ? -15.961 6.73 -5.016 1 64.31 432 PRO B O 1
ATOM 7612 N N . PRO B 1 433 ? -14.531 6.578 -6.754 1 70.62 433 PRO B N 1
ATOM 7613 C CA . PRO B 1 433 ? -13.789 7.77 -6.324 1 70.62 433 PRO B CA 1
ATOM 7614 C C . PRO B 1 433 ? -14.555 9.062 -6.594 1 70.62 433 PRO B C 1
ATOM 7616 O O . PRO B 1 433 ? -15.461 9.086 -7.43 1 70.62 433 PRO B O 1
ATOM 7619 N N . SER B 1 434 ? -14.227 10.062 -5.848 1 74.44 434 SER B N 1
ATOM 7620 C CA . SER B 1 434 ? -14.867 11.367 -5.98 1 74.44 434 SER B CA 1
ATOM 7621 C C . SER B 1 434 ? -14.469 12.055 -7.281 1 74.44 434 SER B C 1
ATOM 7623 O O . SER B 1 434 ? -13.297 12.375 -7.48 1 74.44 434 SER B O 1
ATOM 7625 N N . PRO B 1 435 ? -15.383 12.344 -8.133 1 79.5 435 PRO B N 1
ATOM 7626 C CA . PRO B 1 435 ? -15.047 13.039 -9.375 1 79.5 435 PRO B CA 1
ATOM 7627 C C . PRO B 1 435 ? -14.492 14.445 -9.133 1 79.5 435 PRO B C 1
ATOM 7629 O O . PRO B 1 435 ? -13.695 14.945 -9.938 1 79.5 435 PRO B O 1
ATOM 7632 N N . ALA B 1 436 ? -14.891 15.039 -8.031 1 87.31 436 ALA B N 1
ATOM 7633 C CA . ALA B 1 436 ? -14.461 16.406 -7.734 1 87.31 436 ALA B CA 1
ATOM 7634 C C . ALA B 1 436 ? -12.969 16.453 -7.422 1 87.31 436 ALA B C 1
ATOM 7636 O O . ALA B 1 436 ? -12.352 17.516 -7.492 1 87.31 436 ALA B O 1
ATOM 7637 N N . ASN B 1 437 ? -12.367 15.383 -7.16 1 90.81 437 ASN B N 1
ATOM 7638 C CA . ASN B 1 437 ? -10.969 15.336 -6.738 1 90.81 437 ASN B CA 1
ATOM 7639 C C . ASN B 1 437 ? -10.117 14.516 -7.699 1 90.81 437 ASN B C 1
ATOM 7641 O O . ASN B 1 437 ? -9.039 14.047 -7.336 1 90.81 437 ASN B O 1
ATOM 7645 N N . PHE B 1 438 ? -10.586 14.352 -8.93 1 89.81 438 PHE B N 1
ATOM 7646 C CA . PHE B 1 438 ? -9.828 13.633 -9.938 1 89.81 438 PHE B CA 1
ATOM 7647 C C . PHE B 1 438 ? -8.57 14.406 -10.32 1 89.81 438 PHE B C 1
ATOM 7649 O O . PHE B 1 438 ? -8.555 15.633 -10.281 1 89.81 438 PHE B O 1
ATOM 7656 N N . ILE B 1 439 ? -7.629 13.664 -10.75 1 92.5 439 ILE B N 1
ATOM 7657 C CA . ILE B 1 439 ? -6.379 14.242 -11.227 1 92.5 439 ILE B CA 1
ATOM 7658 C C . ILE B 1 439 ? -6.641 15.047 -12.5 1 92.5 439 ILE B C 1
ATOM 7660 O O . ILE B 1 439 ? -7.254 14.547 -13.445 1 92.5 439 ILE B O 1
ATOM 7664 N N . LYS B 1 440 ? -6.289 16.219 -12.516 1 94.31 440 LYS B N 1
ATOM 7665 C CA . LYS B 1 440 ? -6.168 17.094 -13.688 1 94.31 440 LYS B CA 1
ATOM 7666 C C . LYS B 1 440 ? -4.941 18 -13.578 1 94.31 440 LYS B C 1
ATOM 7668 O O . LYS B 1 440 ? -4.598 18.453 -12.484 1 94.31 440 LYS B O 1
ATOM 7673 N N . PRO B 1 441 ? -4.305 18.203 -14.688 1 96.44 441 PRO B N 1
ATOM 7674 C CA . PRO B 1 441 ? -3.139 19.094 -14.641 1 96.44 441 PRO B CA 1
ATOM 7675 C C . PRO B 1 441 ? -3.436 20.422 -13.969 1 96.44 441 PRO B C 1
ATOM 7677 O O . PRO B 1 441 ? -4.43 21.078 -14.289 1 96.44 441 PRO B O 1
ATOM 7680 N N . GLY B 1 442 ? -2.615 20.766 -12.969 1 96.25 442 GLY B N 1
ATOM 7681 C CA . GLY B 1 442 ? -2.721 22.078 -12.336 1 96.25 442 GLY B CA 1
ATOM 7682 C C . GLY B 1 442 ? -3.664 22.078 -11.141 1 96.25 442 GLY B C 1
ATOM 7683 O O . GLY B 1 442 ? -3.668 23.031 -10.359 1 96.25 442 GLY B O 1
ATOM 7684 N N . ARG B 1 443 ? -4.383 21.031 -10.945 1 95.38 443 ARG B N 1
ATOM 7685 C CA . ARG B 1 443 ? -5.32 20.969 -9.828 1 95.38 443 ARG B CA 1
ATOM 7686 C C . ARG B 1 443 ? -4.59 20.688 -8.523 1 95.38 443 ARG B C 1
ATOM 7688 O O . ARG B 1 443 ? -3.479 20.156 -8.523 1 95.38 443 ARG B O 1
ATOM 7695 N N . CYS B 1 444 ? -5.258 21.109 -7.434 1 95.44 444 CYS B N 1
ATOM 7696 C CA . CYS B 1 444 ? -4.809 20.828 -6.078 1 95.44 444 CYS B CA 1
ATOM 7697 C C . CYS B 1 444 ? -5.664 19.75 -5.434 1 95.44 444 CYS B C 1
ATOM 7699 O O . CYS B 1 444 ? -6.891 19.859 -5.41 1 95.44 444 CYS B O 1
ATOM 7701 N N . PRO B 1 445 ? -4.977 18.734 -4.934 1 94.12 445 PRO B N 1
ATOM 7702 C CA . PRO B 1 445 ? -5.789 17.719 -4.266 1 94.12 445 PRO B CA 1
ATOM 7703 C C . PRO B 1 445 ? -6.336 18.188 -2.922 1 94.12 445 PRO B C 1
ATOM 7705 O O . PRO B 1 445 ? -5.742 19.062 -2.279 1 94.12 445 PRO B O 1
ATOM 7708 N N . LEU B 1 446 ? -7.406 17.562 -2.48 1 92.75 446 LEU B N 1
ATOM 7709 C CA . LEU B 1 446 ? -8.023 17.859 -1.191 1 92.75 446 LEU B CA 1
ATOM 7710 C C . LEU B 1 446 ? -7.066 17.547 -0.046 1 92.75 446 LEU B C 1
ATOM 7712 O O . LEU B 1 446 ? -6.293 16.594 -0.12 1 92.75 446 LEU B O 1
ATOM 7716 N N . SER B 1 447 ? -7.137 18.359 0.994 1 93.62 447 SER B N 1
ATOM 7717 C CA . SER B 1 447 ? -6.289 18.219 2.17 1 93.62 447 SER B CA 1
ATOM 7718 C C . SER B 1 447 ? -7.117 18.188 3.451 1 93.62 447 SER B C 1
ATOM 7720 O O . SER B 1 447 ? -8.172 18.828 3.523 1 93.62 447 SER B O 1
ATOM 7722 N N . SER B 1 448 ? -6.617 17.484 4.426 1 93.69 448 SER B N 1
ATOM 7723 C CA . SER B 1 448 ? -7.25 17.469 5.742 1 93.69 448 SER B CA 1
ATOM 7724 C C . SER B 1 448 ? -6.785 18.656 6.59 1 93.69 448 SER B C 1
ATOM 7726 O O . SER B 1 448 ? -7.312 18.891 7.68 1 93.69 448 SER B O 1
ATOM 7728 N N . MET B 1 449 ? -5.848 19.438 6.168 1 96.25 449 MET B N 1
ATOM 7729 C CA . MET B 1 449 ? -5.242 20.516 6.949 1 96.25 449 MET B CA 1
ATOM 7730 C C . MET B 1 449 ? -6.25 21.625 7.223 1 96.25 449 MET B C 1
ATOM 7732 O O . MET B 1 449 ? -6.988 22.031 6.324 1 96.25 449 MET B O 1
ATOM 7736 N N . VAL B 1 450 ? -6.258 22.062 8.453 1 97.5 450 VAL B N 1
ATOM 7737 C CA . VAL B 1 450 ? -7.16 23.141 8.859 1 97.5 450 VAL B CA 1
ATOM 7738 C C . VAL B 1 450 ? -6.43 24.109 9.781 1 97.5 450 VAL B C 1
ATOM 7740 O O . VAL B 1 450 ? -6.895 24.391 10.891 1 97.5 450 VAL B O 1
ATOM 7743 N N . PRO B 1 451 ? -5.34 24.703 9.336 1 98.5 451 PRO B N 1
ATOM 7744 C CA . PRO B 1 451 ? -4.762 25.75 10.188 1 98.5 451 PRO B CA 1
ATOM 7745 C C . PRO B 1 451 ? -5.777 26.828 10.57 1 98.5 451 PRO B C 1
ATOM 7747 O O . PRO B 1 451 ? -6.25 27.562 9.711 1 98.5 451 PRO B O 1
ATOM 7750 N N . THR B 1 452 ? -6.016 26.969 11.891 1 98.62 452 THR B N 1
ATOM 7751 C CA . THR B 1 452 ? -7.191 27.703 12.344 1 98.62 452 THR B CA 1
ATOM 7752 C C . THR B 1 452 ? -6.797 28.828 13.297 1 98.62 452 THR B C 1
ATOM 7754 O O . THR B 1 452 ? -5.91 28.656 14.133 1 98.62 452 THR B O 1
ATOM 7757 N N . ILE B 1 453 ? -7.469 30.016 13.148 1 98.69 453 ILE B N 1
ATOM 7758 C CA . ILE B 1 453 ? -7.383 31.141 14.078 1 98.69 453 ILE B CA 1
ATOM 7759 C C . ILE B 1 453 ? -8.789 31.547 14.523 1 98.69 453 ILE B C 1
ATOM 7761 O O . ILE B 1 453 ? -9.664 31.766 13.688 1 98.69 453 ILE B O 1
ATOM 7765 N N . VAL B 1 454 ? -8.984 31.609 15.797 1 97.94 454 VAL B N 1
ATOM 7766 C CA . VAL B 1 454 ? -10.227 32.125 16.375 1 97.94 454 VAL B CA 1
ATOM 7767 C C . VAL B 1 454 ? -10.016 33.531 16.891 1 97.94 454 VAL B C 1
ATOM 7769 O O . VAL B 1 454 ? -9.117 33.781 17.688 1 97.94 454 VAL B O 1
ATOM 7772 N N . VAL B 1 455 ? -10.898 34.406 16.438 1 97.75 455 VAL B N 1
ATOM 7773 C CA . VAL B 1 455 ? -10.766 35.812 16.812 1 97.75 455 VAL B CA 1
ATOM 7774 C C . VAL B 1 455 ? -12.031 36.281 17.531 1 97.75 455 VAL B C 1
ATOM 7776 O O . VAL B 1 455 ? -13.148 36 17.094 1 97.75 455 VAL B O 1
ATOM 7779 N N . GLY B 1 456 ? -11.812 36.969 18.594 1 95.31 456 GLY B N 1
ATOM 7780 C CA . GLY B 1 456 ? -12.93 37.469 19.375 1 95.31 456 GLY B CA 1
ATOM 7781 C C . GLY B 1 456 ? -13.547 38.75 18.766 1 95.31 456 GLY B C 1
ATOM 7782 O O . GLY B 1 456 ? -12.977 39.312 17.844 1 95.31 456 GLY B O 1
ATOM 7783 N N . LYS B 1 457 ? -14.688 39.156 19.391 1 91.56 457 LYS B N 1
ATOM 7784 C CA . LYS B 1 457 ? -15.367 40.375 18.953 1 91.56 457 LYS B CA 1
ATOM 7785 C C . LYS B 1 457 ? -14.492 41.594 19.188 1 91.56 457 LYS B C 1
ATOM 7787 O O . LYS B 1 457 ? -14.609 42.594 18.469 1 91.56 457 LYS B O 1
ATOM 7792 N N . ASP B 1 458 ? -13.695 41.5 20.062 1 92.5 458 ASP B N 1
ATOM 7793 C CA . ASP B 1 458 ? -12.789 42.594 20.391 1 92.5 458 ASP B CA 1
ATOM 7794 C C . ASP B 1 458 ? -11.586 42.594 19.453 1 92.5 458 ASP B C 1
ATOM 7796 O O . ASP B 1 458 ? -10.625 43.344 19.688 1 92.5 458 ASP B O 1
ATOM 7800 N N . LYS B 1 459 ? -11.477 41.719 18.547 1 94.75 459 LYS B N 1
ATOM 7801 C CA . LYS B 1 459 ? -10.477 41.625 17.484 1 94.75 459 LYS B CA 1
ATOM 7802 C C . LYS B 1 459 ? -9.18 41 18.016 1 94.75 459 LYS B C 1
ATOM 7804 O O . LYS B 1 459 ? -8.148 41.062 17.344 1 94.75 459 LYS B O 1
ATOM 7809 N N . ASN B 1 460 ? -9.289 40.531 19.219 1 96.56 460 ASN B N 1
ATOM 7810 C CA . ASN B 1 460 ? -8.133 39.812 19.734 1 96.56 460 ASN B CA 1
ATOM 7811 C C . ASN B 1 460 ? -8.203 38.312 19.406 1 96.56 460 ASN B C 1
ATOM 7813 O O . ASN B 1 460 ? -9.281 37.719 19.422 1 96.56 460 ASN B O 1
ATOM 7817 N N . VAL B 1 461 ? -7.027 37.781 19.125 1 98 461 VAL B N 1
ATOM 7818 C CA . VAL B 1 461 ? -6.949 36.344 18.906 1 98 461 VAL B CA 1
ATOM 7819 C C . VAL B 1 461 ? -7.32 35.625 20.203 1 98 461 VAL B C 1
ATOM 7821 O O . VAL B 1 461 ? -6.824 35.969 21.281 1 98 461 VAL B O 1
ATOM 7824 N N . ARG B 1 462 ? -8.234 34.656 20.031 1 97.25 462 ARG B N 1
ATOM 7825 C CA . ARG B 1 462 ? -8.656 33.844 21.188 1 97.25 462 ARG B CA 1
ATOM 7826 C C . ARG B 1 462 ? -7.93 32.5 21.203 1 97.25 462 ARG B C 1
ATOM 7828 O O . ARG B 1 462 ? -7.676 31.953 22.281 1 97.25 462 ARG B O 1
ATOM 7835 N N . MET B 1 463 ? -7.652 32.031 19.984 1 98.06 463 MET B N 1
ATOM 7836 C CA . MET B 1 463 ? -7.035 30.719 19.922 1 98.06 463 MET B CA 1
ATOM 7837 C C . MET B 1 463 ? -6.418 30.469 18.547 1 98.06 463 MET B C 1
ATOM 7839 O O . MET B 1 463 ? -6.945 30.938 17.531 1 98.06 463 MET B O 1
ATOM 7843 N N . LEU B 1 464 ? -5.293 29.906 18.531 1 98.69 464 LEU B N 1
ATOM 7844 C CA . LEU B 1 464 ? -4.723 29.25 17.359 1 98.69 464 LEU B CA 1
ATOM 7845 C C . LEU B 1 464 ? -4.727 27.734 17.531 1 98.69 464 LEU B C 1
ATOM 7847 O O . LEU B 1 464 ? -4.441 27.234 18.609 1 98.69 464 LEU B O 1
ATOM 7851 N N . ALA B 1 465 ? -5.051 27.047 16.422 1 97.62 465 ALA B N 1
ATOM 7852 C CA . ALA B 1 465 ? -5.031 25.578 16.516 1 97.62 465 ALA B CA 1
ATOM 7853 C C . ALA B 1 465 ? -4.758 24.953 15.156 1 97.62 465 ALA B C 1
ATOM 7855 O O . ALA B 1 465 ? -5.223 25.453 14.125 1 97.62 465 ALA B O 1
ATOM 7856 N N . GLY B 1 466 ? -4.078 23.922 15.094 1 96.94 466 GLY B N 1
ATOM 7857 C CA . GLY B 1 466 ? -3.803 23 14 1 96.94 466 GLY B CA 1
ATOM 7858 C C . GLY B 1 466 ? -3.186 21.703 14.461 1 96.94 466 GLY B C 1
ATOM 7859 O O . GLY B 1 466 ? -2.926 21.516 15.656 1 96.94 466 GLY B O 1
ATOM 7860 N N . ALA B 1 467 ? -3.07 20.828 13.516 1 95 467 ALA B N 1
ATOM 7861 C CA . ALA B 1 467 ? -2.582 19.516 13.922 1 95 467 ALA B CA 1
ATOM 7862 C C . ALA B 1 467 ? -1.775 18.859 12.805 1 95 467 ALA B C 1
ATOM 7864 O O . ALA B 1 467 ? -1.869 19.266 11.641 1 95 467 ALA B O 1
ATOM 7865 N N . ALA B 1 468 ? -0.983 17.922 13.219 1 90.31 468 ALA B N 1
ATOM 7866 C CA . ALA B 1 468 ? -0.221 17.062 12.328 1 90.31 468 ALA B CA 1
ATOM 7867 C C . ALA B 1 468 ? -0.665 15.602 12.461 1 90.31 468 ALA B C 1
ATOM 7869 O O . ALA B 1 468 ? -0.687 15.055 13.562 1 90.31 468 ALA B O 1
ATOM 7870 N N . GLY B 1 469 ? -1.016 14.969 11.359 1 82.06 469 GLY B N 1
ATOM 7871 C CA . GLY B 1 469 ? -1.361 13.562 11.469 1 82.06 469 GLY B CA 1
ATOM 7872 C C . GLY B 1 469 ? -2.539 13.164 10.602 1 82.06 469 GLY B C 1
ATOM 7873 O O . GLY B 1 469 ? -3.584 12.758 11.109 1 82.06 469 GLY B O 1
ATOM 7874 N N . GLY B 1 470 ? -2.535 13.375 9.414 1 78.31 470 GLY B N 1
ATOM 7875 C CA . GLY B 1 470 ? -3.365 12.734 8.406 1 78.31 470 GLY B CA 1
ATOM 7876 C C . GLY B 1 470 ? -4.809 13.195 8.445 1 78.31 470 GLY B C 1
ATOM 7877 O O . GLY B 1 470 ? -5.086 14.375 8.672 1 78.31 470 GLY B O 1
ATOM 7878 N N . THR B 1 471 ? -5.754 12.227 8.242 1 80.62 471 THR B N 1
ATOM 7879 C CA . THR B 1 471 ? -7.168 12.523 8.039 1 80.62 471 THR B CA 1
ATOM 7880 C C . THR B 1 471 ? -7.828 12.93 9.359 1 80.62 471 THR B C 1
ATOM 7882 O O . THR B 1 471 ? -8.922 13.492 9.359 1 80.62 471 THR B O 1
ATOM 7885 N N . LYS B 1 472 ? -7.137 12.758 10.445 1 90.38 472 LYS B N 1
ATOM 7886 C CA . LYS B 1 472 ? -7.738 13.039 11.742 1 90.38 472 LYS B CA 1
ATOM 7887 C C . LYS B 1 472 ? -7.457 14.477 12.172 1 90.38 472 LYS B C 1
ATOM 7889 O O . LYS B 1 472 ? -7.891 14.906 13.242 1 90.38 472 LYS B O 1
ATOM 7894 N N . ILE B 1 473 ? -6.797 15.188 11.344 1 93.56 473 ILE B N 1
ATOM 7895 C CA . ILE B 1 473 ? -6.457 16.578 11.656 1 93.56 473 ILE B CA 1
ATOM 7896 C C . ILE B 1 473 ? -7.73 17.359 11.93 1 93.56 473 ILE B C 1
ATOM 7898 O O . ILE B 1 473 ? -7.836 18.047 12.953 1 93.56 473 ILE B O 1
ATOM 7902 N N . THR B 1 474 ? -8.688 17.188 11.078 1 93.81 474 THR B N 1
ATOM 7903 C CA . THR B 1 474 ? -9.891 18.016 11.141 1 93.81 474 THR B CA 1
ATOM 7904 C C . THR B 1 474 ? -10.656 17.75 12.43 1 93.81 474 THR B C 1
ATOM 7906 O O . THR B 1 474 ? -11.031 18.688 13.133 1 93.81 474 THR B O 1
ATOM 7909 N N . THR B 1 475 ? -10.805 16.531 12.797 1 94.19 475 THR B N 1
ATOM 7910 C CA . THR B 1 475 ? -11.555 16.219 14 1 94.19 475 THR B CA 1
ATOM 7911 C C . THR B 1 475 ? -10.734 16.516 15.25 1 94.19 475 THR B C 1
ATOM 7913 O O . THR B 1 475 ? -11.281 16.906 16.281 1 94.19 475 THR B O 1
ATOM 7916 N N . SER B 1 476 ? -9.438 16.359 15.172 1 94.81 476 SER B N 1
ATOM 7917 C CA . SER B 1 476 ? -8.602 16.688 16.312 1 94.81 476 SER B CA 1
ATOM 7918 C C . SER B 1 476 ? -8.664 18.188 16.641 1 94.81 476 SER B C 1
ATOM 7920 O O . SER B 1 476 ? -8.75 18.578 17.797 1 94.81 476 SER B O 1
ATOM 7922 N N . VAL B 1 477 ? -8.617 18.984 15.633 1 96.75 477 VAL B N 1
ATOM 7923 C CA . VAL B 1 477 ? -8.695 20.422 15.82 1 96.75 477 VAL B CA 1
ATOM 7924 C C . VAL B 1 477 ? -10.086 20.812 16.312 1 96.75 477 VAL B C 1
ATOM 7926 O O . VAL B 1 477 ? -10.227 21.625 17.234 1 96.75 477 VAL B O 1
ATOM 7929 N N . ALA B 1 478 ? -11.102 20.172 15.766 1 95 478 ALA B N 1
ATOM 7930 C CA . ALA B 1 478 ? -12.469 20.422 16.219 1 95 478 ALA B CA 1
ATOM 7931 C C . ALA B 1 478 ? -12.633 20.078 17.688 1 95 478 ALA B C 1
ATOM 7933 O O . ALA B 1 478 ? -13.25 20.844 18.438 1 95 478 ALA B O 1
ATOM 7934 N N . MET B 1 479 ? -12.07 19.016 18.031 1 94.12 479 MET B N 1
ATOM 7935 C CA . MET B 1 479 ? -12.242 18.531 19.406 1 94.12 479 MET B CA 1
ATOM 7936 C C . MET B 1 479 ? -11.547 19.453 20.406 1 94.12 479 MET B C 1
ATOM 7938 O O . MET B 1 479 ? -12.062 19.703 21.484 1 94.12 479 MET B O 1
ATOM 7942 N N . VAL B 1 480 ? -10.375 19.938 20.078 1 96.12 480 VAL B N 1
ATOM 7943 C CA . VAL B 1 480 ? -9.68 20.797 21.016 1 96.12 480 VAL B CA 1
ATOM 7944 C C . VAL B 1 480 ? -10.414 22.141 21.141 1 96.12 480 VAL B C 1
ATOM 7946 O O . VAL B 1 480 ? -10.461 22.734 22.219 1 96.12 480 VAL B O 1
ATOM 7949 N N . ILE B 1 481 ? -10.961 22.609 20.078 1 95.06 481 ILE B N 1
ATOM 7950 C CA . ILE B 1 481 ? -11.758 23.828 20.109 1 95.06 481 ILE B CA 1
ATOM 7951 C C . ILE B 1 481 ? -12.977 23.625 21.016 1 95.06 481 ILE B C 1
ATOM 7953 O O . ILE B 1 481 ? -13.266 24.438 21.891 1 95.06 481 ILE B O 1
ATOM 7957 N N . LEU B 1 482 ? -13.648 22.516 20.797 1 92.81 482 LEU B N 1
ATOM 7958 C CA . LEU B 1 482 ? -14.828 22.188 21.594 1 92.81 482 LEU B CA 1
ATOM 7959 C C . LEU B 1 482 ? -14.477 22.094 23.078 1 92.81 482 LEU B C 1
ATOM 7961 O O . LEU B 1 482 ? -15.133 22.703 23.922 1 92.81 482 LEU B O 1
ATOM 7965 N N . LYS B 1 483 ? -13.469 21.391 23.359 1 94.38 483 LYS B N 1
ATOM 7966 C CA . LYS B 1 483 ? -13.102 21.125 24.75 1 94.38 483 LYS B CA 1
ATOM 7967 C C . LYS B 1 483 ? -12.625 22.391 25.453 1 94.38 483 LYS B C 1
ATOM 7969 O O . LYS B 1 483 ? -12.969 22.625 26.609 1 94.38 483 LYS B O 1
ATOM 7974 N N . HIS B 1 484 ? -11.898 23.203 24.781 1 94.94 484 HIS B N 1
ATOM 7975 C CA . HIS B 1 484 ? -11.305 24.375 25.406 1 94.94 484 HIS B CA 1
ATOM 7976 C C . HIS B 1 484 ? -12.297 25.531 25.453 1 94.94 484 HIS B C 1
ATOM 7978 O O . HIS B 1 484 ? -12.508 26.141 26.5 1 94.94 484 HIS B O 1
ATOM 7984 N N . LEU B 1 485 ? -12.914 25.828 24.359 1 91.81 485 LEU B N 1
ATOM 7985 C CA . LEU B 1 485 ? -13.719 27.031 24.266 1 91.81 485 LEU B CA 1
ATOM 7986 C C . LEU B 1 485 ? -15.148 26.781 24.719 1 91.81 485 LEU B C 1
ATOM 7988 O O . LEU B 1 485 ? -15.805 27.672 25.266 1 91.81 485 LEU B O 1
ATOM 7992 N N . TRP B 1 486 ? -15.617 25.547 24.469 1 89.19 486 TRP B N 1
ATOM 7993 C CA . TRP B 1 486 ? -17.016 25.266 24.797 1 89.19 486 TRP B CA 1
ATOM 7994 C C . TRP B 1 486 ? -17.125 24.609 26.172 1 89.19 486 TRP B C 1
ATOM 7996 O O . TRP B 1 486 ? -17.969 25 26.984 1 89.19 486 TRP B O 1
ATOM 8006 N N . PHE B 1 487 ? -16.297 23.594 26.375 1 90.75 487 PHE B N 1
ATOM 8007 C CA . PHE B 1 487 ? -16.391 22.859 27.641 1 90.75 487 PHE B CA 1
ATOM 8008 C C . PHE B 1 487 ? -15.562 23.531 28.719 1 90.75 487 PHE B C 1
ATOM 8010 O O . PHE B 1 487 ? -15.703 23.234 29.906 1 90.75 487 PHE B O 1
ATOM 8017 N N . GLY B 1 488 ? -14.633 24.359 28.359 1 90.94 488 GLY B N 1
ATOM 8018 C CA . GLY B 1 488 ? -13.922 25.188 29.328 1 90.94 488 GLY B CA 1
ATOM 8019 C C . GLY B 1 488 ? -12.68 24.5 29.891 1 90.94 488 GLY B C 1
ATOM 8020 O O . GLY B 1 488 ? -12.133 24.938 30.891 1 90.94 488 GLY B O 1
ATOM 8021 N N . MET B 1 489 ? -12.227 23.516 29.25 1 93.81 489 MET B N 1
ATOM 8022 C CA . MET B 1 489 ? -11.008 22.859 29.703 1 93.81 489 MET B CA 1
ATOM 8023 C C . MET B 1 489 ? -9.797 23.766 29.5 1 93.81 489 MET B C 1
ATOM 8025 O O . MET B 1 489 ? -9.742 24.531 28.531 1 93.81 489 MET B O 1
ATOM 8029 N N . ASN B 1 490 ? -8.867 23.609 30.484 1 96 490 ASN B N 1
ATOM 8030 C CA . ASN B 1 490 ? -7.602 24.266 30.188 1 96 490 ASN B CA 1
ATOM 8031 C C . ASN B 1 490 ? -6.98 23.734 28.891 1 96 490 ASN B C 1
ATOM 8033 O O . ASN B 1 490 ? -7.195 22.578 28.531 1 96 490 ASN B O 1
ATOM 8037 N N . LEU B 1 491 ? -6.223 24.641 28.266 1 97.38 491 LEU B N 1
ATOM 8038 C CA . LEU B 1 491 ? -5.754 24.328 26.922 1 97.38 491 LEU B CA 1
ATOM 8039 C C . LEU B 1 491 ? -4.949 23.031 26.922 1 97.38 491 LEU B C 1
ATOM 8041 O O . LEU B 1 491 ? -5.207 22.141 26.094 1 97.38 491 LEU B O 1
ATOM 8045 N N . GLN B 1 492 ? -3.99 22.891 27.828 1 97.31 492 GLN B N 1
ATOM 8046 C CA . GLN B 1 492 ? -3.127 21.703 27.812 1 97.31 492 GLN B CA 1
ATOM 8047 C C . GLN B 1 492 ? -3.924 20.438 28.109 1 97.31 492 GLN B C 1
ATOM 8049 O O . GLN B 1 492 ? -3.658 19.391 27.531 1 97.31 492 GLN B O 1
ATOM 8054 N N . ASP B 1 493 ? -4.871 20.562 29.031 1 96.5 493 ASP B N 1
ATOM 8055 C CA . ASP B 1 493 ? -5.734 19.422 29.328 1 96.5 493 ASP B CA 1
ATOM 8056 C C . ASP B 1 493 ? -6.562 19.031 28.094 1 96.5 493 ASP B C 1
ATOM 8058 O O . ASP B 1 493 ? -6.754 17.844 27.828 1 96.5 493 ASP B O 1
ATOM 8062 N N . ALA B 1 494 ? -7.047 20.031 27.422 1 96.38 494 ALA B N 1
ATOM 8063 C CA . ALA B 1 494 ? -7.828 19.781 26.219 1 96.38 494 ALA B CA 1
ATOM 8064 C C . ALA B 1 494 ? -6.988 19.078 25.156 1 96.38 494 ALA B C 1
ATOM 8066 O O . ALA B 1 494 ? -7.469 18.156 24.484 1 96.38 494 ALA B O 1
ATOM 8067 N N . ILE B 1 495 ? -5.734 19.469 25.031 1 96.44 495 ILE B N 1
ATOM 8068 C CA . ILE B 1 495 ? -4.809 18.906 24.047 1 96.44 495 ILE B CA 1
ATOM 8069 C C . ILE B 1 495 ? -4.492 17.469 24.422 1 96.44 495 ILE B C 1
ATOM 8071 O O . ILE B 1 495 ? -4.445 16.594 23.547 1 96.44 495 ILE B O 1
ATOM 8075 N N . ASN B 1 496 ? -4.391 17.188 25.703 1 93.56 496 ASN B N 1
ATOM 8076 C CA . ASN B 1 496 ? -3.941 15.875 26.172 1 93.56 496 ASN B CA 1
ATOM 8077 C C . ASN B 1 496 ? -5.102 14.891 26.297 1 93.56 496 ASN B C 1
ATOM 8079 O O . ASN B 1 496 ? -4.891 13.68 26.375 1 93.56 496 ASN B O 1
ATOM 8083 N N . ASP B 1 497 ? -6.266 15.391 26.328 1 93.19 497 ASP B N 1
ATOM 8084 C CA . ASP B 1 497 ? -7.422 14.531 26.531 1 93.19 497 ASP B CA 1
ATOM 8085 C C . ASP B 1 497 ? -7.574 13.531 25.391 1 93.19 497 ASP B C 1
ATOM 8087 O O . ASP B 1 497 ? -7.078 13.758 24.297 1 93.19 497 ASP B O 1
ATOM 8091 N N . HIS B 1 498 ? -8.188 12.328 25.703 1 92.62 498 HIS B N 1
ATOM 8092 C CA . HIS B 1 498 ? -8.352 11.281 24.703 1 92.62 498 HIS B CA 1
ATOM 8093 C C . HIS B 1 498 ? -9.32 11.711 23.609 1 92.62 498 HIS B C 1
ATOM 8095 O O . HIS B 1 498 ? -10.164 12.586 23.828 1 92.62 498 HIS B O 1
ATOM 8101 N N . ARG B 1 499 ? -9.172 11.062 22.453 1 93.5 499 ARG B N 1
ATOM 8102 C CA . ARG B 1 499 ? -9.906 11.453 21.25 1 93.5 499 ARG B CA 1
ATOM 8103 C C . ARG B 1 499 ? -10.531 10.242 20.578 1 93.5 499 ARG B C 1
ATOM 8105 O O . ARG B 1 499 ? -10.125 9.109 20.812 1 93.5 499 ARG B O 1
ATOM 8112 N N . TYR B 1 500 ? -11.523 10.453 19.844 1 94.44 500 TYR B N 1
ATOM 8113 C CA . TYR B 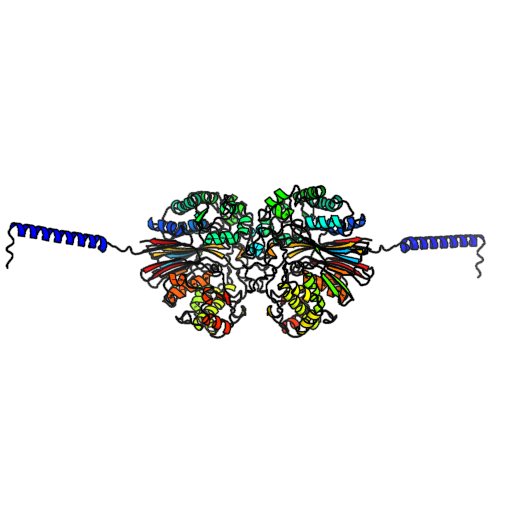1 500 ? -12.07 9.484 18.906 1 94.44 500 TYR B CA 1
ATOM 8114 C C . TYR B 1 500 ? -12.383 10.148 17.562 1 94.44 500 TYR B C 1
ATOM 8116 O O . TYR B 1 500 ? -12.398 11.375 17.453 1 94.44 500 TYR B O 1
ATOM 8124 N N . HIS B 1 501 ? -12.523 9.375 16.547 1 93.94 501 HIS B N 1
ATOM 8125 C CA . HIS B 1 501 ? -12.656 9.82 15.164 1 93.94 501 HIS B CA 1
ATOM 8126 C C . HIS B 1 501 ? -13.57 8.891 14.375 1 93.94 501 HIS B C 1
ATOM 8128 O O . HIS B 1 501 ? -13.562 7.676 14.594 1 93.94 501 HIS B O 1
ATOM 8134 N N . HIS B 1 502 ? -14.422 9.43 13.602 1 93.44 502 HIS B N 1
ATOM 8135 C CA . HIS B 1 502 ? -15.219 8.672 12.641 1 93.44 502 HIS B CA 1
ATOM 8136 C C . HIS B 1 502 ? -15.273 9.375 11.289 1 93.44 502 HIS B C 1
ATOM 8138 O O . HIS B 1 502 ? -15.766 10.508 11.195 1 93.44 502 HIS B O 1
ATOM 8144 N N . GLN B 1 503 ? -14.828 8.727 10.242 1 90.44 503 GLN B N 1
ATOM 8145 C CA . GLN B 1 503 ? -14.797 9.383 8.938 1 90.44 503 GLN B CA 1
ATOM 8146 C C . GLN B 1 503 ? -15.5 8.539 7.879 1 90.44 503 GLN B C 1
ATOM 8148 O O . GLN B 1 503 ? -15.211 8.656 6.688 1 90.44 503 GLN B O 1
ATOM 8153 N N . LEU B 1 504 ? -16.359 7.609 8.305 1 86.25 504 LEU B N 1
ATOM 8154 C CA . LEU B 1 504 ? -17.25 6.781 7.496 1 86.25 504 LEU B CA 1
ATOM 8155 C C . LEU B 1 504 ? -16.531 5.543 6.98 1 86.25 504 LEU B C 1
ATOM 8157 O O . LEU B 1 504 ? -17.094 4.449 6.973 1 86.25 504 LEU B O 1
ATOM 8161 N N . PHE B 1 505 ? -15.312 5.707 6.504 1 77.12 505 PHE B N 1
ATOM 8162 C CA . PHE B 1 505 ? -14.57 4.562 5.98 1 77.12 505 PHE B CA 1
ATOM 8163 C C . PHE B 1 505 ? -13.312 4.309 6.805 1 77.12 505 PHE B C 1
ATOM 8165 O O . PHE B 1 505 ? -12.336 5.047 6.691 1 77.12 505 PHE B O 1
ATOM 8172 N N . PRO B 1 506 ? -13.328 3.312 7.688 1 76.38 506 PRO B N 1
ATOM 8173 C CA . PRO B 1 506 ? -14.422 2.357 7.863 1 76.38 506 PRO B CA 1
ATOM 8174 C C . PRO B 1 506 ? -15.562 2.912 8.719 1 76.38 506 PRO B C 1
ATOM 8176 O O . PRO B 1 506 ? -15.406 3.957 9.359 1 76.38 506 PRO B O 1
ATOM 8179 N N . MET B 1 507 ? -16.672 2.105 8.688 1 82.44 507 MET B N 1
ATOM 8180 C CA . MET B 1 507 ? -17.828 2.498 9.484 1 82.44 507 MET B CA 1
ATOM 8181 C C . MET B 1 507 ? -17.641 2.102 10.945 1 82.44 507 MET B C 1
ATOM 8183 O O . MET B 1 507 ? -18.406 1.295 11.484 1 82.44 507 MET B O 1
ATOM 8187 N N . ALA B 1 508 ? -16.672 2.736 11.586 1 86.38 508 ALA B N 1
ATOM 8188 C CA . ALA B 1 508 ? -16.328 2.463 12.984 1 86.38 508 ALA B CA 1
ATOM 8189 C C . ALA B 1 508 ? -15.789 3.711 13.672 1 86.38 508 ALA B C 1
ATOM 8191 O O . ALA B 1 508 ? -15.07 4.5 13.055 1 86.38 508 ALA B O 1
ATOM 8192 N N . ILE B 1 509 ? -16.141 3.855 14.922 1 93.44 509 ILE B N 1
ATOM 8193 C CA . ILE B 1 509 ? -15.5 4.859 15.766 1 93.44 509 ILE B CA 1
ATOM 8194 C C . ILE B 1 509 ? -14.094 4.391 16.141 1 93.44 509 ILE B C 1
ATOM 8196 O O . ILE B 1 509 ? -13.922 3.33 16.734 1 93.44 509 ILE B O 1
ATOM 8200 N N . GLN B 1 510 ? -13.156 5.133 15.75 1 90.44 510 GLN B N 1
ATOM 8201 C CA . GLN B 1 510 ? -11.805 4.863 16.219 1 90.44 510 GLN B CA 1
ATOM 8202 C C . GLN B 1 510 ? -11.5 5.656 17.484 1 90.44 510 GLN B C 1
ATOM 8204 O O . GLN B 1 510 ? -11.562 6.887 17.484 1 90.44 510 GLN B O 1
ATOM 8209 N N . MET B 1 511 ? -11.219 4.949 18.578 1 92.75 511 MET B N 1
ATOM 8210 C CA . MET B 1 511 ? -10.984 5.586 19.875 1 92.75 511 MET B CA 1
ATOM 8211 C C . MET B 1 511 ? -9.562 5.324 20.359 1 92.75 511 MET B C 1
ATOM 8213 O O . MET B 1 511 ? -8.938 4.336 19.953 1 92.75 511 MET B O 1
ATOM 8217 N N . GLU B 1 512 ? -9.055 6.254 21.094 1 92 512 GLU B N 1
ATOM 8218 C CA . GLU B 1 512 ? -7.816 5.961 21.812 1 92 512 GLU B CA 1
ATOM 8219 C C . GLU B 1 512 ? -8.047 4.945 22.922 1 92 512 GLU B C 1
ATOM 8221 O O . GLU B 1 512 ? -9.141 4.883 23.5 1 92 512 GLU B O 1
ATOM 8226 N N . ASP B 1 513 ? -7.035 4.219 23.312 1 88.38 513 ASP B N 1
ATOM 8227 C CA . ASP B 1 513 ? -7.113 3.113 24.266 1 88.38 513 ASP B CA 1
ATOM 8228 C C . ASP B 1 513 ? -7.625 3.586 25.625 1 88.38 513 ASP B C 1
ATOM 8230 O O . ASP B 1 513 ? -8.25 2.82 26.359 1 88.38 513 ASP B O 1
ATOM 8234 N N . THR B 1 514 ? -7.395 4.781 25.875 1 90.88 514 THR B N 1
ATOM 8235 C CA . THR B 1 514 ? -7.773 5.301 27.188 1 90.88 514 THR B CA 1
ATOM 8236 C C . THR B 1 514 ? -9.289 5.324 27.328 1 90.88 514 THR B C 1
ATOM 8238 O O . THR B 1 514 ? -9.805 5.375 28.453 1 90.88 514 THR B O 1
ATOM 8241 N N . TYR B 1 515 ? -10.008 5.191 26.281 1 93.31 515 TYR B N 1
ATOM 8242 C CA . TYR B 1 515 ? -11.461 5.121 26.344 1 93.31 515 TYR B CA 1
ATOM 8243 C C . TYR B 1 515 ? -11.922 3.777 26.891 1 93.31 515 TYR B C 1
ATOM 8245 O O . TYR B 1 515 ? -13.07 3.629 27.312 1 93.31 515 TYR B O 1
ATOM 8253 N N . LYS B 1 516 ? -11.062 2.84 26.875 1 90.81 516 LYS B N 1
ATOM 8254 C CA . LYS B 1 516 ? -11.422 1.514 27.375 1 90.81 516 LYS B CA 1
ATOM 8255 C C . LYS B 1 516 ? -11.867 1.568 28.828 1 90.81 516 LYS B C 1
ATOM 8257 O O . LYS B 1 516 ? -12.617 0.708 29.281 1 90.81 516 LYS B O 1
ATOM 8262 N N . THR B 1 517 ? -11.445 2.586 29.531 1 92.56 517 THR B N 1
ATOM 8263 C CA . THR B 1 517 ? -11.828 2.738 30.922 1 92.56 517 THR B CA 1
ATOM 8264 C C . THR B 1 517 ? -13.234 3.332 31.047 1 92.56 517 THR B C 1
ATOM 8266 O O . THR B 1 517 ? -13.852 3.285 32.094 1 92.56 517 THR B O 1
ATOM 8269 N N . GLU B 1 518 ? -13.711 3.947 30.016 1 94.06 518 GLU B N 1
ATOM 8270 C CA . GLU B 1 518 ? -15.055 4.516 30 1 94.06 518 GLU B CA 1
ATOM 8271 C C . GLU B 1 518 ? -16.078 3.484 29.547 1 94.06 518 GLU B C 1
ATOM 8273 O O . GLU B 1 518 ? -16.766 3.684 28.531 1 94.06 518 GLU B O 1
ATOM 8278 N N . THR B 1 519 ? -16.312 2.469 30.312 1 94.88 519 THR B N 1
ATOM 8279 C CA . THR B 1 519 ? -17.062 1.274 29.953 1 94.88 519 THR B CA 1
ATOM 8280 C C . THR B 1 519 ? -18.516 1.625 29.656 1 94.88 519 THR B C 1
ATOM 8282 O O . THR B 1 519 ? -19.109 1.091 28.703 1 94.88 519 THR B O 1
ATOM 8285 N N . GLU B 1 520 ? -19.094 2.523 30.422 1 95.5 520 GLU B N 1
ATOM 8286 C CA . GLU B 1 520 ? -20.484 2.893 30.219 1 95.5 520 GLU B CA 1
ATOM 8287 C C . GLU B 1 520 ? -20.688 3.57 28.859 1 95.5 520 GLU B C 1
ATOM 8289 O O . GLU B 1 520 ? -21.672 3.312 28.172 1 95.5 520 GLU B O 1
ATOM 8294 N N . LEU B 1 521 ? -19.812 4.398 28.562 1 96.19 521 LEU B N 1
ATOM 8295 C CA . LEU B 1 521 ? -19.891 5.09 27.281 1 96.19 521 LEU B CA 1
ATOM 8296 C C . LEU B 1 521 ? -19.734 4.109 26.125 1 96.19 521 LEU B C 1
ATOM 8298 O O . LEU B 1 521 ? -20.5 4.152 25.156 1 96.19 521 LEU B O 1
ATOM 8302 N N . ILE B 1 522 ? -18.75 3.244 26.203 1 95.75 522 ILE B N 1
ATOM 8303 C CA . ILE B 1 522 ? -18.453 2.271 25.156 1 95.75 522 ILE B CA 1
ATOM 8304 C C . ILE B 1 522 ? -19.656 1.358 24.938 1 95.75 522 ILE B C 1
ATOM 8306 O O . ILE B 1 522 ? -20.109 1.166 23.812 1 95.75 522 ILE B O 1
ATOM 8310 N N . GLU B 1 523 ? -20.172 0.84 26 1 95.19 523 GLU B N 1
ATOM 8311 C CA . GLU B 1 523 ? -21.328 -0.052 25.922 1 95.19 523 GLU B CA 1
ATOM 8312 C C . GLU B 1 523 ? -22.531 0.666 25.344 1 95.19 523 GLU B C 1
ATOM 8314 O O . GLU B 1 523 ? -23.297 0.087 24.562 1 95.19 523 GLU B O 1
ATOM 8319 N N . GLY B 1 524 ? -22.719 1.85 25.828 1 97 524 GLY B N 1
ATOM 8320 C CA . GLY B 1 524 ? -23.828 2.637 25.312 1 97 524 GLY B CA 1
ATOM 8321 C C . GLY B 1 524 ? -23.766 2.852 23.812 1 97 524 GLY B C 1
ATOM 8322 O O . GLY B 1 524 ? -24.766 2.689 23.125 1 97 524 GLY B O 1
ATOM 8323 N N . LEU B 1 525 ? -22.625 3.215 23.312 1 97.19 525 LEU B N 1
ATOM 8324 C CA . LEU B 1 525 ? -22.438 3.443 21.891 1 97.19 525 LEU B CA 1
ATOM 8325 C C . LEU B 1 525 ? -22.609 2.146 21.094 1 97.19 525 LEU B C 1
ATOM 8327 O O . LEU B 1 525 ? -23.172 2.148 20 1 97.19 525 LEU B O 1
ATOM 8331 N N . GLN B 1 526 ? -22.109 1.087 21.672 1 93.25 526 GLN B N 1
ATOM 8332 C CA . GLN B 1 526 ? -22.266 -0.213 21.031 1 93.25 526 GLN B CA 1
ATOM 8333 C C . GLN B 1 526 ? -23.75 -0.621 20.984 1 93.25 526 GLN B C 1
ATOM 8335 O O . GLN B 1 526 ? -24.203 -1.175 19.984 1 93.25 526 GLN B O 1
ATOM 8340 N N . LYS B 1 527 ? -24.422 -0.407 22.016 1 94.62 527 LYS B N 1
ATOM 8341 C CA . LYS B 1 527 ? -25.859 -0.715 22.078 1 94.62 527 LYS B CA 1
ATOM 8342 C C . LYS B 1 527 ? -26.625 0.08 21.031 1 94.62 527 LYS B C 1
ATOM 8344 O O . LYS B 1 527 ? -27.609 -0.411 20.469 1 94.62 527 LYS B O 1
ATOM 8349 N N . ILE B 1 528 ? -26.203 1.308 20.828 1 96.69 528 ILE B N 1
ATOM 8350 C CA . ILE B 1 528 ? -26.828 2.141 19.812 1 96.69 528 ILE B CA 1
ATOM 8351 C C . ILE B 1 528 ? -26.578 1.541 18.438 1 96.69 528 ILE B C 1
ATOM 8353 O O . ILE B 1 528 ? -27.391 1.711 17.516 1 96.69 528 ILE B O 1
ATOM 8357 N N . GLY B 1 529 ? -25.422 0.879 18.312 1 93.44 529 GLY B N 1
ATOM 8358 C CA . GLY B 1 529 ? -25.156 0.2 17.047 1 93.44 529 GLY B CA 1
ATOM 8359 C C . GLY B 1 529 ? -23.812 0.564 16.453 1 93.44 529 GLY B C 1
ATOM 8360 O O . GLY B 1 529 ? -23.469 0.118 15.352 1 93.44 529 GLY B O 1
ATOM 8361 N N . HIS B 1 530 ? -22.984 1.302 17.156 1 93.88 530 HIS B N 1
ATOM 8362 C CA . HIS B 1 530 ? -21.688 1.71 16.641 1 93.88 530 HIS B CA 1
ATOM 8363 C C . HIS B 1 530 ? -20.688 0.574 16.719 1 93.88 530 HIS B C 1
ATOM 8365 O O . HIS B 1 530 ? -20.656 -0.173 17.703 1 93.88 530 HIS B O 1
ATOM 8371 N N . ASN B 1 531 ? -19.906 0.402 15.656 1 86.06 531 ASN B N 1
ATOM 8372 C CA . ASN B 1 531 ? -18.656 -0.351 15.758 1 86.06 531 ASN B CA 1
ATOM 8373 C C . ASN B 1 531 ? -17.531 0.497 16.344 1 86.06 531 ASN B C 1
ATOM 8375 O O . ASN B 1 531 ? -17.422 1.689 16.062 1 86.06 531 ASN B O 1
ATOM 8379 N N . ILE B 1 532 ? -16.781 -0.126 17.203 1 88.38 532 ILE B N 1
ATOM 8380 C CA . ILE B 1 532 ? -15.703 0.617 17.859 1 88.38 532 ILE B CA 1
ATOM 8381 C C . ILE B 1 532 ? -14.375 -0.118 17.672 1 88.38 532 ILE B C 1
ATOM 8383 O O . ILE B 1 532 ? -14.305 -1.339 17.828 1 88.38 532 ILE B O 1
ATOM 8387 N N . THR B 1 533 ? -13.391 0.604 17.203 1 83.38 533 THR B N 1
ATOM 8388 C CA . THR B 1 533 ? -12.016 0.11 17.141 1 83.38 533 THR B CA 1
ATOM 8389 C C . THR B 1 533 ? -11.094 0.994 17.969 1 83.38 533 THR B C 1
ATOM 8391 O O . THR B 1 533 ? -11.414 2.152 18.25 1 83.38 533 THR B O 1
ATOM 8394 N N . PHE B 1 534 ? -9.984 0.446 18.406 1 82.62 534 PHE B N 1
ATOM 8395 C CA . PHE B 1 534 ? -9.039 1.198 19.219 1 82.62 534 PHE B CA 1
ATOM 8396 C C . PHE B 1 534 ? -7.719 1.388 18.469 1 82.62 534 PHE B C 1
ATOM 8398 O O . PHE B 1 534 ? -7.215 0.455 17.844 1 82.62 534 PHE B O 1
ATOM 8405 N N . ALA B 1 535 ? -7.305 2.619 18.438 1 77.31 535 ALA B N 1
ATOM 8406 C CA . ALA B 1 535 ? -6.082 2.979 17.719 1 77.31 535 ALA B CA 1
ATOM 8407 C C . ALA B 1 535 ? -4.852 2.74 18.578 1 77.31 535 ALA B C 1
ATOM 8409 O O . ALA B 1 535 ? -4.949 2.67 19.812 1 77.31 535 ALA B O 1
ATOM 8410 N N . ALA B 1 536 ? -3.703 2.752 17.812 1 67.06 536 ALA B N 1
ATOM 8411 C CA . ALA B 1 536 ? -2.412 2.719 18.5 1 67.06 536 ALA B CA 1
ATOM 8412 C C . ALA B 1 536 ? -2.145 4.031 19.234 1 67.06 536 ALA B C 1
ATOM 8414 O O . ALA B 1 536 ? -2.803 5.039 18.969 1 67.06 536 ALA B O 1
ATOM 8415 N N . PRO B 1 537 ? -1.244 4.094 20.188 1 62.44 537 PRO B N 1
ATOM 8416 C CA . PRO B 1 537 ? -0.96 5.301 20.969 1 62.44 537 PRO B CA 1
ATOM 8417 C C . PRO B 1 537 ? -0.636 6.508 20.109 1 62.44 537 PRO B C 1
ATOM 8419 O O . PRO B 1 537 ? -1.003 7.637 20.438 1 62.44 537 PRO B O 1
ATOM 8422 N N . ASP B 1 538 ? 0.013 6.273 19.031 1 63.53 538 ASP B N 1
ATOM 8423 C CA . ASP B 1 538 ? 0.376 7.391 18.172 1 63.53 538 ASP B CA 1
ATOM 8424 C C . ASP B 1 538 ? -0.525 7.449 16.938 1 63.53 538 ASP B C 1
ATOM 8426 O O . ASP B 1 538 ? -0.129 7.973 15.898 1 63.53 538 ASP B O 1
ATOM 8430 N N . GLY B 1 539 ? -1.73 7.051 17.266 1 68.06 539 GLY B N 1
ATOM 8431 C CA . GLY B 1 539 ? -2.602 6.895 16.109 1 68.06 539 GLY B CA 1
ATOM 8432 C C . GLY B 1 539 ? -3.412 8.141 15.805 1 68.06 539 GLY B C 1
ATOM 8433 O O . GLY B 1 539 ? -4.148 8.18 14.82 1 68.06 539 GLY B O 1
ATOM 8434 N N . PHE B 1 540 ? -3.25 9.188 16.656 1 76.69 540 PHE B N 1
ATOM 8435 C CA . PHE B 1 540 ? -4.027 10.398 16.406 1 76.69 540 PHE B CA 1
ATOM 8436 C C . PHE B 1 540 ? -3.115 11.578 16.125 1 76.69 540 PHE B C 1
ATOM 8438 O O . PHE B 1 540 ? -1.925 11.547 16.453 1 76.69 540 PHE B O 1
ATOM 8445 N N . SER B 1 541 ? -3.748 12.617 15.508 1 88.38 541 SER B N 1
ATOM 8446 C CA . SER B 1 541 ? -3.018 13.812 15.109 1 88.38 541 SER B CA 1
ATOM 8447 C C . SER B 1 541 ? -2.492 14.57 16.328 1 88.38 541 SER B C 1
ATOM 8449 O O . SER B 1 541 ? -3.115 14.555 17.391 1 88.38 541 SER B O 1
ATOM 8451 N N . ALA B 1 542 ? -1.4 15.219 16.172 1 92.44 542 ALA B N 1
ATOM 8452 C CA . ALA B 1 542 ? -0.759 15.977 17.25 1 92.44 542 ALA B CA 1
ATOM 8453 C C . ALA B 1 542 ? -1.02 17.469 17.094 1 92.44 542 ALA B C 1
ATOM 8455 O O . ALA B 1 542 ? -0.622 18.078 16.094 1 92.44 542 ALA B O 1
ATOM 8456 N N . LEU B 1 543 ? -1.522 18.062 18.141 1 96.12 543 LEU B N 1
ATOM 8457 C CA . LEU B 1 543 ? -1.957 19.453 18.109 1 96.12 543 LEU B CA 1
ATOM 8458 C C . LEU B 1 543 ? -0.831 20.375 18.547 1 96.12 543 LEU B C 1
ATOM 8460 O O . LEU B 1 543 ? -0.002 20.016 19.375 1 96.12 543 LEU B O 1
ATOM 8464 N N . THR B 1 544 ? -0.741 21.562 18 1 97.69 544 THR B N 1
ATOM 8465 C CA . THR B 1 544 ? -0.122 22.766 18.531 1 97.69 544 THR B CA 1
ATOM 8466 C C . THR B 1 544 ? -1.141 23.891 18.641 1 97.69 544 THR B C 1
ATOM 8468 O O . THR B 1 544 ? -1.978 24.062 17.75 1 97.69 544 THR B O 1
ATOM 8471 N N . SER B 1 545 ? -1.082 24.547 19.766 1 98.56 545 SER B N 1
ATOM 8472 C CA . SER B 1 545 ? -2.133 25.547 19.969 1 98.56 545 SER B CA 1
ATOM 8473 C C . SER B 1 545 ? -1.668 26.641 20.906 1 98.56 545 SER B C 1
ATOM 8475 O O . SER B 1 545 ? -0.725 26.453 21.688 1 98.56 545 SER B O 1
ATOM 8477 N N . ILE B 1 546 ? -2.234 27.812 20.781 1 98.75 546 ILE B N 1
ATOM 8478 C CA . ILE B 1 546 ? -2.078 28.953 21.672 1 98.75 546 ILE B CA 1
ATOM 8479 C C . ILE B 1 546 ? -3.451 29.531 22.016 1 98.75 546 ILE B C 1
ATOM 8481 O O . ILE B 1 546 ? -4.285 29.734 21.125 1 98.75 546 ILE B O 1
ATOM 8485 N N . SER B 1 547 ? -3.688 29.719 23.234 1 98.25 547 SER B N 1
ATOM 8486 C CA . SER B 1 547 ? -4.91 30.359 23.703 1 98.25 547 SER B CA 1
ATOM 8487 C C . SER B 1 547 ? -4.609 31.719 24.328 1 98.25 547 SER B C 1
ATOM 8489 O O . SER B 1 547 ? -3.564 31.891 24.953 1 98.25 547 SER B O 1
ATOM 8491 N N . ASN B 1 548 ? -5.445 32.625 24.062 1 97 548 ASN B N 1
ATOM 8492 C CA . ASN B 1 548 ? -5.398 33.938 24.656 1 97 548 ASN B CA 1
ATOM 8493 C C . ASN B 1 548 ? -6.73 34.344 25.297 1 97 548 ASN B C 1
ATOM 8495 O O . ASN B 1 548 ? -7.645 34.781 24.609 1 97 548 ASN B O 1
ATOM 8499 N N . ASN B 1 549 ? -6.836 34.156 26.516 1 92.5 549 ASN B N 1
ATOM 8500 C CA . ASN B 1 549 ? -8.031 34.531 27.266 1 92.5 549 ASN B CA 1
ATOM 8501 C C . ASN B 1 549 ? -7.855 35.906 27.938 1 92.5 549 ASN B C 1
ATOM 8503 O O . ASN B 1 549 ? -7.488 36 29.109 1 92.5 549 ASN B O 1
ATOM 8507 N N . ASN B 1 550 ? -8.242 36.906 27.281 1 89.56 550 ASN B N 1
ATOM 8508 C CA . ASN B 1 550 ? -8.18 38.281 27.766 1 89.56 550 ASN B CA 1
ATOM 8509 C C . ASN B 1 550 ? -6.777 38.656 28.25 1 89.56 550 ASN B C 1
ATOM 8511 O O . ASN B 1 550 ? -6.605 39.156 29.359 1 89.56 550 ASN B O 1
ATOM 8515 N N . GLY B 1 551 ? -5.824 38.188 27.516 1 91 551 GLY B N 1
ATOM 8516 C CA . GLY B 1 551 ? -4.445 38.531 27.812 1 91 551 GLY B CA 1
ATOM 8517 C C . GLY B 1 551 ? -3.672 37.438 28.469 1 91 551 GLY B C 1
ATOM 8518 O O . GLY B 1 551 ? -2.441 37.469 28.531 1 91 551 GLY B O 1
ATOM 8519 N N . ASP B 1 552 ? -4.324 36.5 29.016 1 94.5 552 ASP B N 1
ATOM 8520 C CA . ASP B 1 552 ? -3.654 35.312 29.531 1 94.5 552 ASP B CA 1
ATOM 8521 C C . ASP B 1 552 ? -3.322 34.344 28.422 1 94.5 552 ASP B C 1
ATOM 8523 O O . ASP B 1 552 ? -4.16 33.5 28.031 1 94.5 552 ASP B O 1
ATOM 8527 N N . ILE B 1 553 ? -2.074 34.375 28.016 1 97.31 553 ILE B N 1
ATOM 8528 C CA . ILE B 1 553 ? -1.637 33.562 26.875 1 97.31 553 ILE B CA 1
ATOM 8529 C C . ILE B 1 553 ? -1.062 32.25 27.391 1 97.31 553 ILE B C 1
ATOM 8531 O O . ILE B 1 553 ? -0.165 32.219 28.234 1 97.31 553 ILE B O 1
ATOM 8535 N N . VAL B 1 554 ? -1.615 31.156 26.891 1 97.94 554 VAL B N 1
ATOM 8536 C CA . VAL B 1 554 ? -1.147 29.812 27.203 1 97.94 554 VAL B CA 1
ATOM 8537 C C . VAL B 1 554 ? -0.889 29.047 25.906 1 97.94 554 VAL B C 1
ATOM 8539 O O . VAL B 1 554 ? -1.71 29.078 24.984 1 97.94 554 VAL B O 1
ATOM 8542 N N . ALA B 1 555 ? 0.276 28.484 25.844 1 98.12 555 ALA B N 1
ATOM 8543 C CA . ALA B 1 555 ? 0.643 27.688 24.672 1 98.12 555 ALA B CA 1
ATOM 8544 C C . ALA B 1 555 ? 0.77 26.203 25.047 1 98.12 555 ALA B C 1
ATOM 8546 O O . ALA B 1 555 ? 1.076 25.875 26.203 1 98.12 555 ALA B O 1
ATOM 8547 N N . GLY B 1 556 ? 0.442 25.359 24.078 1 97.75 556 GLY B N 1
ATOM 8548 C CA . GLY B 1 556 ? 0.54 23.938 24.328 1 97.75 556 GLY B CA 1
ATOM 8549 C C . GLY B 1 556 ? 0.832 23.141 23.062 1 97.75 556 GLY B C 1
ATOM 8550 O O . GLY B 1 556 ? 0.482 23.547 21.969 1 97.75 556 GLY B O 1
ATOM 8551 N N . TYR B 1 557 ? 1.55 22.031 23.25 1 96.44 557 TYR B N 1
ATOM 8552 C CA . TYR B 1 557 ? 1.74 21.031 22.203 1 96.44 557 TYR B CA 1
ATOM 8553 C C . TYR B 1 557 ? 1.311 19.656 22.672 1 96.44 557 TYR B C 1
ATOM 8555 O O . TYR B 1 557 ? 1.119 19.422 23.875 1 96.44 557 TYR B O 1
ATOM 8563 N N . ASP B 1 558 ? 1.125 18.734 21.75 1 94.31 558 ASP B N 1
ATOM 8564 C CA . ASP B 1 558 ? 0.501 17.438 21.984 1 94.31 558 ASP B CA 1
ATOM 8565 C C . ASP B 1 558 ? 1.533 16.406 22.438 1 94.31 558 ASP B C 1
ATOM 8567 O O . ASP B 1 558 ? 2.529 16.188 21.75 1 94.31 558 ASP B O 1
ATOM 8571 N N . ILE B 1 559 ? 1.273 15.758 23.484 1 88.62 559 ILE B N 1
ATOM 8572 C CA . ILE B 1 559 ? 2.197 14.781 24.047 1 88.62 559 ILE B CA 1
ATOM 8573 C C . ILE B 1 559 ? 2.305 13.57 23.125 1 88.62 559 ILE B C 1
ATOM 8575 O O . ILE B 1 559 ? 3.23 12.766 23.25 1 88.62 559 ILE B O 1
ATOM 8579 N N . ARG B 1 560 ? 1.373 13.406 22.234 1 89.81 560 ARG B N 1
ATOM 8580 C CA . ARG B 1 560 ? 1.414 12.305 21.281 1 89.81 560 ARG B CA 1
ATOM 8581 C C . ARG B 1 560 ? 2.611 12.438 20.344 1 89.81 560 ARG B C 1
ATOM 8583 O O . ARG B 1 560 ? 2.996 11.469 19.672 1 89.81 560 ARG B O 1
ATOM 8590 N N . ARG B 1 561 ? 3.053 13.594 20.219 1 90.31 561 ARG B N 1
ATOM 8591 C CA . ARG B 1 561 ? 4.277 13.914 19.5 1 90.31 561 ARG B CA 1
ATOM 8592 C C . ARG B 1 561 ? 5.18 14.828 20.312 1 90.31 561 ARG B C 1
ATOM 8594 O O . ARG B 1 561 ? 4.805 15.266 21.406 1 90.31 561 ARG B O 1
ATOM 8601 N N . SER B 1 562 ? 6.375 15.086 19.906 1 90.12 562 SER B N 1
ATOM 8602 C CA . SER B 1 562 ? 7.23 16.078 20.562 1 90.12 562 SER B CA 1
ATOM 8603 C C . SER B 1 562 ? 6.844 17.484 20.141 1 90.12 562 SER B C 1
ATOM 8605 O O . SER B 1 562 ? 6.082 17.672 19.188 1 90.12 562 SER B O 1
ATOM 8607 N N . GLY B 1 563 ? 7.277 18.422 20.906 1 95.06 563 GLY B N 1
ATOM 8608 C CA . GLY B 1 563 ? 7.043 19.812 20.578 1 95.06 563 GLY B CA 1
ATOM 8609 C C . GLY B 1 563 ? 7.867 20.766 21.406 1 95.06 563 GLY B C 1
ATOM 8610 O O . GLY B 1 563 ? 8.703 20.344 22.203 1 95.06 563 GLY B O 1
ATOM 8611 N N . SER B 1 564 ? 7.699 22 21.078 1 97.75 564 SER B N 1
ATOM 8612 C CA . SER B 1 564 ? 8.391 23.047 21.828 1 97.75 564 SER B CA 1
ATOM 8613 C C . SER B 1 564 ? 7.578 24.344 21.844 1 97.75 564 SER B C 1
ATOM 8615 O O . SER B 1 564 ? 6.73 24.562 20.984 1 97.75 564 SER B O 1
ATOM 8617 N N . ILE B 1 565 ? 7.832 25.062 22.938 1 98.44 565 ILE B N 1
ATOM 8618 C CA . ILE B 1 565 ? 7.148 26.328 23.141 1 98.44 565 ILE B CA 1
ATOM 8619 C C . ILE B 1 565 ? 8.172 27.438 23.422 1 98.44 565 ILE B C 1
ATOM 8621 O O . ILE B 1 565 ? 9.164 27.203 24.125 1 98.44 565 ILE B O 1
ATOM 8625 N N . TYR B 1 566 ? 7.977 28.531 22.766 1 98.62 566 TYR B N 1
ATOM 8626 C CA . TYR B 1 566 ? 8.703 29.766 23.094 1 98.62 566 TYR B CA 1
ATOM 8627 C C . TYR B 1 566 ? 7.742 30.891 23.469 1 98.62 566 TYR B C 1
ATOM 8629 O O . TYR B 1 566 ? 6.848 31.234 22.688 1 98.62 566 TYR B O 1
ATOM 8637 N N . TYR B 1 567 ? 7.887 31.438 24.656 1 97.88 567 TYR B N 1
ATOM 8638 C CA . TYR B 1 567 ? 7.086 32.594 25.078 1 97.88 567 TYR B CA 1
ATOM 8639 C C . TYR B 1 567 ? 7.852 33.875 24.891 1 97.88 567 TYR B C 1
ATOM 8641 O O . TYR B 1 567 ? 9.07 33.938 25.094 1 97.88 567 TYR B O 1
ATOM 8649 N N . ILE B 1 568 ? 7.117 34.844 24.516 1 96.44 568 ILE B N 1
ATOM 8650 C CA . ILE B 1 568 ? 7.645 36.188 24.469 1 96.44 568 ILE B CA 1
ATOM 8651 C C . ILE B 1 568 ? 7.074 37 25.625 1 96.44 568 ILE B C 1
ATOM 8653 O O . ILE B 1 568 ? 5.855 37.062 25.797 1 96.44 568 ILE B O 1
ATOM 8657 N N . TYR B 1 569 ? 8 37.688 26.281 1 93.25 569 TYR B N 1
ATOM 8658 C CA . TYR B 1 569 ? 7.582 38.438 27.438 1 93.25 569 TYR B CA 1
ATOM 8659 C C . TYR B 1 569 ? 7.695 39.938 27.172 1 93.25 569 TYR B C 1
ATOM 8661 O O . TYR B 1 569 ? 8.523 40.375 26.359 1 93.25 569 TYR B O 1
#

Solvent-accessible surface area (backbone atoms only — not comparable to full-atom values): 55083 Å² total; per-residue (Å²): 131,84,81,78,69,50,72,66,56,46,50,50,46,48,50,52,48,50,50,50,49,50,50,49,49,49,48,49,49,46,42,40,52,59,60,55,56,50,67,72,73,57,54,47,26,37,20,24,21,45,25,68,67,17,7,53,51,11,33,50,32,43,74,73,69,26,29,45,50,32,15,48,52,19,22,49,54,25,32,26,67,56,39,45,43,16,18,31,65,20,10,16,28,40,33,29,38,38,39,36,91,78,67,45,65,42,20,44,43,13,60,36,26,36,28,76,72,50,50,45,66,69,36,52,43,71,71,45,23,42,32,22,32,68,4,41,28,45,57,22,25,46,51,29,50,38,52,47,40,76,73,49,46,66,59,59,69,43,69,42,44,46,66,40,35,48,34,24,65,76,35,38,72,31,42,68,52,53,24,51,49,49,60,59,42,41,30,50,34,65,61,22,72,58,41,34,68,47,46,35,33,84,90,76,72,38,65,57,43,59,78,37,62,42,49,35,61,50,32,25,52,40,48,51,48,31,49,71,61,37,52,40,20,65,30,76,38,87,45,22,66,62,50,40,59,53,50,61,46,67,58,45,63,64,50,44,53,66,60,71,59,42,83,43,72,43,32,71,46,72,45,92,86,58,29,35,40,35,20,23,33,82,41,30,28,18,52,39,41,48,28,34,54,51,43,44,57,93,65,56,68,79,49,84,74,37,57,56,36,47,39,50,51,53,51,35,35,33,40,29,36,10,52,50,27,58,48,33,58,46,83,86,40,53,65,60,55,52,45,42,70,34,65,68,50,30,54,58,52,48,72,70,60,49,81,67,52,71,78,83,48,50,58,80,38,55,30,67,27,61,75,72,84,42,47,10,36,38,26,39,26,33,34,28,68,82,51,26,32,37,16,34,30,32,21,14,31,35,70,38,16,13,45,43,49,29,76,86,38,51,40,46,30,12,12,48,50,35,44,30,28,32,78,54,36,70,44,88,76,68,38,48,42,24,78,36,18,44,45,41,53,65,34,40,43,45,40,38,51,35,16,20,42,29,31,36,84,84,56,41,58,38,33,34,36,23,33,16,30,22,64,42,15,35,57,50,41,48,48,35,48,44,33,26,74,68,56,59,37,54,64,57,58,30,56,64,47,86,58,67,48,44,62,45,80,53,66,37,40,36,27,36,61,75,52,67,76,42,52,68,46,53,51,50,44,41,71,35,60,51,43,78,45,71,44,58,88,68,62,60,35,30,39,22,29,36,36,28,63,90,67,53,61,48,73,36,56,16,78,68,35,58,40,25,74,22,78,35,99,132,84,82,79,69,50,72,68,54,48,52,51,47,50,49,50,48,51,49,50,48,51,49,47,50,50,48,47,47,47,41,40,52,60,60,56,57,49,67,71,73,56,53,46,27,37,19,24,22,44,25,70,64,16,6,53,53,10,34,50,33,44,73,73,68,28,31,46,50,32,15,49,51,19,21,50,54,26,31,25,66,57,38,45,44,16,16,31,64,20,10,16,29,40,34,30,36,37,38,36,92,77,66,46,65,41,20,43,43,12,56,36,25,36,27,75,73,49,51,46,67,71,38,52,42,70,70,44,23,42,32,21,34,66,4,41,27,44,58,21,25,45,51,30,50,38,55,47,41,76,73,49,45,66,58,60,68,42,69,43,45,47,63,41,35,48,34,25,65,76,35,38,71,31,43,67,52,54,25,51,48,49,59,60,41,39,29,48,35,63,62,21,73,59,43,35,68,46,48,35,33,84,90,77,70,38,64,55,43,59,78,36,63,42,50,36,62,49,31,25,53,40,49,50,48,32,48,71,61,36,52,42,19,66,29,78,38,86,46,22,64,61,49,41,58,54,52,60,45,66,60,44,64,63,50,43,52,67,59,72,60,43,84,42,71,42,31,69,44,73,46,91,86,59,29,35,39,36,21,23,32,82,42,31,29,18,54,39,41,48,28,33,53,51,42,44,56,94,65,56,67,78,47,83,75,38,58,56,36,48,39,50,50,51,52,33,34,31,40,26,37,10,54,49,25,58,49,33,56,44,84,84,38,53,65,59,56,52,45,42,70,32,65,68,48,30,54,58,54,49,72,70,60,50,80,66,52,70,78,83,50,50,59,81,37,55,31,68,27,60,74,69,85,42,47,10,36,37,25,39,27,33,36,27,67,82,50,24,31,37,15,33,30,31,22,13,30,34,69,38,16,13,45,43,47,27,76,85,38,51,40,45,30,12,12,47,51,37,44,27,28,31,79,53,37,69,44,89,76,68,38,48,42,23,76,35,18,44,46,41,53,65,36,39,42,46,41,39,49,36,17,20,41,29,30,34,86,84,56,42,59,37,31,36,37,22,34,15,30,22,64,42,16,35,58,50,42,48,46,35,48,43,33,27,74,70,57,59,37,56,63,57,58,29,55,64,47,86,57,68,50,42,62,46,80,52,66,35,40,37,27,36,61,75,51,68,76,43,52,69,43,53,51,49,44,40,70,35,59,52,43,75,45,70,45,59,88,71,63,62,38,29,41,22,29,37,36,28,63,91,67,52,62,49,74,34,57,14,80,70,34,58,40,24,76,22,77,35,98

InterPro domains:
  IPR000101 Gamma-glutamyltranspeptidase [PTHR11686] (14-563)
  IPR000101 Gamma-glutamyltranspeptidase [TIGR00066] (47-555)
  IPR029055 Nucleophile aminohydrolases, N-terminal [SSF56235] (44-565)
  IPR043137 Gamma-glutamyltranspeptidase, small subunit, C-terminal domain [G3DSA:3.60.20.40] (371-566)
  IPR043138 Gamma-glutamyltranspeptidase, large subunit [G3DSA:1.10.246.130] (269-368)

Nearest PDB structures (foldseek):
  2e0w-assembly2_B  TM=9.200E-01  e=2.521E-41  Escherichia coli K-12
  4y23-assembly1_A  TM=8.922E-01  e=3.877E-43  Bacillus licheniformis
  4zc6-assembly1_A  TM=9.554E-01  e=7.471E-26  Homo sapiens
  4gg2-assembly1_A  TM=9.522E-01  e=1.304E-25  Homo sapiens
  6xpc-assembly1_B  TM=9.659E-01  e=3.126E-16  Homo sapiens

Secondary structure (DSSP, 8-state):
------HHHHHHHHHHHHHHHHHHHHHHHHHHHHHHT-------EEEEESSTTHHHHHHHHHHTT--HHHHHHHHHHHHHHHSTTT-STTSEEEEEEEETTTTEEEEEEE-----TT--TT---SHHHHHSSGGG-----HHHHHHHHHHHH--S-HHHHHHHHHHHHHH-EE--HHHHHHHHHTHHHHHT-HHHHHHHB-TTTSSB--TT-EE--HHHHHHHHHHHHHGGGGGTTSTTHHHHHHHH-SS--HHHHHH---EEEPPEEEE-TTS-EEEE--TTSSHHHHHHHHHHHTTTS-S-TT-HHHHHHHHHHHHHHHHHHTT-SS-GGGHHHHHHHH-HHHHHHHHTT--SS---S-GGGGT--SB-----EEEEEEEE-TTS-EEEEEEEEESTTTTS-B-TTT-PBPP-GGGGSB-TT---TT-PPBPGGGB--TT---------EEEE-TTS-EEEEEEEESGGGHHHHHHHHHIIIIIS---HHHHHHS--EE--SSSSSEEEEGGGGG-HHHHHHHHHHT--EEEE-TT-SPEEEEEEEETTEEEEEE-TTS--EEEEE-/------HHHHHHHHHHHHHHHHHHHHHHHHHHHHHHT-------EEEEESSTTHHHHHHHHHHTT--HHHHHHHHHHHHHHHSTTT-STTSEEEEEEEETTTTEEEEEEE--B--TT--TT---SHHHHHSSGGGPPBP-HHHHHHHHHHHH--S-HHHHHHHHHHHHHH-EE--HHHHHHHHHTHHHHHT-HHHHHHHB-TTTSSB--TT-EE--HHHHHHHHHHHHHGGGGGTTSTTHHHHHHHH-SS--HHHHHH---EEEPPEEEE-TTS-EEEE--TTSSHHHHHHHHHHHTTTS-S-TT-HHHHHHHHHHHHHHHHHHTT-SS-GGGHHHHHHHH-HHHHHHHHTT--SS---S-GGGGT--SB-----EEEEEEEE-TTS-EEEEEEEEESTTTTS-B-TTT-PBPP-GGGGSB-TT---TT-PPBPGGGB--TT---------EEEE-TTS-EEEEEEEESGGGHHHHHHHHHIIIIIS---HHHHHHS--EE--SSSSSEEEEGGGGG-HHHHHHHHHHT--EEEE-TT-SPEEEEEEEETTEEEEEE-TTS--EEEEE-

Foldseek 3Di:
DPPPQDPVRVVVVVVVVVVVVVVVVVVVVCCCCVVVVCPVDFFQKKKKWQAACQRVLLVVCLVVVKDLLLSVLLSLLQCCVQQVQWFHQQFAKKKWWADLVVLDIKIKFQGFFAAQPDDLAPDQELVVLFAALQLFTARGHLQSSLVSCVVGTDDQLLSSLVVNLVCQAVFHFQAQFNQVLCVVCVVLQVVEPLSCVFAADPVVRHGDHGGDTTHQNLQSVLSVQCSPVPSCCCQPRDCVVLQVVLSVHDHDSVRSPPDHMDMDFFDWAAALVRWIKGKHDPLELQLLLQLLRLLCHVPADLDPLDLQRVQSSQLSQLLSLLLVQQAAQDPVCVVSSVLSRDSVNSVVVNVVRDSQADDQDSVSSNHQADFDKWFRKIWMWIQRSVQMIMTMMGGLTGRLANSGARPNNRRRHHSQSSRAAHQNYQDPVSRGHHPRRGHDGGTGHHAHWIFMWIAHPVSHTFKTKFWGTINQGSVLRSQLCCCCVPSNDDNACSQADWDWHDNSVRQAIETAPVCVVSVVSVVSCVSNPHHYDYDDLLNHIKMWMWGQDPSNIDTYIHPSGHMYMDTDD/DPPPQDPVRVVVVVVVVVVVVVVVVVVVVCCCCVVVPCPVDFFQWKKKWQAACQRVLLVVCLVVVKDLLLSVLLSLLQCCVQQVQWFHQQFFKKKWWADLVVLDIKIKFQGFAAAQPDDLAPDQELVVLFAALNLFTARGHLQSSLVSCVVGTDDQLLSSLVVNLVCQAVFHFQAQVNQVLCVVCVVLQVVEPLSCVFAADPVVRHGDHGGDTTHQNLQSVLSVQCSPVPSCCCQPRDCVVLQVVQSVHDHDSVRSPPDHMDMDFFDWAAALVRWIKGKHDPLELQLLLQLLRLLCHVPADLDPLDLQRVQSSQLSQLLSLLLVQQAFQDPVCVVSSVLSRDSVNSVVVNVVRDSQADDQDSVSSNHQADFDKWFRKIWMWIQRSVQMIMTMMGGLTGRLANSGARPNNRRRHHSQSSRAAHQNYQDPVSHGHHPRRGHDHGTGGHAHWIFMWIAHPVSHTFKTKFWGTINQGSVLRSQLCCCCVPSNDDNACSQADWDWHDNSVRQAIETAPVCVVSVVSVVSCVSNPHHYDYDDLLRHIKMWMWGQDPSNIDTYIHPSGHMYMDTDD

Sequence (1138 aa):
MKINLSRAAKKNLYITLAASVLSAVILGLTLYFVLGNGHTKKIRGSVVTNGVECANIGGSMLEKGGSAADAAIAAMFCESAAMPAANGLGGGFLMTIYEKEKGVTRFLNARETAPKEATQDMFKDESTSQLGPLSVAVPSQLKGIMELYKTYGKLSWKELIQPTIELCREGILVTSYLEGVLEDKLNVIMMNAEMMKIFINPDTGKHYVKGDKFKMPTYAKTLEVISIEGGDALYTGSLVKNFVKDINGIITEEDMKEYKPKWLDPSSNTLLTGDTIYTAPLPGSGNVLSFFLNLLHGFIDKNTKSLTTNQRIVEAMKYAYGKRTLLGDSDEIKDVVKNMSMMSHADDIRKLISDTETSQDPAHYGAVTLQPDDHGTAHISVLAPNGDAISVTSTINLLFGSGIMSPSTGIILNDEMDDFSSTSIVNYYGVPPSPANFIKPGRCPLSSMVPTIVVGKDKNVRMLAGAAGGTKITTSVAMVILKHLWFGMNLQDAINDHRYHHQLFPMAIQMEDTYKTETELIEGLQKIGHNITFAAPDGFSALTSISNNNGDIVAGYDIRRSGSIYYIYMKINLSRAAKKNLYITLAASVLSAVILGLTLYFVLGNGHTKKIRGSVVTNGVECANIGGSMLEKGGSAADAAIAAMFCESAAMPAANGLGGGFLMTIYEKEKGVTRFLNARETAPKEATQDMFKDESTSQLGPLSVAVPSQLKGIMELYKTYGKLSWKELIQPTIELCREGILVTSYLEGVLEDKLNVIMMNAEMMKIFINPDTGKHYVKGDKFKMPTYAKTLEVISIEGGDALYTGSLVKNFVKDINGIITEEDMKEYKPKWLDPSSNTLLTGDTIYTAPLPGSGNVLSFFLNLLHGFIDKNTKSLTTNQRIVEAMKYAYGKRTLLGDSDEIKDVVKNMSMMSHADDIRKLISDTETSQDPAHYGAVTLQPDDHGTAHISVLAPNGDAISVTSTINLLFGSGIMSPSTGIILNDEMDDFSSTSIVNYYGVPPSPANFIKPGRCPLSSMVPTIVVGKDKNVRMLAGAAGGTKITTSVAMVILKHLWFGMNLQDAINDHRYHHQLFPMAIQMEDTYKTETELIEGLQKIGHNITFAAPDGFSALTSISNNNGDIVAGYDIRRSGSIYYIY

pLDDT: mean 90.44, std 11.96, range [28.8, 98.94]

Organism: Brassicogethes aeneus (NCBI:txid1431903)